Protein AF-0000000072196254 (afdb_homodimer)

pLDDT: mean 93.14, std 5.08, range [43.84, 98.44]

InterPro domains:
  IPR001898 Solute carrier family 13 [PF00939] (5-467)
  IPR001898 Solute carrier family 13 [TIGR00785] (22-461)
  IPR030676 Citrate carrier CitT-related [PIRSF002457] (6-467)
  IPR030676 Citrate carrier CitT-related [PTHR42826] (6-467)

Structure (mmCIF, N/CA/C/O backbone):
data_AF-0000000072196254-model_v1
#
loop_
_entity.id
_entity.type
_entity.pdbx_description
1 polymer 'Anion permease'
#
loop_
_atom_site.group_PDB
_atom_site.id
_atom_site.type_symbol
_atom_site.label_atom_id
_atom_site.label_alt_id
_atom_site.label_comp_id
_atom_site.label_asym_id
_atom_site.label_entity_id
_atom_site.label_seq_id
_atom_site.pdbx_PDB_ins_code
_atom_site.Cartn_x
_atom_site.Cartn_y
_atom_site.Cartn_z
_atom_site.occupancy
_atom_site.B_iso_or_equiv
_atom_site.auth_seq_id
_atom_site.auth_comp_id
_atom_site.auth_asym_id
_atom_site.auth_atom_id
_atom_site.pdbx_PDB_model_num
ATOM 1 N N . MET A 1 1 ? 19.438 -6.125 28.25 1 43.84 1 MET A N 1
ATOM 2 C CA . MET A 1 1 ? 18.188 -6.477 27.594 1 43.84 1 MET A CA 1
ATOM 3 C C . MET A 1 1 ? 17.781 -5.406 26.594 1 43.84 1 MET A C 1
ATOM 5 O O . MET A 1 1 ? 17.797 -4.215 26.906 1 43.84 1 MET A O 1
ATOM 9 N N . ASN A 1 2 ? 17.812 -5.668 25.266 1 67.06 2 ASN A N 1
ATOM 10 C CA . ASN A 1 2 ? 17.656 -4.75 24.141 1 67.06 2 ASN A CA 1
ATOM 11 C C . ASN A 1 2 ? 16.406 -3.898 24.281 1 67.06 2 ASN A C 1
ATOM 13 O O . ASN A 1 2 ? 15.398 -4.355 24.828 1 67.06 2 ASN A O 1
ATOM 17 N N . ASP A 1 3 ? 16.641 -2.545 24.5 1 82.88 3 ASP A N 1
ATOM 18 C CA . ASP A 1 3 ? 15.656 -1.481 24.656 1 82.88 3 ASP A CA 1
ATOM 19 C C . ASP A 1 3 ? 14.352 -1.836 23.953 1 82.88 3 ASP A C 1
ATOM 21 O O . ASP A 1 3 ? 13.273 -1.698 24.531 1 82.88 3 ASP A O 1
ATOM 25 N N . SER A 1 4 ? 14.438 -2.51 22.969 1 88.19 4 SER A N 1
ATOM 26 C CA . SER A 1 4 ? 13.227 -2.869 22.234 1 88.19 4 SER A CA 1
ATOM 27 C C . SER A 1 4 ? 12.508 -4.043 22.891 1 88.19 4 SER A C 1
ATOM 29 O O . SER A 1 4 ? 11.273 -4.066 22.938 1 88.19 4 SER A O 1
ATOM 31 N N . LYS A 1 5 ? 13.289 -4.973 23.562 1 88.69 5 LYS A N 1
ATOM 32 C CA . LYS A 1 5 ? 12.695 -6.121 24.234 1 88.69 5 LYS A CA 1
ATOM 33 C C . LYS A 1 5 ? 11.984 -5.703 25.516 1 88.69 5 LYS A C 1
ATOM 35 O O . LYS A 1 5 ? 10.914 -6.223 25.844 1 88.69 5 LYS A O 1
ATOM 40 N N . MET A 1 6 ? 12.508 -4.848 26.078 1 91.69 6 MET A N 1
ATOM 41 C CA . MET A 1 6 ? 11.898 -4.348 27.297 1 91.69 6 MET A CA 1
ATOM 42 C C . MET A 1 6 ? 10.609 -3.596 27 1 91.69 6 MET A C 1
ATOM 44 O O . MET A 1 6 ? 9.625 -3.732 27.734 1 91.69 6 MET A O 1
ATOM 48 N N . LYS A 1 7 ? 10.648 -2.801 26.016 1 93.31 7 LYS A N 1
ATOM 49 C CA . LYS A 1 7 ? 9.438 -2.088 25.609 1 93.31 7 LYS A CA 1
ATOM 50 C C . LYS A 1 7 ? 8.32 -3.061 25.234 1 93.31 7 LYS A C 1
ATOM 52 O O . LYS A 1 7 ? 7.16 -2.84 25.578 1 93.31 7 LYS A O 1
ATOM 57 N N . MET A 1 8 ? 8.727 -4.082 24.578 1 93.25 8 MET A N 1
ATOM 58 C CA . MET A 1 8 ? 7.742 -5.082 24.172 1 93.25 8 MET A CA 1
ATOM 59 C C . MET A 1 8 ? 7.148 -5.789 25.391 1 93.25 8 MET A C 1
ATOM 61 O O . MET A 1 8 ? 5.941 -6.031 25.438 1 93.25 8 MET A O 1
ATOM 65 N N . LEU A 1 9 ? 7.977 -6.145 26.297 1 93.5 9 LEU A N 1
ATOM 66 C CA . LEU A 1 9 ? 7.512 -6.797 27.516 1 93.5 9 LEU A CA 1
ATOM 67 C C . LEU A 1 9 ? 6.57 -5.887 28.297 1 93.5 9 LEU A C 1
ATOM 69 O O . LEU A 1 9 ? 5.586 -6.352 28.875 1 93.5 9 LEU A O 1
ATOM 73 N N . LEU A 1 10 ? 6.922 -4.66 28.328 1 94.12 10 LEU A N 1
ATOM 74 C CA . LEU A 1 10 ? 6.07 -3.682 28.984 1 94.12 10 LEU A CA 1
ATOM 75 C C . LEU A 1 10 ? 4.695 -3.615 28.328 1 94.12 10 LEU A C 1
ATOM 77 O O . LEU A 1 10 ? 3.674 -3.543 29.016 1 94.12 10 LEU A O 1
ATOM 81 N N . LEU A 1 11 ? 4.695 -3.643 27.031 1 94.75 11 LEU A N 1
ATOM 82 C CA . LEU A 1 11 ? 3.441 -3.586 26.281 1 94.75 11 LEU A CA 1
ATOM 83 C C . LEU A 1 11 ? 2.588 -4.82 26.562 1 94.75 11 LEU A C 1
ATOM 85 O O . LEU A 1 11 ? 1.375 -4.711 26.75 1 94.75 11 LEU A O 1
ATOM 89 N N . VAL A 1 12 ? 3.248 -5.938 26.578 1 94.88 12 VAL A N 1
ATOM 90 C CA . VAL A 1 12 ? 2.535 -7.18 26.859 1 94.88 12 VAL A CA 1
ATOM 91 C C . VAL A 1 12 ? 1.977 -7.145 28.281 1 94.88 12 VAL A C 1
ATOM 93 O O . VAL A 1 12 ? 0.838 -7.555 28.516 1 94.88 12 VAL A O 1
ATOM 96 N N . ALA A 1 13 ? 2.752 -6.645 29.172 1 96.12 13 ALA A N 1
ATOM 97 C CA . ALA A 1 13 ? 2.322 -6.539 30.562 1 96.12 13 ALA A CA 1
ATOM 98 C C . ALA A 1 13 ? 1.118 -5.613 30.703 1 96.12 13 ALA A C 1
ATOM 100 O O . ALA A 1 13 ? 0.129 -5.957 31.344 1 96.12 13 ALA A O 1
ATOM 101 N N . ILE A 1 14 ? 1.159 -4.531 30.125 1 95.5 14 ILE A N 1
ATOM 102 C CA . ILE A 1 14 ? 0.073 -3.559 30.203 1 95.5 14 ILE A CA 1
ATOM 103 C C . ILE A 1 14 ? -1.182 -4.141 29.547 1 95.5 14 ILE A C 1
ATOM 105 O O . ILE A 1 14 ? -2.279 -4.027 30.094 1 95.5 14 ILE A O 1
ATOM 109 N N . GLY A 1 15 ? -1.003 -4.719 28.344 1 95.56 15 GLY A N 1
ATOM 110 C CA . GLY A 1 15 ? -2.127 -5.355 27.688 1 95.56 15 GLY A CA 1
ATOM 111 C C . GLY A 1 15 ? -2.787 -6.43 28.516 1 95.56 15 GLY A C 1
ATOM 112 O O . GLY A 1 15 ? -4.016 -6.504 28.594 1 95.56 15 GLY A O 1
ATOM 113 N N . CYS A 1 16 ? -1.951 -7.215 29.203 1 96.44 16 CYS A N 1
ATOM 114 C CA . CYS A 1 16 ? -2.465 -8.273 30.062 1 96.44 16 CYS A CA 1
ATOM 115 C C . CYS A 1 16 ? -3.182 -7.699 31.281 1 96.44 16 CYS A C 1
ATOM 117 O O . CYS A 1 16 ? -4.238 -8.195 31.672 1 96.44 16 CYS A O 1
ATOM 119 N N . ILE A 1 17 ? -2.619 -6.699 31.844 1 96.56 17 ILE A N 1
ATOM 120 C CA . ILE A 1 17 ? -3.23 -6.066 33 1 96.56 17 ILE A CA 1
ATOM 121 C C . ILE A 1 17 ? -4.598 -5.504 32.625 1 96.56 17 ILE A C 1
ATOM 123 O O . ILE A 1 17 ? -5.59 -5.746 33.312 1 96.56 17 ILE A O 1
ATOM 127 N N . LEU A 1 18 ? -4.68 -4.809 31.516 1 95.38 18 LEU A N 1
ATOM 128 C CA . LEU A 1 18 ? -5.938 -4.219 31.078 1 95.38 18 LEU A CA 1
ATOM 129 C C . LEU A 1 18 ? -6.957 -5.301 30.734 1 95.38 18 LEU A C 1
ATOM 131 O O . LEU A 1 18 ? -8.141 -5.156 31.016 1 95.38 18 LEU A O 1
ATOM 135 N N . TRP A 1 19 ? -6.453 -6.355 30.141 1 95.12 19 TRP A N 1
ATOM 136 C CA . TRP A 1 19 ? -7.309 -7.449 29.688 1 95.12 19 TRP A CA 1
ATOM 137 C C . TRP A 1 19 ? -7.988 -8.141 30.859 1 95.12 19 TRP A C 1
ATOM 139 O O . TRP A 1 19 ? -9.141 -8.562 30.766 1 95.12 19 TRP A O 1
ATOM 149 N N . PHE A 1 20 ? -7.277 -8.141 32 1 95.75 20 PHE A N 1
ATOM 150 C CA . PHE A 1 20 ? -7.793 -8.938 33.125 1 95.75 20 PHE A CA 1
ATOM 151 C C . PHE A 1 20 ? -8.461 -8.039 34.156 1 95.75 20 PHE A C 1
ATOM 153 O O . PHE A 1 20 ? -9.047 -8.531 35.125 1 95.75 20 PHE A O 1
ATOM 160 N N . ILE A 1 21 ? -8.43 -6.801 34 1 95.69 21 ILE A N 1
ATOM 161 C CA . ILE A 1 21 ? -9.234 -5.898 34.812 1 95.69 21 ILE A CA 1
ATOM 162 C C . ILE A 1 21 ? -10.719 -6.141 34.531 1 95.69 21 ILE A C 1
ATOM 164 O O . ILE A 1 21 ? -11.133 -6.297 33.375 1 95.69 21 ILE A O 1
ATOM 168 N N . PRO A 1 22 ? -11.5 -6.168 35.625 1 95.44 22 PRO A N 1
ATOM 169 C CA . PRO A 1 22 ? -12.93 -6.398 35.438 1 95.44 22 PRO A CA 1
ATOM 170 C C . PRO A 1 22 ? -13.586 -5.305 34.594 1 95.44 22 PRO A C 1
ATOM 172 O O . PRO A 1 22 ? -13.266 -4.121 34.75 1 95.44 22 PRO A O 1
ATOM 175 N N . THR A 1 23 ? -14.43 -5.691 33.719 1 95.94 23 THR A N 1
ATOM 176 C CA . THR A 1 23 ? -15.156 -4.77 32.875 1 95.94 23 THR A CA 1
ATOM 177 C C . THR A 1 23 ? -15.992 -3.795 33.688 1 95.94 23 THR A C 1
ATOM 179 O O . THR A 1 23 ? -16.781 -4.215 34.531 1 95.94 23 THR A O 1
ATOM 182 N N . PRO A 1 24 ? -15.812 -2.555 33.469 1 93.25 24 PRO A N 1
ATOM 183 C CA . PRO A 1 24 ? -16.641 -1.579 34.188 1 93.25 24 PRO A CA 1
ATOM 184 C C . PRO A 1 24 ? -18.125 -1.787 33.938 1 93.25 24 PRO A C 1
ATOM 186 O O . PRO A 1 24 ? -18.531 -2.316 32.906 1 93.25 24 PRO A O 1
ATOM 189 N N . GLU A 1 25 ? -18.891 -1.293 34.875 1 93.19 25 GLU A N 1
ATOM 190 C CA . GLU A 1 25 ? -20.344 -1.405 34.75 1 93.19 25 GLU A CA 1
ATOM 191 C C . GLU A 1 25 ? -20.844 -0.64 33.531 1 93.19 25 GLU A C 1
ATOM 193 O O . GLU A 1 25 ? -20.406 0.475 33.25 1 93.19 25 GLU A O 1
ATOM 198 N N . GLY A 1 26 ? -21.656 -1.351 32.75 1 92.44 26 GLY A N 1
ATOM 199 C CA . GLY A 1 26 ? -22.266 -0.693 31.594 1 92.44 26 GLY A CA 1
ATOM 200 C C . GLY A 1 26 ? -21.594 -1.039 30.281 1 92.44 26 GLY A C 1
ATOM 201 O O . GLY A 1 26 ? -22.094 -0.704 29.203 1 92.44 26 GLY A O 1
ATOM 202 N N . LEU A 1 27 ? -20.5 -1.76 30.344 1 94.69 27 LEU A N 1
ATOM 203 C CA . LEU A 1 27 ? -19.766 -2.141 29.141 1 94.69 27 LEU A CA 1
ATOM 204 C C . LEU A 1 27 ? -19.812 -3.652 28.938 1 94.69 27 LEU A C 1
ATOM 206 O O . LEU A 1 27 ? -19.812 -4.41 29.906 1 94.69 27 LEU A O 1
ATOM 210 N N . SER A 1 28 ? -19.906 -4.012 27.734 1 96 28 SER A N 1
ATOM 211 C CA . SER A 1 28 ? -19.75 -5.43 27.422 1 96 28 SER A CA 1
ATOM 212 C C . SER A 1 28 ? -18.297 -5.867 27.547 1 96 28 SER A C 1
ATOM 214 O O . SER A 1 28 ? -17.391 -5.043 27.453 1 96 28 SER A O 1
ATOM 216 N N . ASP A 1 29 ? -18.125 -7.125 27.766 1 96.06 29 ASP A N 1
ATOM 217 C CA . ASP A 1 29 ? -16.766 -7.68 27.828 1 96.06 29 ASP A CA 1
ATOM 218 C C . ASP A 1 29 ? -16.016 -7.43 26.516 1 96.06 29 ASP A C 1
ATOM 220 O O . ASP A 1 29 ? -14.82 -7.137 26.531 1 96.06 29 ASP A O 1
ATOM 224 N N . GLN A 1 30 ? -16.719 -7.551 25.438 1 96.56 30 GLN A N 1
ATOM 225 C CA . GLN A 1 30 ? -16.109 -7.348 24.141 1 96.56 30 GLN A CA 1
ATOM 226 C C . GLN A 1 30 ? -15.625 -5.906 23.984 1 96.56 30 GLN A C 1
ATOM 228 O O . GLN A 1 30 ? -14.547 -5.664 23.438 1 96.56 30 GLN A O 1
ATOM 233 N N . ALA A 1 31 ? -16.484 -5.039 24.391 1 95.38 31 ALA A N 1
ATOM 234 C CA . ALA A 1 31 ? -16.109 -3.631 24.312 1 95.38 31 ALA A CA 1
ATOM 235 C C . ALA A 1 31 ? -14.859 -3.348 25.141 1 95.38 31 ALA A C 1
ATOM 237 O O . ALA A 1 31 ? -13.961 -2.629 24.688 1 95.38 31 ALA A O 1
ATOM 238 N N . TRP A 1 32 ? -14.781 -3.896 26.312 1 96.25 32 TRP A N 1
ATOM 239 C CA . TRP A 1 32 ? -13.633 -3.703 27.203 1 96.25 32 TRP A CA 1
ATOM 240 C C . TRP A 1 32 ? -12.383 -4.344 26.609 1 96.25 32 TRP A C 1
ATOM 242 O O . TRP A 1 32 ? -11.297 -3.758 26.656 1 96.25 32 TRP A O 1
ATOM 252 N N . GLN A 1 33 ? -12.5 -5.523 26.109 1 96.94 33 GLN A N 1
ATOM 253 C CA . GLN A 1 33 ? -11.383 -6.215 25.484 1 96.94 33 GLN A CA 1
ATOM 254 C C . GLN A 1 33 ? -10.859 -5.434 24.281 1 96.94 33 GLN A C 1
ATOM 256 O O . GLN A 1 33 ? -9.641 -5.336 24.078 1 96.94 33 GLN A O 1
ATOM 261 N N . MET A 1 34 ? -11.82 -4.91 23.438 1 95.81 34 MET A N 1
ATOM 262 C CA . MET A 1 34 ? -11.422 -4.086 22.312 1 95.81 34 MET A CA 1
ATOM 263 C C . MET A 1 34 ? -10.664 -2.848 22.766 1 95.81 34 MET A C 1
ATOM 265 O O . MET A 1 34 ? -9.68 -2.449 22.141 1 95.81 34 MET A O 1
ATOM 269 N N . MET A 1 35 ? -11.156 -2.285 23.828 1 94.69 35 MET A N 1
ATOM 270 C CA . MET A 1 35 ? -10.477 -1.129 24.422 1 94.69 35 MET A CA 1
ATOM 271 C C . MET A 1 35 ? -9.062 -1.494 24.859 1 94.69 35 MET A C 1
ATOM 273 O O . MET A 1 35 ? -8.117 -0.751 24.609 1 94.69 35 MET A O 1
ATOM 277 N N . ALA A 1 36 ? -8.844 -2.609 25.516 1 96.38 36 ALA A N 1
ATOM 278 C CA . ALA A 1 36 ? -7.535 -3.068 25.969 1 96.38 36 ALA A CA 1
ATOM 279 C C . ALA A 1 36 ? -6.57 -3.227 24.797 1 96.38 36 ALA A C 1
ATOM 281 O O . ALA A 1 36 ? -5.418 -2.801 24.875 1 96.38 36 ALA A O 1
ATOM 282 N N . ILE A 1 37 ? -7.055 -3.768 23.766 1 96.62 37 ILE A N 1
ATOM 283 C CA . ILE A 1 37 ? -6.227 -3.973 22.578 1 96.62 37 ILE A CA 1
ATOM 284 C C . ILE A 1 37 ? -5.898 -2.625 21.938 1 96.62 37 ILE A C 1
ATOM 286 O O . ILE A 1 37 ? -4.758 -2.381 21.547 1 96.62 37 ILE A O 1
ATOM 290 N N . PHE A 1 38 ? -6.91 -1.8 21.844 1 94.25 38 PHE A N 1
ATOM 291 C CA . PHE A 1 38 ? -6.715 -0.486 21.234 1 94.25 38 PHE A CA 1
ATOM 292 C C . PHE A 1 38 ? -5.672 0.312 22.016 1 94.25 38 PHE A C 1
ATOM 294 O O . PHE A 1 38 ? -4.727 0.844 21.422 1 94.25 38 PHE A O 1
ATOM 301 N N . VAL A 1 39 ? -5.805 0.424 23.281 1 92.69 39 VAL A N 1
ATOM 302 C CA . VAL A 1 39 ? -4.91 1.2 24.141 1 92.69 39 VAL A CA 1
ATOM 303 C C . VAL A 1 39 ? -3.498 0.625 24.062 1 92.69 39 VAL A C 1
ATOM 305 O O . VAL A 1 39 ? -2.521 1.373 24 1 92.69 39 VAL A O 1
ATOM 308 N N . THR A 1 40 ? -3.354 -0.661 24.094 1 95.19 40 THR A N 1
ATOM 309 C CA . THR A 1 40 ? -2.045 -1.294 23.984 1 95.19 40 THR A CA 1
ATOM 310 C C . THR A 1 40 ? -1.411 -0.998 22.625 1 95.19 40 THR A C 1
ATOM 312 O O . THR A 1 40 ? -0.205 -0.756 22.547 1 95.19 40 THR A O 1
ATOM 315 N N . THR A 1 41 ? -2.217 -1.013 21.578 1 94.06 41 THR A N 1
ATOM 316 C CA . THR A 1 41 ? -1.722 -0.695 20.25 1 94.06 41 THR A CA 1
ATOM 317 C C . THR A 1 41 ? -1.26 0.758 20.172 1 94.06 41 THR A C 1
ATOM 319 O O . THR A 1 41 ? -0.186 1.047 19.641 1 94.06 41 THR A O 1
ATOM 322 N N . VAL A 1 42 ? -2.027 1.624 20.719 1 89.69 42 VAL A N 1
ATOM 323 C CA . VAL A 1 42 ? -1.687 3.043 20.703 1 89.69 42 VAL A CA 1
ATOM 324 C C . VAL A 1 42 ? -0.41 3.275 21.516 1 89.69 42 VAL A C 1
ATOM 326 O O . VAL A 1 42 ? 0.484 4.004 21.078 1 89.69 42 VAL A O 1
ATOM 329 N N . LEU A 1 43 ? -0.294 2.637 22.656 1 90.25 43 LEU A N 1
ATOM 330 C CA . LEU A 1 43 ? 0.908 2.75 23.469 1 90.25 43 LEU A CA 1
ATOM 331 C C . LEU A 1 43 ? 2.129 2.227 22.719 1 90.25 43 LEU A C 1
ATOM 333 O O . LEU A 1 43 ? 3.236 2.74 22.891 1 90.25 43 LEU A O 1
ATOM 337 N N . SER A 1 44 ? 1.871 1.179 21.984 1 91.31 44 SER A N 1
ATOM 338 C CA . SER A 1 44 ? 2.979 0.62 21.219 1 91.31 44 SER A CA 1
ATOM 339 C C . SER A 1 44 ? 3.482 1.61 20.172 1 91.31 44 SER A C 1
ATOM 341 O O . SER A 1 44 ? 4.66 1.593 19.812 1 91.31 44 SER A O 1
ATOM 343 N N . LEU A 1 45 ? 2.633 2.445 19.688 1 83.12 45 LEU A N 1
ATOM 344 C CA . LEU A 1 45 ? 3.037 3.469 18.719 1 83.12 45 LEU A CA 1
ATOM 345 C C . LEU A 1 45 ? 3.883 4.543 19.406 1 83.12 45 LEU A C 1
ATOM 347 O O . LEU A 1 45 ? 4.762 5.137 18.766 1 83.12 45 LEU A O 1
ATOM 351 N N . ILE A 1 46 ? 3.607 4.812 20.672 1 82.62 46 ILE A N 1
ATOM 352 C CA . ILE A 1 46 ? 4.324 5.812 21.453 1 82.62 46 ILE A CA 1
ATOM 353 C C . ILE A 1 46 ? 5.707 5.285 21.828 1 82.62 46 ILE A C 1
ATOM 355 O O . ILE A 1 46 ? 6.715 5.957 21.609 1 82.62 46 ILE A O 1
ATOM 359 N N . LEU A 1 47 ? 5.73 4.016 22.328 1 85.62 47 LEU A N 1
ATOM 360 C CA . LEU A 1 47 ? 6.988 3.412 22.75 1 85.62 47 LEU A CA 1
ATOM 361 C C . LEU A 1 47 ? 7.824 2.988 21.547 1 85.62 47 LEU A C 1
ATOM 363 O O . LEU A 1 47 ? 9.055 2.936 21.625 1 85.62 47 LEU A O 1
ATOM 367 N N . ALA A 1 48 ? 7.188 2.613 20.484 1 87.5 48 ALA A N 1
ATOM 368 C CA . ALA A 1 48 ? 7.738 2.344 19.172 1 87.5 48 ALA A CA 1
ATOM 369 C C . ALA A 1 48 ? 8.852 1.305 19.234 1 87.5 48 ALA A C 1
ATOM 371 O O . ALA A 1 48 ? 9.961 1.534 18.734 1 87.5 48 ALA A O 1
ATOM 372 N N . PRO A 1 49 ? 8.586 0.104 19.844 1 91.69 49 PRO A N 1
ATOM 373 C CA . PRO A 1 49 ? 9.602 -0.951 19.766 1 91.69 49 PRO A CA 1
ATOM 374 C C . PRO A 1 49 ? 9.867 -1.401 18.328 1 91.69 49 PRO A C 1
ATOM 376 O O . PRO A 1 49 ? 10.977 -1.852 18.016 1 91.69 49 PRO A O 1
ATOM 379 N N . LEU A 1 50 ? 8.859 -1.367 17.5 1 93.12 50 LEU A N 1
ATOM 380 C CA . LEU A 1 50 ? 8.891 -1.55 16.047 1 93.12 50 LEU A CA 1
ATOM 381 C C . LEU A 1 50 ? 8.172 -0.409 15.336 1 93.12 50 LEU A C 1
ATOM 383 O O . LEU A 1 50 ? 7.465 0.376 15.969 1 93.12 50 LEU A O 1
ATOM 387 N N . PRO A 1 51 ? 8.461 -0.308 14.039 1 91.12 51 PRO A N 1
ATOM 388 C CA . PRO A 1 51 ? 7.742 0.738 13.305 1 91.12 51 PRO A CA 1
ATOM 389 C C . PRO A 1 51 ? 6.227 0.63 13.445 1 91.12 51 PRO A C 1
ATOM 391 O O . PRO A 1 51 ? 5.703 -0.46 13.688 1 91.12 51 PRO A O 1
ATOM 394 N N . LEU A 1 52 ? 5.586 1.716 13.227 1 89.88 52 LEU A N 1
ATOM 395 C CA . LEU A 1 52 ? 4.16 1.886 13.469 1 89.88 52 LEU A CA 1
ATOM 396 C C . LEU A 1 52 ? 3.354 0.818 12.734 1 89.88 52 LEU A C 1
ATOM 398 O O . LEU A 1 52 ? 2.436 0.224 13.305 1 89.88 52 LEU A O 1
ATOM 402 N N . GLY A 1 53 ? 3.746 0.604 11.477 1 93.62 53 GLY A N 1
ATOM 403 C CA . GLY A 1 53 ? 3.014 -0.367 10.68 1 93.62 53 GLY A CA 1
ATOM 404 C C . GLY A 1 53 ? 3.092 -1.776 11.234 1 93.62 53 GLY A C 1
ATOM 405 O O . GLY A 1 53 ? 2.088 -2.49 11.281 1 93.62 53 GLY A O 1
ATOM 406 N N . ALA A 1 54 ? 4.207 -2.191 11.68 1 95.75 54 ALA A N 1
ATOM 407 C CA . ALA A 1 54 ? 4.41 -3.516 12.266 1 95.75 54 ALA A CA 1
ATOM 408 C C . ALA A 1 54 ? 3.619 -3.67 13.562 1 95.75 54 ALA A C 1
ATOM 410 O O . ALA A 1 54 ? 2.996 -4.707 13.797 1 95.75 54 ALA A O 1
ATOM 411 N N . MET A 1 55 ? 3.629 -2.648 14.336 1 95.44 55 MET A N 1
ATOM 412 C CA . MET A 1 55 ? 2.914 -2.705 15.609 1 95.44 55 MET A CA 1
ATOM 413 C C . MET A 1 55 ? 1.405 -2.732 15.383 1 95.44 55 MET A C 1
ATOM 415 O O . MET A 1 55 ? 0.679 -3.426 16.094 1 95.44 55 MET A O 1
ATOM 419 N N . ALA A 1 56 ? 0.979 -1.953 14.438 1 95.5 56 ALA A N 1
ATOM 420 C CA . ALA A 1 56 ? -0.444 -1.954 14.109 1 95.5 56 ALA A CA 1
ATOM 421 C C . ALA A 1 56 ? -0.899 -3.336 13.648 1 95.5 56 ALA A C 1
ATOM 423 O O . ALA A 1 56 ? -1.927 -3.842 14.109 1 95.5 56 ALA A O 1
ATOM 424 N N . LEU A 1 57 ? -0.131 -3.959 12.789 1 97.19 57 LEU A N 1
ATOM 425 C CA . LEU A 1 57 ? -0.475 -5.289 12.297 1 97.19 57 LEU A CA 1
ATOM 426 C C . LEU A 1 57 ? -0.486 -6.305 13.43 1 97.19 57 LEU A C 1
ATOM 428 O O . LEU A 1 57 ? -1.292 -7.238 13.422 1 97.19 57 LEU A O 1
ATOM 432 N N . THR A 1 58 ? 0.414 -6.152 14.359 1 97.31 58 THR A N 1
ATOM 433 C CA . THR A 1 58 ? 0.439 -7.023 15.531 1 97.31 58 THR A CA 1
ATOM 434 C C . THR A 1 58 ? -0.85 -6.891 16.328 1 97.31 58 THR A C 1
ATOM 436 O O . THR A 1 58 ? -1.443 -7.891 16.734 1 97.31 58 THR A O 1
ATOM 439 N N . GLY A 1 59 ? -1.232 -5.664 16.562 1 97 59 GLY A N 1
ATOM 440 C CA . GLY A 1 59 ? -2.486 -5.438 17.266 1 97 59 GLY A CA 1
ATOM 441 C C . GLY A 1 59 ? -3.68 -6.07 16.578 1 97 59 GLY A C 1
ATOM 442 O O . GLY A 1 59 ? -4.523 -6.688 17.219 1 97 59 GLY A O 1
ATOM 443 N N . LEU A 1 60 ? -3.756 -5.898 15.258 1 97.81 60 LEU A N 1
ATOM 444 C CA . LEU A 1 60 ? -4.828 -6.488 14.469 1 97.81 60 LEU A CA 1
ATOM 445 C C . LEU A 1 60 ? -4.824 -8.008 14.586 1 97.81 60 LEU A C 1
ATOM 447 O O . LEU A 1 60 ? -5.875 -8.625 14.789 1 97.81 60 LEU A O 1
ATOM 451 N N . THR A 1 61 ? -3.682 -8.617 14.508 1 97.88 61 THR A N 1
ATOM 452 C CA . THR A 1 61 ? -3.543 -10.07 14.578 1 97.88 61 THR A CA 1
ATOM 453 C C . THR A 1 61 ? -3.943 -10.586 15.953 1 97.88 61 THR A C 1
ATOM 455 O O . THR A 1 61 ? -4.648 -11.594 16.062 1 97.88 61 THR A O 1
ATOM 458 N N . VAL A 1 62 ? -3.561 -9.859 16.984 1 97.19 62 VAL A N 1
ATOM 459 C CA . VAL A 1 62 ? -3.887 -10.258 18.344 1 97.19 62 VAL A CA 1
ATOM 460 C C . VAL A 1 62 ? -5.395 -10.156 18.562 1 97.19 62 VAL A C 1
ATOM 462 O O . VAL A 1 62 ? -5.996 -11.031 19.188 1 97.19 62 VAL A O 1
ATOM 465 N N . ALA A 1 63 ? -6 -9.125 18.031 1 97.44 63 ALA A N 1
ATOM 466 C CA . ALA A 1 63 ? -7.441 -8.922 18.172 1 97.44 63 ALA A CA 1
ATOM 467 C C . ALA A 1 63 ? -8.219 -10.086 17.562 1 97.44 63 ALA A C 1
ATOM 469 O O . ALA A 1 63 ? -9.242 -10.516 18.109 1 97.44 63 ALA A O 1
ATOM 470 N N . THR A 1 64 ? -7.746 -10.578 16.484 1 97.31 64 THR A N 1
ATOM 471 C CA . THR A 1 64 ? -8.43 -11.664 15.805 1 97.31 64 THR A CA 1
ATOM 472 C C . THR A 1 64 ? -8.102 -13.008 16.453 1 97.31 64 THR A C 1
ATOM 474 O O . THR A 1 64 ? -8.969 -13.875 16.578 1 97.31 64 THR A O 1
ATOM 477 N N . LEU A 1 65 ? -6.867 -13.164 16.844 1 95.69 65 LEU A N 1
ATOM 478 C CA . LEU A 1 65 ? -6.422 -14.406 17.469 1 95.69 65 LEU A CA 1
ATOM 479 C C . LEU A 1 65 ? -7.16 -14.648 18.781 1 95.69 65 LEU A C 1
ATOM 481 O O . LEU A 1 65 ? -7.512 -15.789 19.094 1 95.69 65 LEU A O 1
ATOM 485 N N . LEU A 1 66 ? -7.41 -13.562 19.5 1 95.62 66 LEU A N 1
ATOM 486 C CA . LEU A 1 66 ? -8.055 -13.672 20.797 1 95.62 66 LEU A CA 1
ATOM 487 C C . LEU A 1 66 ? -9.578 -13.727 20.656 1 95.62 66 LEU A C 1
ATOM 489 O O . LEU A 1 66 ? -10.297 -13.812 21.641 1 95.62 66 LEU A O 1
ATOM 493 N N . GLY A 1 67 ? -10.078 -13.625 19.438 1 95.06 67 GLY A N 1
ATOM 494 C CA . GLY A 1 67 ? -11.5 -13.797 19.156 1 95.06 67 GLY A CA 1
ATOM 495 C C . GLY A 1 67 ? -12.32 -12.562 19.453 1 95.06 67 GLY A C 1
ATOM 496 O O . GLY A 1 67 ? -13.547 -12.641 19.594 1 95.06 67 GLY A O 1
ATOM 497 N N . VAL A 1 68 ? -11.68 -11.406 19.609 1 96.38 68 VAL A N 1
ATOM 498 C CA . VAL A 1 68 ? -12.398 -10.164 19.875 1 96.38 68 VAL A CA 1
ATOM 499 C C . VAL A 1 68 ? -13.148 -9.711 18.625 1 96.38 68 VAL A C 1
ATOM 501 O O . VAL A 1 68 ? -14.258 -9.195 18.703 1 96.38 68 VAL A O 1
ATOM 504 N N . LEU A 1 69 ? -12.477 -9.859 17.469 1 96.62 69 LEU A N 1
ATOM 505 C CA . LEU A 1 69 ? -13.039 -9.516 16.172 1 96.62 69 LEU A CA 1
ATOM 506 C C . LEU A 1 69 ? -12.789 -10.625 15.156 1 96.62 69 LEU A C 1
ATOM 508 O O . LEU A 1 69 ? -11.711 -11.227 15.141 1 96.62 69 LEU A O 1
ATOM 512 N N . PRO A 1 70 ? -13.836 -10.883 14.359 1 96.75 70 PRO A N 1
ATOM 513 C CA . PRO A 1 70 ? -13.523 -11.727 13.203 1 96.75 70 PRO A CA 1
ATOM 514 C C . PRO A 1 70 ? -12.562 -11.062 12.227 1 96.75 70 PRO A C 1
ATOM 516 O O . PRO A 1 70 ? -12.484 -9.828 12.172 1 96.75 70 PRO A O 1
ATOM 519 N N . ILE A 1 71 ? -11.859 -11.844 11.477 1 97.31 71 ILE A N 1
ATOM 520 C CA . ILE A 1 71 ? -10.828 -11.352 10.562 1 97.31 71 ILE A CA 1
ATOM 521 C C . ILE A 1 71 ? -11.461 -10.43 9.523 1 97.31 71 ILE A C 1
ATOM 523 O O . ILE A 1 71 ? -10.859 -9.438 9.109 1 97.31 71 ILE A O 1
ATOM 527 N N . LYS A 1 72 ? -12.648 -10.727 9.086 1 95.88 72 LYS A N 1
ATOM 528 C CA . LYS A 1 72 ? -13.336 -9.891 8.094 1 95.88 72 LYS A CA 1
ATOM 529 C C . LYS A 1 72 ? -13.562 -8.484 8.625 1 95.88 72 LYS A C 1
ATOM 531 O O . LYS A 1 72 ? -13.43 -7.504 7.887 1 95.88 72 LYS A O 1
ATOM 536 N N . THR A 1 73 ? -13.875 -8.406 9.859 1 97.25 73 THR A N 1
ATOM 537 C CA . THR A 1 73 ? -14.086 -7.117 10.508 1 97.25 73 THR A CA 1
ATOM 538 C C . THR A 1 73 ? -12.75 -6.406 10.734 1 97.25 73 THR A C 1
ATOM 540 O O . THR A 1 73 ? -12.641 -5.195 10.516 1 97.25 73 THR A O 1
ATOM 543 N N . ALA A 1 74 ? -11.773 -7.176 11.133 1 97.81 74 ALA A N 1
ATOM 544 C CA . ALA A 1 74 ? -10.461 -6.617 11.461 1 97.81 74 ALA A CA 1
ATOM 545 C C . ALA A 1 74 ? -9.836 -5.945 10.242 1 97.81 74 ALA A C 1
ATOM 547 O O . ALA A 1 74 ? -9.047 -5.008 10.383 1 97.81 74 ALA A O 1
ATOM 548 N N . LEU A 1 75 ? -10.242 -6.348 9.055 1 98.06 75 LEU A N 1
ATOM 549 C CA . LEU A 1 75 ? -9.594 -5.863 7.84 1 98.06 75 LEU A CA 1
ATOM 550 C C . LEU A 1 75 ? -10.414 -4.754 7.191 1 98.06 75 LEU A C 1
ATOM 552 O O . LEU A 1 75 ? -10 -4.176 6.184 1 98.06 75 LEU A O 1
ATOM 556 N N . THR A 1 76 ? -11.523 -4.332 7.719 1 96.44 76 THR A N 1
ATOM 557 C CA . THR A 1 76 ? -12.453 -3.4 7.098 1 96.44 76 THR A CA 1
ATOM 558 C C . THR A 1 76 ? -11.797 -2.041 6.875 1 96.44 76 THR A C 1
ATOM 560 O O . THR A 1 76 ? -12.141 -1.326 5.934 1 96.44 76 THR A O 1
ATOM 563 N N . GLY A 1 77 ? -10.859 -1.694 7.75 1 95.62 77 GLY A N 1
ATOM 564 C CA . GLY A 1 77 ? -10.18 -0.417 7.609 1 95.62 77 GLY A CA 1
ATOM 565 C C . GLY A 1 77 ? -9.445 -0.274 6.293 1 95.62 77 GLY A C 1
ATOM 566 O O . GLY A 1 77 ? -9.273 0.838 5.789 1 95.62 77 GLY A O 1
ATOM 567 N N . PHE A 1 78 ? -9.047 -1.356 5.676 1 97.38 78 PHE A N 1
ATOM 568 C CA . PHE A 1 78 ? -8.266 -1.327 4.445 1 97.38 78 PHE A CA 1
ATOM 569 C C . PHE A 1 78 ? -9.141 -0.948 3.258 1 97.38 78 PHE A C 1
ATOM 571 O O . PHE A 1 78 ? -8.633 -0.632 2.18 1 97.38 78 PHE A O 1
ATOM 578 N N . ALA A 1 79 ? -10.422 -0.925 3.502 1 96.94 79 ALA A N 1
ATOM 579 C CA . ALA A 1 79 ? -11.352 -0.525 2.445 1 96.94 79 ALA A CA 1
ATOM 580 C C . ALA A 1 79 ? -11.844 0.902 2.662 1 96.94 79 ALA A C 1
ATOM 582 O O . ALA A 1 79 ? -12.758 1.361 1.971 1 96.94 79 ALA A O 1
ATOM 583 N N . HIS A 1 80 ? -11.289 1.582 3.578 1 94.31 80 HIS A N 1
ATOM 584 C CA . HIS A 1 80 ? -11.766 2.918 3.922 1 94.31 80 HIS A CA 1
ATOM 585 C C . HIS A 1 80 ? -11.352 3.938 2.865 1 94.31 80 HIS A C 1
ATOM 587 O O . HIS A 1 80 ? -10.172 4.062 2.545 1 94.31 80 HIS A O 1
ATOM 593 N N . PRO A 1 81 ? -12.289 4.75 2.398 1 94.62 81 PRO A N 1
ATOM 594 C CA . PRO A 1 81 ? -12 5.652 1.284 1 94.62 81 PRO A CA 1
ATOM 595 C C . PRO A 1 81 ? -10.938 6.695 1.633 1 94.62 81 PRO A C 1
ATOM 597 O O . PRO A 1 81 ? -10.07 6.996 0.811 1 94.62 81 PRO A O 1
ATOM 600 N N . THR A 1 82 ? -10.93 7.188 2.812 1 91.44 82 THR A N 1
ATOM 601 C CA . THR A 1 82 ? -10.008 8.25 3.203 1 91.44 82 THR A CA 1
ATOM 602 C C . THR A 1 82 ? -8.562 7.766 3.129 1 91.44 82 THR A C 1
ATOM 604 O O . THR A 1 82 ? -7.668 8.531 2.773 1 91.44 82 THR A O 1
ATOM 607 N N . ILE A 1 83 ? -8.367 6.574 3.498 1 93.19 83 ILE A N 1
ATOM 608 C CA . ILE A 1 83 ? -7.027 5.996 3.48 1 93.19 83 ILE A CA 1
ATOM 609 C C . ILE A 1 83 ? -6.496 5.969 2.051 1 93.19 83 ILE A C 1
ATOM 611 O O . ILE A 1 83 ? -5.352 6.344 1.799 1 93.19 83 ILE A O 1
ATOM 615 N N . TRP A 1 84 ? -7.297 5.629 1.122 1 95.25 84 TRP A N 1
ATOM 616 C CA . TRP A 1 84 ? -6.871 5.52 -0.269 1 95.25 84 TRP A CA 1
ATOM 617 C C . TRP A 1 84 ? -6.758 6.895 -0.915 1 95.25 84 TRP A C 1
ATOM 619 O O . TRP A 1 84 ? -6 7.078 -1.872 1 95.25 84 TRP A O 1
ATOM 629 N N . MET A 1 85 ? -7.527 7.887 -0.38 1 93.19 85 MET A N 1
ATOM 630 C CA . MET A 1 85 ? -7.305 9.266 -0.809 1 93.19 85 MET A CA 1
ATOM 631 C C . MET A 1 85 ? -5.891 9.727 -0.458 1 93.19 85 MET A C 1
ATOM 633 O O . MET A 1 85 ? -5.188 10.281 -1.302 1 93.19 85 MET A O 1
ATOM 637 N N . ILE A 1 86 ? -5.5 9.398 0.712 1 91.25 86 ILE A N 1
ATOM 638 C CA . ILE A 1 86 ? -4.188 9.812 1.206 1 91.25 86 ILE A CA 1
ATOM 639 C C . ILE A 1 86 ? -3.094 9.062 0.452 1 91.25 86 ILE A C 1
ATOM 641 O O . ILE A 1 86 ? -2.08 9.648 0.068 1 91.25 86 ILE A O 1
ATOM 645 N N . ALA A 1 87 ? -3.328 7.77 0.285 1 94.06 87 ALA A N 1
ATOM 646 C CA . ALA A 1 87 ? -2.352 6.977 -0.452 1 94.06 87 ALA A CA 1
ATOM 647 C C . ALA A 1 87 ? -2.15 7.52 -1.862 1 94.06 87 ALA A C 1
ATOM 649 O O . ALA A 1 87 ? -1.015 7.684 -2.316 1 94.06 87 ALA A O 1
ATOM 650 N N . ALA A 1 88 ? -3.24 7.785 -2.57 1 95.44 88 ALA A N 1
ATOM 651 C CA . ALA A 1 88 ? -3.158 8.352 -3.914 1 95.44 88 ALA A CA 1
ATOM 652 C C . ALA A 1 88 ? -2.385 9.664 -3.91 1 95.44 88 ALA A C 1
ATOM 654 O O . ALA A 1 88 ? -1.581 9.922 -4.812 1 95.44 88 ALA A O 1
ATOM 655 N N . ALA A 1 89 ? -2.613 10.406 -2.914 1 92.19 89 ALA A N 1
ATOM 656 C CA . ALA A 1 89 ? -1.913 11.68 -2.807 1 92.19 89 ALA A CA 1
ATOM 657 C C . ALA A 1 89 ? -0.415 11.469 -2.611 1 92.19 89 ALA A C 1
ATOM 659 O O . ALA A 1 89 ? 0.399 12.227 -3.148 1 92.19 89 ALA A O 1
ATOM 660 N N . PHE A 1 90 ? -0.038 10.508 -1.844 1 92.44 90 PHE A N 1
ATOM 661 C CA . PHE A 1 90 ? 1.369 10.156 -1.688 1 92.44 90 PHE A CA 1
ATOM 662 C C . PHE A 1 90 ? 1.984 9.773 -3.031 1 92.44 90 PHE A C 1
ATOM 664 O O . PHE A 1 90 ? 3.086 10.219 -3.361 1 92.44 90 PHE A O 1
ATOM 671 N N . PHE A 1 91 ? 1.235 9 -3.754 1 94.69 91 PHE A N 1
ATOM 672 C CA . PHE A 1 91 ? 1.746 8.547 -5.043 1 94.69 91 PHE A CA 1
ATOM 673 C C . PHE A 1 91 ? 1.927 9.719 -5.996 1 94.69 91 PHE A C 1
ATOM 675 O O . PHE A 1 91 ? 2.93 9.805 -6.707 1 94.69 91 PHE A O 1
ATOM 682 N N . ILE A 1 92 ? 1.02 10.594 -6.004 1 93.62 92 ILE A N 1
ATOM 683 C CA . ILE A 1 92 ? 1.037 11.758 -6.879 1 93.62 92 ILE A CA 1
ATOM 684 C C . ILE A 1 92 ? 2.182 12.688 -6.48 1 93.62 92 ILE A C 1
ATOM 686 O O . ILE A 1 92 ? 2.844 13.273 -7.34 1 93.62 92 ILE A O 1
ATOM 690 N N . SER A 1 93 ? 2.398 12.773 -5.211 1 89.19 93 SER A N 1
ATOM 691 C CA . SER A 1 93 ? 3.443 13.664 -4.715 1 89.19 93 SER A CA 1
ATOM 692 C C . SER A 1 93 ? 4.816 13.25 -5.238 1 89.19 93 SER A C 1
ATOM 694 O O . SER A 1 93 ? 5.695 14.102 -5.418 1 89.19 93 SER A O 1
ATOM 696 N N . ARG A 1 94 ? 4.992 12.047 -5.449 1 85.81 94 ARG A N 1
ATOM 697 C CA . ARG A 1 94 ? 6.223 11.562 -6.07 1 85.81 94 ARG A CA 1
ATOM 698 C C . ARG A 1 94 ? 6.422 12.195 -7.449 1 85.81 94 ARG A C 1
ATOM 700 O O . ARG A 1 94 ? 7.551 12.461 -7.855 1 85.81 94 ARG A O 1
ATOM 707 N N . GLY A 1 95 ? 5.391 12.406 -8.133 1 87.06 95 GLY A N 1
ATOM 708 C CA . GLY A 1 95 ? 5.453 13.062 -9.438 1 87.06 95 GLY A CA 1
ATOM 709 C C . GLY A 1 95 ? 5.953 14.492 -9.359 1 87.06 95 GLY A C 1
ATOM 710 O O . GLY A 1 95 ? 6.723 14.93 -10.219 1 87.06 95 GLY A O 1
ATOM 711 N N . PHE A 1 96 ? 5.641 15.18 -8.312 1 87.06 96 PHE A N 1
ATOM 712 C CA . PHE A 1 96 ? 6.082 16.547 -8.133 1 87.06 96 PHE A CA 1
ATOM 713 C C . PHE A 1 96 ? 7.598 16.625 -7.98 1 87.06 96 PHE A C 1
ATOM 715 O O . PHE A 1 96 ? 8.242 17.531 -8.508 1 87.06 96 PHE A O 1
ATOM 722 N N . ILE A 1 97 ? 8.078 15.641 -7.363 1 82.94 97 ILE A N 1
ATOM 723 C CA . ILE A 1 97 ? 9.5 15.625 -7.027 1 82.94 97 ILE A CA 1
ATOM 724 C C . ILE A 1 97 ? 10.312 15.133 -8.227 1 82.94 97 ILE A C 1
ATOM 726 O O . ILE A 1 97 ? 11.297 15.758 -8.609 1 82.94 97 ILE A O 1
ATOM 730 N N . THR A 1 98 ? 9.844 14.125 -8.891 1 87.44 98 THR A N 1
ATOM 731 C CA . THR A 1 98 ? 10.648 13.453 -9.906 1 87.44 98 THR A CA 1
ATOM 732 C C . THR A 1 98 ? 10.633 14.242 -11.211 1 87.44 98 THR A C 1
ATOM 734 O O . THR A 1 98 ? 11.586 14.18 -11.992 1 87.44 98 THR A O 1
ATOM 737 N N . THR A 1 99 ? 9.594 15.031 -11.453 1 91.81 99 THR A N 1
ATOM 738 C CA . THR A 1 99 ? 9.492 15.773 -12.703 1 91.81 99 THR A CA 1
ATOM 739 C C . THR A 1 99 ? 10.266 17.094 -12.617 1 91.81 99 THR A C 1
ATOM 741 O O . THR A 1 99 ? 10.539 17.719 -13.641 1 91.81 99 THR A O 1
ATOM 744 N N . GLY A 1 100 ? 10.555 17.531 -11.375 1 90 100 GLY A N 1
ATOM 745 C CA . GLY A 1 100 ? 11.219 18.812 -11.195 1 90 100 GLY A CA 1
ATOM 746 C C . GLY A 1 100 ? 10.258 19.969 -11.047 1 90 100 GLY A C 1
ATOM 747 O O . GLY A 1 100 ? 10.672 21.109 -10.812 1 90 100 GLY A O 1
ATOM 748 N N . PHE A 1 101 ? 9.031 19.688 -11.117 1 93.06 101 PHE A N 1
ATOM 749 C CA . PHE A 1 101 ? 8.016 20.734 -10.992 1 93.06 101 PHE A CA 1
ATOM 750 C C . PHE A 1 101 ? 8.141 21.453 -9.664 1 93.06 101 PHE A C 1
ATOM 752 O O . PHE A 1 101 ? 8.023 22.688 -9.609 1 93.06 101 PHE A O 1
ATOM 759 N N . GLY A 1 102 ? 8.391 20.781 -8.617 1 90.44 102 GLY A N 1
ATOM 760 C CA . GLY A 1 102 ? 8.586 21.391 -7.316 1 90.44 102 GLY A CA 1
ATOM 761 C C . GLY A 1 102 ? 9.734 22.375 -7.285 1 90.44 102 GLY A C 1
ATOM 762 O O . GLY A 1 102 ? 9.602 23.484 -6.754 1 90.44 102 GLY A O 1
ATOM 763 N N . ARG A 1 103 ? 10.828 22.078 -7.918 1 92.56 103 ARG A N 1
ATOM 764 C CA . ARG A 1 103 ? 12 22.938 -7.98 1 92.56 103 ARG A CA 1
ATOM 765 C C . ARG A 1 103 ? 11.719 24.188 -8.805 1 92.56 103 ARG A C 1
ATOM 767 O O . ARG A 1 103 ? 12.164 25.281 -8.453 1 92.56 103 ARG A O 1
ATOM 774 N N . ARG A 1 104 ? 11.055 23.938 -9.805 1 94.94 104 ARG A N 1
ATOM 775 C CA . ARG A 1 104 ? 10.727 25.047 -10.688 1 94.94 104 ARG A CA 1
ATOM 776 C C . ARG A 1 104 ? 9.891 26.094 -9.961 1 94.94 104 ARG A C 1
ATOM 778 O O . ARG A 1 104 ? 10.18 27.297 -10.031 1 94.94 104 ARG A O 1
ATOM 785 N N . VAL A 1 105 ? 8.906 25.641 -9.297 1 94.75 105 VAL A N 1
ATOM 786 C CA . VAL A 1 105 ? 8.016 26.531 -8.562 1 94.75 105 VAL A CA 1
ATOM 787 C C . VAL A 1 105 ? 8.797 27.234 -7.453 1 94.75 105 VAL A C 1
ATOM 789 O O . VAL A 1 105 ? 8.625 28.438 -7.227 1 94.75 105 VAL A O 1
ATOM 792 N N . GLY A 1 106 ? 9.641 26.516 -6.781 1 95 106 GLY A N 1
ATOM 793 C CA . GLY A 1 106 ? 10.484 27.094 -5.746 1 95 106 GLY A CA 1
ATOM 794 C C . GLY A 1 106 ? 11.367 28.219 -6.254 1 95 106 GLY A C 1
ATOM 795 O O . GLY A 1 106 ? 11.375 29.312 -5.688 1 95 106 GLY A O 1
ATOM 796 N N . TYR A 1 107 ? 12.109 27.922 -7.328 1 95.56 107 TYR A N 1
ATOM 797 C CA . TYR A 1 107 ? 12.977 28.953 -7.91 1 95.56 107 TYR A CA 1
ATOM 798 C C . TYR A 1 107 ? 12.164 30.125 -8.422 1 95.56 107 TYR A C 1
ATOM 800 O O . TYR A 1 107 ? 12.617 31.281 -8.359 1 95.56 107 TYR A O 1
ATOM 808 N N . TRP A 1 108 ? 10.992 29.844 -8.891 1 96.5 108 TRP A N 1
ATOM 809 C CA . TRP A 1 108 ? 10.141 30.922 -9.359 1 96.5 108 TRP A CA 1
ATOM 810 C C . TRP A 1 108 ? 9.789 31.875 -8.227 1 96.5 108 TRP A C 1
ATOM 812 O O . TRP A 1 108 ? 9.914 33.094 -8.375 1 96.5 108 TRP A O 1
ATOM 822 N N . PHE A 1 109 ? 9.414 31.391 -7.082 1 96.62 109 PHE A N 1
ATOM 823 C CA . PHE A 1 109 ? 9.078 32.219 -5.938 1 96.62 109 PHE A CA 1
ATOM 824 C C . PHE A 1 109 ? 10.305 33 -5.445 1 96.62 109 PHE A C 1
ATOM 826 O O . PHE A 1 109 ? 10.211 34.156 -5.105 1 96.62 109 PHE A O 1
ATOM 833 N N . ILE A 1 110 ? 11.383 32.281 -5.434 1 95.38 110 ILE A N 1
ATOM 834 C CA . ILE A 1 110 ? 12.617 32.906 -4.973 1 95.38 110 ILE A CA 1
ATOM 835 C C . ILE A 1 110 ? 13.016 34.031 -5.938 1 95.38 110 ILE A C 1
ATOM 837 O O . ILE A 1 110 ? 13.5 35.094 -5.512 1 95.38 110 ILE A O 1
ATOM 841 N N . SER A 1 111 ? 12.867 33.781 -7.195 1 96 111 SER A N 1
ATOM 842 C CA . SER A 1 111 ? 13.234 34.781 -8.195 1 96 111 SER A CA 1
ATOM 843 C C . SER A 1 111 ? 12.375 36.031 -8.055 1 96 111 SER A C 1
ATOM 845 O O . SER A 1 111 ? 12.82 37.125 -8.375 1 96 111 SER A O 1
ATOM 847 N N . LYS A 1 112 ? 11.234 35.938 -7.539 1 96.06 112 LYS A N 1
ATOM 848 C CA . LYS A 1 112 ? 10.32 37.062 -7.418 1 96.06 112 LYS A CA 1
ATOM 849 C C . LYS A 1 112 ? 10.477 37.75 -6.066 1 96.06 112 LYS A C 1
ATOM 851 O O . LYS A 1 112 ? 10.32 38.969 -5.965 1 96.06 112 LYS A O 1
ATOM 856 N N . LEU A 1 113 ? 10.789 36.938 -5.039 1 94.94 113 LEU A N 1
ATOM 857 C CA . LEU A 1 113 ? 10.711 37.5 -3.689 1 94.94 113 LEU A CA 1
ATOM 858 C C . LEU A 1 113 ? 12.086 37.531 -3.027 1 94.94 113 LEU A C 1
ATOM 860 O O . LEU A 1 113 ? 12.273 38.188 -2.012 1 94.94 113 LEU A O 1
ATOM 864 N N . GLY A 1 114 ? 13.023 36.875 -3.584 1 92.88 114 GLY A N 1
ATOM 865 C CA . GLY A 1 114 ? 14.273 36.562 -2.9 1 92.88 114 GLY A CA 1
ATOM 866 C C . GLY A 1 114 ? 15.258 37.719 -2.92 1 92.88 114 GLY A C 1
ATOM 867 O O . GLY A 1 114 ? 16.469 37.5 -3.021 1 92.88 114 GLY A O 1
ATOM 868 N N . HIS A 1 115 ? 14.797 38.938 -2.893 1 92.5 115 HIS A N 1
ATOM 869 C CA . HIS A 1 115 ? 15.688 40.094 -2.914 1 92.5 115 HIS A CA 1
ATOM 870 C C . HIS A 1 115 ? 16.234 40.406 -1.521 1 92.5 115 HIS A C 1
ATOM 872 O O . HIS A 1 115 ? 17.234 41.125 -1.38 1 92.5 115 HIS A O 1
ATOM 878 N N . ASN A 1 116 ? 15.648 39.938 -0.508 1 95.31 116 ASN A N 1
ATOM 879 C CA . ASN A 1 116 ? 16.125 40 0.868 1 95.31 116 ASN A CA 1
ATOM 880 C C . ASN A 1 116 ? 15.836 38.719 1.633 1 95.31 116 ASN A C 1
ATOM 882 O O . ASN A 1 116 ? 15.188 37.812 1.104 1 95.31 116 ASN A O 1
ATOM 886 N N . SER A 1 117 ? 16.391 38.688 2.834 1 95.94 117 SER A N 1
ATOM 887 C CA . SER A 1 117 ? 16.281 37.469 3.619 1 95.94 117 SER A CA 1
ATOM 888 C C . SER A 1 117 ? 14.836 37.156 3.947 1 95.94 117 SER A C 1
ATOM 890 O O . SER A 1 117 ? 14.43 35.969 3.918 1 95.94 117 SER A O 1
ATOM 892 N N . LEU A 1 118 ? 14.07 38.125 4.281 1 96.81 118 LEU A N 1
ATOM 893 C CA . LEU A 1 118 ? 12.648 37.906 4.562 1 96.81 118 LEU A CA 1
ATOM 894 C C . LEU A 1 118 ? 11.914 37.438 3.318 1 96.81 118 LEU A C 1
ATOM 896 O O . LEU A 1 118 ? 11.078 36.531 3.404 1 96.81 118 LEU A O 1
ATOM 900 N N . GLY A 1 119 ? 12.18 38.031 2.227 1 96.5 119 GLY A N 1
ATOM 901 C CA . GLY A 1 119 ? 11.609 37.594 0.964 1 96.5 119 GLY A CA 1
ATOM 902 C C . GLY A 1 119 ? 11.961 36.156 0.613 1 96.5 119 GLY A C 1
ATOM 903 O O . GLY A 1 119 ? 11.133 35.438 0.072 1 96.5 119 GLY A O 1
ATOM 904 N N . LEU A 1 120 ? 13.188 35.844 0.843 1 96.12 120 LEU A N 1
ATOM 905 C CA . LEU A 1 120 ? 13.617 34.469 0.611 1 96.12 120 LEU A CA 1
ATOM 906 C C . LEU A 1 120 ? 12.82 33.5 1.469 1 96.12 120 LEU A C 1
ATOM 908 O O . LEU A 1 120 ? 12.406 32.438 0.993 1 96.12 120 LEU A O 1
ATOM 912 N N . ALA A 1 121 ? 12.641 33.812 2.725 1 97.25 121 ALA A N 1
ATOM 913 C CA . ALA A 1 121 ? 11.836 33 3.619 1 97.25 121 ALA A CA 1
ATOM 914 C C . ALA A 1 121 ? 10.414 32.844 3.09 1 97.25 121 ALA A C 1
ATOM 916 O O . ALA A 1 121 ? 9.883 31.719 3.057 1 97.25 121 ALA A O 1
ATOM 917 N N . TYR A 1 122 ? 9.82 33.938 2.676 1 97.62 122 TYR A N 1
ATOM 918 C CA . TYR A 1 122 ? 8.469 33.875 2.137 1 97.62 122 TYR A CA 1
ATOM 919 C C . TYR A 1 122 ? 8.43 33.031 0.864 1 97.62 122 TYR A C 1
ATOM 921 O O . TYR A 1 122 ? 7.453 32.312 0.621 1 97.62 122 TYR A O 1
ATOM 929 N N . GLY A 1 123 ? 9.43 33.156 0.052 1 96.69 123 GLY A N 1
ATOM 930 C CA . GLY A 1 123 ? 9.492 32.344 -1.144 1 96.69 123 GLY A CA 1
ATOM 931 C C . GLY A 1 123 ? 9.453 30.844 -0.843 1 96.69 123 GLY A C 1
ATOM 932 O O . GLY A 1 123 ? 8.711 30.094 -1.48 1 96.69 123 GLY A O 1
ATOM 933 N N . LEU A 1 124 ? 10.219 30.453 0.093 1 96.38 124 LEU A N 1
ATOM 934 C CA . LEU A 1 124 ? 10.273 29.047 0.479 1 96.38 124 LEU A CA 1
ATOM 935 C C . LEU A 1 124 ? 8.953 28.609 1.114 1 96.38 124 LEU A C 1
ATOM 937 O O . LEU A 1 124 ? 8.445 27.516 0.812 1 96.38 124 LEU A O 1
ATOM 941 N N . VAL A 1 125 ? 8.391 29.422 1.935 1 96.88 125 VAL A N 1
ATOM 942 C CA . VAL A 1 125 ? 7.156 29.125 2.654 1 96.88 125 VAL A CA 1
ATOM 943 C C . VAL A 1 125 ? 5.992 29.031 1.669 1 96.88 125 VAL A C 1
ATOM 945 O O . VAL A 1 125 ? 5.148 28.141 1.778 1 96.88 125 VAL A O 1
ATOM 948 N N . LEU A 1 126 ? 5.945 29.906 0.745 1 97 126 LEU A N 1
ATOM 949 C CA . LEU A 1 126 ? 4.879 29.906 -0.249 1 97 126 LEU A CA 1
ATOM 950 C C . LEU A 1 126 ? 4.98 28.688 -1.157 1 97 126 LEU A C 1
ATOM 952 O O . LEU A 1 126 ? 3.965 28.156 -1.604 1 97 126 LEU A O 1
ATOM 956 N N . THR A 1 127 ? 6.188 28.297 -1.444 1 95.81 127 THR A N 1
ATOM 957 C CA . THR A 1 127 ? 6.367 27.062 -2.199 1 95.81 127 THR A CA 1
ATOM 958 C C . THR A 1 127 ? 5.746 25.875 -1.463 1 95.81 127 THR A C 1
ATOM 960 O O . THR A 1 127 ? 5.023 25.078 -2.061 1 95.81 127 THR A O 1
ATOM 963 N N . ASP A 1 128 ? 6.016 25.797 -0.2 1 96.06 128 ASP A N 1
ATOM 964 C CA . ASP A 1 128 ? 5.434 24.75 0.623 1 96.06 128 ASP A CA 1
ATOM 965 C C . ASP A 1 128 ? 3.91 24.844 0.633 1 96.06 128 ASP A C 1
ATOM 967 O O . ASP A 1 128 ? 3.221 23.828 0.509 1 96.06 128 ASP A O 1
ATOM 971 N N . LEU A 1 129 ? 3.402 26.016 0.814 1 96.44 129 LEU A N 1
ATOM 972 C CA . LEU A 1 129 ? 1.964 26.25 0.863 1 96.44 129 LEU A CA 1
ATOM 973 C C . LEU A 1 129 ? 1.295 25.797 -0.428 1 96.44 129 LEU A C 1
ATOM 975 O O . LEU A 1 129 ? 0.212 25.203 -0.395 1 96.44 129 LEU A O 1
ATOM 979 N N . LEU A 1 130 ? 1.912 26.047 -1.457 1 94.88 130 LEU A N 1
ATOM 980 C CA . LEU A 1 130 ? 1.329 25.719 -2.754 1 94.88 130 LEU A CA 1
ATOM 981 C C . LEU A 1 130 ? 1.126 24.219 -2.896 1 94.88 130 LEU A C 1
ATOM 983 O O . LEU A 1 130 ? 0.102 23.766 -3.42 1 94.88 130 LEU A O 1
ATOM 987 N N . PHE A 1 131 ? 2.002 23.422 -2.408 1 93.5 131 PHE A N 1
ATOM 988 C CA . PHE A 1 131 ? 1.956 21.984 -2.623 1 93.5 131 PHE A CA 1
ATOM 989 C C . PHE A 1 131 ? 1.238 21.297 -1.473 1 93.5 131 PHE A C 1
ATOM 991 O O . PHE A 1 131 ? 0.865 20.125 -1.585 1 93.5 131 PHE A O 1
ATOM 998 N N . ALA A 1 132 ? 1.009 21.984 -0.433 1 95.12 132 ALA A N 1
ATOM 999 C CA . ALA A 1 132 ? 0.466 21.406 0.796 1 95.12 132 ALA A CA 1
ATOM 1000 C C . ALA A 1 132 ? -0.894 20.766 0.547 1 95.12 132 ALA A C 1
ATOM 1002 O O . ALA A 1 132 ? -1.183 19.688 1.073 1 95.12 132 ALA A O 1
ATOM 1003 N N . PRO A 1 133 ? -1.752 21.312 -0.266 1 92.75 133 PRO A N 1
ATOM 1004 C CA . PRO A 1 133 ? -3.096 20.75 -0.434 1 92.75 133 PRO A CA 1
ATOM 1005 C C . PRO A 1 133 ? -3.086 19.359 -1.07 1 92.75 133 PRO A C 1
ATOM 1007 O O . PRO A 1 133 ? -4.016 18.578 -0.869 1 92.75 133 PRO A O 1
ATOM 1010 N N . ALA A 1 134 ? -2.02 19.047 -1.777 1 89.75 134 ALA A N 1
ATOM 1011 C CA . ALA A 1 134 ? -2.043 17.812 -2.543 1 89.75 134 ALA A CA 1
ATOM 1012 C C . ALA A 1 134 ? -0.908 16.875 -2.117 1 89.75 134 ALA A C 1
ATOM 1014 O O . ALA A 1 134 ? -0.646 15.867 -2.773 1 89.75 134 ALA A O 1
ATOM 1015 N N . THR A 1 135 ? -0.22 17.203 -1.104 1 90.75 135 THR A N 1
ATOM 1016 C CA . THR A 1 135 ? 0.917 16.406 -0.65 1 90.75 135 THR A CA 1
ATOM 1017 C C . THR A 1 135 ? 0.8 16.094 0.84 1 90.75 135 THR A C 1
ATOM 1019 O O . THR A 1 135 ? 1.274 16.875 1.679 1 90.75 135 THR A O 1
ATOM 1022 N N . PRO A 1 136 ? 0.334 14.93 1.071 1 90.69 136 PRO A N 1
ATOM 1023 C CA . PRO A 1 136 ? 0.088 14.602 2.477 1 90.69 136 PRO A CA 1
ATO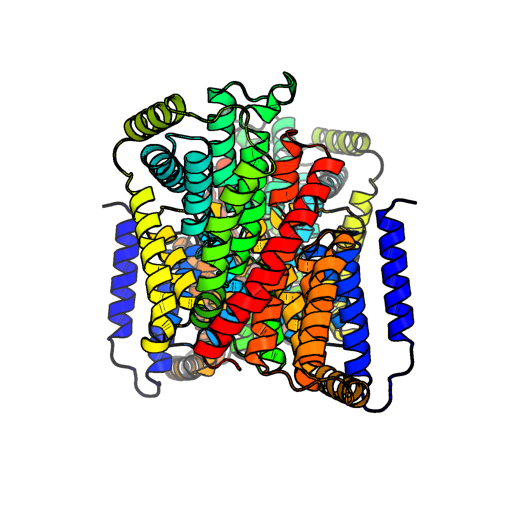M 1024 C C . PRO A 1 136 ? 1.374 14.32 3.25 1 90.69 136 PRO A C 1
ATOM 1026 O O . PRO A 1 136 ? 1.356 14.258 4.48 1 90.69 136 PRO A O 1
ATOM 1029 N N . SER A 1 137 ? 2.459 14.195 2.623 1 87.5 137 SER A N 1
ATOM 1030 C CA . SER A 1 137 ? 3.742 13.945 3.271 1 87.5 137 SER A CA 1
ATOM 1031 C C . SER A 1 137 ? 4.492 15.25 3.531 1 87.5 137 SER A C 1
ATOM 1033 O O . SER A 1 137 ? 5.098 15.812 2.619 1 87.5 137 SER A O 1
ATOM 1035 N N . THR A 1 138 ? 4.523 15.555 4.746 1 91 138 THR A N 1
ATOM 1036 C CA . THR A 1 138 ? 5.273 16.75 5.117 1 91 138 THR A CA 1
ATOM 1037 C C . THR A 1 138 ? 6.77 16.531 4.902 1 91 138 THR A C 1
ATOM 1039 O O . THR A 1 138 ? 7.488 17.469 4.527 1 91 138 THR A O 1
ATOM 1042 N N . THR A 1 139 ? 7.152 15.359 5.051 1 86.75 139 THR A N 1
ATOM 1043 C CA . THR A 1 139 ? 8.547 15 4.824 1 86.75 139 THR A CA 1
ATOM 1044 C C . THR A 1 139 ? 8.914 15.156 3.35 1 86.75 139 THR A C 1
ATOM 1046 O O . THR A 1 139 ? 10.008 15.625 3.025 1 86.75 139 THR A O 1
ATOM 1049 N N . ALA A 1 140 ? 8 14.797 2.592 1 87.06 140 ALA A N 1
ATOM 1050 C CA . ALA A 1 140 ? 8.25 14.906 1.156 1 87.06 140 ALA A CA 1
ATOM 1051 C C . ALA A 1 140 ? 8.312 16.359 0.717 1 87.06 140 ALA A C 1
ATOM 1053 O O . ALA A 1 140 ? 9.133 16.734 -0.122 1 87.06 140 ALA A O 1
ATOM 1054 N N . ARG A 1 141 ? 7.5 17.156 1.19 1 91.69 141 ARG A N 1
ATOM 1055 C CA . ARG A 1 141 ? 7.504 18.562 0.846 1 91.69 141 ARG A CA 1
ATOM 1056 C C . ARG A 1 141 ? 8.766 19.25 1.358 1 91.69 141 ARG A C 1
ATOM 1058 O O . ARG A 1 141 ? 9.469 19.922 0.597 1 91.69 141 ARG A O 1
ATOM 1065 N N . CYS A 1 142 ? 9.047 19 2.566 1 91.5 142 CYS A N 1
ATOM 1066 C CA . CYS A 1 142 ? 10.188 19.656 3.195 1 91.5 142 CYS A CA 1
ATOM 1067 C C . CYS A 1 142 ? 11.5 19.062 2.682 1 91.5 142 CYS A C 1
ATOM 1069 O O . CYS A 1 142 ? 12.391 19.812 2.264 1 91.5 142 CYS A O 1
ATOM 1071 N N . GLY A 1 143 ? 11.602 17.828 2.705 1 87.19 143 GLY A N 1
ATOM 1072 C CA . GLY A 1 143 ? 12.844 17.156 2.33 1 87.19 143 GLY A CA 1
ATOM 1073 C C . GLY A 1 143 ? 13.062 17.109 0.83 1 87.19 143 GLY A C 1
ATOM 1074 O O . GLY A 1 143 ? 14.195 17.203 0.361 1 87.19 143 GLY A O 1
ATOM 1075 N N . GLY A 1 144 ? 12.016 16.969 0.157 1 86.94 144 GLY A N 1
ATOM 1076 C CA . GLY A 1 144 ? 12.141 16.734 -1.272 1 86.94 144 GLY A CA 1
ATOM 1077 C C . GLY A 1 144 ? 12.102 18.016 -2.094 1 86.94 144 GLY A C 1
ATOM 1078 O O . GLY A 1 144 ? 12.68 18.062 -3.182 1 86.94 144 GLY A O 1
ATOM 1079 N N . ILE A 1 145 ? 11.438 18.969 -1.603 1 90.38 145 ILE A N 1
ATOM 1080 C CA . ILE A 1 145 ? 11.25 20.188 -2.404 1 90.38 145 ILE A CA 1
ATOM 1081 C C . ILE A 1 145 ? 11.945 21.359 -1.732 1 90.38 145 ILE A C 1
ATOM 1083 O O . ILE A 1 145 ? 12.82 22 -2.328 1 90.38 145 ILE A O 1
ATOM 1087 N N . ILE A 1 146 ? 11.75 21.531 -0.501 1 93.94 146 ILE A N 1
ATOM 1088 C CA . ILE A 1 146 ? 12.156 22.766 0.162 1 93.94 146 ILE A CA 1
ATOM 1089 C C . ILE A 1 146 ? 13.625 22.672 0.568 1 93.94 146 ILE A C 1
ATOM 1091 O O . ILE A 1 146 ? 14.383 23.641 0.417 1 93.94 146 ILE A O 1
ATOM 1095 N N . SER A 1 147 ? 14.039 21.531 1.023 1 91.81 147 SER A N 1
ATOM 1096 C CA . SER A 1 147 ? 15.383 21.375 1.562 1 91.81 147 SER A CA 1
ATOM 1097 C C . SER A 1 147 ? 16.438 21.609 0.487 1 91.81 147 SER A C 1
ATOM 1099 O O . SER A 1 147 ? 17.438 22.297 0.728 1 91.81 147 SER A O 1
ATOM 1101 N N . PRO A 1 148 ? 16.25 21.047 -0.657 1 90.38 148 PRO A N 1
ATOM 1102 C CA . PRO A 1 148 ? 17.234 21.359 -1.698 1 90.38 148 PRO A CA 1
ATOM 1103 C C . PRO A 1 148 ? 17.297 22.844 -2.033 1 90.38 148 PRO A C 1
ATOM 1105 O O . PRO A 1 148 ? 18.391 23.375 -2.295 1 90.38 148 PRO A O 1
ATOM 1108 N N . LEU A 1 149 ? 16.281 23.484 -2.049 1 92.56 149 LEU A N 1
ATOM 1109 C CA . LEU A 1 149 ? 16.234 24.922 -2.291 1 92.56 149 LEU A CA 1
ATOM 1110 C C . LEU A 1 149 ? 16.953 25.688 -1.176 1 92.56 149 LEU A C 1
ATOM 1112 O O . LEU A 1 149 ? 17.766 26.578 -1.444 1 92.56 149 LEU A O 1
ATOM 1116 N N . PHE A 1 150 ? 16.703 25.281 0.022 1 93.88 150 PHE A N 1
ATOM 1117 C CA . PHE A 1 150 ? 17.328 25.875 1.196 1 93.88 150 PHE A CA 1
ATOM 1118 C C . PHE A 1 150 ? 18.844 25.688 1.146 1 93.88 150 PHE A C 1
ATOM 1120 O O . PHE A 1 150 ? 19.594 26.641 1.387 1 93.88 150 PHE A O 1
ATOM 1127 N N . ARG A 1 151 ? 19.234 24.531 0.777 1 92.12 151 ARG A N 1
ATOM 1128 C CA . ARG A 1 151 ? 20.656 24.234 0.714 1 92.12 151 ARG A CA 1
ATOM 1129 C C . ARG A 1 151 ? 21.344 25.078 -0.359 1 92.12 151 ARG A C 1
ATOM 1131 O O . ARG A 1 151 ? 22.484 25.516 -0.18 1 92.12 151 ARG A O 1
ATOM 1138 N N . SER A 1 152 ? 20.672 25.219 -1.368 1 91.19 152 SER A N 1
ATOM 1139 C CA . SER A 1 152 ? 21.203 26.062 -2.43 1 91.19 152 SER A CA 1
ATOM 1140 C C . SER A 1 152 ? 21.406 27.5 -1.948 1 91.19 152 SER A C 1
ATOM 1142 O O . SER A 1 152 ? 22.406 28.141 -2.275 1 91.19 152 SER A O 1
ATOM 1144 N N . VAL A 1 153 ? 20.484 27.984 -1.247 1 92.5 153 VAL A N 1
ATOM 1145 C CA . VAL A 1 153 ? 20.578 29.344 -0.714 1 92.5 153 VAL A CA 1
ATOM 1146 C C . VAL A 1 153 ? 21.719 29.438 0.29 1 92.5 153 VAL A C 1
ATOM 1148 O O . VAL A 1 153 ? 22.531 30.359 0.238 1 92.5 153 VAL A O 1
ATOM 1151 N N . ALA A 1 154 ? 21.734 28.469 1.189 1 93.62 154 ALA A N 1
ATOM 1152 C CA . ALA A 1 154 ? 22.766 28.453 2.213 1 93.62 154 ALA A CA 1
ATOM 1153 C C . ALA A 1 154 ? 24.156 28.406 1.583 1 93.62 154 ALA A C 1
ATOM 1155 O O . ALA A 1 154 ? 25.062 29.125 2.02 1 93.62 154 ALA A O 1
ATOM 1156 N N . SER A 1 155 ? 24.25 27.625 0.586 1 92.25 155 SER A N 1
ATOM 1157 C CA . SER A 1 155 ? 25.516 27.484 -0.103 1 92.25 155 SER A CA 1
ATOM 1158 C C . SER A 1 155 ? 25.891 28.781 -0.835 1 92.25 155 SER A C 1
ATOM 1160 O O . SER A 1 155 ? 27.062 29.188 -0.816 1 92.25 155 SER A O 1
ATOM 1162 N N . ALA A 1 156 ? 24.984 29.391 -1.385 1 92.12 156 ALA A N 1
ATOM 1163 C CA . ALA A 1 156 ? 25.219 30.609 -2.15 1 92.12 156 ALA A CA 1
ATOM 1164 C C . ALA A 1 156 ? 25.75 31.719 -1.257 1 92.12 156 ALA A C 1
ATOM 1166 O O . ALA A 1 156 ? 26.531 32.562 -1.705 1 92.12 156 ALA A O 1
ATOM 1167 N N . TYR A 1 157 ? 25.438 31.734 -0.046 1 94.44 157 TYR A N 1
ATOM 1168 C CA . TYR A 1 157 ? 25.828 32.812 0.856 1 94.44 157 TYR A CA 1
ATOM 1169 C C . TYR A 1 157 ? 26.812 32.312 1.902 1 94.44 157 TYR A C 1
ATOM 1171 O O . TYR A 1 157 ? 27 32.938 2.943 1 94.44 157 TYR A O 1
ATOM 1179 N N . ASP A 1 158 ? 27.375 31.141 1.656 1 94.19 158 ASP A N 1
ATOM 1180 C CA . ASP A 1 158 ? 28.391 30.547 2.51 1 94.19 158 ASP A CA 1
ATOM 1181 C C . ASP A 1 158 ? 27.906 30.469 3.959 1 94.19 158 ASP A C 1
ATOM 1183 O O . ASP A 1 158 ? 28.656 30.797 4.883 1 94.19 158 ASP A O 1
ATOM 1187 N N . SER A 1 159 ? 26.688 30.203 4.164 1 95.94 159 SER A N 1
ATOM 1188 C CA . SER A 1 159 ? 26.125 29.891 5.477 1 95.94 159 SER A CA 1
ATOM 1189 C C . SER A 1 159 ? 26.266 28.406 5.793 1 95.94 159 SER A C 1
ATOM 1191 O O . SER A 1 159 ? 25.469 27.594 5.324 1 95.94 159 SER A O 1
ATOM 1193 N N . ASP A 1 160 ? 27.203 28.047 6.582 1 94.38 160 ASP A N 1
ATOM 1194 C CA . ASP A 1 160 ? 27.609 26.656 6.812 1 94.38 160 ASP A CA 1
ATOM 1195 C C . ASP A 1 160 ? 27.922 26.422 8.289 1 94.38 160 ASP A C 1
ATOM 1197 O O . ASP A 1 160 ? 28.859 27 8.836 1 94.38 160 ASP A O 1
ATOM 1201 N N . PRO A 1 161 ? 27.234 25.578 8.852 1 94.62 161 PRO A N 1
ATOM 1202 C CA . PRO A 1 161 ? 27.5 25.281 10.266 1 94.62 161 PRO A CA 1
ATOM 1203 C C . PRO A 1 161 ? 28.906 24.766 10.508 1 94.62 161 PRO A C 1
ATOM 1205 O O . PRO A 1 161 ? 29.5 25.047 11.562 1 94.62 161 PRO A O 1
ATOM 1208 N N . GLU A 1 162 ? 29.469 24.047 9.617 1 92 162 GLU A N 1
ATOM 1209 C CA . GLU A 1 162 ? 30.828 23.531 9.766 1 92 162 GLU A CA 1
ATOM 1210 C C . GLU A 1 162 ? 31.844 24.656 9.797 1 92 162 GLU A C 1
ATOM 1212 O O . GLU A 1 162 ? 32.938 24.516 10.375 1 92 162 GLU A O 1
ATOM 1217 N N . LYS A 1 163 ? 31.5 25.875 9.195 1 93.38 163 LYS A N 1
ATOM 1218 C CA . LYS A 1 163 ? 32.406 27.031 9.148 1 93.38 163 LYS A CA 1
ATOM 1219 C C . LYS A 1 163 ? 32.031 28.062 10.219 1 93.38 163 LYS A C 1
ATOM 1221 O O . LYS A 1 163 ? 32.656 29.109 10.305 1 93.38 163 LYS A O 1
ATOM 1226 N N . GLY A 1 164 ? 30.953 27.719 10.93 1 93.69 164 GLY A N 1
ATOM 1227 C CA . GLY A 1 164 ? 30.516 28.641 11.961 1 93.69 164 GLY A CA 1
ATOM 1228 C C . GLY A 1 164 ? 29.766 29.844 11.406 1 93.69 164 GLY A C 1
ATOM 1229 O O . GLY A 1 164 ? 29.703 30.891 12.047 1 93.69 164 GLY A O 1
ATOM 1230 N N . THR A 1 165 ? 29.312 29.797 10.25 1 96 165 THR A N 1
ATOM 1231 C CA . THR A 1 165 ? 28.625 30.906 9.609 1 96 165 THR A CA 1
ATOM 1232 C C . THR A 1 165 ? 27.141 30.609 9.461 1 96 165 THR A C 1
ATOM 1234 O O . THR A 1 165 ? 26.5 31.031 8.492 1 96 165 THR A O 1
ATOM 1237 N N . GLU A 1 166 ? 26.562 29.781 10.328 1 95.44 166 GLU A N 1
ATOM 1238 C CA . GLU A 1 166 ? 25.172 29.344 10.234 1 95.44 166 GLU A CA 1
ATOM 1239 C C . GLU A 1 166 ? 24.203 30.5 10.391 1 95.44 166 GLU A C 1
ATOM 1241 O O . GLU A 1 166 ? 23.094 30.469 9.859 1 95.44 166 GLU A O 1
ATOM 1246 N N . ASN A 1 167 ? 24.688 31.641 10.969 1 95.31 167 ASN A N 1
ATOM 1247 C CA . ASN A 1 167 ? 23.797 32.75 11.281 1 95.31 167 ASN A CA 1
ATOM 1248 C C . ASN A 1 167 ? 23.719 33.75 10.133 1 95.31 167 ASN A C 1
ATOM 1250 O O . ASN A 1 167 ? 22.938 34.688 10.188 1 95.31 167 ASN A O 1
ATOM 1254 N N . ARG A 1 168 ? 24.531 33.562 9.148 1 95.69 168 ARG A N 1
ATOM 1255 C CA . ARG A 1 168 ? 24.422 34.469 7.996 1 95.69 168 ARG A CA 1
ATOM 1256 C C . ARG A 1 168 ? 23 34.5 7.465 1 95.69 168 ARG A C 1
ATOM 1258 O O . ARG A 1 168 ? 22.375 35.562 7.402 1 95.69 168 ARG A O 1
ATOM 1265 N N . ILE A 1 169 ? 22.5 33.281 7.207 1 96.38 169 ILE A N 1
ATOM 1266 C CA . ILE A 1 169 ? 21.109 33.25 6.758 1 96.38 169 ILE A CA 1
ATOM 1267 C C . ILE A 1 169 ? 20.484 31.891 7.047 1 96.38 169 ILE A C 1
ATOM 1269 O O . ILE A 1 169 ? 19.266 31.781 7.16 1 96.38 169 ILE A O 1
ATOM 1273 N N . GLY A 1 170 ? 21.281 30.859 7.148 1 96.69 170 GLY A N 1
ATOM 1274 C CA . GLY A 1 170 ? 20.828 29.484 7.234 1 96.69 170 GLY A CA 1
ATOM 1275 C C . GLY A 1 170 ? 19.969 29.219 8.461 1 96.69 170 GLY A C 1
ATOM 1276 O O . GLY A 1 170 ? 18.891 28.625 8.352 1 96.69 170 GLY A O 1
ATOM 1277 N N . ALA A 1 171 ? 20.422 29.609 9.617 1 96.62 171 ALA A N 1
ATOM 1278 C CA . ALA A 1 171 ? 19.688 29.391 10.859 1 96.62 171 ALA A CA 1
ATOM 1279 C C . ALA A 1 171 ? 18.312 30.047 10.805 1 96.62 171 ALA A C 1
ATOM 1281 O O . ALA A 1 171 ? 17.328 29.469 11.258 1 96.62 171 ALA A O 1
ATOM 1282 N N . PHE A 1 172 ? 18.297 31.219 10.227 1 96.88 172 PHE A N 1
ATOM 1283 C CA . PHE A 1 172 ? 17.047 31.969 10.055 1 96.88 172 PHE A CA 1
ATOM 1284 C C . PHE A 1 172 ? 16.078 31.219 9.141 1 96.88 172 PHE A C 1
ATOM 1286 O O . PHE A 1 172 ? 14.922 31.016 9.492 1 96.88 172 PHE A O 1
ATOM 1293 N N . LEU A 1 173 ? 16.531 30.688 8.086 1 96.94 173 LEU A N 1
ATOM 1294 C CA . LEU A 1 173 ? 15.688 30.031 7.094 1 96.94 173 LEU A CA 1
ATOM 1295 C C . LEU A 1 173 ? 15.195 28.688 7.598 1 96.94 173 LEU A C 1
ATOM 1297 O O . LEU A 1 173 ? 14.039 28.312 7.383 1 96.94 173 LEU A O 1
ATOM 1301 N N . VAL A 1 174 ? 16.047 27.969 8.234 1 96.5 174 VAL A N 1
ATOM 1302 C CA . VAL A 1 174 ? 15.695 26.656 8.742 1 96.5 174 VAL A CA 1
ATOM 1303 C C . VAL A 1 174 ? 14.484 26.766 9.672 1 96.5 174 VAL A C 1
ATOM 1305 O O . VAL A 1 174 ? 13.539 25.984 9.555 1 96.5 174 VAL A O 1
ATOM 1308 N N . GLN A 1 175 ? 14.492 27.688 10.516 1 96.25 175 GLN A N 1
ATOM 1309 C CA . GLN A 1 175 ? 13.414 27.828 11.484 1 96.25 175 GLN A CA 1
ATOM 1310 C C . GLN A 1 175 ? 12.148 28.375 10.82 1 96.25 175 GLN A C 1
ATOM 1312 O O . GLN A 1 175 ? 11.039 28 11.195 1 96.25 175 GLN A O 1
ATOM 1317 N N . CYS A 1 176 ? 12.312 29.297 9.883 1 97 176 CYS A N 1
ATOM 1318 C CA . CYS A 1 176 ? 11.148 29.766 9.141 1 97 176 CYS A CA 1
ATOM 1319 C C . CYS A 1 176 ? 10.445 28.625 8.43 1 97 176 CYS A C 1
ATOM 1321 O O . CYS A 1 176 ? 9.219 28.5 8.492 1 97 176 CYS A O 1
ATOM 1323 N N . ILE A 1 177 ? 11.258 27.828 7.789 1 96.69 177 ILE A N 1
ATOM 1324 C CA . ILE A 1 177 ? 10.727 26.703 7.043 1 96.69 177 ILE A CA 1
ATOM 1325 C C . ILE A 1 177 ? 10.008 25.75 8 1 96.69 177 ILE A C 1
ATOM 1327 O O . ILE A 1 177 ? 8.875 25.328 7.742 1 96.69 177 ILE A O 1
ATOM 1331 N N . PHE A 1 178 ? 10.625 25.453 9.094 1 96.12 178 PHE A N 1
ATOM 1332 C CA . PHE A 1 178 ? 10.125 24.469 10.055 1 96.12 178 PHE A CA 1
ATOM 1333 C C . PHE A 1 178 ? 8.82 24.938 10.68 1 96.12 178 PHE A C 1
ATOM 1335 O O . PHE A 1 178 ? 7.836 24.203 10.703 1 96.12 178 PHE A O 1
ATOM 1342 N N . GLN A 1 179 ? 8.766 26.156 11.141 1 96.88 179 GLN A N 1
ATOM 1343 C CA . GLN A 1 179 ? 7.59 26.703 11.812 1 96.88 179 GLN A CA 1
ATOM 1344 C C . GLN A 1 179 ? 6.422 26.859 10.844 1 96.88 179 GLN A C 1
ATOM 1346 O O . GLN A 1 179 ? 5.277 26.562 11.188 1 96.88 179 GLN A O 1
ATOM 1351 N N . CYS A 1 180 ? 6.719 27.281 9.727 1 97.25 180 CYS A N 1
ATOM 1352 C CA . CYS A 1 180 ? 5.66 27.484 8.742 1 97.25 180 CYS A CA 1
ATOM 1353 C C . CYS A 1 180 ? 5.164 26.156 8.188 1 97.25 180 CYS A C 1
ATOM 1355 O O . CYS A 1 180 ? 4 26.031 7.801 1 97.25 180 CYS A O 1
ATOM 1357 N N . ASN A 1 181 ? 6.062 25.219 8.125 1 96.31 181 ASN A N 1
ATOM 1358 C CA . ASN A 1 181 ? 5.641 23.891 7.695 1 96.31 181 ASN A CA 1
ATOM 1359 C C . ASN A 1 181 ? 4.535 23.328 8.586 1 96.31 181 ASN A C 1
ATOM 1361 O O . ASN A 1 181 ? 3.59 22.703 8.094 1 96.31 181 ASN A O 1
ATOM 1365 N N . ALA A 1 182 ? 4.652 23.516 9.875 1 96 182 ALA A N 1
ATOM 1366 C CA . ALA A 1 182 ? 3.617 23.078 10.812 1 96 182 ALA A CA 1
ATOM 1367 C C . ALA A 1 182 ? 2.279 23.75 10.5 1 96 182 ALA A C 1
ATOM 1369 O O . ALA A 1 182 ? 1.226 23.109 10.617 1 96 182 ALA A O 1
ATOM 1370 N N . ILE A 1 183 ? 2.328 24.984 10.102 1 97.81 183 ILE A N 1
ATOM 1371 C CA . ILE A 1 183 ? 1.12 25.734 9.789 1 97.81 183 ILE A CA 1
ATOM 1372 C C . ILE A 1 183 ? 0.492 25.203 8.508 1 97.81 183 ILE A C 1
ATOM 1374 O O . ILE A 1 183 ? -0.715 24.953 8.453 1 97.81 183 ILE A O 1
ATOM 1378 N N . THR A 1 184 ? 1.294 25.016 7.48 1 97.5 184 THR A N 1
ATOM 1379 C CA . THR A 1 184 ? 0.761 24.516 6.219 1 97.5 184 THR A CA 1
ATOM 1380 C C . THR A 1 184 ? 0.163 23.125 6.398 1 97.5 184 THR A C 1
ATOM 1382 O O . THR A 1 184 ? -0.814 22.766 5.734 1 97.5 184 THR A O 1
ATOM 1385 N N . CYS A 1 185 ? 0.711 22.359 7.258 1 96.56 185 CYS A N 1
ATOM 1386 C CA . CYS A 1 185 ? 0.176 21.047 7.562 1 96.56 185 CYS A CA 1
ATOM 1387 C C . CYS A 1 185 ? -1.21 21.141 8.188 1 96.56 185 CYS A C 1
ATOM 1389 O O . CYS A 1 185 ? -2.045 20.266 8.008 1 96.56 185 CYS A O 1
ATOM 1391 N N . ALA A 1 186 ? -1.465 22.172 8.859 1 97.31 186 ALA A N 1
ATOM 1392 C CA . ALA A 1 186 ? -2.725 22.359 9.578 1 97.31 186 ALA A CA 1
ATOM 1393 C C . ALA A 1 186 ? -3.809 22.906 8.656 1 97.31 186 ALA A C 1
ATOM 1395 O O . ALA A 1 186 ? -4.996 22.859 8.992 1 97.31 186 ALA A O 1
ATOM 1396 N N . MET A 1 187 ? -3.463 23.312 7.539 1 97.38 187 MET A N 1
ATOM 1397 C CA . MET A 1 187 ? -4.359 24.156 6.75 1 97.38 187 MET A CA 1
ATOM 1398 C C . MET A 1 187 ? -5.27 23.297 5.875 1 97.38 187 MET A C 1
ATOM 1400 O O . MET A 1 187 ? -6.367 23.719 5.512 1 97.38 187 MET A O 1
ATOM 1404 N N . PHE A 1 188 ? -4.77 22.094 5.504 1 95.56 188 PHE A N 1
ATOM 1405 C CA . PHE A 1 188 ? -5.555 21.25 4.613 1 95.56 188 PHE A CA 1
ATOM 1406 C C . PHE A 1 188 ? -5.637 19.828 5.145 1 95.56 188 PHE A C 1
ATOM 1408 O O . PHE A 1 188 ? -4.699 19.344 5.785 1 95.56 188 PHE A O 1
ATOM 1415 N N . LEU A 1 189 ? -6.727 19.172 4.824 1 93.81 189 LEU A N 1
ATOM 1416 C CA . LEU A 1 189 ? -6.949 17.797 5.238 1 93.81 189 LEU A CA 1
ATOM 1417 C C . LEU A 1 189 ? -5.879 16.875 4.656 1 93.81 189 LEU A C 1
ATOM 1419 O O . LEU A 1 189 ? -5.48 15.898 5.297 1 93.81 189 LEU A O 1
ATOM 1423 N N . THR A 1 190 ? -5.379 17.203 3.467 1 92.5 190 THR A N 1
ATOM 1424 C CA . THR A 1 190 ? -4.461 16.344 2.734 1 92.5 190 THR A CA 1
ATOM 1425 C C . THR A 1 190 ? -3.029 16.859 2.84 1 92.5 190 THR A C 1
ATOM 1427 O O . THR A 1 190 ? -2.17 16.5 2.033 1 92.5 190 THR A O 1
ATOM 1430 N N . SER A 1 191 ? -2.777 17.703 3.793 1 95.25 191 SER A N 1
ATOM 1431 C CA . SER A 1 191 ? -1.437 18.266 3.889 1 95.25 191 SER A CA 1
ATOM 1432 C C . SER A 1 191 ? -0.573 17.484 4.867 1 95.25 191 SER A C 1
ATOM 1434 O O . SER A 1 191 ? 0.649 17.641 4.891 1 95.25 191 SER A O 1
ATOM 1436 N N . MET A 1 192 ? -1.24 16.672 5.613 1 94.06 192 MET A N 1
ATOM 1437 C CA . MET A 1 192 ? -0.572 15.82 6.59 1 94.06 192 MET A CA 1
ATOM 1438 C C . MET A 1 192 ? -1.347 14.523 6.797 1 94.06 192 MET A C 1
ATOM 1440 O O . MET A 1 192 ? -2.574 14.539 6.891 1 94.06 192 MET A O 1
ATOM 1444 N N . ALA A 1 193 ? -0.658 13.461 6.875 1 89.81 193 ALA A N 1
ATOM 1445 C CA . ALA A 1 193 ? -1.274 12.133 6.918 1 89.81 193 ALA A CA 1
ATOM 1446 C C . ALA A 1 193 ? -2.164 11.984 8.148 1 89.81 193 ALA A C 1
ATOM 1448 O O . ALA A 1 193 ? -3.17 11.273 8.117 1 89.81 193 ALA A O 1
ATOM 1449 N N . GLY A 1 194 ? -1.876 12.672 9.164 1 93.44 194 GLY A N 1
ATOM 1450 C CA . GLY A 1 194 ? -2.621 12.547 10.406 1 93.44 194 GLY A CA 1
ATOM 1451 C C . GLY A 1 194 ? -3.945 13.289 10.383 1 93.44 194 GLY A C 1
ATOM 1452 O O . GLY A 1 194 ? -4.836 13.008 11.188 1 93.44 194 GLY A O 1
ATOM 1453 N N . ASN A 1 195 ? -4.094 14.195 9.5 1 96.19 195 ASN A N 1
ATOM 1454 C CA . ASN A 1 195 ? -5.309 15.008 9.445 1 96.19 195 ASN A CA 1
ATOM 1455 C C . ASN A 1 195 ? -6.531 14.156 9.117 1 96.19 195 ASN A C 1
ATOM 1457 O O . ASN A 1 195 ? -7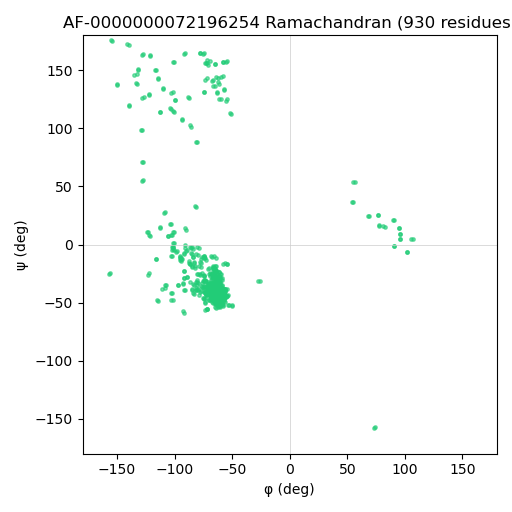.555 14.242 9.797 1 96.19 195 ASN A O 1
ATOM 1461 N N . PRO A 1 196 ? -6.406 13.383 8.109 1 94.06 196 PRO A N 1
ATOM 1462 C CA . PRO A 1 196 ? -7.543 12.5 7.828 1 94.06 196 PRO A CA 1
ATOM 1463 C C . PRO A 1 196 ? -7.836 11.531 8.969 1 94.06 196 PRO A C 1
ATOM 1465 O O . PRO A 1 196 ? -8.992 11.148 9.18 1 94.06 196 PRO A O 1
ATOM 1468 N N . LEU A 1 197 ? -6.852 11.102 9.648 1 93.31 197 LEU A N 1
ATOM 1469 C CA . LEU A 1 197 ? -7.055 10.25 10.82 1 93.31 197 LEU A CA 1
ATOM 1470 C C . LEU A 1 197 ? -7.922 10.953 11.859 1 93.31 197 LEU A C 1
ATOM 1472 O O . LEU A 1 197 ? -8.875 10.375 12.375 1 93.31 197 LEU A O 1
ATOM 1476 N N . ALA A 1 198 ? -7.613 12.18 12.133 1 95.38 198 ALA A N 1
ATOM 1477 C CA . ALA A 1 198 ? -8.414 12.984 13.055 1 95.38 198 ALA A CA 1
ATOM 1478 C C . ALA A 1 198 ? -9.844 13.133 12.555 1 95.38 198 ALA A C 1
ATOM 1480 O O . ALA A 1 198 ? -10.797 12.961 13.32 1 95.38 198 ALA A O 1
ATOM 1481 N N . ALA A 1 199 ? -9.922 13.406 11.32 1 94.81 199 ALA A N 1
ATOM 1482 C CA . ALA A 1 199 ? -11.242 13.57 10.719 1 94.81 199 ALA A CA 1
ATOM 1483 C C . ALA A 1 199 ? -12.07 12.289 10.844 1 94.81 199 ALA A C 1
ATOM 1485 O O . ALA A 1 199 ? -13.281 12.344 11.055 1 94.81 199 ALA A O 1
ATOM 1486 N N . ASN A 1 200 ? -11.5 11.273 10.695 1 92.94 200 ASN A N 1
ATOM 1487 C CA . ASN A 1 200 ? -12.211 10.008 10.82 1 92.94 200 ASN A CA 1
ATOM 1488 C C . ASN A 1 200 ? -12.625 9.727 12.266 1 92.94 200 ASN A C 1
ATOM 1490 O O . ASN A 1 200 ? -13.695 9.18 12.516 1 92.94 200 ASN A O 1
ATOM 1494 N N . PHE A 1 201 ? -11.75 9.961 13.188 1 93.62 201 PHE A N 1
ATOM 1495 C CA . PHE A 1 201 ? -12.117 9.836 14.594 1 93.62 201 PHE A CA 1
ATOM 1496 C C . PHE A 1 201 ? -13.305 10.727 14.93 1 93.62 201 PHE A C 1
ATOM 1498 O O . PHE A 1 201 ? -14.188 10.336 15.695 1 93.62 201 PHE A O 1
ATOM 1505 N N . ALA A 1 202 ? -13.305 11.875 14.352 1 95.81 202 ALA A N 1
ATOM 1506 C CA . ALA A 1 202 ? -14.438 12.781 14.547 1 95.81 202 ALA A CA 1
ATOM 1507 C C . ALA A 1 202 ? -15.719 12.188 13.969 1 95.81 202 ALA A C 1
ATOM 1509 O O . ALA A 1 202 ? -16.781 12.266 14.586 1 95.81 202 ALA A O 1
ATOM 1510 N N . LYS A 1 203 ? -15.555 11.641 12.844 1 93.38 203 LYS A N 1
ATOM 1511 C CA . LYS A 1 203 ? -16.703 11.031 12.18 1 93.38 203 LYS A CA 1
ATOM 1512 C C . LYS A 1 203 ? -17.312 9.938 13.047 1 93.38 203 LYS A C 1
ATOM 1514 O O . LYS A 1 203 ? -18.547 9.797 13.102 1 93.38 203 LYS A O 1
ATOM 1519 N N . GLU A 1 204 ? -16.516 9.219 13.664 1 90.12 204 GLU A N 1
ATOM 1520 C CA . GLU A 1 204 ? -16.984 8.156 14.547 1 90.12 204 GLU A CA 1
ATOM 1521 C C . GLU A 1 204 ? -17.781 8.719 15.727 1 90.12 204 GLU A C 1
ATOM 1523 O O . GLU A 1 204 ? -18.547 8.008 16.359 1 90.12 204 GLU A O 1
ATOM 1528 N N . GLN A 1 205 ? -17.531 9.93 16 1 91.19 205 GLN A N 1
ATOM 1529 C CA . GLN A 1 205 ? -18.266 10.602 17.078 1 91.19 205 GLN A CA 1
ATOM 1530 C C . GLN A 1 205 ? -19.375 11.484 16.531 1 91.19 205 GLN A C 1
ATOM 1532 O O . GLN A 1 205 ? -19.859 12.383 17.203 1 91.19 205 GLN A O 1
ATOM 1537 N N . GLY A 1 206 ? -19.625 11.32 15.234 1 92.06 206 GLY A N 1
ATOM 1538 C CA . GLY A 1 206 ? -20.781 11.953 14.617 1 92.06 206 GLY A CA 1
ATOM 1539 C C . GLY A 1 206 ? -20.453 13.273 13.945 1 92.06 206 GLY A C 1
ATOM 1540 O O . GLY A 1 206 ? -21.359 14.031 13.578 1 92.06 206 GLY A O 1
ATOM 1541 N N . VAL A 1 207 ? -19.203 13.633 13.82 1 95.44 207 VAL A N 1
ATOM 1542 C CA . VAL A 1 207 ? -18.812 14.906 13.227 1 95.44 207 VAL A CA 1
ATOM 1543 C C . VAL A 1 207 ? -18.094 14.648 11.898 1 95.44 207 VAL A C 1
ATOM 1545 O O . VAL A 1 207 ? -16.969 14.125 11.883 1 95.44 207 VAL A O 1
ATOM 1548 N N . GLU A 1 208 ? -18.672 15.055 10.836 1 93.38 208 GLU A N 1
ATOM 1549 C CA . GLU A 1 208 ? -18.078 14.828 9.523 1 93.38 208 GLU A CA 1
ATOM 1550 C C . GLU A 1 208 ? -17.391 16.094 9 1 93.38 208 GLU A C 1
ATOM 1552 O O . GLU A 1 208 ? -18.062 17.094 8.711 1 93.38 208 GLU A O 1
ATOM 1557 N N . ILE A 1 209 ? -16.156 16.031 8.867 1 93.88 209 ILE A N 1
ATOM 1558 C CA . ILE A 1 209 ? -15.367 17.141 8.359 1 93.88 209 ILE A CA 1
ATOM 1559 C C . ILE A 1 209 ? -15.039 16.922 6.887 1 93.88 209 ILE A C 1
ATOM 1561 O O . ILE A 1 209 ? -14.422 15.922 6.523 1 93.88 209 ILE A O 1
ATOM 1565 N N . THR A 1 210 ? -15.367 17.828 6.047 1 90.19 210 THR A N 1
ATOM 1566 C CA . THR A 1 210 ? -15.023 17.75 4.629 1 90.19 210 THR A CA 1
ATOM 1567 C C . THR A 1 210 ? -13.688 18.453 4.363 1 90.19 210 THR A C 1
ATOM 1569 O O . THR A 1 210 ? -13.195 19.203 5.207 1 90.19 210 THR A O 1
ATOM 1572 N N . TRP A 1 211 ? -13.164 18.156 3.23 1 91.31 211 TRP A N 1
ATOM 1573 C CA . TRP A 1 211 ? -11.906 18.797 2.842 1 91.31 211 TRP A CA 1
ATOM 1574 C C . TRP A 1 211 ? -12.062 20.312 2.812 1 91.31 211 TRP A C 1
ATOM 1576 O O . TRP A 1 211 ? -11.266 21.031 3.412 1 91.31 211 TRP A O 1
ATOM 1586 N N . ALA A 1 212 ? -13.086 20.797 2.115 1 91.5 212 ALA A N 1
ATOM 1587 C CA . ALA A 1 212 ? -13.328 22.234 1.998 1 91.5 212 ALA A CA 1
ATOM 1588 C C . ALA A 1 212 ? -13.625 22.859 3.359 1 91.5 212 ALA A C 1
ATOM 1590 O O . ALA A 1 212 ? -13.242 24 3.629 1 91.5 212 ALA A O 1
ATOM 1591 N N . GLY A 1 213 ? -14.359 22.094 4.129 1 92.81 213 GLY A N 1
ATOM 1592 C CA . GLY A 1 213 ? -14.656 22.578 5.469 1 92.81 213 GLY A CA 1
ATOM 1593 C C . GLY A 1 213 ? -13.406 22.812 6.305 1 92.81 213 GLY A C 1
ATOM 1594 O O . GLY A 1 213 ? -13.281 23.844 6.953 1 92.81 213 GLY A O 1
ATOM 1595 N N . TRP A 1 214 ? -12.539 21.859 6.281 1 95.81 214 TRP A N 1
ATOM 1596 C CA . TRP A 1 214 ? -11.273 21.984 6.996 1 95.81 214 TRP A CA 1
ATOM 1597 C C . TRP A 1 214 ? -10.469 23.172 6.473 1 95.81 214 TRP A C 1
ATOM 1599 O O . TRP A 1 214 ? -9.969 23.984 7.254 1 95.81 214 TRP A O 1
ATOM 1609 N N . ALA A 1 215 ? -10.359 23.25 5.168 1 95.88 215 ALA A N 1
ATOM 1610 C CA . ALA A 1 215 ? -9.57 24.312 4.535 1 95.88 215 ALA A CA 1
ATOM 1611 C C . ALA A 1 215 ? -10.133 25.688 4.875 1 95.88 215 ALA A C 1
ATOM 1613 O O . ALA A 1 215 ? -9.375 26.609 5.176 1 95.88 215 ALA A O 1
ATOM 1614 N N . THR A 1 216 ? -11.422 25.797 4.816 1 96.44 216 THR A N 1
ATOM 1615 C CA . THR A 1 216 ? -12.062 27.078 5.102 1 96.44 216 THR A CA 1
ATOM 1616 C C . THR A 1 216 ? -11.836 27.484 6.555 1 96.44 216 THR A C 1
ATOM 1618 O O . THR A 1 216 ? -11.609 28.656 6.848 1 96.44 216 THR A O 1
ATOM 1621 N N . ALA A 1 217 ? -11.883 26.562 7.41 1 97.31 217 ALA A N 1
ATOM 1622 C CA . ALA A 1 217 ? -11.703 26.859 8.828 1 97.31 217 ALA A CA 1
ATOM 1623 C C . ALA A 1 217 ? -10.273 27.297 9.125 1 97.31 217 ALA A C 1
ATOM 1625 O O . ALA A 1 217 ? -10.039 28.156 9.969 1 97.31 217 ALA A O 1
ATOM 1626 N N . ALA A 1 218 ? -9.328 26.75 8.461 1 98 218 ALA A N 1
ATOM 1627 C CA . ALA A 1 218 ? -7.922 26.953 8.812 1 98 218 ALA A CA 1
ATOM 1628 C C . ALA A 1 218 ? -7.309 28.078 8 1 98 218 ALA A C 1
ATOM 1630 O O . ALA A 1 218 ? -6.227 28.578 8.328 1 98 218 ALA A O 1
ATOM 1631 N N . ILE A 1 219 ? -7.961 28.578 6.969 1 97.75 219 ILE A N 1
ATOM 1632 C CA . ILE A 1 219 ? -7.34 29.406 5.945 1 97.75 219 ILE A CA 1
ATOM 1633 C C . ILE A 1 219 ? -6.949 30.766 6.547 1 97.75 219 ILE A C 1
ATOM 1635 O O . ILE A 1 219 ? -5.844 31.25 6.309 1 97.75 219 ILE A O 1
ATOM 1639 N N . VAL A 1 220 ? -7.766 31.422 7.332 1 98.25 220 VAL A N 1
ATOM 1640 C CA . VAL A 1 220 ? -7.52 32.781 7.812 1 98.25 220 VAL A CA 1
ATOM 1641 C C . VAL A 1 220 ? -6.43 32.75 8.875 1 98.25 220 VAL A C 1
ATOM 1643 O O . VAL A 1 220 ? -5.402 33.438 8.734 1 98.25 220 VAL A O 1
ATOM 1646 N N . PRO A 1 221 ? -6.621 31.969 9.914 1 98.31 221 PRO A N 1
ATOM 1647 C CA . PRO A 1 221 ? -5.531 31.938 10.891 1 98.31 221 PRO A CA 1
ATOM 1648 C C . PRO A 1 221 ? -4.242 31.359 10.312 1 98.31 221 PRO A C 1
ATOM 1650 O O . PRO A 1 221 ? -3.145 31.766 10.711 1 98.31 221 PRO A O 1
ATOM 1653 N N . GLY A 1 222 ? -4.344 30.438 9.43 1 98.31 222 GLY A N 1
ATOM 1654 C CA . GLY A 1 222 ? -3.172 29.844 8.797 1 98.31 222 GLY A CA 1
ATOM 1655 C C . GLY A 1 222 ? -2.371 30.859 7.988 1 98.31 222 GLY A C 1
ATOM 1656 O O . GLY A 1 222 ? -1.157 30.969 8.164 1 98.31 222 GLY A O 1
ATOM 1657 N N . LEU A 1 223 ? -3.053 31.609 7.117 1 98.25 223 LEU A N 1
ATOM 1658 C CA . LEU A 1 223 ? -2.383 32.594 6.297 1 98.25 223 LEU A CA 1
ATOM 1659 C C . LEU A 1 223 ? -1.772 33.688 7.168 1 98.25 223 LEU A C 1
ATOM 1661 O O . LEU A 1 223 ? -0.689 34.219 6.867 1 98.25 223 LEU A O 1
ATOM 1665 N N . LEU A 1 224 ? -2.461 34.031 8.188 1 98.44 224 LEU A N 1
ATOM 1666 C CA . LEU A 1 224 ? -1.929 35.062 9.094 1 98.44 224 LEU A CA 1
ATOM 1667 C C . LEU A 1 224 ? -0.639 34.562 9.75 1 98.44 224 LEU A C 1
ATOM 1669 O O . LEU A 1 224 ? 0.325 35.344 9.867 1 98.44 224 LEU A O 1
ATOM 1673 N N . CYS A 1 225 ? -0.654 33.375 10.18 1 98.25 225 CYS A N 1
ATOM 1674 C CA . CYS A 1 225 ? 0.544 32.812 10.797 1 98.25 225 CYS A CA 1
ATOM 1675 C C . CYS A 1 225 ? 1.688 32.719 9.797 1 98.25 225 CYS A C 1
ATOM 1677 O O . CYS A 1 225 ? 2.84 33 10.133 1 98.25 225 CYS A O 1
ATOM 1679 N N . LEU A 1 226 ? 1.378 32.281 8.531 1 98.06 226 LEU A N 1
ATOM 1680 C CA . LEU A 1 226 ? 2.412 32.188 7.508 1 98.06 226 LEU A CA 1
ATOM 1681 C C . LEU A 1 226 ? 3.02 33.562 7.211 1 98.06 226 LEU A C 1
ATOM 1683 O O . LEU A 1 226 ? 4.195 33.656 6.848 1 98.06 226 LEU A O 1
ATOM 1687 N N . PHE A 1 227 ? 2.266 34.594 7.426 1 97.88 227 PHE A N 1
ATOM 1688 C CA . PHE A 1 227 ? 2.752 35.938 7.246 1 97.88 227 PHE A CA 1
ATOM 1689 C C . PHE A 1 227 ? 3.553 36.406 8.461 1 97.88 227 PHE A C 1
ATOM 1691 O O . PHE A 1 227 ? 4.641 36.969 8.32 1 97.88 227 PHE A O 1
ATOM 1698 N N . LEU A 1 228 ? 3.117 36.062 9.633 1 97.88 228 LEU A N 1
ATOM 1699 C CA . LEU A 1 228 ? 3.656 36.625 10.875 1 97.88 228 LEU A CA 1
ATOM 1700 C C . LEU A 1 228 ? 4.934 35.875 11.273 1 97.88 228 LEU A C 1
ATOM 1702 O O . LEU A 1 228 ? 5.855 36.5 11.828 1 97.88 228 LEU A O 1
ATOM 1706 N N . ILE A 1 229 ? 5.035 34.625 11.039 1 97.56 229 ILE A N 1
ATOM 1707 C CA . ILE A 1 229 ? 6.113 33.812 11.586 1 97.56 229 ILE A CA 1
ATOM 1708 C C . ILE A 1 229 ? 7.453 34.281 11.016 1 97.56 229 ILE A C 1
ATOM 1710 O O . ILE A 1 229 ? 8.367 34.625 11.766 1 97.56 229 ILE A O 1
ATOM 1714 N N . PRO A 1 230 ? 7.605 34.344 9.633 1 97.19 230 PRO A N 1
ATOM 1715 C CA . PRO A 1 230 ? 8.883 34.844 9.125 1 97.19 230 PRO A CA 1
ATOM 1716 C C . PRO A 1 230 ? 9.172 36.281 9.57 1 97.19 230 PRO A C 1
ATOM 1718 O O . PRO A 1 230 ? 10.328 36.625 9.836 1 97.19 230 PRO A O 1
ATOM 1721 N N . LEU A 1 231 ? 8.156 37.062 9.719 1 97.12 231 LEU A N 1
ATOM 1722 C CA . LEU A 1 231 ? 8.328 38.469 10.148 1 97.12 231 LEU A CA 1
ATOM 1723 C C . LEU A 1 231 ? 8.859 38.531 11.578 1 97.12 231 LEU A C 1
ATOM 1725 O O . LEU A 1 231 ? 9.805 39.25 11.859 1 97.12 231 LEU A O 1
ATOM 1729 N N . VAL A 1 232 ? 8.25 37.781 12.453 1 96.81 232 VAL A N 1
ATOM 1730 C CA . VAL A 1 232 ? 8.672 37.75 13.852 1 96.81 232 VAL A CA 1
ATOM 1731 C C . VAL A 1 232 ? 10.078 37.156 13.961 1 96.81 232 VAL A C 1
ATOM 1733 O O . VAL A 1 232 ? 10.906 37.656 14.727 1 96.81 232 VAL A O 1
ATOM 1736 N N . MET A 1 233 ? 10.328 36.125 13.211 1 96.38 233 MET A N 1
ATOM 1737 C CA . MET A 1 233 ? 11.656 35.531 13.188 1 96.38 233 MET A CA 1
ATOM 1738 C C . MET A 1 233 ? 12.711 36.531 12.766 1 96.38 233 MET A C 1
ATOM 1740 O O . MET A 1 233 ? 13.805 36.594 13.336 1 96.38 233 MET A O 1
ATOM 1744 N N . TYR A 1 234 ? 12.406 37.344 11.773 1 95.94 234 TYR A N 1
ATOM 1745 C CA . TYR A 1 234 ? 13.312 38.344 11.227 1 95.94 234 TYR A CA 1
ATOM 1746 C C . TYR A 1 234 ? 13.68 39.375 12.281 1 95.94 234 TYR A C 1
ATOM 1748 O O . TYR A 1 234 ? 14.797 39.906 12.289 1 95.94 234 TYR A O 1
ATOM 1756 N N . PHE A 1 235 ? 12.797 39.594 13.234 1 95.25 235 PHE A N 1
ATOM 1757 C CA . PHE A 1 235 ? 13.031 40.625 14.234 1 95.25 235 PHE A CA 1
ATOM 1758 C C . PHE A 1 235 ? 13.617 40.031 15.508 1 95.25 235 PHE A C 1
ATOM 1760 O O . PHE A 1 235 ? 14.438 40.656 16.172 1 95.25 235 PHE A O 1
ATOM 1767 N N . VAL A 1 236 ? 13.242 38.875 15.859 1 93.81 236 VAL A N 1
ATOM 1768 C CA . VAL A 1 236 ? 13.617 38.281 17.141 1 93.81 236 VAL A CA 1
ATOM 1769 C C . VAL A 1 236 ? 14.898 37.469 16.984 1 93.81 236 VAL A C 1
ATOM 1771 O O . VAL A 1 236 ? 15.742 37.406 17.875 1 93.81 236 VAL A O 1
ATOM 1774 N N . PHE A 1 237 ? 15.008 36.75 15.828 1 93.25 237 PHE A N 1
ATOM 1775 C CA . PHE A 1 237 ? 16.188 35.969 15.484 1 93.25 237 PHE A CA 1
ATOM 1776 C C . PHE A 1 237 ? 16.688 36.344 14.094 1 93.25 237 PHE A C 1
ATOM 1778 O O . PHE A 1 237 ? 16.672 35.5 13.188 1 93.25 237 PHE A O 1
ATOM 1785 N N . PRO A 1 238 ? 17.234 37.5 14.008 1 94 238 PRO A N 1
ATOM 1786 C CA . PRO A 1 238 ? 17.547 38.031 12.688 1 94 238 PRO A CA 1
ATOM 1787 C C . PRO A 1 238 ? 18.75 37.344 12.047 1 94 238 PRO A C 1
ATOM 1789 O O . PRO A 1 238 ? 19.703 36.969 12.742 1 94 238 PRO A O 1
ATOM 1792 N N . PRO A 1 239 ? 18.609 37.156 10.703 1 95.69 239 PRO A N 1
ATOM 1793 C CA . PRO A 1 239 ? 19.812 36.75 9.969 1 95.69 239 PRO A CA 1
ATOM 1794 C C . PRO A 1 239 ? 20.859 37.875 9.898 1 95.69 239 PRO A C 1
ATOM 1796 O O . PRO A 1 239 ? 20.531 39.031 10.039 1 95.69 239 PRO A O 1
ATOM 1799 N N . GLU A 1 240 ? 22.062 37.469 9.68 1 95.94 240 GLU A N 1
ATOM 1800 C CA . GLU A 1 240 ? 23.125 38.438 9.508 1 95.94 240 GLU A CA 1
ATOM 1801 C C . GLU A 1 240 ? 23.016 39.156 8.164 1 95.94 240 GLU A C 1
ATOM 1803 O O . GLU A 1 240 ? 23.172 40.375 8.086 1 95.94 240 GLU A O 1
ATOM 1808 N N . LEU A 1 241 ? 22.719 38.375 7.246 1 94 241 LEU A N 1
ATOM 1809 C CA . LEU A 1 241 ? 22.547 38.906 5.906 1 94 241 LEU A CA 1
ATOM 1810 C C . LEU A 1 241 ? 21.109 39.375 5.691 1 94 241 LEU A C 1
ATOM 1812 O O . LEU A 1 241 ? 20.172 38.562 5.832 1 94 241 LEU A O 1
ATOM 1816 N N . LYS A 1 242 ? 20.953 40.562 5.285 1 93.25 242 LYS A N 1
ATOM 1817 C CA . LYS A 1 242 ? 19.609 41.094 5.117 1 93.25 242 LYS A CA 1
ATOM 1818 C C . LYS A 1 242 ? 19.25 41.25 3.641 1 93.25 242 LYS A C 1
ATOM 1820 O O . LYS A 1 242 ? 18.078 41.125 3.264 1 93.25 242 LYS A O 1
ATOM 1825 N N . LYS A 1 243 ? 20.219 41.594 2.828 1 92.56 243 LYS A N 1
ATOM 1826 C CA . LYS A 1 243 ? 20.016 41.688 1.387 1 92.56 243 LYS A CA 1
ATOM 1827 C C . LYS A 1 243 ? 20.562 40.469 0.665 1 92.56 243 LYS A C 1
ATOM 1829 O O . LYS A 1 243 ? 21.656 40 0.969 1 92.56 243 LYS A O 1
ATOM 1834 N N . THR A 1 244 ? 19.734 39.938 -0.185 1 91.44 244 THR A N 1
ATOM 1835 C CA . THR A 1 244 ? 20.125 38.688 -0.851 1 91.44 244 THR A CA 1
ATOM 1836 C C . THR A 1 244 ? 19.969 38.812 -2.363 1 91.44 244 THR A C 1
ATOM 1838 O O . THR A 1 244 ? 19.328 37.969 -2.998 1 91.44 244 THR A O 1
ATOM 1841 N N . PRO A 1 245 ? 20.562 39.781 -2.988 1 90.5 245 PRO A N 1
ATOM 1842 C CA . PRO A 1 245 ? 20.406 39.938 -4.434 1 90.5 245 PRO A CA 1
ATOM 1843 C C . PRO A 1 245 ? 21 38.812 -5.234 1 90.5 245 PRO A C 1
ATOM 1845 O O . PRO A 1 245 ? 20.5 38.438 -6.305 1 90.5 245 PRO A O 1
ATOM 1848 N N . GLU A 1 246 ? 21.953 38.156 -4.785 1 91.44 246 GLU A N 1
ATOM 1849 C CA . GLU A 1 246 ? 22.641 37.062 -5.477 1 91.44 246 GLU A CA 1
ATOM 1850 C C . GLU A 1 246 ? 21.703 35.875 -5.676 1 91.44 246 GLU A C 1
ATOM 1852 O O . GLU A 1 246 ? 21.688 35.25 -6.746 1 91.44 246 GLU A O 1
ATOM 1857 N N . MET A 1 247 ? 20.953 35.625 -4.656 1 91.19 247 MET A N 1
ATOM 1858 C CA . MET A 1 247 ? 20.078 34.469 -4.746 1 91.19 247 MET A CA 1
ATOM 1859 C C . MET A 1 247 ? 18.969 34.688 -5.762 1 91.19 247 MET A C 1
ATOM 1861 O O . MET A 1 247 ? 18.531 33.75 -6.434 1 91.19 247 MET A O 1
ATOM 1865 N N . ARG A 1 248 ? 18.516 35.844 -5.828 1 93.12 248 ARG A N 1
ATOM 1866 C CA . ARG A 1 248 ? 17.5 36.156 -6.836 1 93.12 248 ARG A CA 1
ATOM 1867 C C . ARG A 1 248 ? 18.047 35.906 -8.242 1 93.12 248 ARG A C 1
ATOM 1869 O O . ARG A 1 248 ? 17.344 35.344 -9.086 1 93.12 248 ARG A O 1
ATOM 1876 N N . GLU A 1 249 ? 19.234 36.281 -8.445 1 93.69 249 GLU A N 1
ATOM 1877 C CA . GLU A 1 249 ? 19.875 36.094 -9.742 1 93.69 249 GLU A CA 1
ATOM 1878 C C . GLU A 1 249 ? 20.141 34.625 -10.023 1 93.69 249 GLU A C 1
ATOM 1880 O O . GLU A 1 249 ? 19.969 34.156 -11.148 1 93.69 249 GLU A O 1
ATOM 1885 N N . ILE A 1 250 ? 20.516 33.969 -9.047 1 93.44 250 ILE A N 1
ATOM 1886 C CA . ILE A 1 250 ? 20.781 32.562 -9.188 1 93.44 250 ILE A CA 1
ATOM 1887 C C . ILE A 1 250 ? 19.484 31.828 -9.531 1 93.44 250 ILE A C 1
ATOM 1889 O O . ILE A 1 250 ? 19.469 30.938 -10.391 1 93.44 250 ILE A O 1
ATOM 1893 N N . ALA A 1 251 ? 18.469 32.188 -8.844 1 95.75 251 ALA A N 1
ATOM 1894 C CA . ALA A 1 251 ? 17.172 31.562 -9.102 1 95.75 251 ALA A CA 1
ATOM 1895 C C . ALA A 1 251 ? 16.719 31.812 -10.539 1 95.75 251 ALA A C 1
ATOM 1897 O O . ALA A 1 251 ? 16.188 30.922 -11.195 1 95.75 251 ALA A O 1
ATOM 1898 N N . ARG A 1 252 ? 16.938 32.969 -11.023 1 95.38 252 ARG A N 1
ATOM 1899 C CA . ARG A 1 252 ? 16.594 33.312 -12.398 1 95.38 252 ARG A CA 1
ATOM 1900 C C . ARG A 1 252 ? 17.406 32.469 -13.391 1 95.38 252 ARG A C 1
ATOM 1902 O O . ARG A 1 252 ? 16.891 32 -14.406 1 95.38 252 ARG A O 1
ATOM 1909 N N . GLN A 1 253 ? 18.609 32.312 -13.078 1 95.38 253 GLN A N 1
ATOM 1910 C CA . GLN A 1 253 ? 19.484 31.531 -13.938 1 95.38 253 GLN A CA 1
ATOM 1911 C C . GLN A 1 253 ? 19.094 30.047 -13.945 1 95.38 253 GLN A C 1
ATOM 1913 O O . GLN A 1 253 ? 19.094 29.406 -15 1 95.38 253 GLN A O 1
ATOM 1918 N N . LYS A 1 254 ? 18.859 29.609 -12.789 1 94.62 254 LYS A N 1
ATOM 1919 C CA . LYS A 1 254 ? 18.438 28.219 -12.688 1 94.62 254 LYS A CA 1
ATOM 1920 C C . LYS A 1 254 ? 17.141 27.969 -13.461 1 94.62 254 LYS A C 1
ATOM 1922 O O . LYS A 1 254 ? 17 26.953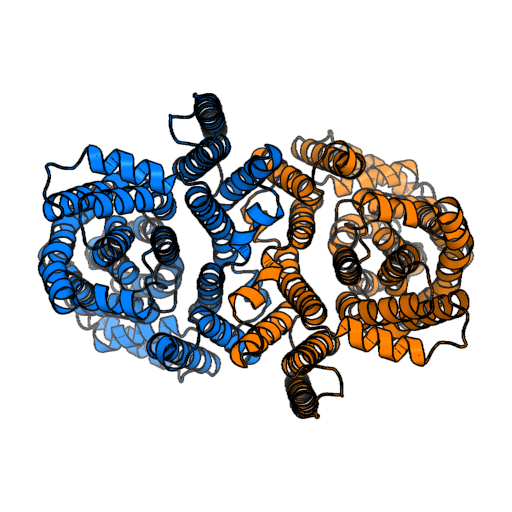 -14.133 1 94.62 254 LYS A O 1
ATOM 1927 N N . LEU A 1 255 ? 16.219 28.875 -13.406 1 95.25 255 LEU A N 1
ATOM 1928 C CA . LEU A 1 255 ? 14.961 28.766 -14.141 1 95.25 255 LEU A CA 1
ATOM 1929 C C . LEU A 1 255 ? 15.211 28.797 -15.641 1 95.25 255 LEU A C 1
ATOM 1931 O O . LEU A 1 255 ? 14.562 28.062 -16.391 1 95.25 255 LEU A O 1
ATOM 1935 N N . ALA A 1 256 ? 16.125 29.609 -15.969 1 95.31 256 ALA A N 1
ATOM 1936 C CA . ALA A 1 256 ? 16.484 29.688 -17.391 1 95.31 256 ALA A CA 1
ATOM 1937 C C . ALA A 1 256 ? 17.125 28.375 -17.859 1 95.31 256 ALA A C 1
ATOM 1939 O O . ALA A 1 256 ? 16.875 27.938 -18.984 1 95.31 256 ALA A O 1
ATOM 1940 N N . GLU A 1 257 ? 17.859 27.828 -17.031 1 95.06 257 GLU A N 1
ATOM 1941 C CA . GLU A 1 257 ? 18.516 26.562 -17.359 1 95.06 257 GLU A CA 1
ATOM 1942 C C . GLU A 1 257 ? 17.5 25.422 -17.469 1 95.06 257 GLU A C 1
ATOM 1944 O O . GLU A 1 257 ? 17.688 24.5 -18.266 1 95.06 257 GLU A O 1
ATOM 1949 N N . MET A 1 258 ? 16.547 25.516 -16.703 1 93.62 258 MET A N 1
ATOM 1950 C CA . MET A 1 258 ? 15.5 24.5 -16.734 1 93.62 258 MET A CA 1
ATOM 1951 C C . MET A 1 258 ? 14.688 24.594 -18.016 1 93.62 258 MET A C 1
ATOM 1953 O O . MET A 1 258 ? 14.094 23.594 -18.453 1 93.62 258 MET A O 1
ATOM 1957 N N . GLY A 1 259 ? 14.641 25.719 -18.641 1 93.56 259 GLY A N 1
ATOM 1958 C CA . GLY A 1 259 ? 13.938 25.875 -19.906 1 93.56 259 GLY A CA 1
ATOM 1959 C C . GLY A 1 259 ? 12.43 25.875 -19.75 1 93.56 259 GLY A C 1
ATOM 1960 O O . GLY A 1 259 ? 11.906 26.219 -18.688 1 93.56 259 GLY A O 1
ATOM 1961 N N . LYS A 1 260 ? 11.812 25.562 -20.859 1 94.88 260 LYS A N 1
ATOM 1962 C CA . LYS A 1 260 ? 10.352 25.516 -20.828 1 94.88 260 LYS A CA 1
ATOM 1963 C C . LYS A 1 260 ? 9.852 24.312 -20.047 1 94.88 260 LYS A C 1
ATOM 1965 O O . LYS A 1 260 ? 10.594 23.359 -19.828 1 94.88 260 LYS A O 1
ATOM 1970 N N . MET A 1 261 ? 8.672 24.422 -19.562 1 95.19 261 MET A N 1
ATOM 1971 C CA . MET A 1 261 ? 8.094 23.312 -18.812 1 95.19 261 MET A CA 1
ATOM 1972 C C . MET A 1 261 ? 8.062 22.047 -19.656 1 95.19 261 MET A C 1
ATOM 1974 O O . MET A 1 261 ? 7.668 22.094 -20.828 1 95.19 261 MET A O 1
ATOM 1978 N N . THR A 1 262 ? 8.461 21.031 -19.094 1 95.44 262 THR A N 1
ATOM 1979 C CA . THR A 1 262 ? 8.406 19.734 -19.766 1 95.44 262 THR A CA 1
ATOM 1980 C C . THR A 1 262 ? 6.973 19.203 -19.797 1 95.44 262 THR A C 1
ATOM 1982 O O . THR A 1 262 ? 6.102 19.719 -19.078 1 95.44 262 THR A O 1
ATOM 1985 N N . ARG A 1 263 ? 6.75 18.25 -20.625 1 95.81 263 ARG A N 1
ATOM 1986 C CA . ARG A 1 263 ? 5.438 17.609 -20.703 1 95.81 263 ARG A CA 1
ATOM 1987 C C . ARG A 1 263 ? 5.027 17.062 -19.328 1 95.81 263 ARG A C 1
ATOM 1989 O O . ARG A 1 263 ? 3.881 17.219 -18.906 1 95.81 263 ARG A O 1
ATOM 1996 N N . ASP A 1 264 ? 5.957 16.406 -18.688 1 96.44 264 ASP A N 1
ATOM 1997 C CA . ASP A 1 264 ? 5.668 15.797 -17.391 1 96.44 264 ASP A CA 1
ATOM 1998 C C . ASP A 1 264 ? 5.32 16.859 -16.359 1 96.44 264 ASP A C 1
ATOM 2000 O O . ASP A 1 264 ? 4.441 16.641 -15.516 1 96.44 264 ASP A O 1
ATOM 2004 N N . GLU A 1 265 ? 6.012 17.953 -16.359 1 96.19 265 GLU A N 1
ATOM 2005 C CA . GLU A 1 265 ? 5.68 19.047 -15.461 1 96.19 265 GLU A CA 1
ATOM 2006 C C . GLU A 1 265 ? 4.27 19.578 -15.719 1 96.19 265 GLU A C 1
ATOM 2008 O O . GLU A 1 265 ? 3.531 19.875 -14.781 1 96.19 265 GLU A O 1
ATOM 2013 N N . VAL A 1 266 ? 3.943 19.672 -16.922 1 96.88 266 VAL A N 1
ATOM 2014 C CA . VAL A 1 266 ? 2.621 20.156 -17.297 1 96.88 266 VAL A CA 1
ATOM 2015 C C . VAL A 1 266 ? 1.55 19.188 -16.812 1 96.88 266 VAL A C 1
ATOM 2017 O O . VAL A 1 266 ? 0.509 19.609 -16.297 1 96.88 266 VAL A O 1
ATOM 2020 N N . MET A 1 267 ? 1.761 17.906 -16.984 1 97.31 267 MET A N 1
ATOM 2021 C CA . MET A 1 267 ? 0.795 16.906 -16.547 1 97.31 267 MET A CA 1
ATOM 2022 C C . MET A 1 267 ? 0.598 16.953 -15.039 1 97.31 267 MET A C 1
ATOM 2024 O O . MET A 1 267 ? -0.525 16.812 -14.547 1 97.31 267 MET A O 1
ATOM 2028 N N . VAL A 1 268 ? 1.686 17.141 -14.344 1 95.62 268 VAL A N 1
ATOM 2029 C CA . VAL A 1 268 ? 1.589 17.234 -12.891 1 95.62 268 VAL A CA 1
ATOM 2030 C C . VAL A 1 268 ? 0.826 18.5 -12.508 1 95.62 268 VAL A C 1
ATOM 2032 O O . VAL A 1 268 ? 0.028 18.5 -11.57 1 95.62 268 VAL A O 1
ATOM 2035 N N . GLY A 1 269 ? 1.132 19.594 -13.18 1 95.38 269 GLY A N 1
ATOM 2036 C CA . GLY A 1 269 ? 0.393 20.828 -12.961 1 95.38 269 GLY A CA 1
ATOM 2037 C C . GLY A 1 269 ? -1.1 20.672 -13.188 1 95.38 269 GLY A C 1
ATOM 2038 O O . GLY A 1 269 ? -1.905 21.141 -12.383 1 95.38 269 GLY A O 1
ATOM 2039 N N . ILE A 1 270 ? -1.476 20.031 -14.234 1 97.06 270 ILE A N 1
ATOM 2040 C CA . ILE A 1 270 ? -2.875 19.766 -14.555 1 97.06 270 ILE A CA 1
ATOM 2041 C C . ILE A 1 270 ? -3.516 18.938 -13.445 1 97.06 270 ILE A C 1
ATOM 2043 O O . ILE A 1 270 ? -4.648 19.203 -13.031 1 97.06 270 ILE A O 1
ATOM 2047 N N . THR A 1 271 ? -2.816 17.938 -13.023 1 96.75 271 THR A N 1
ATOM 2048 C CA . THR A 1 271 ? -3.314 17.094 -11.945 1 96.75 271 THR A CA 1
ATOM 2049 C C . THR A 1 271 ? -3.562 17.891 -10.68 1 96.75 271 THR A C 1
ATOM 2051 O O . THR A 1 271 ? -4.605 17.75 -10.039 1 96.75 271 THR A O 1
ATOM 2054 N N . PHE A 1 272 ? -2.604 18.719 -10.398 1 94.44 272 PHE A N 1
ATOM 2055 C CA . PHE A 1 272 ? -2.707 19.531 -9.195 1 94.44 272 PHE A CA 1
ATOM 2056 C C . PHE A 1 272 ? -3.922 20.453 -9.273 1 94.44 272 PHE A C 1
ATOM 2058 O O . PHE A 1 272 ? -4.754 20.453 -8.359 1 94.44 272 PHE A O 1
ATOM 2065 N N . VAL A 1 273 ? -4.023 21.188 -10.258 1 95.69 273 VAL A N 1
ATOM 2066 C CA . VAL A 1 273 ? -5.117 22.141 -10.43 1 95.69 273 VAL A CA 1
ATOM 2067 C C . VAL A 1 273 ? -6.445 21.375 -10.508 1 95.69 273 VAL A C 1
ATOM 2069 O O . VAL A 1 273 ? -7.445 21.812 -9.93 1 95.69 273 VAL A O 1
ATOM 2072 N N . GLY A 1 274 ? -6.449 20.312 -11.195 1 96.12 274 GLY A N 1
ATOM 2073 C CA . GLY A 1 274 ? -7.648 19.5 -11.305 1 96.12 274 GLY A CA 1
ATOM 2074 C C . GLY A 1 274 ? -8.141 18.969 -9.961 1 96.12 274 GLY A C 1
ATOM 2075 O O . GLY A 1 274 ? -9.328 19.062 -9.656 1 96.12 274 GLY A O 1
ATOM 2076 N N . MET A 1 275 ? -7.258 18.453 -9.18 1 94.88 275 MET A N 1
ATOM 2077 C CA . MET A 1 275 ? -7.621 17.875 -7.891 1 94.88 275 MET A CA 1
ATOM 2078 C C . MET A 1 275 ? -8.164 18.953 -6.949 1 94.88 275 MET A C 1
ATOM 2080 O O . MET A 1 275 ? -9.219 18.766 -6.332 1 94.88 275 MET A O 1
ATOM 2084 N N . VAL A 1 276 ? -7.453 20.047 -6.859 1 92.44 276 VAL A N 1
ATOM 2085 C CA . VAL A 1 276 ? -7.887 21.109 -5.969 1 92.44 276 VAL A CA 1
ATOM 2086 C C . VAL A 1 276 ? -9.266 21.609 -6.395 1 92.44 276 VAL A C 1
ATOM 2088 O O . VAL A 1 276 ? -10.156 21.797 -5.559 1 92.44 276 VAL A O 1
ATOM 2091 N N . SER A 1 277 ? -9.461 21.766 -7.641 1 95.31 277 SER A N 1
ATOM 2092 C CA . SER A 1 277 ? -10.75 22.219 -8.164 1 95.31 277 SER A CA 1
ATOM 2093 C C . SER A 1 277 ? -11.859 21.219 -7.828 1 95.31 277 SER A C 1
ATOM 2095 O O . SER A 1 277 ? -12.938 21.625 -7.387 1 95.31 277 SER A O 1
ATOM 2097 N N . LEU A 1 278 ? -11.57 20 -7.984 1 94.56 278 LEU A N 1
ATOM 2098 C CA . LEU A 1 278 ? -12.586 18.969 -7.75 1 94.56 278 LEU A CA 1
ATOM 2099 C C . LEU A 1 278 ? -12.844 18.797 -6.258 1 94.56 278 LEU A C 1
ATOM 2101 O O . LEU A 1 278 ? -13.961 18.453 -5.852 1 94.56 278 LEU A O 1
ATOM 2105 N N . TRP A 1 279 ? -11.852 19.016 -5.441 1 91.25 279 TRP A N 1
ATOM 2106 C CA . TRP A 1 279 ? -12.062 18.938 -3.998 1 91.25 279 TRP A CA 1
ATOM 2107 C C . TRP A 1 279 ? -12.953 20.078 -3.512 1 91.25 279 TRP A C 1
ATOM 2109 O O . TRP A 1 279 ? -13.773 19.891 -2.607 1 91.25 279 TRP A O 1
ATOM 2119 N N . VAL A 1 280 ? -12.781 21.172 -4.113 1 89.56 280 VAL A N 1
ATOM 2120 C CA . VAL A 1 280 ? -13.594 22.328 -3.734 1 89.56 280 VAL A CA 1
ATOM 2121 C C . VAL A 1 280 ? -15.016 22.156 -4.27 1 89.56 280 VAL A C 1
ATOM 2123 O O . VAL A 1 280 ? -15.992 22.391 -3.555 1 89.56 280 VAL A O 1
ATOM 2126 N N . LEU A 1 281 ? -15.133 21.562 -5.453 1 91.75 281 LEU A N 1
ATOM 2127 C CA . LEU A 1 281 ? -16.422 21.484 -6.117 1 91.75 281 LEU A CA 1
ATOM 2128 C C . LEU A 1 281 ? -17.062 20.109 -5.895 1 91.75 281 LEU A C 1
ATOM 2130 O O . LEU A 1 281 ? -18.203 19.875 -6.309 1 91.75 281 LEU A O 1
ATOM 2134 N N . GLY A 1 282 ? -16.344 19.312 -5.32 1 86.62 282 GLY A N 1
ATOM 2135 C CA . GLY A 1 282 ? -16.766 17.938 -5.172 1 86.62 282 GLY A CA 1
ATOM 2136 C C . GLY A 1 282 ? -18.172 17.781 -4.625 1 86.62 282 GLY A C 1
ATOM 2137 O O . GLY A 1 282 ? -19.016 17.125 -5.234 1 86.62 282 GLY A O 1
ATOM 2138 N N . PRO A 1 283 ? -18.484 18.406 -3.535 1 83.94 283 PRO A N 1
ATOM 2139 C CA . PRO A 1 283 ? -19.828 18.281 -2.971 1 83.94 283 PRO A CA 1
ATOM 2140 C C . PRO A 1 283 ? -20.922 18.734 -3.941 1 83.94 283 PRO A C 1
ATOM 2142 O O . PRO A 1 283 ? -22 18.141 -3.988 1 83.94 283 PRO A O 1
ATOM 2145 N N . THR A 1 284 ? -20.656 19.641 -4.777 1 90 284 THR A N 1
ATOM 2146 C CA . THR A 1 284 ? -21.625 20.156 -5.746 1 90 284 THR A CA 1
ATOM 2147 C C . THR A 1 284 ? -21.734 19.219 -6.945 1 90 284 THR A C 1
ATOM 2149 O O . THR A 1 284 ? -22.828 19 -7.469 1 90 284 THR A O 1
ATOM 2152 N N . LEU A 1 285 ? -20.703 18.578 -7.305 1 92.5 285 LEU A N 1
ATOM 2153 C CA . LEU A 1 285 ? -20.688 17.734 -8.492 1 92.5 285 LEU A CA 1
ATOM 2154 C C . LEU A 1 285 ? -20.969 16.281 -8.133 1 92.5 285 LEU A C 1
ATOM 2156 O O . LEU A 1 285 ? -21.141 15.438 -9.016 1 92.5 285 LEU A O 1
ATOM 2160 N N . GLY A 1 286 ? -20.969 16.047 -6.859 1 91.81 286 GLY A N 1
ATOM 2161 C CA . GLY A 1 286 ? -21.203 14.68 -6.402 1 91.81 286 GLY A CA 1
ATOM 2162 C C . GLY A 1 286 ? -20 13.773 -6.566 1 91.81 286 GLY A C 1
ATOM 2163 O O . GLY A 1 286 ? -20.156 12.578 -6.816 1 91.81 286 GLY A O 1
ATOM 2164 N N . ILE A 1 287 ? -18.859 14.305 -6.578 1 93.62 287 ILE A N 1
ATOM 2165 C CA . ILE A 1 287 ? -17.625 13.531 -6.711 1 93.62 287 ILE A CA 1
ATOM 2166 C C . ILE A 1 287 ? -16.938 13.422 -5.352 1 93.62 287 ILE A C 1
ATOM 2168 O O . ILE A 1 287 ? -16.547 14.43 -4.762 1 93.62 287 ILE A O 1
ATOM 2172 N N . HIS A 1 288 ? -16.844 12.227 -4.926 1 93.38 288 HIS A N 1
ATOM 2173 C CA . HIS A 1 288 ? -16.203 11.969 -3.648 1 93.38 288 HIS A CA 1
ATOM 2174 C C . HIS A 1 288 ? -14.727 12.367 -3.691 1 93.38 288 HIS A C 1
ATOM 2176 O O . HIS A 1 288 ? -14.062 12.188 -4.715 1 93.38 288 HIS A O 1
ATOM 2182 N N . ALA A 1 289 ? -14.219 12.867 -2.623 1 91.94 289 ALA A N 1
ATOM 2183 C CA . ALA A 1 289 ? -12.844 13.352 -2.537 1 91.94 289 ALA A CA 1
ATOM 2184 C C . ALA A 1 289 ? -11.852 12.25 -2.896 1 91.94 289 ALA A C 1
ATOM 2186 O O . ALA A 1 289 ? -10.828 12.516 -3.533 1 91.94 289 ALA A O 1
ATOM 2187 N N . THR A 1 290 ? -12.148 11.062 -2.467 1 94.88 290 THR A N 1
ATOM 2188 C CA . THR A 1 290 ? -11.281 9.93 -2.762 1 94.88 290 THR A CA 1
ATOM 2189 C C . THR A 1 290 ? -11.234 9.664 -4.262 1 94.88 290 THR A C 1
ATOM 2191 O O . THR A 1 290 ? -10.172 9.367 -4.812 1 94.88 290 THR A O 1
ATOM 2194 N N . VAL A 1 291 ? -12.336 9.734 -4.938 1 96.69 291 VAL A N 1
ATOM 2195 C CA . VAL A 1 291 ? -12.398 9.539 -6.383 1 96.69 291 VAL A CA 1
ATOM 2196 C C . VAL A 1 291 ? -11.547 10.586 -7.09 1 96.69 291 VAL A C 1
ATOM 2198 O O . VAL A 1 291 ? -10.852 10.281 -8.055 1 96.69 291 VAL A O 1
ATOM 2201 N N . THR A 1 292 ? -11.602 11.781 -6.594 1 95.94 292 THR A N 1
ATOM 2202 C CA . THR A 1 292 ? -10.781 12.859 -7.137 1 95.94 292 THR A CA 1
ATOM 2203 C C . THR A 1 292 ? -9.297 12.5 -7.082 1 95.94 292 THR A C 1
ATOM 2205 O O . THR A 1 292 ? -8.586 12.641 -8.07 1 95.94 292 THR A O 1
ATOM 2208 N N . ALA A 1 293 ? -8.852 12.047 -5.945 1 95.62 293 ALA A N 1
ATOM 2209 C CA . ALA A 1 293 ? -7.445 11.688 -5.773 1 95.62 293 ALA A CA 1
ATOM 2210 C C . ALA A 1 293 ? -7.062 10.523 -6.684 1 95.62 293 ALA A C 1
ATOM 2212 O O . ALA A 1 293 ? -5.996 10.539 -7.305 1 95.62 293 ALA A O 1
ATOM 2213 N N . LEU A 1 294 ? -7.93 9.562 -6.754 1 97.81 294 LEU A N 1
ATOM 2214 C CA . LEU A 1 294 ? -7.656 8.406 -7.598 1 97.81 294 LEU A CA 1
ATOM 2215 C C . LEU A 1 294 ? -7.617 8.805 -9.07 1 97.81 294 LEU A C 1
ATOM 2217 O O . LEU A 1 294 ? -6.809 8.273 -9.836 1 97.81 294 LEU A O 1
ATOM 2221 N N . LEU A 1 295 ? -8.492 9.695 -9.469 1 97.5 295 LEU A N 1
ATOM 2222 C CA . LEU A 1 295 ? -8.492 10.211 -10.828 1 97.5 295 LEU A CA 1
ATOM 2223 C C . LEU A 1 295 ? -7.16 10.875 -11.164 1 97.5 295 LEU A C 1
ATOM 2225 O O . LEU A 1 295 ? -6.637 10.703 -12.266 1 97.5 295 LEU A O 1
ATOM 2229 N N . GLY A 1 296 ? -6.703 11.633 -10.258 1 97.19 296 GLY A N 1
ATOM 2230 C CA . GLY A 1 296 ? -5.391 12.242 -10.453 1 97.19 296 GLY A CA 1
ATOM 2231 C C . GLY A 1 296 ? -4.289 11.219 -10.648 1 97.19 296 GLY A C 1
ATOM 2232 O O . GLY A 1 296 ? -3.449 11.359 -11.539 1 97.19 296 GLY A O 1
ATOM 2233 N N . LEU A 1 297 ? -4.281 10.203 -9.828 1 97.5 297 LEU A N 1
ATOM 2234 C CA . LEU A 1 297 ? -3.273 9.148 -9.922 1 97.5 297 LEU A CA 1
ATOM 2235 C C . LEU A 1 297 ? -3.361 8.43 -11.266 1 97.5 297 LEU A C 1
ATOM 2237 O O . LEU A 1 297 ? -2.346 8.242 -11.938 1 97.5 297 LEU A O 1
ATOM 2241 N N . VAL A 1 298 ? -4.57 8.047 -11.648 1 97.5 298 VAL A N 1
ATOM 2242 C CA . VAL A 1 298 ? -4.793 7.316 -12.891 1 97.5 298 VAL A CA 1
ATOM 2243 C C . VAL A 1 298 ? -4.363 8.172 -14.078 1 97.5 298 VAL A C 1
ATOM 2245 O O . VAL A 1 298 ? -3.768 7.672 -15.031 1 97.5 298 VAL A O 1
ATOM 2248 N N . PHE A 1 299 ? -4.664 9.438 -14 1 97.5 299 PHE A N 1
ATOM 2249 C CA . PHE A 1 299 ? -4.277 10.352 -15.062 1 97.5 299 PHE A CA 1
ATOM 2250 C C . PHE A 1 299 ? -2.766 10.352 -15.258 1 97.5 299 PHE A C 1
ATOM 2252 O O . PHE A 1 299 ? -2.279 10.25 -16.391 1 97.5 299 PHE A O 1
ATOM 2259 N N . LEU A 1 300 ? -2.041 10.398 -14.203 1 97.38 300 LEU A N 1
ATOM 2260 C CA . LEU A 1 300 ? -0.586 10.445 -14.289 1 97.38 300 LEU A CA 1
ATOM 2261 C C . LEU A 1 300 ? -0.029 9.102 -14.75 1 97.38 300 LEU A C 1
ATOM 2263 O O . LEU A 1 300 ? 0.986 9.055 -15.453 1 97.38 300 LEU A O 1
ATOM 2267 N N . LEU A 1 301 ? -0.647 8.055 -14.375 1 96.56 301 LEU A N 1
ATOM 2268 C CA . LEU A 1 301 ? -0.222 6.742 -14.844 1 96.56 301 LEU A CA 1
ATOM 2269 C C . LEU A 1 301 ? -0.482 6.586 -16.328 1 96.56 301 LEU A C 1
ATOM 2271 O O . LEU A 1 301 ? 0.375 6.086 -17.062 1 96.56 301 LEU A O 1
ATOM 2275 N N . MET A 1 302 ? -1.612 7.047 -16.781 1 95 302 MET A N 1
ATOM 2276 C CA . MET A 1 302 ? -2 6.914 -18.188 1 95 302 MET A CA 1
ATOM 2277 C C . MET A 1 302 ? -1.104 7.766 -19.078 1 95 302 MET A C 1
ATOM 2279 O O . MET A 1 302 ? -0.828 7.391 -20.219 1 95 302 MET A O 1
ATOM 2283 N N . THR A 1 303 ? -0.705 8.852 -18.547 1 95.06 303 THR A N 1
ATOM 2284 C CA . THR A 1 303 ? 0.176 9.719 -19.312 1 95.06 303 THR A CA 1
ATOM 2285 C C . THR A 1 303 ? 1.634 9.305 -19.141 1 95.06 303 THR A C 1
ATOM 2287 O O . THR A 1 303 ? 2.531 9.898 -19.734 1 95.06 303 THR A O 1
ATOM 2290 N N . ARG A 1 304 ? 1.943 8.383 -18.281 1 94.31 304 ARG A N 1
ATOM 2291 C CA . ARG A 1 304 ? 3.264 7.809 -18.031 1 94.31 304 ARG A CA 1
ATOM 2292 C C . ARG A 1 304 ? 4.199 8.836 -17.406 1 94.31 304 ARG A C 1
ATOM 2294 O O . ARG A 1 304 ? 5.41 8.805 -17.641 1 94.31 304 ARG A O 1
ATOM 2301 N N . THR A 1 305 ? 3.51 9.75 -16.781 1 95.81 305 THR A N 1
ATOM 2302 C CA . THR A 1 305 ? 4.297 10.711 -16.016 1 95.81 305 THR A CA 1
ATOM 2303 C C . THR A 1 305 ? 4.902 10.055 -14.789 1 95.81 305 THR A C 1
ATOM 2305 O O . THR A 1 305 ? 6.008 10.406 -14.367 1 95.81 305 THR A O 1
ATOM 2308 N N . ILE A 1 306 ? 4.109 9.203 -14.188 1 95.56 306 ILE A N 1
ATOM 2309 C CA . ILE A 1 306 ? 4.621 8.32 -13.141 1 95.56 306 ILE A CA 1
ATOM 2310 C C . ILE A 1 306 ? 4.477 6.867 -13.586 1 95.56 306 ILE A C 1
ATOM 2312 O O . ILE A 1 306 ? 3.568 6.531 -14.344 1 95.56 306 ILE A O 1
ATOM 2316 N N . THR A 1 307 ? 5.367 6.09 -13.094 1 95.62 307 THR A N 1
ATOM 2317 C CA . THR A 1 307 ? 5.324 4.672 -13.445 1 95.62 307 THR A CA 1
ATOM 2318 C C . THR A 1 307 ? 4.699 3.857 -12.312 1 95.62 307 THR A C 1
ATOM 2320 O O . THR A 1 307 ? 4.672 4.301 -11.164 1 95.62 307 THR A O 1
ATOM 2323 N N . TRP A 1 308 ? 4.195 2.717 -12.672 1 95.69 308 TRP A N 1
ATOM 2324 C CA . TRP A 1 308 ? 3.641 1.823 -11.656 1 95.69 308 TRP A CA 1
ATOM 2325 C C . TRP A 1 308 ? 4.723 1.359 -10.688 1 95.69 308 TRP A C 1
ATOM 2327 O O . TRP A 1 308 ? 4.465 1.173 -9.5 1 95.69 308 TRP A O 1
ATOM 2337 N N . ASP A 1 309 ? 5.844 1.21 -11.219 1 95.38 309 ASP A N 1
ATOM 2338 C CA . ASP A 1 309 ? 6.969 0.83 -10.367 1 95.38 309 ASP A CA 1
ATOM 2339 C C . ASP A 1 309 ? 7.234 1.892 -9.305 1 95.38 309 ASP A C 1
ATOM 2341 O O . ASP A 1 309 ? 7.57 1.564 -8.164 1 95.38 309 ASP A O 1
ATOM 2345 N N . ALA A 1 310 ? 7.109 3.098 -9.68 1 94.5 310 ALA A N 1
ATOM 2346 C CA . ALA A 1 310 ? 7.281 4.188 -8.727 1 94.5 310 ALA A CA 1
ATOM 2347 C C . ALA A 1 310 ? 6.203 4.148 -7.645 1 94.5 310 ALA A C 1
ATOM 2349 O O . ALA A 1 310 ? 6.48 4.426 -6.477 1 94.5 310 ALA A O 1
ATOM 2350 N N . VAL A 1 311 ? 5.035 3.803 -8.055 1 95.69 311 VAL A N 1
ATOM 2351 C CA . VAL A 1 311 ? 3.926 3.682 -7.113 1 95.69 311 VAL A CA 1
ATOM 2352 C C . VAL A 1 311 ? 4.227 2.582 -6.098 1 95.69 311 VAL A C 1
ATOM 2354 O O . VAL A 1 311 ? 4.113 2.797 -4.891 1 95.69 311 VAL A O 1
ATOM 2357 N N . LEU A 1 312 ? 4.656 1.47 -6.555 1 96.12 312 LEU A N 1
ATOM 2358 C CA . LEU A 1 312 ? 4.965 0.331 -5.695 1 96.12 312 LEU A CA 1
ATOM 2359 C C . LEU A 1 312 ? 6.141 0.646 -4.777 1 96.12 312 LEU A C 1
ATOM 2361 O O . LEU A 1 312 ? 6.223 0.119 -3.668 1 96.12 312 LEU A O 1
ATOM 2365 N N . GLY A 1 313 ? 6.957 1.521 -5.262 1 94.62 313 GLY A N 1
ATOM 2366 C CA . GLY A 1 313 ? 8.156 1.858 -4.516 1 94.62 313 GLY A CA 1
ATOM 2367 C C . GLY A 1 313 ? 7.934 2.947 -3.484 1 94.62 313 GLY A C 1
ATOM 2368 O O . GLY A 1 313 ? 8.844 3.297 -2.732 1 94.62 313 GLY A O 1
ATOM 2369 N N . GLU A 1 314 ? 6.73 3.471 -3.441 1 93.69 314 GLU A N 1
ATOM 2370 C CA . GLU A 1 314 ? 6.43 4.512 -2.465 1 93.69 314 GLU A CA 1
ATOM 2371 C C . GLU A 1 314 ? 6.141 3.916 -1.091 1 93.69 314 GLU A C 1
ATOM 2373 O O . GLU A 1 314 ? 4.98 3.814 -0.684 1 93.69 314 GLU A O 1
ATOM 2378 N N . LYS A 1 315 ? 7.141 3.717 -0.296 1 93.62 315 LYS A N 1
ATOM 2379 C CA . LYS A 1 315 ? 7.055 2.99 0.966 1 93.62 315 LYS A CA 1
ATOM 2380 C C . LYS A 1 315 ? 6.18 3.736 1.972 1 93.62 315 LYS A C 1
ATOM 2382 O O . LYS A 1 315 ? 5.461 3.115 2.758 1 93.62 315 LYS A O 1
ATOM 2387 N N . GLU A 1 316 ? 6.199 5.031 1.922 1 90.44 316 GLU A N 1
ATOM 2388 C CA . GLU A 1 316 ? 5.449 5.824 2.895 1 90.44 316 GLU A CA 1
ATOM 2389 C C . GLU A 1 316 ? 3.945 5.664 2.699 1 90.44 316 GLU A C 1
ATOM 2391 O O . GLU A 1 316 ? 3.182 5.695 3.668 1 90.44 316 GLU A O 1
ATOM 2396 N N . ALA A 1 317 ? 3.59 5.555 1.458 1 93.75 317 ALA A N 1
ATOM 2397 C CA . ALA A 1 317 ? 2.174 5.344 1.178 1 93.75 317 ALA A CA 1
ATOM 2398 C C . ALA A 1 317 ? 1.696 4.008 1.741 1 93.75 317 ALA A C 1
ATOM 2400 O O . ALA A 1 317 ? 0.687 3.951 2.449 1 93.75 317 ALA A O 1
ATOM 2401 N N . TRP A 1 318 ? 2.387 2.984 1.515 1 95.69 318 TRP A N 1
ATOM 2402 C CA . TRP A 1 318 ? 2.01 1.647 1.964 1 95.69 318 TRP A CA 1
ATOM 2403 C C . TRP A 1 318 ? 2.102 1.538 3.482 1 95.69 318 TRP A C 1
ATOM 2405 O O . TRP A 1 318 ? 1.291 0.853 4.109 1 95.69 318 TRP A O 1
ATOM 2415 N N . HIS A 1 319 ? 3.102 2.213 4.031 1 94.31 319 HIS A N 1
ATOM 2416 C CA . HIS A 1 319 ? 3.225 2.307 5.48 1 94.31 319 HIS A CA 1
ATOM 2417 C C . HIS A 1 319 ? 1.992 2.959 6.098 1 94.31 319 HIS A C 1
ATOM 2419 O O . HIS A 1 319 ? 1.436 2.449 7.07 1 94.31 319 HIS A O 1
ATOM 2425 N N . THR A 1 320 ? 1.547 4.008 5.5 1 91.12 320 THR A N 1
ATOM 2426 C CA . THR A 1 320 ? 0.404 4.77 5.992 1 91.12 320 THR A CA 1
ATOM 2427 C C . THR A 1 320 ? -0.882 3.959 5.863 1 91.12 320 THR A C 1
ATOM 2429 O O . THR A 1 320 ? -1.699 3.928 6.785 1 91.12 320 THR A O 1
ATOM 2432 N N . ILE A 1 321 ? -1.035 3.268 4.719 1 95.56 321 ILE A N 1
ATOM 2433 C CA . ILE A 1 321 ? -2.219 2.441 4.512 1 95.56 321 ILE A CA 1
ATOM 2434 C C . ILE A 1 321 ? -2.346 1.428 5.645 1 95.56 321 ILE A C 1
ATOM 2436 O O . ILE A 1 321 ? -3.432 1.242 6.203 1 95.56 321 ILE A O 1
ATOM 2440 N N . THR A 1 322 ? -1.318 0.846 6.07 1 95.69 322 THR A N 1
ATOM 2441 C CA . THR A 1 322 ? -1.334 -0.274 7.004 1 95.69 322 THR A CA 1
ATOM 2442 C C . THR A 1 322 ? -1.713 0.197 8.406 1 95.69 322 THR A C 1
ATOM 2444 O O . THR A 1 322 ? -2.68 -0.295 8.992 1 95.69 322 THR A O 1
ATOM 2447 N N . TRP A 1 323 ? -0.954 1.171 8.898 1 92.56 323 TRP A N 1
ATOM 2448 C CA . TRP A 1 323 ? -1.235 1.559 10.281 1 92.56 323 TRP A CA 1
ATOM 2449 C C . TRP A 1 323 ? -2.559 2.309 10.375 1 92.56 323 TRP A C 1
ATOM 2451 O O . TRP A 1 323 ? -3.299 2.154 11.352 1 92.56 323 TRP A O 1
ATOM 2461 N N . PHE A 1 324 ? -2.85 3.191 9.359 1 92.38 324 PHE A N 1
ATOM 2462 C CA . PHE A 1 324 ? -4.086 3.967 9.344 1 92.38 324 PHE A CA 1
ATOM 2463 C C . PHE A 1 324 ? -5.301 3.049 9.305 1 92.38 324 PHE A C 1
ATOM 2465 O O . PHE A 1 324 ? -6.281 3.271 10.016 1 92.38 324 PHE A O 1
ATOM 2472 N N . ALA A 1 325 ? -5.246 2.004 8.484 1 96.12 325 ALA A N 1
ATOM 2473 C CA . ALA A 1 325 ? -6.359 1.068 8.344 1 96.12 325 ALA A CA 1
ATOM 2474 C C . ALA A 1 325 ? -6.672 0.381 9.672 1 96.12 325 ALA A C 1
ATOM 2476 O O . ALA A 1 325 ? -7.84 0.246 10.047 1 96.12 325 ALA A O 1
ATOM 2477 N N . VAL A 1 326 ? -5.688 0.039 10.391 1 96.12 326 VAL A N 1
ATOM 2478 C CA . VAL A 1 326 ? -5.867 -0.702 11.641 1 96.12 326 VAL A CA 1
ATOM 2479 C C . VAL A 1 326 ? -6.449 0.218 12.711 1 96.12 326 VAL A C 1
ATOM 2481 O O . VAL A 1 326 ? -7.398 -0.151 13.406 1 96.12 326 VAL A O 1
ATOM 2484 N N . LEU A 1 327 ? -5.973 1.407 12.797 1 91.75 327 LEU A N 1
ATOM 2485 C CA . LEU A 1 327 ? -6.422 2.332 13.836 1 91.75 327 LEU A CA 1
ATOM 2486 C C . LEU A 1 327 ? -7.855 2.779 13.578 1 91.75 327 LEU A C 1
ATOM 2488 O O . LEU A 1 327 ? -8.656 2.883 14.508 1 91.75 327 LEU A O 1
ATOM 2492 N N . VAL A 1 328 ? -8.109 3.029 12.312 1 91 328 VAL A N 1
ATOM 2493 C CA . VAL A 1 328 ? -9.461 3.449 11.961 1 91 328 VAL A CA 1
ATOM 2494 C C . VAL A 1 328 ? -10.445 2.328 12.281 1 91 328 VAL A C 1
ATOM 2496 O O . VAL A 1 328 ? -11.531 2.578 12.812 1 91 328 VAL A O 1
ATOM 2499 N N . MET A 1 329 ? -10.078 1.134 11.906 1 95.06 329 MET A N 1
ATOM 2500 C CA . MET A 1 329 ? -10.938 -0.012 12.203 1 95.06 329 MET A CA 1
ATOM 2501 C C . MET A 1 329 ? -11.133 -0.171 13.711 1 95.06 329 MET A C 1
ATOM 2503 O O . MET A 1 329 ? -12.258 -0.374 14.172 1 95.06 329 MET A O 1
ATOM 2507 N N . MET A 1 330 ? -10.078 -0.042 14.516 1 94.5 330 MET A N 1
ATOM 2508 C CA . MET A 1 330 ? -10.195 -0.214 15.969 1 94.5 330 MET A CA 1
ATOM 2509 C C . MET A 1 330 ? -11.062 0.877 16.578 1 94.5 330 MET A C 1
ATOM 2511 O O . MET A 1 330 ? -11.883 0.603 17.453 1 94.5 330 MET A O 1
ATOM 2515 N N . ALA A 1 331 ? -10.906 2.039 16.094 1 89.25 331 ALA A N 1
ATOM 2516 C CA . ALA A 1 331 ? -11.727 3.146 16.578 1 89.25 331 ALA A CA 1
ATOM 2517 C C . ALA A 1 331 ? -13.195 2.932 16.234 1 89.25 331 ALA A C 1
ATOM 2519 O O . ALA A 1 331 ? -14.078 3.17 17.062 1 89.25 331 ALA A O 1
ATOM 2520 N N . ALA A 1 332 ? -13.445 2.51 15.016 1 90.44 332 ALA A N 1
ATOM 2521 C CA . ALA A 1 332 ? -14.812 2.23 14.586 1 90.44 332 ALA A CA 1
ATOM 2522 C C . ALA A 1 332 ? -15.445 1.133 15.438 1 90.44 332 ALA A C 1
ATOM 2524 O O . ALA A 1 332 ? -16.625 1.208 15.781 1 90.44 332 ALA A O 1
ATOM 2525 N N . GLN A 1 333 ? -14.664 0.176 15.75 1 93.62 333 GLN A N 1
ATOM 2526 C CA . GLN A 1 333 ? -15.18 -0.929 16.547 1 93.62 333 GLN A CA 1
ATOM 2527 C C . GLN A 1 333 ? -15.445 -0.49 17.984 1 93.62 333 GLN A C 1
ATOM 2529 O O . GLN A 1 333 ? -16.406 -0.941 18.609 1 93.62 333 GLN A O 1
ATOM 2534 N N . LEU A 1 334 ? -14.633 0.361 18.547 1 91.19 334 LEU A N 1
ATOM 2535 C CA . LEU A 1 334 ? -14.883 0.898 19.891 1 91.19 334 LEU A CA 1
ATOM 2536 C C . LEU A 1 334 ? -16.203 1.667 19.922 1 91.19 334 LEU A C 1
ATOM 2538 O O . LEU A 1 334 ? -16.922 1.604 20.922 1 91.19 334 LEU A O 1
ATOM 2542 N N . ASN A 1 335 ? -16.438 2.346 18.875 1 87.94 335 ASN A N 1
ATOM 2543 C CA . ASN A 1 335 ? -17.703 3.08 18.766 1 87.94 335 ASN A CA 1
ATOM 2544 C C . ASN A 1 335 ? -18.891 2.135 18.641 1 87.94 335 ASN A C 1
ATOM 2546 O O . ASN A 1 335 ? -19.891 2.279 19.344 1 87.94 335 ASN A O 1
ATOM 2550 N N . SER A 1 336 ? -18.781 1.172 17.781 1 92.12 336 SER A N 1
ATOM 2551 C CA . SER A 1 336 ? -19.875 0.248 17.5 1 92.12 336 SER A CA 1
ATOM 2552 C C . SER A 1 336 ? -20.203 -0.617 18.719 1 92.12 336 SER A C 1
ATOM 2554 O O . SER A 1 336 ? -21.359 -0.999 18.922 1 92.12 336 SER A O 1
ATOM 2556 N N . LEU A 1 337 ? -19.172 -0.824 19.547 1 93.75 337 LEU A N 1
ATOM 2557 C CA . LEU A 1 337 ? -19.344 -1.684 20.719 1 93.75 337 LEU A CA 1
ATOM 2558 C C . LEU A 1 337 ? -19.812 -0.875 21.922 1 93.75 337 LEU A C 1
ATOM 2560 O O . LEU A 1 337 ? -20.031 -1.431 23 1 93.75 337 LEU A O 1
ATOM 2564 N N . GLY A 1 338 ? -19.891 0.486 21.734 1 89.69 338 GLY A N 1
ATOM 2565 C CA . GLY A 1 338 ? -20.531 1.318 22.75 1 89.69 338 GLY A CA 1
ATOM 2566 C C . GLY A 1 338 ? -19.547 1.925 23.734 1 89.69 338 GLY A C 1
ATOM 2567 O O . GLY A 1 338 ? -19.953 2.6 24.688 1 89.69 338 GLY A O 1
ATOM 2568 N N . PHE A 1 339 ? -18.312 1.729 23.531 1 90.88 339 PHE A N 1
ATOM 2569 C CA . PHE A 1 339 ? -17.328 2.232 24.484 1 90.88 339 PHE A CA 1
ATOM 2570 C C . PHE A 1 339 ? -17.297 3.756 24.484 1 90.88 339 PHE A C 1
ATOM 2572 O O . PHE A 1 339 ? -17.234 4.391 25.531 1 90.88 339 PHE A O 1
ATOM 2579 N N . ILE A 1 340 ? -17.266 4.367 23.344 1 82.19 340 ILE A N 1
ATOM 2580 C CA . ILE A 1 340 ? -17.141 5.816 23.219 1 82.19 340 ILE A CA 1
ATOM 2581 C C . ILE A 1 340 ? -18.328 6.492 23.891 1 82.19 340 ILE A C 1
ATOM 2583 O O . ILE A 1 340 ? -18.172 7.512 24.578 1 82.19 340 ILE A O 1
ATOM 2587 N N . GLY A 1 341 ? -19.531 5.918 23.625 1 82.62 341 GLY A N 1
ATOM 2588 C CA . GLY A 1 341 ? -20.703 6.434 24.312 1 82.62 341 GLY A CA 1
ATOM 2589 C C . GLY A 1 341 ? -20.594 6.359 25.828 1 82.62 341 GLY A C 1
ATOM 2590 O O . GLY A 1 341 ? -20.906 7.324 26.531 1 82.62 341 GLY A O 1
ATOM 2591 N N . TRP A 1 342 ? -20.156 5.297 26.328 1 88.81 342 TRP A N 1
ATOM 2592 C CA . TRP A 1 342 ? -19.969 5.082 27.766 1 88.81 342 TRP A CA 1
ATOM 2593 C C . TRP A 1 342 ? -18.953 6.059 28.328 1 88.81 342 TRP A C 1
ATOM 2595 O O . TRP A 1 342 ? -19.172 6.656 29.391 1 88.81 342 TRP A O 1
ATOM 2605 N N . PHE A 1 343 ? -17.906 6.215 27.672 1 85.12 343 PHE A N 1
ATOM 2606 C CA . PHE A 1 343 ? -16.828 7.098 28.094 1 85.12 343 PHE A CA 1
ATOM 2607 C C . PHE A 1 343 ? -17.281 8.547 28.125 1 85.12 343 PHE A C 1
ATOM 2609 O O . PHE A 1 343 ? -17 9.281 29.078 1 85.12 343 PHE A O 1
ATOM 2616 N N . SER A 1 344 ? -17.969 8.945 27.094 1 78.31 344 SER A N 1
ATOM 2617 C CA . SER A 1 344 ? -18.484 10.305 27 1 78.31 344 SER A CA 1
ATOM 2618 C C . SER A 1 344 ? -19.453 10.617 28.141 1 78.31 344 SER A C 1
ATOM 2620 O O . SER A 1 344 ? -19.406 11.703 28.719 1 78.31 344 SER A O 1
ATOM 2622 N N . GLN A 1 345 ? -20.266 9.703 28.406 1 82.62 345 GLN A N 1
ATOM 2623 C CA . GLN A 1 345 ? -21.234 9.883 29.484 1 82.62 345 GLN A CA 1
ATOM 2624 C C . GLN A 1 345 ? -20.516 9.984 30.844 1 82.62 345 GLN A C 1
ATOM 2626 O O . GLN A 1 345 ? -20.859 10.828 31.672 1 82.62 345 GLN A O 1
ATOM 2631 N N . SER A 1 346 ? -19.547 9.211 31.031 1 82.31 346 SER A N 1
ATOM 2632 C CA . SER A 1 346 ? -18.797 9.227 32.281 1 82.31 346 SER A CA 1
ATOM 2633 C C . SER A 1 346 ? -18.078 10.555 32.469 1 82.31 346 SER A C 1
ATOM 2635 O O . SER A 1 346 ? -17.938 11.031 33.594 1 82.31 346 SER A O 1
ATOM 2637 N N . MET A 1 347 ? -17.594 11.164 31.406 1 80.75 347 MET A N 1
ATOM 2638 C CA . MET A 1 347 ? -16.859 12.422 31.469 1 80.75 347 MET A CA 1
ATOM 2639 C C . MET A 1 347 ? -17.797 13.602 31.672 1 80.75 347 MET A C 1
ATOM 2641 O O . MET A 1 347 ? -17.469 14.562 32.375 1 80.75 347 MET A O 1
ATOM 2645 N N . SER A 1 348 ? -18.891 13.508 31 1 78.44 348 SER A N 1
ATOM 2646 C CA . SER A 1 348 ? -19.875 14.562 31.141 1 78.44 348 SER A CA 1
ATOM 2647 C C . SER A 1 348 ? -20.281 14.742 32.594 1 78.44 348 SER A C 1
ATOM 2649 O O . SER A 1 348 ? -20.438 15.875 33.062 1 78.44 348 SER A O 1
ATOM 2651 N N . ASP A 1 349 ? -20.375 13.773 33.219 1 78.25 349 ASP A N 1
ATOM 2652 C CA . ASP A 1 349 ? -20.766 13.805 34.625 1 78.25 349 ASP A CA 1
ATOM 2653 C C . ASP A 1 349 ? -19.672 14.461 35.5 1 78.25 349 ASP A C 1
ATOM 2655 O O . ASP A 1 349 ? -19.984 15.148 36.469 1 78.25 349 ASP A O 1
ATOM 2659 N N . SER A 1 350 ? -18.5 14.406 35.031 1 76.94 350 SER A N 1
ATOM 2660 C CA . SER A 1 350 ? -17.375 14.906 35.812 1 76.94 350 SER A CA 1
ATOM 2661 C C . SER A 1 350 ? -17.094 16.375 35.5 1 76.94 350 SER A C 1
ATOM 2663 O O . SER A 1 350 ? -16.484 17.078 36.312 1 76.94 350 SER A O 1
ATOM 2665 N N . LEU A 1 351 ? -17.5 16.891 34.344 1 77.75 351 LEU A N 1
ATOM 2666 C CA . LEU A 1 351 ? -17.109 18.219 33.875 1 77.75 351 LEU A CA 1
ATOM 2667 C C . LEU A 1 351 ? -18.266 19.203 34 1 77.75 351 LEU A C 1
ATOM 2669 O O . LEU A 1 351 ? -18.156 20.344 33.562 1 77.75 351 LEU A O 1
ATOM 2673 N N . SER A 1 352 ? -19.312 18.984 34.531 1 68.75 352 SER A N 1
ATOM 2674 C CA . SER A 1 352 ? -20.531 19.781 34.594 1 68.75 352 SER A CA 1
ATOM 2675 C C . SER A 1 352 ? -20.25 21.188 35.125 1 68.75 352 SER A C 1
ATOM 2677 O O . SER A 1 352 ? -20.938 22.141 34.781 1 68.75 352 SER A O 1
ATOM 2679 N N . GLY A 1 353 ? -19.25 21.422 35.688 1 70.69 353 GLY A N 1
ATOM 2680 C CA . GLY A 1 353 ? -19.062 22.719 36.312 1 70.69 353 GLY A CA 1
ATOM 2681 C C . GLY A 1 353 ? -18.219 23.672 35.5 1 70.69 353 GLY A C 1
ATOM 2682 O O . GLY A 1 353 ? -18.188 24.875 35.75 1 70.69 353 GLY A O 1
ATOM 2683 N N . PHE A 1 354 ? -17.703 23.297 34.469 1 81.69 354 PHE A N 1
ATOM 2684 C CA . PHE A 1 354 ? -16.812 24.156 33.719 1 81.69 354 PHE A CA 1
ATOM 2685 C C . PHE A 1 354 ? -17.469 24.594 32.406 1 81.69 354 PHE A C 1
ATOM 2687 O O . PHE A 1 354 ? -18.25 23.844 31.812 1 81.69 354 PHE A O 1
ATOM 2694 N N . GLY A 1 355 ? -17.391 25.891 32.062 1 89 355 GLY A N 1
ATOM 2695 C CA . GLY A 1 355 ? -17.828 26.328 30.734 1 89 355 GLY A CA 1
ATOM 2696 C C . GLY A 1 355 ? -17.094 25.641 29.594 1 89 355 GLY A C 1
ATOM 2697 O O . GLY A 1 355 ? -15.93 25.266 29.75 1 89 355 GLY A O 1
ATOM 2698 N N . TRP A 1 356 ? -17.797 25.406 28.531 1 92.5 356 TRP A N 1
ATOM 2699 C CA . TRP A 1 356 ? -17.219 24.641 27.422 1 92.5 356 TRP A CA 1
ATOM 2700 C C . TRP A 1 356 ? -16.031 25.359 26.812 1 92.5 356 TRP A C 1
ATOM 2702 O O . TRP A 1 356 ? -15.055 24.734 26.391 1 92.5 356 TRP A O 1
ATOM 2712 N N . VAL A 1 357 ? -16.031 26.688 26.828 1 94 357 VAL A N 1
ATOM 2713 C CA . VAL A 1 357 ? -14.938 27.469 26.266 1 94 357 VAL A CA 1
ATOM 2714 C C . VAL A 1 357 ? -13.656 27.219 27.047 1 94 357 VAL A C 1
ATOM 2716 O O . VAL A 1 357 ? -12.602 26.953 26.469 1 94 357 VAL A O 1
ATOM 2719 N N . THR A 1 358 ? -13.773 27.359 28.297 1 92.44 358 THR A N 1
ATOM 2720 C CA . THR A 1 358 ? -12.625 27.141 29.156 1 92.44 358 THR A CA 1
ATOM 2721 C C . THR A 1 358 ? -12.109 25.703 29.016 1 92.44 358 THR A C 1
ATOM 2723 O O . THR A 1 358 ? -10.898 25.484 28.984 1 92.44 358 THR A O 1
ATOM 2726 N N . THR A 1 359 ? -13.055 24.828 28.984 1 92.88 359 THR A N 1
ATOM 2727 C CA . THR A 1 359 ? -12.688 23.422 28.844 1 92.88 359 THR A CA 1
ATOM 2728 C C . THR A 1 359 ? -11.906 23.203 27.547 1 92.88 359 THR A C 1
ATOM 2730 O O . THR A 1 359 ? -10.852 22.562 27.562 1 92.88 359 THR A O 1
ATOM 2733 N N . VAL A 1 360 ? -12.328 23.719 26.469 1 94.62 360 VAL A N 1
ATOM 2734 C CA . VAL A 1 360 ? -11.695 23.531 25.156 1 94.62 360 VAL A CA 1
ATOM 2735 C C . VAL A 1 360 ? -10.312 24.172 25.156 1 94.62 360 VAL A C 1
ATOM 2737 O O . VAL A 1 360 ? -9.352 23.578 24.672 1 94.62 360 VAL A O 1
ATOM 2740 N N . VAL A 1 361 ? -10.211 25.312 25.734 1 94.69 361 VAL A N 1
ATOM 2741 C CA . VAL A 1 361 ? -8.93 26.016 25.75 1 94.69 361 VAL A CA 1
ATOM 2742 C C . VAL A 1 361 ? -7.914 25.219 26.578 1 94.69 361 VAL A C 1
ATOM 2744 O O . VAL A 1 361 ? -6.766 25.062 26.156 1 94.69 361 VAL A O 1
ATOM 2747 N N . VAL A 1 362 ? -8.312 24.75 27.672 1 93.06 362 VAL A N 1
ATOM 2748 C CA . VAL A 1 362 ? -7.43 23.953 28.516 1 93.06 362 VAL A CA 1
ATOM 2749 C C . VAL A 1 362 ? -7.027 22.672 27.781 1 93.06 362 VAL A C 1
ATOM 2751 O O . VAL A 1 362 ? -5.859 22.281 27.797 1 93.06 362 VAL A O 1
ATOM 2754 N N . LEU A 1 363 ? -8.031 22.062 27.188 1 93.94 363 LEU A N 1
ATOM 2755 C CA . LEU A 1 363 ? -7.762 20.844 26.438 1 93.94 363 LEU A CA 1
ATOM 2756 C C . LEU A 1 363 ? -6.754 21.109 25.312 1 93.94 363 LEU A C 1
ATOM 2758 O O . LEU A 1 363 ? -5.844 20.312 25.094 1 93.94 363 LEU A O 1
ATOM 2762 N N . LEU A 1 364 ? -6.895 22.203 24.656 1 96 364 LEU A N 1
ATOM 2763 C CA . LEU A 1 364 ? -6 22.547 23.547 1 96 364 LEU A CA 1
ATOM 2764 C C . LEU A 1 364 ? -4.578 22.766 24.047 1 96 364 LEU A C 1
ATOM 2766 O O . LEU A 1 364 ? -3.611 22.359 23.406 1 96 364 LEU A O 1
ATOM 2770 N N . LEU A 1 365 ? -4.457 23.406 25.188 1 94.62 365 LEU A N 1
ATOM 2771 C CA . LEU A 1 365 ? -3.141 23.672 25.766 1 94.62 365 LEU A CA 1
ATOM 2772 C C . LEU A 1 365 ? -2.473 22.375 26.203 1 94.62 365 LEU A C 1
ATOM 2774 O O . LEU A 1 365 ? -1.29 22.156 25.938 1 94.62 365 LEU A O 1
ATOM 2778 N N . VAL A 1 366 ? -3.227 21.547 26.812 1 92.12 366 VAL A N 1
ATOM 2779 C CA . VAL A 1 366 ? -2.703 20.234 27.219 1 92.12 366 VAL A CA 1
ATOM 2780 C C . VAL A 1 366 ? -2.344 19.422 25.984 1 92.12 366 VAL A C 1
ATOM 2782 O O . VAL A 1 366 ? -1.292 18.766 25.953 1 92.12 366 VAL A O 1
ATOM 2785 N N . TYR A 1 367 ? -3.244 19.453 25.094 1 93.31 367 TYR A N 1
ATOM 2786 C CA . TYR A 1 367 ? -3.041 18.75 23.828 1 93.31 367 TYR A CA 1
ATOM 2787 C C . TYR A 1 367 ? -1.759 19.203 23.141 1 93.31 367 TYR A C 1
ATOM 2789 O O . TYR A 1 367 ? -0.964 18.375 22.688 1 93.31 367 TYR A O 1
ATOM 2797 N N . TYR A 1 368 ? -1.529 20.438 23.094 1 94.75 368 TYR A N 1
ATOM 2798 C CA . TYR A 1 368 ? -0.371 21.031 22.438 1 94.75 368 TYR A CA 1
ATOM 2799 C C . TYR A 1 368 ? 0.916 20.688 23.172 1 94.75 368 TYR A C 1
ATOM 2801 O O . TYR A 1 368 ? 1.851 20.141 22.578 1 94.75 368 TYR A O 1
ATOM 2809 N N . TYR A 1 369 ? 1 20.859 24.422 1 92.5 369 TYR A N 1
ATOM 2810 C CA . TYR A 1 369 ? 2.262 20.781 25.156 1 92.5 369 TYR A CA 1
ATOM 2811 C C . TYR A 1 369 ? 2.559 19.344 25.562 1 92.5 369 TYR A C 1
ATOM 2813 O O . TYR A 1 369 ? 3.701 19 25.891 1 92.5 369 TYR A O 1
ATOM 2821 N N . SER A 1 370 ? 1.593 18.438 25.547 1 89.25 370 SER A N 1
ATOM 2822 C CA . SER A 1 370 ? 1.846 17.016 25.828 1 89.25 370 SER A CA 1
ATOM 2823 C C . SER A 1 370 ? 2.715 16.391 24.734 1 89.25 370 SER A C 1
ATOM 2825 O O . SER A 1 370 ? 3.324 15.344 24.953 1 89.25 370 SER A O 1
ATOM 2827 N N . HIS A 1 371 ? 2.723 17.078 23.641 1 87.5 371 HIS A N 1
ATOM 2828 C CA . HIS A 1 371 ? 3.51 16.562 22.516 1 87.5 371 HIS A CA 1
ATOM 2829 C C . HIS A 1 371 ? 5 16.547 22.859 1 87.5 371 HIS A C 1
ATOM 2831 O O . HIS A 1 371 ? 5.773 15.812 22.234 1 87.5 371 HIS A O 1
ATOM 2837 N N . TYR A 1 372 ? 5.527 17.328 23.844 1 83.19 372 TYR A N 1
ATOM 2838 C CA . TYR A 1 372 ? 6.926 17.297 24.266 1 83.19 372 TYR A CA 1
ATOM 2839 C C . TYR A 1 372 ? 7.32 15.898 24.734 1 83.19 372 TYR A C 1
ATOM 2841 O O . TYR A 1 372 ? 8.492 15.523 24.656 1 83.19 372 TYR A O 1
ATOM 2849 N N . LEU A 1 373 ? 6.285 15.141 25 1 78.12 373 LEU A N 1
ATOM 2850 C CA . LEU A 1 373 ? 6.551 13.82 25.547 1 78.12 373 LEU A CA 1
ATOM 2851 C C . LEU A 1 373 ? 6.402 12.75 24.469 1 78.12 373 LEU A C 1
ATOM 2853 O O . LEU A 1 373 ? 6.734 11.578 24.688 1 78.12 373 LEU A O 1
ATOM 2857 N N . MET A 1 374 ? 5.891 13.148 23.375 1 80.81 374 MET A N 1
ATOM 2858 C CA . MET A 1 374 ? 5.633 12.195 22.297 1 80.81 374 MET A CA 1
ATOM 2859 C C . MET A 1 374 ? 6.371 12.602 21.031 1 80.81 374 MET A C 1
ATOM 2861 O O . MET A 1 374 ? 6.219 13.719 20.547 1 80.81 374 MET A O 1
ATOM 2865 N N . ALA A 1 375 ? 7.066 11.672 20.484 1 71.62 375 ALA A N 1
ATOM 2866 C CA . ALA A 1 375 ? 7.922 11.969 19.344 1 71.62 375 ALA A CA 1
ATOM 2867 C C . ALA A 1 375 ? 7.168 11.766 18.031 1 71.62 375 ALA A C 1
ATOM 2869 O O . ALA A 1 375 ? 7.66 12.133 16.969 1 71.62 375 ALA A O 1
ATOM 2870 N N . SER A 1 376 ? 5.91 11.312 18.141 1 80.69 376 SER A N 1
ATOM 2871 C CA . SER A 1 376 ? 5.176 10.984 16.922 1 80.69 376 SER A CA 1
ATOM 2872 C C . SER A 1 376 ? 3.834 11.711 16.875 1 80.69 376 SER A C 1
ATOM 2874 O O . SER A 1 376 ? 3.018 11.578 17.797 1 80.69 376 SER A O 1
ATOM 2876 N N . ALA A 1 377 ? 3.701 12.375 15.766 1 86.31 377 ALA A N 1
ATOM 2877 C CA . ALA A 1 377 ? 2.426 13.055 15.57 1 86.31 377 ALA A CA 1
ATOM 2878 C C . ALA A 1 377 ? 1.278 12.062 15.445 1 86.31 377 ALA A C 1
ATOM 2880 O O . ALA A 1 377 ? 0.19 12.289 15.984 1 86.31 377 ALA A O 1
ATOM 2881 N N . MET A 1 378 ? 1.577 11.047 14.836 1 86.06 378 MET A N 1
ATOM 2882 C CA . MET A 1 378 ? 0.542 10.039 14.633 1 86.06 378 MET A CA 1
ATOM 2883 C C . MET A 1 378 ? 0.179 9.344 15.945 1 86.06 378 MET A C 1
ATOM 2885 O O . MET A 1 378 ? -0.992 9.062 16.188 1 86.06 378 MET A O 1
ATOM 2889 N N . ALA A 1 379 ? 1.201 9.062 16.656 1 82.44 379 ALA A N 1
ATOM 2890 C CA . ALA A 1 379 ? 0.959 8.484 17.969 1 82.44 379 ALA A CA 1
ATOM 2891 C C . ALA A 1 379 ? 0.127 9.43 18.844 1 82.44 379 ALA A C 1
ATOM 2893 O O . ALA A 1 379 ? -0.773 8.984 19.562 1 82.44 379 ALA A O 1
ATOM 2894 N N . HIS A 1 380 ? 0.423 10.672 18.734 1 89 380 HIS A N 1
ATOM 2895 C CA . HIS A 1 380 ? -0.272 11.68 19.531 1 89 380 HIS A CA 1
ATOM 2896 C C . HIS A 1 380 ? -1.746 11.758 19.141 1 89 380 HIS A C 1
ATOM 2898 O O . HIS A 1 380 ? -2.621 11.727 20.016 1 89 380 HIS A O 1
ATOM 2904 N N . ILE A 1 381 ? -2.008 11.789 17.906 1 92.62 381 ILE A N 1
ATOM 2905 C CA . ILE A 1 381 ? -3.375 11.875 17.406 1 92.62 381 ILE A CA 1
ATOM 2906 C C . ILE A 1 381 ? -4.145 10.609 17.781 1 92.62 381 ILE A C 1
ATOM 2908 O O . ILE A 1 381 ? -5.262 10.688 18.297 1 92.62 381 ILE A O 1
ATOM 2912 N N . SER A 1 382 ? -3.543 9.562 17.594 1 88.06 382 SER A N 1
ATOM 2913 C CA . SER A 1 382 ? -4.188 8.289 17.875 1 88.06 382 SER A CA 1
ATOM 2914 C C . SER A 1 382 ? -4.52 8.148 19.359 1 88.06 382 SER A C 1
ATOM 2916 O O . SER A 1 382 ? -5.547 7.57 19.719 1 88.06 382 SER A O 1
ATOM 2918 N N . ALA A 1 383 ? -3.674 8.688 20.172 1 84.69 383 ALA A N 1
ATOM 2919 C CA . ALA A 1 383 ? -3.793 8.492 21.609 1 84.69 383 ALA A CA 1
ATOM 2920 C C . ALA A 1 383 ? -4.773 9.484 22.234 1 84.69 383 ALA A C 1
ATOM 2922 O O . ALA A 1 383 ? -5.484 9.156 23.188 1 84.69 383 ALA A O 1
ATOM 2923 N N . MET A 1 384 ? -4.801 10.672 21.672 1 89.31 384 MET A N 1
ATOM 2924 C CA . MET A 1 384 ? -5.418 11.711 22.5 1 89.31 384 MET A CA 1
ATOM 2925 C C . MET A 1 384 ? -6.602 12.344 21.766 1 89.31 384 MET A C 1
ATOM 2927 O O . MET A 1 384 ? -7.539 12.82 22.406 1 89.31 384 MET A O 1
ATOM 2931 N N . TYR A 1 385 ? -6.652 12.312 20.484 1 93.88 385 TYR A N 1
ATOM 2932 C CA . TYR A 1 385 ? -7.617 13.102 19.734 1 93.88 385 TYR A CA 1
ATOM 2933 C C . TYR A 1 385 ? -9.047 12.711 20.094 1 93.88 385 TYR A C 1
ATOM 2935 O O . TYR A 1 385 ? -9.852 13.555 20.469 1 93.88 385 TYR A O 1
ATOM 2943 N N . SER A 1 386 ? -9.305 11.469 20 1 92.38 386 SER A N 1
ATOM 2944 C CA . SER A 1 386 ? -10.664 10.992 20.203 1 92.38 386 SER A CA 1
ATOM 2945 C C . SER A 1 386 ? -11.141 11.289 21.625 1 92.38 386 SER A C 1
ATOM 2947 O O . SER A 1 386 ? -12.273 11.719 21.828 1 92.38 386 SER A O 1
ATOM 2949 N N . ALA A 1 387 ? -10.281 11.008 22.578 1 89.94 387 ALA A N 1
ATOM 2950 C CA . ALA A 1 387 ? -10.633 11.242 23.969 1 89.94 387 ALA A CA 1
ATOM 2951 C C . ALA A 1 387 ? -10.883 12.727 24.234 1 89.94 387 ALA A C 1
ATOM 2953 O O . ALA A 1 387 ? -11.844 13.094 24.906 1 89.94 387 ALA A O 1
ATOM 2954 N N . PHE A 1 388 ? -10.055 13.57 23.734 1 93.75 388 PHE A N 1
ATOM 2955 C CA . PHE A 1 388 ? -10.18 15.008 23.938 1 93.75 388 PHE A CA 1
ATOM 2956 C C . PHE A 1 388 ? -11.43 15.547 23.266 1 93.75 388 PHE A C 1
ATOM 2958 O O . PHE A 1 388 ? -12.125 16.406 23.812 1 93.75 388 PHE A O 1
ATOM 2965 N N . LEU A 1 389 ? -11.688 15.008 22.062 1 95.5 389 LEU A N 1
ATOM 2966 C CA . LEU A 1 389 ? -12.898 15.43 21.359 1 95.5 389 LEU A CA 1
ATOM 2967 C C . LEU A 1 389 ? -14.148 15.039 22.141 1 95.5 389 LEU A C 1
ATOM 2969 O O . LEU A 1 389 ? -15.07 15.844 22.297 1 95.5 389 LEU A O 1
ATOM 2973 N N . ALA A 1 390 ? -14.164 13.891 22.656 1 92.25 390 ALA A N 1
ATOM 2974 C CA . ALA A 1 390 ? -15.297 13.422 23.453 1 92.25 390 ALA A CA 1
ATOM 2975 C C . ALA A 1 390 ? -15.516 14.297 24.688 1 92.25 390 ALA A C 1
ATOM 2977 O O . ALA A 1 390 ? -16.656 14.633 25.016 1 92.25 390 ALA A O 1
ATOM 2978 N N . ILE A 1 391 ? -14.469 14.625 25.328 1 91.5 391 ILE A N 1
ATOM 2979 C CA . ILE A 1 391 ? -14.539 15.469 26.516 1 91.5 391 ILE A CA 1
ATOM 2980 C C . ILE A 1 391 ? -15.078 16.844 26.141 1 91.5 391 ILE A C 1
ATOM 2982 O O . ILE A 1 391 ? -15.953 17.391 26.828 1 91.5 391 ILE A O 1
ATOM 2986 N N . ALA A 1 392 ? -14.555 17.391 25.078 1 94.25 392 ALA A N 1
ATOM 2987 C CA . ALA A 1 392 ? -15 18.703 24.625 1 94.25 392 ALA A CA 1
ATOM 2988 C C . ALA A 1 392 ? -16.484 18.703 24.312 1 94.25 392 ALA A C 1
ATOM 2990 O O . ALA A 1 392 ? -17.219 19.609 24.734 1 94.25 392 ALA A O 1
ATOM 2991 N N . ILE A 1 393 ? -16.906 17.734 23.609 1 92.81 393 ILE A N 1
ATOM 2992 C CA . ILE A 1 393 ? -18.312 17.625 23.234 1 92.81 393 ILE A CA 1
ATOM 2993 C C . ILE A 1 393 ? -19.188 17.453 24.484 1 92.81 393 ILE A C 1
ATOM 2995 O O . ILE A 1 393 ? -20.234 18.078 24.609 1 92.81 393 ILE A O 1
ATOM 2999 N N . SER A 1 394 ? -18.734 16.641 25.344 1 90.25 394 SER A N 1
ATOM 3000 C CA . SER A 1 394 ? -19.469 16.391 26.578 1 90.25 394 SER A CA 1
ATOM 3001 C C . SER A 1 394 ? -19.578 17.656 27.438 1 90.25 394 SER A C 1
ATOM 3003 O O . SER A 1 394 ? -20.531 17.828 28.188 1 90.25 394 SER A O 1
ATOM 3005 N N . ALA A 1 395 ? -18.656 18.5 27.312 1 91.38 395 ALA A N 1
ATOM 3006 C CA . ALA A 1 395 ? -18.641 19.766 28.062 1 91.38 395 ALA A CA 1
ATOM 3007 C C . ALA A 1 395 ? -19.562 20.797 27.422 1 91.38 395 ALA A C 1
ATOM 3009 O O . ALA A 1 395 ? -19.766 21.875 27.984 1 91.38 395 ALA A O 1
ATOM 3010 N N . GLY A 1 396 ? -20.031 20.469 26.266 1 91.75 396 GLY A N 1
ATOM 3011 C CA . GLY A 1 396 ? -21 21.344 25.625 1 91.75 396 GLY A CA 1
ATOM 3012 C C . GLY A 1 396 ? -20.422 22.109 24.453 1 91.75 396 GLY A C 1
ATOM 3013 O O . GLY A 1 396 ? -21.078 22.969 23.875 1 91.75 396 GLY A O 1
ATOM 3014 N N . ALA A 1 397 ? -19.234 21.859 24.094 1 95.12 397 ALA A N 1
ATOM 3015 C CA . ALA A 1 397 ? -18.625 22.547 22.953 1 95.12 397 ALA A CA 1
ATOM 3016 C C . ALA A 1 397 ? -19.312 22.156 21.641 1 95.12 397 ALA A C 1
ATOM 3018 O O . ALA A 1 397 ? -19.703 21 21.469 1 95.12 397 ALA A O 1
ATOM 3019 N N . PRO A 1 398 ? -19.469 23.156 20.734 1 96.94 398 PRO A N 1
ATOM 3020 C CA . PRO A 1 398 ? -19.938 22.75 19.406 1 96.94 398 PRO A CA 1
ATOM 3021 C C . PRO A 1 398 ? -19.062 21.688 18.781 1 96.94 398 PRO A C 1
ATOM 3023 O O . PRO A 1 398 ? -17.844 21.875 18.641 1 96.94 398 PRO A O 1
ATOM 3026 N N . PRO A 1 399 ? -19.641 20.594 18.422 1 96.75 399 PRO A N 1
ATOM 3027 C CA . PRO A 1 399 ? -18.859 19.422 17.984 1 96.75 399 PRO A CA 1
ATOM 3028 C C . PRO A 1 399 ? -17.938 19.734 16.812 1 96.75 399 PRO A C 1
ATOM 3030 O O . PRO A 1 399 ? -16.766 19.375 16.828 1 96.75 399 PRO A O 1
ATOM 3033 N N . MET A 1 400 ? -18.406 20.391 15.789 1 97.31 400 MET A N 1
ATOM 3034 C CA . MET A 1 400 ? -17.609 20.703 14.602 1 97.31 400 MET A CA 1
ATOM 3035 C C . MET A 1 400 ? -16.422 21.594 14.961 1 97.31 400 MET A C 1
ATOM 3037 O O . MET A 1 400 ? -15.305 21.375 14.484 1 97.31 400 MET A O 1
ATOM 3041 N N . LEU A 1 401 ? -16.688 22.547 15.797 1 97 401 LEU A N 1
ATOM 3042 C CA . LEU A 1 401 ? -15.617 23.422 16.234 1 97 401 LEU A CA 1
ATOM 3043 C C . LEU A 1 401 ? -14.531 22.656 16.969 1 97 401 LEU A C 1
ATOM 3045 O O . LEU A 1 401 ? -13.352 22.781 16.656 1 97 401 LEU A O 1
ATOM 3049 N N . ALA A 1 402 ? -14.984 21.891 17.938 1 97.19 402 ALA A N 1
ATOM 3050 C CA . ALA A 1 402 ? -14.039 21.109 18.734 1 97.19 402 ALA A CA 1
ATOM 3051 C C . ALA A 1 402 ? -13.227 20.156 17.844 1 97.19 402 ALA A C 1
ATOM 3053 O O . ALA A 1 402 ? -12.008 20.047 18.016 1 97.19 402 ALA A O 1
ATOM 3054 N N . ALA A 1 403 ? -13.898 19.516 16.906 1 97.69 403 ALA A N 1
ATOM 3055 C CA . ALA A 1 403 ? -13.258 18.547 16.016 1 97.69 403 ALA A CA 1
ATOM 3056 C C . ALA A 1 403 ? -12.203 19.219 15.148 1 97.69 403 ALA A C 1
ATOM 3058 O O . ALA A 1 403 ? -11.07 18.734 15.047 1 97.69 403 ALA A O 1
ATOM 3059 N N . ILE A 1 404 ? -12.492 20.312 14.555 1 96.75 404 ILE A N 1
ATOM 3060 C CA . ILE A 1 404 ? -11.602 20.969 13.617 1 96.75 404 ILE A CA 1
ATOM 3061 C C . ILE A 1 404 ? -10.43 21.594 14.367 1 96.75 404 ILE A C 1
ATOM 3063 O O . ILE A 1 404 ? -9.281 21.5 13.93 1 96.75 404 ILE A O 1
ATOM 3067 N N . VAL A 1 405 ? -10.719 22.219 15.492 1 97.12 405 VAL A N 1
ATOM 3068 C CA . VAL A 1 405 ? -9.68 22.938 16.234 1 97.12 405 VAL A CA 1
ATOM 3069 C C . VAL A 1 405 ? -8.672 21.922 16.797 1 97.12 405 VAL A C 1
ATOM 3071 O O . VAL A 1 405 ? -7.461 22.156 16.734 1 97.12 405 VAL A O 1
ATOM 3074 N N . LEU A 1 406 ? -9.164 20.859 17.328 1 96.88 406 LEU A N 1
ATOM 3075 C CA . LEU A 1 406 ? -8.266 19.812 17.797 1 96.88 406 LEU A CA 1
ATOM 3076 C C . LEU A 1 406 ? -7.449 19.25 16.641 1 96.88 406 LEU A C 1
ATOM 3078 O O . LEU A 1 406 ? -6.266 18.938 16.812 1 96.88 406 LEU A O 1
ATOM 3082 N N . GLY A 1 407 ? -8.109 19.078 15.492 1 97.12 407 GLY A N 1
ATOM 3083 C CA . GLY A 1 407 ? -7.387 18.656 14.297 1 97.12 407 GLY A CA 1
ATOM 3084 C C . GLY A 1 407 ? -6.273 19.609 13.906 1 97.12 407 GLY A C 1
ATOM 3085 O O . GLY A 1 407 ? -5.156 19.172 13.609 1 97.12 407 GLY A O 1
ATOM 3086 N N . ILE A 1 408 ? -6.547 20.844 13.969 1 97.56 408 ILE A N 1
ATOM 3087 C CA . ILE A 1 408 ? -5.578 21.875 13.625 1 97.56 408 ILE A CA 1
ATOM 3088 C C . ILE A 1 408 ? -4.414 21.844 14.609 1 97.56 408 ILE A C 1
ATOM 3090 O O . ILE A 1 408 ? -3.25 21.859 14.211 1 97.56 408 ILE A O 1
ATOM 3094 N N . PHE A 1 409 ? -4.672 21.719 15.812 1 97.06 409 PHE A N 1
ATOM 3095 C CA . PHE A 1 409 ? -3.658 21.734 16.859 1 97.06 409 PHE A CA 1
ATOM 3096 C C . PHE A 1 409 ? -2.816 20.469 16.812 1 97.06 409 PHE A C 1
ATOM 3098 O O . PHE A 1 409 ? -1.716 20.422 17.375 1 97.06 409 PHE A O 1
ATOM 3105 N N . SER A 1 410 ? -3.363 19.422 16.188 1 95.38 410 SER A N 1
ATOM 3106 C CA . SER A 1 410 ? -2.6 18.203 15.984 1 95.38 410 SER A CA 1
ATOM 3107 C C . SER A 1 410 ? -1.404 18.438 15.07 1 95.38 410 SER A C 1
ATOM 3109 O O . SER A 1 410 ? -0.509 17.594 14.977 1 95.38 410 SER A O 1
ATOM 3111 N N . ASN A 1 411 ? -1.353 19.547 14.438 1 96 411 ASN A N 1
ATOM 3112 C CA . ASN A 1 411 ? -0.258 19.922 13.547 1 96 411 ASN A CA 1
ATOM 3113 C C . ASN A 1 411 ? 0.61 21.016 14.164 1 96 411 ASN A C 1
ATOM 3115 O O . ASN A 1 411 ? 1.836 20.984 14.039 1 96 411 ASN A O 1
ATOM 3119 N N . LEU A 1 412 ? 0.007 21.938 14.859 1 95.5 412 LEU A N 1
ATOM 3120 C CA . LEU A 1 412 ? 0.691 23.125 15.383 1 95.5 412 LEU A CA 1
ATOM 3121 C C . LEU A 1 412 ? 1.773 22.719 16.391 1 95.5 412 LEU A C 1
ATOM 3123 O O . LEU A 1 412 ? 2.812 23.375 16.469 1 95.5 412 LEU A O 1
ATOM 3127 N N . TYR A 1 413 ? 1.526 21.672 17.047 1 92.38 413 TYR A N 1
ATOM 3128 C CA . TYR A 1 413 ? 2.469 21.297 18.094 1 92.38 413 TYR A CA 1
ATOM 3129 C C . TYR A 1 413 ? 3.754 20.734 17.484 1 92.38 413 TYR A C 1
ATOM 3131 O O . TYR A 1 413 ? 4.762 20.594 18.188 1 92.38 413 TYR A O 1
ATOM 3139 N N . MET A 1 414 ? 3.781 20.438 16.203 1 90.19 414 MET A N 1
ATOM 3140 C CA . MET A 1 414 ? 4.934 19.828 15.555 1 90.19 414 MET A CA 1
ATOM 3141 C C . MET A 1 414 ? 6.109 20.797 15.5 1 90.19 414 MET A C 1
ATOM 3143 O O . MET A 1 414 ? 7.246 20.391 15.258 1 90.19 414 MET A O 1
ATOM 3147 N N . SER A 1 415 ? 5.918 22.031 15.828 1 90.25 415 SER A N 1
ATOM 3148 C CA . SER A 1 415 ? 6.945 23.062 15.719 1 90.25 415 SER A CA 1
ATOM 3149 C C . SER A 1 415 ? 7.746 23.188 17.016 1 90.25 415 SER A C 1
ATOM 3151 O O . SER A 1 415 ? 8.586 24.078 17.141 1 90.25 415 SER A O 1
ATOM 3153 N N . THR A 1 416 ? 7.621 22.234 17.891 1 88.88 416 THR A N 1
ATOM 3154 C CA . THR A 1 416 ? 8.203 22.453 19.219 1 88.88 416 THR A CA 1
ATOM 3155 C C . THR A 1 416 ? 9.508 21.672 19.359 1 88.88 416 THR A C 1
ATOM 3157 O O . THR A 1 416 ? 10.484 22.203 19.906 1 88.88 416 THR A O 1
ATOM 3160 N N . THR A 1 417 ? 9.516 20.422 18.859 1 87.69 417 THR A N 1
ATOM 3161 C CA . THR A 1 417 ? 10.68 19.594 19.156 1 87.69 417 THR A CA 1
ATOM 3162 C C . THR A 1 417 ? 11.367 19.141 17.875 1 87.69 417 THR A C 1
ATOM 3164 O O . THR A 1 417 ? 10.781 19.234 16.797 1 87.69 417 THR A O 1
ATOM 3167 N N . HIS A 1 418 ? 12.625 18.703 18.031 1 88.12 418 HIS A N 1
ATOM 3168 C CA . HIS A 1 418 ? 13.438 18.297 16.891 1 88.12 418 HIS A CA 1
ATOM 3169 C C . HIS A 1 418 ? 13.07 16.891 16.422 1 88.12 418 HIS A C 1
ATOM 3171 O O . HIS A 1 418 ? 13.578 16.422 15.398 1 88.12 418 HIS A O 1
ATOM 3177 N N . TYR A 1 419 ? 12.195 16.25 17.062 1 80.88 419 TYR A N 1
ATOM 3178 C CA . TYR A 1 419 ? 11.812 14.883 16.703 1 80.88 419 TYR A CA 1
ATOM 3179 C C . TYR A 1 419 ? 10.312 14.797 16.438 1 80.88 419 TYR A C 1
ATOM 3181 O O . TYR A 1 419 ? 9.766 13.695 16.312 1 80.88 419 TYR A O 1
ATOM 3189 N N . SER A 1 420 ? 9.594 15.867 16.344 1 82.12 420 SER A N 1
ATOM 3190 C CA . SER A 1 420 ? 8.141 15.945 16.375 1 82.12 420 SER A CA 1
ATOM 3191 C C . SER A 1 420 ? 7.535 15.445 15.062 1 82.12 420 SER A C 1
ATOM 3193 O O . SER A 1 420 ? 6.371 15.031 15.023 1 82.12 420 SER A O 1
ATOM 3195 N N . SER A 1 421 ? 8.266 15.531 14.008 1 84.75 421 SER A N 1
ATOM 3196 C CA . SER A 1 421 ? 7.73 15.25 12.68 1 84.75 421 SER A CA 1
ATOM 3197 C C . SER A 1 421 ? 8.836 14.828 11.711 1 84.75 421 SER A C 1
ATOM 3199 O O . SER A 1 421 ? 10.008 14.781 12.094 1 84.75 421 SER A O 1
ATOM 3201 N N . GLY A 1 422 ? 8.5 14.492 10.578 1 83.44 422 GLY A N 1
ATOM 3202 C CA . GLY A 1 422 ? 9.445 14.086 9.555 1 83.44 422 GLY A CA 1
ATOM 3203 C C . GLY A 1 422 ? 10.438 15.172 9.195 1 83.44 422 GLY A C 1
ATOM 3204 O O . GLY A 1 422 ? 11.641 14.922 9.094 1 83.44 422 GLY A O 1
ATOM 3205 N N . PRO A 1 423 ? 9.945 16.328 9.086 1 90.5 423 PRO A N 1
ATOM 3206 C CA . PRO A 1 423 ? 10.836 17.438 8.711 1 90.5 423 PRO A CA 1
ATOM 3207 C C . PRO A 1 423 ? 11.82 17.797 9.82 1 90.5 423 PRO A C 1
ATOM 3209 O O . PRO A 1 423 ? 12.914 18.297 9.539 1 90.5 423 PRO A O 1
ATOM 3212 N N . ALA A 1 424 ? 11.484 17.547 11.023 1 91.06 424 ALA A N 1
ATOM 3213 C CA . ALA A 1 424 ? 12.266 18 12.164 1 91.06 424 ALA A CA 1
ATOM 3214 C C . ALA A 1 424 ? 13.672 17.422 12.141 1 91.06 424 ALA A C 1
ATOM 3216 O O . ALA A 1 424 ? 14.664 18.156 12.164 1 91.06 424 ALA A O 1
ATOM 3217 N N . PRO A 1 425 ? 13.805 16.172 12.016 1 88.62 425 PRO A N 1
ATOM 3218 C CA . PRO A 1 425 ? 15.164 15.625 11.977 1 88.62 425 PRO A CA 1
ATOM 3219 C C . PRO A 1 425 ? 15.93 16.047 10.719 1 88.62 425 PRO A C 1
ATOM 3221 O O . PRO A 1 425 ? 17.156 16.188 10.758 1 88.62 425 PRO A O 1
ATOM 3224 N N . ILE A 1 426 ? 15.266 16.281 9.664 1 89 426 ILE A N 1
ATOM 3225 C CA . ILE A 1 426 ? 15.898 16.703 8.414 1 89 426 ILE A CA 1
ATOM 3226 C C . ILE A 1 426 ? 16.5 18.094 8.594 1 89 426 ILE A C 1
ATOM 3228 O O . ILE A 1 426 ? 17.672 18.312 8.281 1 89 426 ILE A O 1
ATOM 3232 N N . LEU A 1 427 ? 15.758 18.922 9.141 1 93.06 427 LEU A N 1
ATOM 3233 C CA . LEU A 1 427 ? 16.188 20.312 9.273 1 93.06 427 LEU A CA 1
ATOM 3234 C C . LEU A 1 427 ? 17.156 20.469 10.445 1 93.06 427 LEU A C 1
ATOM 3236 O O . LEU A 1 427 ? 18.125 21.219 10.352 1 93.06 427 LEU A O 1
ATOM 3240 N N . PHE A 1 428 ? 16.891 19.781 11.484 1 92.75 428 PHE A N 1
ATOM 3241 C CA . PHE A 1 428 ? 17.797 19.828 12.625 1 92.75 428 PHE A CA 1
ATOM 3242 C C . PHE A 1 428 ? 19.141 19.203 12.273 1 92.75 428 PHE A C 1
ATOM 3244 O O . PHE A 1 428 ? 20.188 19.703 12.703 1 92.75 428 PHE A O 1
ATOM 3251 N N . GLY A 1 429 ? 19.109 18.219 11.562 1 90.56 429 GLY A N 1
ATOM 3252 C CA . GLY A 1 429 ? 20.312 17.516 11.164 1 90.56 429 GLY A CA 1
ATOM 3253 C C . GLY A 1 429 ? 21.219 18.328 10.258 1 90.56 429 GLY A C 1
ATOM 3254 O O . GLY A 1 429 ? 22.391 18.016 10.102 1 90.56 429 GLY A O 1
ATOM 3255 N N . ALA A 1 430 ? 20.625 19.281 9.688 1 91 430 ALA A N 1
ATOM 3256 C CA . ALA A 1 430 ? 21.422 20.172 8.852 1 91 430 ALA A CA 1
ATOM 3257 C C . ALA A 1 430 ? 22.453 20.938 9.688 1 91 430 ALA A C 1
ATOM 3259 O O . ALA A 1 430 ? 23.391 21.516 9.148 1 91 430 ALA A O 1
ATOM 3260 N N . GLY A 1 431 ? 22.203 21.047 11 1 91.88 431 GLY A N 1
ATOM 3261 C CA . GLY A 1 431 ? 23.25 21.469 11.906 1 91.88 431 GLY A CA 1
ATOM 3262 C C . GLY A 1 431 ? 23.219 22.969 12.188 1 91.88 431 GLY A C 1
ATOM 3263 O O . GLY A 1 431 ? 24.156 23.516 12.789 1 91.88 431 GLY A O 1
ATOM 3264 N N . PHE A 1 432 ? 22.203 23.625 11.875 1 95.56 432 PHE A N 1
ATOM 3265 C CA . PHE A 1 432 ? 22.188 25.078 11.961 1 95.56 432 PHE A CA 1
ATOM 3266 C C . PHE A 1 432 ? 21.781 25.547 13.359 1 95.56 432 PHE A C 1
ATOM 3268 O O . PHE A 1 432 ? 21.938 26.719 13.703 1 95.56 432 PHE A O 1
ATOM 3275 N N . HIS A 1 433 ? 21.25 24.656 14.125 1 95 433 HIS A N 1
ATOM 3276 C CA . HIS A 1 433 ? 20.797 25.016 15.461 1 95 433 HIS A CA 1
ATOM 3277 C C . HIS A 1 433 ? 21.234 23.969 16.484 1 95 433 HIS A C 1
ATOM 3279 O O . HIS A 1 433 ? 21.328 22.781 16.188 1 95 433 HIS A O 1
ATOM 3285 N N . SER A 1 434 ? 21.5 24.5 17.641 1 92.81 434 SER A N 1
ATOM 3286 C CA . SER A 1 434 ? 21.625 23.594 18.781 1 92.81 434 SER A CA 1
ATOM 3287 C C . SER A 1 434 ? 20.266 23.141 19.297 1 92.81 434 SER A C 1
ATOM 3289 O O . SER A 1 434 ? 19.234 23.703 18.922 1 92.81 434 SER A O 1
ATOM 3291 N N . LEU A 1 435 ? 20.328 22.125 20.078 1 92.12 435 LEU A N 1
ATOM 3292 C CA . LEU A 1 435 ? 19.094 21.594 20.656 1 92.12 435 LEU A CA 1
ATOM 3293 C C . LEU A 1 435 ? 18.391 22.641 21.5 1 92.12 435 LEU A C 1
ATOM 3295 O O . LEU A 1 435 ? 17.172 22.797 21.406 1 92.12 435 LEU A O 1
ATOM 3299 N N . GLN A 1 436 ? 19.109 23.312 22.297 1 90.94 436 GLN A N 1
ATOM 3300 C CA . GLN A 1 436 ? 18.547 24.344 23.188 1 90.94 436 GLN A CA 1
ATOM 3301 C C . GLN A 1 436 ? 17.906 25.469 22.375 1 90.94 436 GLN A C 1
ATOM 3303 O O . GLN A 1 436 ? 16.797 25.906 22.703 1 90.94 436 GLN A O 1
ATOM 3308 N N . SER A 1 437 ? 18.578 25.891 21.406 1 93.44 437 SER A N 1
ATOM 3309 C CA . SER A 1 437 ? 18.031 26.953 20.578 1 93.44 437 SER A CA 1
ATOM 3310 C C . SER A 1 437 ? 16.766 26.516 19.844 1 93.44 437 SER A C 1
ATOM 3312 O O . SER A 1 437 ? 15.82 27.297 19.719 1 93.44 437 SER A O 1
ATOM 3314 N N . TRP A 1 438 ? 16.766 25.297 19.391 1 94.88 438 TRP A N 1
ATOM 3315 C CA . TRP A 1 438 ? 15.609 24.75 18.688 1 94.88 438 TRP A CA 1
ATOM 3316 C C . TRP A 1 438 ? 14.367 24.766 19.578 1 94.88 438 TRP A C 1
ATOM 3318 O O . TRP A 1 438 ? 13.305 25.234 19.172 1 94.88 438 TRP A O 1
ATOM 3328 N N . TRP A 1 439 ? 14.508 24.281 20.766 1 92.94 439 TRP A N 1
ATOM 3329 C CA . TRP A 1 439 ? 13.383 24.172 21.703 1 92.94 439 TRP A CA 1
ATOM 3330 C C . TRP A 1 439 ? 12.938 25.562 22.172 1 92.94 439 TRP A C 1
ATOM 3332 O O . TRP A 1 439 ? 11.742 25.797 22.359 1 92.94 439 TRP A O 1
ATOM 3342 N N . LYS A 1 440 ? 13.875 26.422 22.359 1 93.06 440 LYS A N 1
ATOM 3343 C CA . LYS A 1 440 ? 13.555 27.781 22.75 1 93.06 440 LYS A CA 1
ATOM 3344 C C . LYS A 1 440 ? 12.719 28.484 21.703 1 93.06 440 LYS A C 1
ATOM 3346 O O . LYS A 1 440 ? 11.695 29.094 22.016 1 93.06 440 LYS A O 1
ATOM 3351 N N . ILE A 1 441 ? 13.156 28.391 20.516 1 94.94 441 ILE A N 1
ATOM 3352 C CA . ILE A 1 441 ? 12.438 29.031 19.422 1 94.94 441 ILE A CA 1
ATOM 3353 C C . ILE A 1 441 ? 11.047 28.422 19.281 1 94.94 441 ILE A C 1
ATOM 3355 O O . ILE A 1 441 ? 10.062 29.125 19.094 1 94.94 441 ILE A O 1
ATOM 3359 N N . GLY A 1 442 ? 11 27.125 19.391 1 94.38 442 GLY A N 1
ATOM 3360 C CA . GLY A 1 442 ? 9.719 26.438 19.328 1 94.38 442 GLY A CA 1
ATOM 3361 C C . GLY A 1 442 ? 8.734 26.938 20.391 1 94.38 442 GLY A C 1
ATOM 3362 O O . GLY A 1 442 ? 7.562 27.156 20.094 1 94.38 442 GLY A O 1
ATOM 3363 N N . PHE A 1 443 ? 9.242 27.062 21.547 1 93.94 443 PHE A N 1
ATOM 3364 C CA . PHE A 1 443 ? 8.391 27.531 22.641 1 93.94 443 PHE A CA 1
ATOM 3365 C C . PHE A 1 443 ? 7.914 28.969 22.375 1 93.94 443 PHE A C 1
ATOM 3367 O O . PHE A 1 443 ? 6.738 29.281 22.562 1 93.94 443 PHE A O 1
ATOM 3374 N N . ILE A 1 444 ? 8.758 29.828 21.969 1 94 444 ILE A N 1
ATOM 3375 C CA . ILE A 1 444 ? 8.43 31.234 21.719 1 94 444 ILE A CA 1
ATOM 3376 C C . ILE A 1 444 ? 7.352 31.312 20.641 1 94 444 ILE A C 1
ATOM 3378 O O . ILE A 1 444 ? 6.402 32.094 20.75 1 94 444 ILE A O 1
ATOM 3382 N N . PHE A 1 445 ? 7.488 30.531 19.672 1 94.12 445 PHE A N 1
ATOM 3383 C CA . PHE A 1 445 ? 6.547 30.625 18.562 1 94.12 445 PHE A CA 1
ATOM 3384 C C . PHE A 1 445 ? 5.211 30 18.938 1 94.12 445 PHE A C 1
ATOM 3386 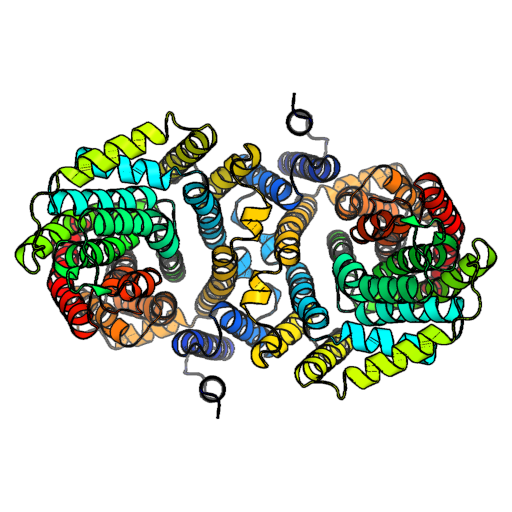O O . PHE A 1 445 ? 4.176 30.344 18.359 1 94.12 445 PHE A O 1
ATOM 3393 N N . SER A 1 446 ? 5.234 29.047 19.922 1 95.5 446 SER A N 1
ATOM 3394 C CA . SER A 1 446 ? 3.953 28.578 20.422 1 95.5 446 SER A CA 1
ATOM 3395 C C . SER A 1 446 ? 3.148 29.703 21.062 1 95.5 446 SER A C 1
ATOM 3397 O O . SER A 1 446 ? 1.918 29.719 20.984 1 95.5 446 SER A O 1
ATOM 3399 N N . LEU A 1 447 ? 3.842 30.672 21.578 1 94.94 447 LEU A N 1
ATOM 3400 C CA . LEU A 1 447 ? 3.203 31.812 22.234 1 94.94 447 LEU A CA 1
ATOM 3401 C C . LEU A 1 447 ? 2.617 32.781 21.203 1 94.94 447 LEU A C 1
ATOM 3403 O O . LEU A 1 447 ? 1.801 33.625 21.547 1 94.94 447 LEU A O 1
ATOM 3407 N N . ILE A 1 448 ? 2.934 32.594 20.016 1 95.25 448 ILE A N 1
ATOM 3408 C CA . ILE A 1 448 ? 2.404 33.438 18.953 1 95.25 448 ILE A CA 1
ATOM 3409 C C . ILE A 1 448 ? 1.297 32.688 18.203 1 95.25 448 ILE A C 1
ATOM 3411 O O . ILE A 1 448 ? 0.205 33.25 18 1 95.25 448 ILE A O 1
ATOM 3415 N N . VAL A 1 449 ? 1.592 31.5 17.859 1 97.19 449 VAL A N 1
ATOM 3416 C CA . VAL A 1 449 ? 0.711 30.703 17.016 1 97.19 449 VAL A CA 1
ATOM 3417 C C . VAL A 1 449 ? -0.573 30.375 17.766 1 97.19 449 VAL A C 1
ATOM 3419 O O . VAL A 1 449 ? -1.671 30.484 17.219 1 97.19 449 VAL A O 1
ATOM 3422 N N . ILE A 1 450 ? -0.478 29.953 19.078 1 97.19 450 ILE A N 1
ATOM 3423 C CA . ILE A 1 450 ? -1.636 29.516 19.859 1 97.19 450 ILE A CA 1
ATOM 3424 C C . ILE A 1 450 ? -2.617 30.672 20.016 1 97.19 450 ILE A C 1
ATOM 3426 O O . ILE A 1 450 ? -3.803 30.547 19.703 1 97.19 450 ILE A O 1
ATOM 3430 N N . PRO A 1 451 ? -2.17 31.875 20.375 1 96.94 451 PRO A N 1
ATOM 3431 C CA . PRO A 1 451 ? -3.109 33 20.484 1 96.94 451 PRO A CA 1
ATOM 3432 C C . PRO A 1 451 ? -3.754 33.344 19.141 1 96.94 451 PRO A C 1
ATOM 3434 O O . PRO A 1 451 ? -4.922 33.75 19.109 1 96.94 451 PRO A O 1
ATOM 3437 N N . VAL A 1 452 ? -2.992 33.312 18.062 1 97.75 452 VAL A N 1
ATOM 3438 C CA . VAL A 1 452 ? -3.564 33.594 16.766 1 97.75 452 VAL A CA 1
ATOM 3439 C C . VAL A 1 452 ? -4.727 32.656 16.469 1 9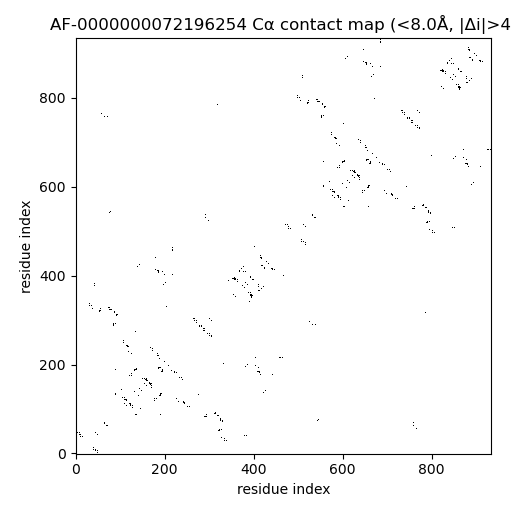7.75 452 VAL A C 1
ATOM 3441 O O . VAL A 1 452 ? -5.801 33.094 16.047 1 97.75 452 VAL A O 1
ATOM 3444 N N . PHE A 1 453 ? -4.559 31.406 16.719 1 97.06 453 PHE A N 1
ATOM 3445 C CA . PHE A 1 453 ? -5.605 30.422 16.406 1 97.06 453 PHE A CA 1
ATOM 3446 C C . PHE A 1 453 ? -6.746 30.531 17.406 1 97.06 453 PHE A C 1
ATOM 3448 O O . PHE A 1 453 ? -7.902 30.281 17.078 1 97.06 453 PHE A O 1
ATOM 3455 N N . ILE A 1 454 ? -6.449 30.922 18.641 1 95.75 454 ILE A N 1
ATOM 3456 C CA . ILE A 1 454 ? -7.496 31.031 19.656 1 95.75 454 ILE A CA 1
ATOM 3457 C C . ILE A 1 454 ? -8.328 32.281 19.406 1 95.75 454 ILE A C 1
ATOM 3459 O O . ILE A 1 454 ? -9.555 32.219 19.359 1 95.75 454 ILE A O 1
ATOM 3463 N N . PHE A 1 455 ? -7.684 33.406 19.141 1 96.75 455 PHE A N 1
ATOM 3464 C CA . PHE A 1 455 ? -8.414 34.656 19.062 1 96.75 455 PHE A CA 1
ATOM 3465 C C . PHE A 1 455 ? -8.844 34.938 17.625 1 96.75 455 PHE A C 1
ATOM 3467 O O . PHE A 1 455 ? -10.031 35.156 17.359 1 96.75 455 PHE A O 1
ATOM 3474 N N . VAL A 1 456 ? -7.883 35 16.703 1 97.75 456 VAL A N 1
ATOM 3475 C CA . VAL A 1 456 ? -8.234 35.25 15.305 1 97.75 456 VAL A CA 1
ATOM 3476 C C . VAL A 1 456 ? -9.016 34.062 14.742 1 97.75 456 VAL A C 1
ATOM 3478 O O . VAL A 1 456 ? -10.016 34.25 14.047 1 97.75 456 VAL A O 1
ATOM 3481 N N . GLY A 1 457 ? -8.539 32.906 14.984 1 97.25 457 GLY A N 1
ATOM 3482 C CA . GLY A 1 457 ? -9.297 31.734 14.594 1 97.25 457 GLY A CA 1
ATOM 3483 C C . GLY A 1 457 ? -10.68 31.672 15.211 1 97.25 457 GLY A C 1
ATOM 3484 O O . GLY A 1 457 ? -11.664 31.406 14.523 1 97.25 457 GLY A O 1
ATOM 3485 N N . GLY A 1 458 ? -10.727 31.922 16.531 1 95.81 458 GLY A N 1
ATOM 3486 C CA . GLY A 1 458 ? -12.016 31.953 17.203 1 95.81 458 GLY A CA 1
ATOM 3487 C C . GLY A 1 458 ? -13 32.906 16.562 1 95.81 458 GLY A C 1
ATOM 3488 O O . GLY A 1 458 ? -14.172 32.594 16.391 1 95.81 458 GLY A O 1
ATOM 3489 N N . ALA A 1 459 ? -12.508 34.062 16.234 1 97.5 459 ALA A N 1
ATOM 3490 C CA . ALA A 1 459 ? -13.352 35.062 15.57 1 97.5 459 ALA A CA 1
ATOM 3491 C C . ALA A 1 459 ? -13.766 34.594 14.18 1 97.5 459 ALA A C 1
ATOM 3493 O O . ALA A 1 459 ? -14.914 34.75 13.773 1 97.5 459 ALA A O 1
ATOM 3494 N N . TRP A 1 460 ? -12.852 34 13.477 1 98 460 TRP A N 1
ATOM 3495 C CA . TRP A 1 460 ? -13.109 33.5 12.133 1 98 460 TRP A CA 1
ATOM 3496 C C . TRP A 1 460 ? -14.141 32.375 12.18 1 98 460 TRP A C 1
ATOM 3498 O O . TRP A 1 460 ? -15.047 32.312 11.344 1 98 460 TRP A O 1
ATOM 3508 N N . TRP A 1 461 ? -14.016 31.531 13.148 1 97.69 461 TRP A N 1
ATOM 3509 C CA . TRP A 1 461 ? -14.922 30.391 13.273 1 97.69 461 TRP A CA 1
ATOM 3510 C C . TRP A 1 461 ? -16.328 30.859 13.656 1 97.69 461 TRP A C 1
ATOM 3512 O O . TRP A 1 461 ? -17.312 30.234 13.266 1 97.69 461 TRP A O 1
ATOM 3522 N N . LYS A 1 462 ? -16.406 31.906 14.43 1 96.81 462 LYS A N 1
ATOM 3523 C CA . LYS A 1 462 ? -17.703 32.5 14.727 1 96.81 462 LYS A CA 1
ATOM 3524 C C . LYS A 1 462 ? -18.359 33.062 13.461 1 96.81 462 LYS A C 1
ATOM 3526 O O . LYS A 1 462 ? -19.562 32.875 13.242 1 96.81 462 LYS A O 1
ATOM 3531 N N . LEU A 1 463 ? -17.578 33.656 12.656 1 97.5 463 LEU A N 1
ATOM 3532 C CA . LEU A 1 463 ? -18.078 34.219 11.398 1 97.5 463 LEU A CA 1
ATOM 3533 C C . LEU A 1 463 ? -18.562 33.094 10.477 1 97.5 463 LEU A C 1
ATOM 3535 O O . LEU A 1 463 ? -19.5 33.312 9.703 1 97.5 463 LEU A O 1
ATOM 3539 N N . LEU A 1 464 ? -17.906 31.953 10.547 1 97 464 LEU A N 1
ATOM 3540 C CA . LEU A 1 464 ? -18.281 30.797 9.734 1 97 464 LEU A CA 1
ATOM 3541 C C . LEU A 1 464 ? -19.516 30.109 10.297 1 97 464 LEU A C 1
ATOM 3543 O O . LEU A 1 464 ? -20.078 29.219 9.664 1 97 464 LEU A O 1
ATOM 3547 N N . GLY A 1 465 ? -19.875 30.406 11.547 1 96.12 465 GLY A N 1
ATOM 3548 C CA . GLY A 1 465 ? -21.047 29.828 12.172 1 96.12 465 GLY A CA 1
ATOM 3549 C C . GLY A 1 465 ? -20.75 28.531 12.906 1 96.12 465 GLY A C 1
ATOM 3550 O O . GLY A 1 465 ? -21.641 27.703 13.117 1 96.12 465 GLY A O 1
ATOM 3551 N N . LEU A 1 466 ? -19.484 28.406 13.219 1 95.5 466 LEU A N 1
ATOM 3552 C CA . LEU A 1 466 ? -19.094 27.172 13.891 1 95.5 466 LEU A CA 1
ATOM 3553 C C . LEU A 1 466 ? -19.359 27.266 15.391 1 95.5 466 LEU A C 1
ATOM 3555 O O . LEU A 1 466 ? -19.344 26.25 16.094 1 95.5 466 LEU A O 1
ATOM 3559 N N . TRP A 1 467 ? -19.562 28.438 15.852 1 93.12 467 TRP A N 1
ATOM 3560 C CA . TRP A 1 467 ? -20.016 28.672 17.219 1 93.12 467 TRP A CA 1
ATOM 3561 C C . TRP A 1 467 ? -20.625 30.047 17.375 1 93.12 467 TRP A C 1
ATOM 3563 O O . TRP A 1 467 ? -20.469 30.906 16.5 1 93.12 467 TRP A O 1
ATOM 3573 N N . MET B 1 1 ? 2.189 5.473 -33.844 1 44.69 1 MET B N 1
ATOM 3574 C CA . MET B 1 1 ? 1.358 5.539 -32.625 1 44.69 1 MET B CA 1
ATOM 3575 C C . MET B 1 1 ? 1.763 4.465 -31.641 1 44.69 1 MET B C 1
ATOM 3577 O O . MET B 1 1 ? 1.925 3.299 -32 1 44.69 1 MET B O 1
ATOM 3581 N N . ASN B 1 2 ? 2.336 4.812 -30.469 1 67.31 2 ASN B N 1
ATOM 3582 C CA . ASN B 1 2 ? 2.949 3.955 -29.469 1 67.31 2 ASN B CA 1
ATOM 3583 C C . ASN B 1 2 ? 2.018 2.816 -29.062 1 67.31 2 ASN B C 1
ATOM 3585 O O . ASN B 1 2 ? 0.798 2.986 -29.031 1 67.31 2 ASN B O 1
ATOM 3589 N N . ASP B 1 3 ? 2.439 1.563 -29.422 1 83.25 3 ASP B N 1
ATOM 3590 C CA . ASP B 1 3 ? 1.777 0.288 -29.172 1 83.25 3 ASP B CA 1
ATOM 3591 C C . ASP B 1 3 ? 0.911 0.357 -27.906 1 83.25 3 ASP B C 1
ATOM 3593 O O . ASP B 1 3 ? -0.243 -0.076 -27.922 1 83.25 3 ASP B O 1
ATOM 3597 N N . SER B 1 4 ? 1.294 1.068 -27.062 1 88.38 4 SER B N 1
ATOM 3598 C CA . SER B 1 4 ? 0.529 1.172 -25.812 1 88.38 4 SER B CA 1
ATOM 3599 C C . SER B 1 4 ? -0.672 2.096 -25.984 1 88.38 4 SER B C 1
ATOM 3601 O O . SER B 1 4 ? -1.751 1.821 -25.453 1 88.38 4 SER B O 1
ATOM 3603 N N . LYS B 1 5 ? -0.535 3.191 -26.859 1 88.75 5 LYS B N 1
ATOM 3604 C CA . LYS B 1 5 ? -1.631 4.125 -27.109 1 88.75 5 LYS B CA 1
ATOM 3605 C C . LYS B 1 5 ? -2.736 3.477 -27.938 1 88.75 5 LYS B C 1
ATOM 3607 O O . LYS B 1 5 ? -3.922 3.693 -27.672 1 88.75 5 LYS B O 1
ATOM 3612 N N . MET B 1 6 ? -2.371 2.686 -28.734 1 91.62 6 MET B N 1
ATOM 3613 C CA . MET B 1 6 ? -3.346 1.98 -29.562 1 91.62 6 MET B CA 1
ATOM 3614 C C . MET B 1 6 ? -4.129 0.965 -28.75 1 91.62 6 MET B C 1
ATOM 3616 O O . MET B 1 6 ? -5.34 0.823 -28.922 1 91.62 6 MET B O 1
ATOM 3620 N N . LYS B 1 7 ? -3.447 0.285 -27.922 1 93.31 7 LYS B N 1
ATOM 3621 C CA . LYS B 1 7 ? -4.113 -0.67 -27.047 1 93.31 7 LYS B CA 1
ATOM 3622 C C . LYS B 1 7 ? -5.117 0.03 -26.141 1 93.31 7 LYS B C 1
ATOM 3624 O O . LYS B 1 7 ? -6.219 -0.478 -25.906 1 93.31 7 LYS B O 1
ATOM 3629 N N . MET B 1 8 ? -4.699 1.162 -25.688 1 93.31 8 MET B N 1
ATOM 3630 C CA . MET B 1 8 ? -5.582 1.921 -24.797 1 93.31 8 MET B CA 1
ATOM 3631 C C . MET B 1 8 ? -6.824 2.391 -25.547 1 93.31 8 MET B C 1
ATOM 3633 O O . MET B 1 8 ? -7.934 2.334 -25.016 1 93.31 8 MET B O 1
ATOM 3637 N N . LEU B 1 9 ? -6.633 2.857 -26.719 1 93.56 9 LEU B N 1
ATOM 3638 C CA . LEU B 1 9 ? -7.754 3.307 -27.547 1 93.56 9 LEU B CA 1
ATOM 3639 C C . LEU B 1 9 ? -8.703 2.152 -27.844 1 93.56 9 LEU B C 1
ATOM 3641 O O . LEU B 1 9 ? -9.922 2.332 -27.859 1 93.56 9 LEU B O 1
ATOM 3645 N N . LEU B 1 10 ? -8.133 1.063 -28.094 1 94.19 10 LEU B N 1
ATOM 3646 C CA . LEU B 1 10 ? -8.938 -0.129 -28.328 1 94.19 10 LEU B CA 1
ATOM 3647 C C . LEU B 1 10 ? -9.773 -0.481 -27.109 1 94.19 10 LEU B C 1
ATOM 3649 O O . LEU B 1 10 ? -10.945 -0.838 -27.234 1 94.19 10 LEU B O 1
ATOM 3653 N N . LEU B 1 11 ? -9.164 -0.376 -25.969 1 94.81 11 LEU B N 1
ATOM 3654 C CA . LEU B 1 11 ? -9.867 -0.683 -24.719 1 94.81 11 LEU B CA 1
ATOM 3655 C C . LEU B 1 11 ? -11.016 0.293 -24.484 1 94.81 11 LEU B C 1
ATOM 3657 O O . LEU B 1 11 ? -12.109 -0.114 -24.094 1 94.81 11 LEU B O 1
ATOM 3661 N N . VAL B 1 12 ? -10.727 1.519 -24.75 1 94.94 12 VAL B N 1
ATOM 3662 C CA . VAL B 1 12 ? -11.766 2.533 -24.594 1 94.94 12 VAL B CA 1
ATOM 3663 C C . VAL B 1 12 ? -12.898 2.277 -25.578 1 94.94 12 VAL B C 1
ATOM 3665 O O . VAL B 1 12 ? -14.07 2.383 -25.219 1 94.94 12 VAL B O 1
ATOM 3668 N N . ALA B 1 13 ? -12.539 1.928 -26.766 1 96.19 13 ALA B N 1
ATOM 3669 C CA . ALA B 1 13 ? -13.539 1.638 -27.797 1 96.19 13 ALA B CA 1
ATOM 3670 C C . ALA B 1 13 ? -14.398 0.443 -27.406 1 96.19 13 ALA B C 1
ATOM 3672 O O . ALA B 1 13 ? -15.633 0.505 -27.484 1 96.19 13 ALA B O 1
ATOM 3673 N N . ILE B 1 14 ? -13.836 -0.562 -26.969 1 95.56 14 ILE B N 1
ATOM 3674 C CA . ILE B 1 14 ? -14.555 -1.768 -26.578 1 95.56 14 ILE B CA 1
ATOM 3675 C C . ILE B 1 14 ? -15.461 -1.466 -25.391 1 95.56 14 ILE B C 1
ATOM 3677 O O . ILE B 1 14 ? -16.625 -1.863 -25.375 1 95.56 14 ILE B O 1
ATOM 3681 N N . GLY B 1 15 ? -14.883 -0.783 -24.375 1 95.62 15 GLY B N 1
ATOM 3682 C CA . GLY B 1 15 ? -15.68 -0.395 -23.234 1 95.62 15 GLY B CA 1
ATOM 3683 C C . GLY B 1 15 ? -16.891 0.439 -23.594 1 95.62 15 GLY B C 1
ATOM 3684 O O . GLY B 1 15 ? -17.984 0.21 -23.078 1 95.62 15 GLY B O 1
ATOM 3685 N N . CYS B 1 16 ? -16.688 1.329 -24.562 1 96.44 16 CYS B N 1
ATOM 3686 C CA . CYS B 1 16 ? -17.766 2.184 -25.016 1 96.44 16 CYS B CA 1
ATOM 3687 C C . CYS B 1 16 ? -18.812 1.38 -25.781 1 96.44 16 CYS B C 1
ATOM 3689 O O . CYS B 1 16 ? -20.016 1.574 -25.594 1 96.44 16 CYS B O 1
ATOM 3691 N N . ILE B 1 17 ? -18.375 0.546 -26.562 1 96.56 17 ILE B N 1
ATOM 3692 C CA . ILE B 1 17 ? -19.297 -0.284 -27.344 1 96.56 17 ILE B CA 1
ATOM 3693 C C . ILE B 1 17 ? -20.141 -1.135 -26.406 1 96.56 17 ILE B C 1
ATOM 3695 O O . ILE B 1 17 ? -21.375 -1.168 -26.516 1 96.56 17 ILE B O 1
ATOM 3699 N N . LEU B 1 18 ? -19.516 -1.781 -25.453 1 95.44 18 LEU B N 1
ATOM 3700 C CA . LEU B 1 18 ? -20.234 -2.627 -24.5 1 95.44 18 LEU B CA 1
ATOM 3701 C C . LEU B 1 18 ? -21.203 -1.802 -23.656 1 95.44 18 LEU B C 1
ATOM 3703 O O . LEU B 1 18 ? -22.312 -2.242 -23.359 1 95.44 18 LEU B O 1
ATOM 3707 N N . TRP B 1 19 ? -20.75 -0.624 -23.297 1 95.06 19 TRP B N 1
ATOM 3708 C CA . TRP B 1 19 ? -21.516 0.257 -22.438 1 95.06 19 TRP B CA 1
ATOM 3709 C C . TRP B 1 19 ? -22.812 0.692 -23.109 1 95.06 19 TRP B C 1
ATOM 3711 O O . TRP B 1 19 ? -23.859 0.822 -22.453 1 95.06 19 TRP B O 1
ATOM 3721 N N . PHE B 1 20 ? -22.734 0.801 -24.453 1 95.69 20 PHE B N 1
ATOM 3722 C CA . PHE B 1 20 ? -23.891 1.377 -25.141 1 95.69 20 PHE B CA 1
ATOM 3723 C C . PHE B 1 20 ? -24.719 0.287 -25.797 1 95.69 20 PHE B C 1
ATOM 3725 O O . PHE B 1 20 ? -25.797 0.564 -26.344 1 95.69 20 PHE B O 1
ATOM 3732 N N . ILE B 1 21 ? -24.344 -0.899 -25.734 1 95.69 21 ILE B N 1
ATOM 3733 C CA . ILE B 1 21 ? -25.188 -2.016 -26.141 1 95.69 21 ILE B CA 1
ATOM 3734 C C . ILE B 1 21 ? -26.391 -2.121 -25.188 1 95.69 21 ILE B C 1
ATOM 3736 O O . ILE B 1 21 ? -26.234 -1.996 -23.969 1 95.69 21 ILE B O 1
ATOM 3740 N N . PRO B 1 22 ? -27.562 -2.34 -25.797 1 95.38 22 PRO B N 1
ATOM 3741 C CA . PRO B 1 22 ? -28.734 -2.445 -24.922 1 95.38 22 PRO B CA 1
ATOM 3742 C C . PRO B 1 22 ? -28.641 -3.613 -23.953 1 95.38 22 PRO B C 1
ATOM 3744 O O . PRO B 1 22 ? -28.141 -4.688 -24.297 1 95.38 22 PRO B O 1
ATOM 3747 N N . THR B 1 23 ? -29.062 -3.391 -22.781 1 95.94 23 THR B N 1
ATOM 3748 C CA . THR B 1 23 ? -29.047 -4.402 -21.719 1 95.94 23 THR B CA 1
ATOM 3749 C C . THR B 1 23 ? -29.906 -5.594 -22.109 1 95.94 23 THR B C 1
ATOM 3751 O O . THR B 1 23 ? -31.078 -5.43 -22.484 1 95.94 23 THR B O 1
ATOM 3754 N N . PRO B 1 24 ? -29.359 -6.75 -22.078 1 93.25 24 PRO B N 1
ATOM 3755 C CA . PRO B 1 24 ? -30.172 -7.938 -22.375 1 93.25 24 PRO B CA 1
ATOM 3756 C C . PRO B 1 24 ? -31.375 -8.07 -21.438 1 93.25 24 PRO B C 1
ATOM 3758 O O . PRO B 1 24 ? -31.344 -7.586 -20.312 1 93.25 24 PRO B O 1
ATOM 3761 N N . GLU B 1 25 ? -32.344 -8.781 -21.922 1 93.19 25 GLU B N 1
ATOM 3762 C CA . GLU B 1 25 ? -33.531 -9.008 -21.109 1 93.19 25 GLU B CA 1
ATOM 3763 C C . GLU B 1 25 ? -33.219 -9.789 -19.844 1 93.19 25 GLU B C 1
ATOM 3765 O O . GLU B 1 25 ? -32.438 -10.75 -19.891 1 93.19 25 GLU B O 1
ATOM 3770 N N . GLY B 1 26 ? -33.719 -9.258 -18.75 1 92.44 26 GLY B N 1
ATOM 3771 C CA . GLY B 1 26 ? -33.531 -9.969 -17.484 1 92.44 26 GLY B CA 1
ATOM 3772 C C . GLY B 1 26 ? -32.438 -9.391 -16.625 1 92.44 26 GLY B C 1
ATOM 3773 O O . GLY B 1 26 ? -32.281 -9.773 -15.469 1 92.44 26 GLY B O 1
ATOM 3774 N N . LEU B 1 27 ? -31.703 -8.438 -17.141 1 94.75 27 LEU B N 1
ATOM 3775 C CA . LEU B 1 27 ? -30.609 -7.82 -16.406 1 94.75 27 LEU B CA 1
ATOM 3776 C C . LEU B 1 27 ? -30.906 -6.348 -16.125 1 94.75 27 LEU B C 1
ATOM 3778 O O . LEU B 1 27 ? -31.547 -5.676 -16.922 1 94.75 27 LEU B O 1
ATOM 3782 N N . SER B 1 28 ? -30.5 -5.953 -15 1 95.94 28 SER B N 1
ATOM 3783 C CA . SER B 1 28 ? -30.562 -4.523 -14.719 1 95.94 28 SER B CA 1
ATOM 3784 C C . SER B 1 28 ? -29.5 -3.76 -15.484 1 95.94 28 SER B C 1
ATOM 3786 O O . SER B 1 28 ? -28.484 -4.336 -15.883 1 95.94 28 SER B O 1
ATOM 3788 N N . ASP B 1 29 ? -29.75 -2.506 -15.688 1 96.06 29 ASP B N 1
ATOM 3789 C CA . ASP B 1 29 ? -28.766 -1.65 -16.344 1 96.06 29 ASP B CA 1
ATOM 3790 C C . ASP B 1 29 ? -27.453 -1.628 -15.57 1 96.06 29 ASP B C 1
ATOM 3792 O O . ASP B 1 29 ? -26.375 -1.628 -16.172 1 96.06 29 ASP B O 1
ATOM 3796 N N . GLN B 1 30 ? -27.578 -1.609 -14.281 1 96.56 30 GLN B N 1
ATOM 3797 C CA . GLN B 1 30 ? -26.391 -1.576 -13.438 1 96.56 30 GLN B CA 1
ATOM 3798 C C . GLN B 1 30 ? -25.562 -2.848 -13.602 1 96.56 30 GLN B C 1
ATOM 3800 O O . GLN B 1 30 ? -24.328 -2.789 -13.656 1 96.56 30 GLN B O 1
ATOM 3805 N N . ALA B 1 31 ? -26.266 -3.922 -13.609 1 95.38 31 ALA B N 1
ATOM 3806 C CA . ALA B 1 31 ? -25.578 -5.195 -13.805 1 95.38 31 ALA B CA 1
ATOM 3807 C C . ALA B 1 31 ? -24.828 -5.219 -15.133 1 95.38 31 ALA B C 1
ATOM 3809 O O . ALA B 1 31 ? -23.688 -5.672 -15.203 1 95.38 31 ALA B O 1
ATOM 3810 N N . TRP B 1 32 ? -25.453 -4.742 -16.188 1 96.31 32 TRP B N 1
ATOM 3811 C CA . TRP B 1 32 ? -24.844 -4.711 -17.5 1 96.31 32 TRP B CA 1
ATOM 3812 C C . TRP B 1 32 ? -23.656 -3.756 -17.531 1 96.31 32 TRP B C 1
ATOM 3814 O O . TRP B 1 32 ? -22.609 -4.07 -18.109 1 96.31 32 TRP B O 1
ATOM 3824 N N . GLN B 1 33 ? -23.812 -2.609 -16.953 1 96.94 33 GLN B N 1
ATOM 3825 C CA . GLN B 1 33 ? -22.734 -1.631 -16.891 1 96.94 33 GLN B CA 1
ATOM 3826 C C . GLN B 1 33 ? -21.531 -2.188 -16.125 1 96.94 33 GLN B C 1
ATOM 3828 O O . GLN B 1 33 ? -20.391 -1.985 -16.531 1 96.94 33 GLN B O 1
ATOM 3833 N N . MET B 1 34 ? -21.828 -2.867 -14.977 1 95.81 34 MET B N 1
ATOM 3834 C CA . MET B 1 34 ? -20.75 -3.496 -14.211 1 95.81 34 MET B CA 1
ATOM 3835 C C . MET B 1 34 ? -20.031 -4.547 -15.047 1 95.81 34 MET B C 1
ATOM 3837 O O . MET B 1 34 ? -18.797 -4.656 -14.984 1 95.81 34 MET B O 1
ATOM 3841 N N . MET B 1 35 ? -20.812 -5.285 -15.781 1 94.75 35 MET B N 1
ATOM 3842 C CA . MET B 1 35 ? -20.234 -6.281 -16.688 1 94.75 35 MET B CA 1
ATOM 3843 C C . MET B 1 35 ? -19.328 -5.621 -17.719 1 94.75 35 MET B C 1
ATOM 3845 O O . MET B 1 35 ? -18.234 -6.098 -17.984 1 94.75 35 MET B O 1
ATOM 3849 N N . ALA B 1 36 ? -19.719 -4.535 -18.328 1 96.44 36 ALA B N 1
ATOM 3850 C CA . ALA B 1 36 ? -18.938 -3.809 -19.328 1 96.44 36 ALA B CA 1
ATOM 3851 C C . ALA B 1 36 ? -17.609 -3.352 -18.734 1 96.44 36 ALA B C 1
ATOM 3853 O O . ALA B 1 36 ? -16.547 -3.504 -19.359 1 96.44 36 ALA B O 1
ATOM 3854 N N . ILE B 1 37 ? -17.656 -2.865 -17.562 1 96.62 37 ILE B N 1
ATOM 3855 C CA . ILE B 1 37 ? -16.453 -2.396 -16.891 1 96.62 37 ILE B CA 1
ATOM 3856 C C . ILE B 1 37 ? -15.547 -3.586 -16.562 1 96.62 37 ILE B C 1
ATOM 3858 O O . ILE B 1 37 ? -14.328 -3.527 -16.766 1 96.62 37 ILE B O 1
ATOM 3862 N N . PHE B 1 38 ? -16.156 -4.625 -16.047 1 94.31 38 PHE B N 1
ATOM 3863 C CA . PHE B 1 38 ? -15.398 -5.816 -15.695 1 94.31 38 PHE B CA 1
ATOM 3864 C C . PHE B 1 38 ? -14.688 -6.391 -16.906 1 94.31 38 PHE B C 1
ATOM 3866 O O . PHE B 1 38 ? -13.477 -6.641 -16.875 1 94.31 38 PHE B O 1
ATOM 3873 N N . VAL B 1 39 ? -15.367 -6.602 -17.969 1 92.81 39 VAL B N 1
ATOM 3874 C CA . VAL B 1 39 ? -14.82 -7.195 -19.188 1 92.81 39 VAL B CA 1
ATOM 3875 C C . VAL B 1 39 ? -13.727 -6.297 -19.75 1 92.81 39 VAL B C 1
ATOM 3877 O O . VAL B 1 39 ? -12.68 -6.785 -20.188 1 92.81 39 VAL B O 1
ATOM 3880 N N . THR B 1 40 ? -13.93 -5.023 -19.766 1 95.25 40 THR B N 1
ATOM 3881 C CA . THR B 1 40 ? -12.914 -4.09 -20.25 1 95.25 40 THR B CA 1
ATOM 3882 C C . THR B 1 40 ? -11.672 -4.141 -19.375 1 95.25 40 THR B C 1
ATOM 3884 O O . THR B 1 40 ? -10.547 -4.086 -19.875 1 95.25 40 THR B O 1
ATOM 3887 N N . THR B 1 41 ? -11.859 -4.246 -18.078 1 94.19 41 THR B N 1
ATOM 3888 C CA . THR B 1 41 ? -10.734 -4.355 -17.156 1 94.19 41 THR B CA 1
ATOM 3889 C C . THR B 1 41 ? -9.961 -5.648 -17.391 1 94.19 41 THR B C 1
ATOM 3891 O O . THR B 1 41 ? -8.734 -5.637 -17.453 1 94.19 41 THR B O 1
ATOM 3894 N N . VAL B 1 42 ? -10.672 -6.699 -17.547 1 89.75 42 VAL B N 1
ATOM 3895 C CA . VAL B 1 42 ? -10.039 -7.992 -17.797 1 89.75 42 VAL B CA 1
ATOM 3896 C C . VAL B 1 42 ? -9.273 -7.961 -19.109 1 89.75 42 VAL B C 1
ATOM 3898 O O . VAL B 1 42 ? -8.133 -8.422 -19.188 1 89.75 42 VAL B O 1
ATOM 3901 N N . LEU B 1 43 ? -9.859 -7.406 -20.141 1 90.31 43 LEU B N 1
ATOM 3902 C CA . LEU B 1 43 ? -9.195 -7.277 -21.422 1 90.31 43 LEU B CA 1
ATOM 3903 C C . LEU B 1 43 ? -7.93 -6.434 -21.312 1 90.31 43 LEU B C 1
ATOM 3905 O O . LEU B 1 43 ? -6.945 -6.68 -22 1 90.31 43 LEU B O 1
ATOM 3909 N N . SER B 1 44 ? -8.062 -5.434 -20.469 1 91.5 44 SER B N 1
ATOM 3910 C CA . SER B 1 44 ? -6.891 -4.582 -20.281 1 91.5 44 SER B CA 1
ATOM 3911 C C . SER B 1 44 ? -5.734 -5.359 -19.656 1 91.5 44 SER B C 1
ATOM 3913 O O . SER B 1 44 ? -4.566 -5.043 -19.891 1 91.5 44 SER B O 1
ATOM 3915 N N . LEU B 1 45 ? -6.02 -6.32 -18.891 1 83.38 45 LEU B N 1
ATOM 3916 C CA . LEU B 1 45 ? -4.984 -7.16 -18.297 1 83.38 45 LEU B CA 1
ATOM 3917 C C . LEU B 1 45 ? -4.328 -8.039 -19.359 1 83.38 45 LEU B C 1
ATOM 3919 O O . LEU B 1 45 ? -3.146 -8.375 -19.25 1 83.38 45 LEU B O 1
ATOM 3923 N N . ILE B 1 46 ? -5.098 -8.469 -20.344 1 82.69 46 ILE B N 1
ATOM 3924 C CA . ILE B 1 46 ? -4.617 -9.32 -21.438 1 82.69 46 ILE B CA 1
ATOM 3925 C C . ILE B 1 46 ? -3.742 -8.5 -22.391 1 82.69 46 ILE B C 1
ATOM 3927 O O . ILE B 1 46 ? -2.621 -8.898 -22.703 1 82.69 46 ILE B O 1
ATOM 3931 N N . LEU B 1 47 ? -4.254 -7.289 -22.75 1 85.81 47 LEU B N 1
ATOM 3932 C CA . LEU B 1 47 ? -3.529 -6.434 -23.688 1 85.81 47 LEU B CA 1
ATOM 3933 C C . LEU B 1 47 ? -2.355 -5.75 -23 1 85.81 47 LEU B C 1
ATOM 3935 O O . LEU B 1 47 ? -1.361 -5.41 -23.641 1 85.81 47 LEU B O 1
ATOM 3939 N N . ALA B 1 48 ? -2.496 -5.445 -21.75 1 87.69 48 ALA B N 1
ATOM 3940 C CA . ALA B 1 48 ? -1.466 -4.973 -20.828 1 87.69 48 ALA B CA 1
ATOM 3941 C C . ALA B 1 48 ? -0.8 -3.705 -21.359 1 87.69 48 ALA B C 1
ATOM 3943 O O . ALA B 1 48 ? 0.428 -3.637 -21.453 1 87.69 48 ALA B O 1
ATOM 3944 N N . PRO B 1 49 ? -1.585 -2.674 -21.688 1 91.75 49 PRO B N 1
ATOM 3945 C CA . PRO B 1 49 ? -0.937 -1.405 -22.031 1 91.75 49 PRO B CA 1
ATOM 3946 C C . PRO B 1 49 ? -0.141 -0.819 -20.859 1 91.75 49 PRO B C 1
ATOM 3948 O O . PRO B 1 49 ? 0.839 -0.101 -21.078 1 91.75 49 PRO B O 1
ATOM 3951 N N . LEU B 1 50 ? -0.606 -1.018 -19.656 1 93.12 50 LEU B N 1
ATOM 3952 C CA . LEU B 1 50 ? 0.062 -0.743 -18.391 1 93.12 50 LEU B CA 1
ATOM 3953 C C . LEU B 1 50 ? 0.053 -1.975 -17.5 1 93.12 50 LEU B C 1
ATOM 3955 O O . LEU B 1 50 ? -0.657 -2.943 -17.766 1 93.12 50 LEU B O 1
ATOM 3959 N N . PRO B 1 51 ? 0.926 -1.93 -16.484 1 91.19 51 PRO B N 1
ATOM 3960 C CA . PRO B 1 51 ? 0.914 -3.066 -15.562 1 91.19 51 PRO B CA 1
ATOM 3961 C C . PRO B 1 51 ? -0.469 -3.33 -14.969 1 91.19 51 PRO B C 1
ATOM 3963 O O . PRO B 1 51 ? -1.289 -2.414 -14.875 1 91.19 51 PRO B O 1
ATOM 3966 N N . LEU B 1 52 ? -0.654 -4.543 -14.539 1 90.06 52 LEU B N 1
ATOM 3967 C CA . LEU B 1 52 ? -1.941 -5.062 -14.086 1 90.06 52 LEU B CA 1
ATOM 3968 C C . LEU B 1 52 ? -2.535 -4.168 -13 1 90.06 52 LEU B C 1
ATOM 3970 O O . LEU B 1 52 ? -3.723 -3.84 -13.039 1 90.06 52 LEU B O 1
ATOM 3974 N N . GLY B 1 53 ? -1.667 -3.76 -12.062 1 93.75 53 GLY B N 1
ATOM 3975 C CA . GLY B 1 53 ? -2.148 -2.941 -10.961 1 93.75 53 GLY B CA 1
ATOM 3976 C C . GLY B 1 53 ? -2.676 -1.591 -11.414 1 93.75 53 GLY B C 1
ATOM 3977 O O . GLY B 1 53 ? -3.723 -1.141 -10.938 1 93.75 53 GLY B O 1
ATOM 3978 N N . ALA B 1 54 ? -2.02 -0.983 -12.305 1 95.81 54 ALA B N 1
ATOM 3979 C CA . ALA B 1 54 ? -2.436 0.313 -12.828 1 95.81 54 ALA B CA 1
ATOM 3980 C C . ALA B 1 54 ? -3.754 0.198 -13.586 1 95.81 54 ALA B C 1
ATOM 3982 O O . ALA B 1 54 ? -4.645 1.037 -13.43 1 95.81 54 ALA B O 1
ATOM 3983 N N . MET B 1 55 ? -3.881 -0.821 -14.352 1 95.56 55 MET B N 1
ATOM 3984 C CA . MET B 1 55 ? -5.102 -1.014 -15.125 1 95.56 55 MET B CA 1
ATOM 3985 C C . MET B 1 55 ? -6.281 -1.334 -14.219 1 95.56 55 MET B C 1
ATOM 3987 O O . MET B 1 55 ? -7.398 -0.875 -14.469 1 95.56 55 MET B O 1
ATOM 3991 N N . ALA B 1 56 ? -6.012 -2.143 -13.219 1 95.62 56 ALA B N 1
ATOM 3992 C CA . ALA B 1 56 ? -7.07 -2.459 -12.258 1 95.62 56 ALA B CA 1
ATOM 3993 C C . ALA B 1 56 ? -7.57 -1.198 -11.562 1 95.62 56 ALA B C 1
ATOM 3995 O O . ALA B 1 56 ? -8.781 -0.975 -11.461 1 95.62 56 ALA B O 1
ATOM 3996 N N . LEU B 1 57 ? -6.656 -0.364 -11.133 1 97.25 57 LEU B N 1
ATOM 3997 C CA . LEU B 1 57 ? -7.031 0.873 -10.461 1 97.25 57 LEU B CA 1
ATOM 3998 C C . LEU B 1 57 ? -7.816 1.786 -11.391 1 97.25 57 LEU B C 1
ATOM 4000 O O . LEU B 1 57 ? -8.727 2.494 -10.953 1 97.25 57 LEU B O 1
ATOM 4004 N N . THR B 1 58 ? -7.449 1.807 -12.641 1 97.38 58 THR B N 1
ATOM 4005 C CA . THR B 1 58 ? -8.18 2.586 -13.633 1 97.38 58 THR B CA 1
ATOM 4006 C C . THR B 1 58 ? -9.625 2.1 -13.742 1 97.38 58 THR B C 1
ATOM 4008 O O . THR B 1 58 ? -10.555 2.904 -13.75 1 97.38 58 THR B O 1
ATOM 4011 N N . GLY B 1 59 ? -9.773 0.792 -13.844 1 97.06 59 GLY B N 1
ATOM 4012 C CA . GLY B 1 59 ? -11.109 0.233 -13.883 1 97.06 59 GLY B CA 1
ATOM 4013 C C . GLY B 1 59 ? -11.953 0.605 -12.68 1 97.06 59 GLY B C 1
ATOM 4014 O O . GLY B 1 59 ? -13.125 0.965 -12.812 1 97.06 59 GLY B O 1
ATOM 4015 N N . LEU B 1 60 ? -11.359 0.521 -11.484 1 97.88 60 LEU B N 1
ATOM 4016 C CA . LEU B 1 60 ? -12.039 0.885 -10.25 1 97.88 60 LEU B CA 1
ATOM 4017 C C . LEU B 1 60 ? -12.453 2.352 -10.266 1 97.88 60 LEU B C 1
ATOM 4019 O O . LEU B 1 60 ? -13.586 2.684 -9.922 1 97.88 60 LEU B O 1
ATOM 4023 N N . THR B 1 61 ? -11.594 3.193 -10.703 1 97.88 61 THR B N 1
ATOM 4024 C CA . THR B 1 61 ? -11.852 4.629 -10.742 1 97.88 61 THR B CA 1
ATOM 4025 C C . THR B 1 61 ? -12.961 4.953 -11.734 1 97.88 61 THR B C 1
ATOM 4027 O O . THR B 1 61 ? -13.859 5.746 -11.438 1 97.88 61 THR B O 1
ATOM 4030 N N . VAL B 1 62 ? -12.938 4.312 -12.852 1 97.19 62 VAL B N 1
ATOM 4031 C CA . VAL B 1 62 ? -13.953 4.527 -13.883 1 97.19 62 VAL B CA 1
ATOM 4032 C C . VAL B 1 62 ? -15.312 4.059 -13.375 1 97.19 62 VAL B C 1
ATOM 4034 O O . VAL B 1 62 ? -16.328 4.723 -13.594 1 97.19 62 VAL B O 1
ATOM 4037 N N . ALA B 1 63 ? -15.344 2.926 -12.703 1 97.5 63 ALA B N 1
ATOM 4038 C CA . ALA B 1 63 ? -16.594 2.383 -12.164 1 97.5 63 ALA B CA 1
ATOM 4039 C C . ALA B 1 63 ? -17.234 3.361 -11.195 1 97.5 63 ALA B C 1
ATOM 4041 O O . ALA B 1 63 ? -18.469 3.504 -11.172 1 97.5 63 ALA B O 1
ATOM 4042 N N . THR B 1 64 ? -16.438 4.027 -10.422 1 97.25 64 THR B N 1
ATOM 4043 C CA . THR B 1 64 ? -16.969 4.961 -9.43 1 97.25 64 THR B CA 1
ATOM 4044 C C . THR B 1 64 ? -17.312 6.301 -10.07 1 97.25 64 THR B C 1
ATOM 4046 O O . THR B 1 64 ? -18.312 6.926 -9.719 1 97.25 64 THR B O 1
ATOM 4049 N N . LEU B 1 65 ? -16.484 6.703 -11 1 95.69 65 LEU B N 1
ATOM 4050 C CA . LEU B 1 65 ? -16.688 7.98 -11.68 1 95.69 65 LEU B CA 1
ATOM 4051 C C . LEU B 1 65 ? -18 7.961 -12.477 1 95.69 65 LEU B C 1
ATOM 4053 O O . LEU B 1 65 ? -18.719 8.961 -12.516 1 95.69 65 LEU B O 1
ATOM 4057 N N . LEU B 1 66 ? -18.281 6.82 -13.055 1 95.62 66 LEU B N 1
ATOM 4058 C CA . LEU B 1 66 ? -19.469 6.688 -13.898 1 95.62 66 LEU B CA 1
ATOM 4059 C C . LEU B 1 66 ? -20.703 6.395 -13.047 1 95.62 66 LEU B C 1
ATOM 4061 O O . LEU B 1 66 ? -21.812 6.246 -13.578 1 95.62 66 LEU B O 1
ATOM 4065 N N . GLY B 1 67 ? -20.531 6.23 -11.742 1 95 67 GLY B N 1
ATOM 4066 C CA . GLY B 1 67 ? -21.656 6.082 -10.82 1 95 67 GLY B CA 1
ATOM 4067 C C . GLY B 1 67 ? -22.188 4.668 -10.773 1 95 67 GLY B C 1
ATOM 4068 O O . GLY B 1 67 ? -23.312 4.445 -10.305 1 95 67 GLY B O 1
ATOM 4069 N N . VAL B 1 68 ? -21.453 3.703 -11.273 1 96.44 68 VAL B N 1
ATOM 4070 C CA . VAL B 1 68 ? -21.891 2.312 -11.25 1 96.44 68 VAL B CA 1
ATOM 4071 C C . VAL B 1 68 ? -21.828 1.773 -9.82 1 96.44 68 VAL B C 1
ATOM 4073 O O . VAL B 1 68 ? -22.688 1 -9.406 1 96.44 68 VAL B O 1
ATOM 4076 N N . LEU B 1 69 ? -20.75 2.137 -9.109 1 96.69 69 LEU B N 1
ATOM 4077 C CA . LEU B 1 69 ? -20.531 1.745 -7.723 1 96.69 69 LEU B CA 1
ATOM 4078 C C . LEU B 1 69 ? -20.109 2.943 -6.879 1 96.69 69 LEU B C 1
ATOM 4080 O O . LEU B 1 69 ? -19.344 3.789 -7.336 1 96.69 69 LEU B O 1
ATOM 4084 N N . PRO B 1 70 ? -20.688 2.996 -5.672 1 96.75 70 PRO B N 1
ATOM 4085 C CA . PRO B 1 70 ? -20.094 3.959 -4.746 1 96.75 70 PRO B CA 1
ATOM 4086 C C . PRO B 1 70 ? -18.656 3.604 -4.379 1 96.75 70 PRO B C 1
ATOM 4088 O O . PRO B 1 70 ? -18.266 2.432 -4.438 1 96.75 70 PRO B O 1
ATOM 4091 N N . ILE B 1 71 ? -17.875 4.566 -3.988 1 97.25 71 ILE B N 1
ATOM 4092 C CA . ILE B 1 71 ? -16.469 4.387 -3.697 1 97.25 71 ILE B CA 1
ATOM 4093 C C . ILE B 1 71 ? -16.297 3.414 -2.533 1 97.25 71 ILE B C 1
ATOM 4095 O O . ILE B 1 71 ? -15.352 2.617 -2.514 1 97.25 71 ILE B O 1
ATOM 4099 N N . LYS B 1 72 ? -17.172 3.426 -1.593 1 95.81 72 LYS B N 1
ATOM 4100 C CA . LYS B 1 72 ? -17.094 2.52 -0.451 1 95.81 72 LYS B CA 1
ATOM 4101 C C . LYS B 1 72 ? -17.219 1.063 -0.896 1 95.81 72 LYS B C 1
ATOM 4103 O O . LYS B 1 72 ? -16.516 0.191 -0.365 1 95.81 72 LYS B O 1
ATOM 4108 N N . THR B 1 73 ? -18.031 0.859 -1.832 1 97.31 73 THR B N 1
ATOM 4109 C CA . THR B 1 73 ? -18.203 -0.482 -2.379 1 97.31 73 THR B CA 1
ATOM 4110 C C . THR B 1 73 ? -17.016 -0.87 -3.246 1 97.31 73 THR B C 1
ATOM 4112 O O . THR B 1 73 ? -16.531 -2 -3.172 1 97.31 73 THR B O 1
ATOM 4115 N N . ALA B 1 74 ? -16.547 0.091 -4.023 1 97.88 74 ALA B N 1
ATOM 4116 C CA . ALA B 1 74 ? -15.453 -0.16 -4.957 1 97.88 74 ALA B CA 1
ATOM 4117 C C . ALA B 1 74 ? -14.188 -0.587 -4.219 1 97.88 74 ALA B C 1
ATOM 4119 O O . ALA B 1 74 ? -13.352 -1.314 -4.77 1 97.88 74 ALA B O 1
ATOM 4120 N N . LEU B 1 75 ? -14.07 -0.233 -2.947 1 98.06 75 LEU B N 1
ATOM 4121 C CA . LEU B 1 75 ? -12.836 -0.474 -2.211 1 98.06 75 LEU B CA 1
ATOM 4122 C C . LEU B 1 75 ? -12.969 -1.704 -1.32 1 98.06 75 LEU B C 1
ATOM 4124 O O . LEU B 1 75 ? -12 -2.104 -0.664 1 98.06 75 LEU B O 1
ATOM 4128 N N . THR B 1 76 ? -14.047 -2.398 -1.296 1 96.56 76 THR B N 1
ATOM 4129 C CA . THR B 1 76 ? -14.328 -3.486 -0.366 1 96.56 76 THR B CA 1
ATOM 4130 C C . THR B 1 76 ? -13.344 -4.637 -0.564 1 96.56 76 THR B C 1
ATOM 4132 O O . THR B 1 76 ? -13.016 -5.352 0.384 1 96.56 76 THR B O 1
ATOM 4135 N N . GLY B 1 77 ? -12.875 -4.793 -1.788 1 95.69 77 GLY B N 1
ATOM 4136 C CA . GLY B 1 77 ? -11.93 -5.859 -2.061 1 95.69 77 GLY B CA 1
ATOM 4137 C C . GLY B 1 77 ? -10.648 -5.742 -1.251 1 95.69 77 GLY B C 1
ATOM 4138 O O . GLY B 1 77 ? -10 -6.75 -0.956 1 95.69 77 GLY B O 1
ATOM 4139 N N . PHE B 1 78 ? -10.281 -4.574 -0.839 1 97.38 78 PHE B N 1
ATOM 4140 C CA . PHE B 1 78 ? -9.031 -4.34 -0.125 1 97.38 78 PHE B CA 1
ATOM 4141 C C . PHE B 1 78 ? -9.125 -4.848 1.31 1 97.38 78 PHE B C 1
ATOM 4143 O O . PHE B 1 78 ? -8.109 -4.965 1.999 1 97.38 78 PHE B O 1
ATOM 4150 N N . ALA B 1 79 ? -10.32 -5.176 1.7 1 96.94 79 ALA B N 1
ATOM 4151 C CA . ALA B 1 79 ? -10.516 -5.719 3.041 1 96.94 79 ALA B CA 1
ATOM 4152 C C . ALA B 1 79 ? -10.703 -7.234 2.998 1 96.94 79 ALA B C 1
ATOM 4154 O O . ALA B 1 79 ? -11.039 -7.855 4.008 1 96.94 79 ALA B O 1
ATOM 4155 N N . HIS B 1 80 ? -10.508 -7.824 1.877 1 94.5 80 HIS B N 1
ATOM 4156 C CA . HIS B 1 80 ? -10.766 -9.25 1.725 1 94.5 80 HIS B CA 1
ATOM 4157 C C . HIS B 1 80 ? -9.68 -10.078 2.4 1 94.5 80 HIS B C 1
ATOM 4159 O O . HIS B 1 80 ? -8.492 -9.906 2.115 1 94.5 80 HIS B O 1
ATOM 4165 N N . PRO B 1 81 ? -10.055 -11.047 3.207 1 94.75 81 PRO B N 1
ATOM 4166 C CA . PRO B 1 81 ? -9.07 -11.789 3.998 1 94.75 81 PRO B CA 1
ATOM 4167 C C . PRO B 1 81 ? -8.086 -12.57 3.133 1 94.75 81 PRO B C 1
ATOM 4169 O O . PRO B 1 81 ? -6.891 -12.609 3.43 1 94.75 81 PRO B O 1
ATOM 4172 N N . THR B 1 82 ? -8.516 -13.133 2.059 1 91.62 82 THR B N 1
ATOM 4173 C CA . THR B 1 82 ? -7.664 -13.969 1.22 1 91.62 82 THR B CA 1
ATOM 4174 C C . THR B 1 82 ? -6.512 -13.156 0.639 1 91.62 82 THR B C 1
ATOM 4176 O O . THR B 1 82 ? -5.398 -13.664 0.488 1 91.62 82 THR B O 1
ATOM 4179 N N . ILE B 1 83 ? -6.809 -11.961 0.297 1 93.31 83 ILE B N 1
ATOM 4180 C CA . ILE B 1 83 ? -5.793 -11.086 -0.282 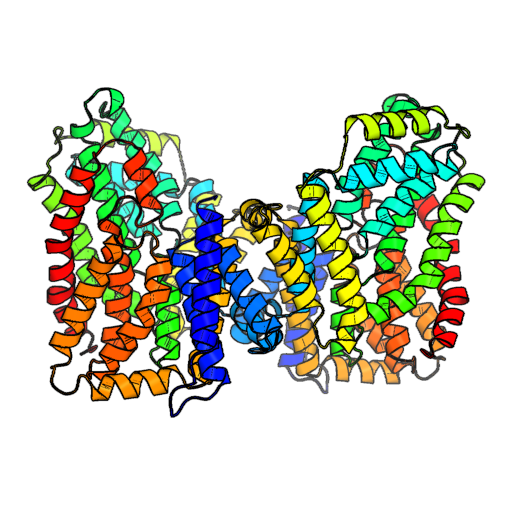1 93.31 83 ILE B CA 1
ATOM 4181 C C . ILE B 1 83 ? -4.68 -10.844 0.733 1 93.31 83 ILE B C 1
ATOM 4183 O O . ILE B 1 83 ? -3.496 -10.922 0.395 1 93.31 83 ILE B O 1
ATOM 4187 N N . TRP B 1 84 ? -5 -10.656 1.931 1 95.31 84 TRP B N 1
ATOM 4188 C CA . TRP B 1 84 ? -4.012 -10.367 2.963 1 95.31 84 TRP B CA 1
ATOM 4189 C C . TRP B 1 84 ? -3.285 -11.641 3.395 1 95.31 84 TRP B C 1
ATOM 4191 O O . TRP B 1 84 ? -2.146 -11.578 3.867 1 95.31 84 TRP B O 1
ATOM 4201 N N . MET B 1 85 ? -3.967 -12.812 3.234 1 93.38 85 MET B N 1
ATOM 4202 C CA . MET B 1 85 ? -3.248 -14.07 3.428 1 93.38 85 MET B CA 1
ATOM 4203 C C . MET B 1 85 ? -2.098 -14.195 2.434 1 93.38 85 MET B C 1
ATOM 4205 O O . MET B 1 85 ? -0.972 -14.516 2.816 1 93.38 85 MET B O 1
ATOM 4209 N N . ILE B 1 86 ? -2.379 -13.867 1.229 1 91.38 86 ILE B N 1
ATOM 4210 C CA . ILE B 1 86 ? -1.398 -13.984 0.154 1 91.38 86 ILE B CA 1
ATOM 4211 C C . ILE B 1 86 ? -0.293 -12.945 0.35 1 91.38 86 ILE B C 1
ATOM 4213 O O . ILE B 1 86 ? 0.889 -13.258 0.18 1 91.38 86 ILE B O 1
ATOM 4217 N N . ALA B 1 87 ? -0.73 -11.734 0.696 1 94.12 87 ALA B N 1
ATOM 4218 C CA . ALA B 1 87 ? 0.257 -10.68 0.936 1 94.12 87 ALA B CA 1
ATOM 4219 C C . ALA B 1 87 ? 1.217 -11.078 2.055 1 94.12 87 ALA B C 1
ATOM 4221 O O . ALA B 1 87 ? 2.434 -10.938 1.915 1 94.12 87 ALA B O 1
ATOM 4222 N N . ALA B 1 88 ? 0.69 -11.547 3.152 1 95.5 88 ALA B N 1
ATOM 4223 C CA . ALA B 1 88 ? 1.526 -11.992 4.266 1 95.5 88 ALA B CA 1
ATOM 4224 C C . ALA B 1 88 ? 2.496 -13.086 3.822 1 95.5 88 ALA B C 1
ATOM 4226 O O . ALA B 1 88 ? 3.664 -13.086 4.219 1 95.5 88 ALA B O 1
ATOM 4227 N N . ALA B 1 89 ? 2 -13.93 3.012 1 92.38 89 ALA B N 1
ATOM 4228 C CA . ALA B 1 89 ? 2.852 -15.016 2.518 1 92.38 89 ALA B CA 1
ATOM 4229 C C . ALA B 1 89 ? 3.986 -14.461 1.656 1 92.38 89 ALA B C 1
ATOM 4231 O O . ALA B 1 89 ? 5.109 -14.969 1.708 1 92.38 89 ALA B O 1
ATOM 4232 N N . PHE B 1 90 ? 3.719 -13.469 0.849 1 92.5 90 PHE B N 1
ATOM 4233 C CA . PHE B 1 90 ? 4.758 -12.805 0.07 1 92.5 90 PHE B CA 1
ATOM 4234 C C . PHE B 1 90 ? 5.824 -12.211 0.984 1 92.5 90 PHE B C 1
ATOM 4236 O O . PHE B 1 90 ? 7.02 -12.359 0.731 1 92.5 90 PHE B O 1
ATOM 4243 N N . PHE B 1 91 ? 5.332 -11.586 2.027 1 94.81 91 PHE B N 1
ATOM 4244 C CA . PHE B 1 91 ? 6.266 -10.945 2.949 1 94.81 91 PHE B CA 1
ATOM 4245 C C . PHE B 1 91 ? 7.145 -11.984 3.637 1 94.81 91 PHE B C 1
ATOM 4247 O O . PHE B 1 91 ? 8.352 -11.781 3.785 1 94.81 91 PHE B O 1
ATOM 4254 N N . ILE B 1 92 ? 6.59 -13.039 4.008 1 93.88 92 ILE B N 1
ATOM 4255 C CA . ILE B 1 92 ? 7.297 -14.109 4.703 1 93.88 92 ILE B CA 1
ATOM 4256 C C . ILE B 1 92 ? 8.305 -14.766 3.762 1 93.88 92 ILE B C 1
ATOM 4258 O O . ILE B 1 92 ? 9.414 -15.117 4.176 1 93.88 92 ILE B O 1
ATOM 4262 N N . SER B 1 93 ? 7.922 -14.891 2.543 1 89.25 93 SER B N 1
ATOM 4263 C CA . SER B 1 93 ? 8.789 -15.531 1.561 1 89.25 93 SER B CA 1
ATOM 4264 C C . SER B 1 93 ? 10.109 -14.773 1.405 1 89.25 93 SER B C 1
ATOM 4266 O O . SER B 1 93 ? 11.141 -15.375 1.099 1 89.25 93 SER B O 1
ATOM 4268 N N . ARG B 1 94 ? 10.047 -13.531 1.579 1 85.88 94 ARG B N 1
ATOM 4269 C CA . ARG B 1 94 ? 11.273 -12.742 1.574 1 85.88 94 ARG B CA 1
ATOM 4270 C C . ARG B 1 94 ? 12.242 -13.211 2.654 1 85.88 94 ARG B C 1
ATOM 4272 O O . ARG B 1 94 ? 13.461 -13.172 2.465 1 85.88 94 ARG B O 1
ATOM 4279 N N . GLY B 1 95 ? 11.75 -13.625 3.732 1 87.31 95 GLY B N 1
ATOM 4280 C CA . GLY B 1 95 ? 12.57 -14.156 4.805 1 87.31 95 GLY B CA 1
ATOM 4281 C C . GLY B 1 95 ? 13.297 -15.43 4.422 1 87.31 95 GLY B C 1
ATOM 4282 O O . GLY B 1 95 ? 14.461 -15.617 4.789 1 87.31 95 GLY B O 1
ATOM 4283 N N . PHE B 1 96 ? 12.695 -16.234 3.607 1 87.06 96 PHE B N 1
ATOM 4284 C CA . PHE B 1 96 ? 13.32 -17.484 3.162 1 87.06 96 PHE B CA 1
ATOM 4285 C C . PHE B 1 96 ? 14.547 -17.203 2.311 1 87.06 96 PHE B C 1
ATOM 4287 O O . PHE B 1 96 ? 15.562 -17.891 2.42 1 87.06 96 PHE B O 1
ATOM 4294 N N . ILE B 1 97 ? 14.43 -16.156 1.6 1 83.06 97 ILE B N 1
ATOM 4295 C CA . ILE B 1 97 ? 15.477 -15.828 0.636 1 83.06 97 ILE B CA 1
ATOM 4296 C C . ILE B 1 97 ? 16.609 -15.086 1.338 1 83.06 97 ILE B C 1
ATOM 4298 O O . ILE B 1 97 ? 17.781 -15.438 1.181 1 83.06 97 ILE B O 1
ATOM 4302 N N . THR B 1 98 ? 16.297 -14.188 2.201 1 87.5 98 THR B N 1
ATOM 4303 C CA . THR B 1 98 ? 17.297 -13.281 2.756 1 87.5 98 THR B CA 1
ATOM 4304 C C . THR B 1 98 ? 18.078 -13.961 3.873 1 87.5 98 THR B C 1
ATOM 4306 O O . THR B 1 98 ? 19.25 -13.633 4.113 1 87.5 98 THR B O 1
ATOM 4309 N N . THR B 1 99 ? 17.5 -14.961 4.535 1 91.88 99 THR B N 1
ATOM 4310 C CA . THR B 1 99 ? 18.172 -15.617 5.648 1 91.88 99 THR B CA 1
ATOM 4311 C C . THR B 1 99 ? 19.109 -16.719 5.141 1 91.88 99 THR B C 1
ATOM 4313 O O . THR B 1 99 ? 19.969 -17.188 5.879 1 91.88 99 THR B O 1
ATOM 4316 N N . GLY B 1 100 ? 18.875 -17.172 3.877 1 90.12 100 GLY B N 1
ATOM 4317 C CA . GLY B 1 100 ? 19.656 -18.266 3.338 1 90.12 100 GLY B CA 1
ATOM 4318 C C . GLY B 1 100 ? 19.047 -19.625 3.59 1 90.12 100 GLY B C 1
ATOM 4319 O O . GLY B 1 100 ? 19.562 -20.641 3.127 1 90.12 100 GLY B O 1
ATOM 4320 N N . PHE B 1 101 ? 17.969 -19.641 4.254 1 93.06 101 PHE B N 1
ATOM 4321 C CA . PHE B 1 101 ? 17.297 -20.891 4.562 1 93.06 101 PHE B CA 1
ATOM 4322 C C . PHE B 1 101 ? 16.953 -21.656 3.285 1 93.06 101 PHE B C 1
ATOM 4324 O O . PHE B 1 101 ? 17.125 -22.875 3.223 1 93.06 101 PHE B O 1
ATOM 4331 N N . GLY B 1 102 ? 16.516 -20.969 2.279 1 90.44 102 GLY B N 1
ATOM 4332 C CA . GLY B 1 102 ? 16.219 -21.609 1.003 1 90.44 102 GLY B CA 1
ATOM 4333 C C . GLY B 1 102 ? 17.422 -22.281 0.381 1 90.44 102 GLY B C 1
ATOM 4334 O O . GLY B 1 102 ? 17.328 -23.422 -0.086 1 90.44 102 GLY B O 1
ATOM 4335 N N . ARG B 1 103 ? 18.578 -21.719 0.452 1 92.56 103 ARG B N 1
ATOM 4336 C CA . ARG B 1 103 ? 19.812 -22.266 -0.089 1 92.56 103 ARG B CA 1
ATOM 4337 C C . ARG B 1 103 ? 20.266 -23.5 0.7 1 92.56 103 ARG B C 1
ATOM 4339 O O . ARG B 1 103 ? 20.734 -24.469 0.121 1 92.56 103 ARG B O 1
ATOM 4346 N N . ARG B 1 104 ? 20.109 -23.328 1.911 1 95 104 ARG B N 1
ATOM 4347 C CA . ARG B 1 104 ? 20.516 -24.438 2.777 1 95 104 ARG B CA 1
ATOM 4348 C C . ARG B 1 104 ? 19.703 -25.688 2.467 1 95 104 ARG B C 1
ATOM 4350 O O . ARG B 1 104 ? 20.266 -26.781 2.328 1 95 104 ARG B O 1
ATOM 4357 N N . VAL B 1 105 ? 18.438 -25.516 2.363 1 94.75 105 VAL B N 1
ATOM 4358 C CA . VAL B 1 105 ? 17.547 -26.656 2.078 1 94.75 105 VAL B CA 1
ATOM 4359 C C . VAL B 1 105 ? 17.875 -27.219 0.695 1 94.75 105 VAL B C 1
ATOM 4361 O O . VAL B 1 105 ? 17.906 -28.438 0.511 1 94.75 105 VAL B O 1
ATOM 4364 N N . GLY B 1 106 ? 18.094 -26.359 -0.242 1 94.94 106 GLY B N 1
ATOM 4365 C CA . GLY B 1 106 ? 18.469 -26.781 -1.582 1 94.94 106 GLY B CA 1
ATOM 4366 C C . GLY B 1 106 ? 19.734 -27.625 -1.613 1 94.94 106 GLY B C 1
ATOM 4367 O O . GLY B 1 106 ? 19.734 -28.719 -2.178 1 94.94 106 GLY B O 1
ATOM 4368 N N . TYR B 1 107 ? 20.781 -27.109 -1.005 1 95.5 107 TYR B N 1
ATOM 4369 C CA . TYR B 1 107 ? 22.031 -27.844 -0.956 1 95.5 107 TYR B CA 1
ATOM 4370 C C . TYR B 1 107 ? 21.875 -29.156 -0.192 1 95.5 107 TYR B C 1
ATOM 4372 O O . TYR B 1 107 ? 22.5 -30.156 -0.52 1 95.5 107 TYR B O 1
ATOM 4380 N N . TRP B 1 108 ? 21.031 -29.125 0.802 1 96.44 108 TRP B N 1
ATOM 4381 C CA . TRP B 1 108 ? 20.781 -30.344 1.559 1 96.44 108 TRP B CA 1
ATOM 4382 C C . TRP B 1 108 ? 20.188 -31.422 0.666 1 96.44 108 TRP B C 1
ATOM 4384 O O . TRP B 1 108 ? 20.656 -32.562 0.664 1 96.44 108 TRP B O 1
ATOM 4394 N N . PHE B 1 109 ? 19.203 -31.109 -0.138 1 96.56 109 PHE B N 1
ATOM 4395 C CA . PHE B 1 109 ? 18.578 -32.094 -1.036 1 96.56 109 PHE B CA 1
ATOM 4396 C C . PHE B 1 109 ? 19.578 -32.562 -2.09 1 96.56 109 PHE B C 1
ATOM 4398 O O . PHE B 1 109 ? 19.625 -33.75 -2.412 1 96.56 109 PHE B O 1
ATOM 4405 N N . ILE B 1 110 ? 20.328 -31.609 -2.566 1 95.38 110 ILE B N 1
ATOM 4406 C CA . ILE B 1 110 ? 21.312 -31.953 -3.584 1 95.38 110 ILE B CA 1
ATOM 4407 C C . ILE B 1 110 ? 22.375 -32.875 -2.984 1 95.38 110 ILE B C 1
ATOM 4409 O O . ILE B 1 110 ? 22.828 -33.812 -3.643 1 95.38 110 ILE B O 1
ATOM 4413 N N . SER B 1 111 ? 22.781 -32.594 -1.792 1 95.94 111 SER B N 1
ATOM 4414 C CA . SER B 1 111 ? 23.797 -33.406 -1.142 1 95.94 111 SER B CA 1
ATOM 4415 C C . SER B 1 111 ? 23.297 -34.844 -0.932 1 95.94 111 SER B C 1
ATOM 4417 O O . SER B 1 111 ? 24.094 -35.781 -0.922 1 95.94 111 SER B O 1
ATOM 4419 N N . LYS B 1 112 ? 22.062 -35.031 -0.83 1 95.94 112 LYS B N 1
ATOM 4420 C CA . LYS B 1 112 ? 21.5 -36.375 -0.568 1 95.94 112 LYS B CA 1
ATOM 4421 C C . LYS B 1 112 ? 21.156 -37.094 -1.869 1 95.94 112 LYS B C 1
ATOM 4423 O O . LYS B 1 112 ? 21.266 -38.312 -1.955 1 95.94 112 LYS B O 1
ATOM 4428 N N . LEU B 1 113 ? 20.75 -36.312 -2.877 1 94.88 113 LEU B N 1
ATOM 4429 C CA . LEU B 1 113 ? 20.188 -36.938 -4.059 1 94.88 113 LEU B CA 1
ATOM 4430 C C . LEU B 1 113 ? 21.047 -36.688 -5.285 1 94.88 113 LEU B C 1
ATOM 4432 O O . LEU B 1 113 ? 20.891 -37.344 -6.309 1 94.88 113 LEU B O 1
ATOM 4436 N N . GLY B 1 114 ? 21.953 -35.812 -5.199 1 92.75 114 GLY B N 1
ATOM 4437 C CA . GLY B 1 114 ? 22.625 -35.281 -6.371 1 92.75 114 GLY B CA 1
ATOM 4438 C C . GLY B 1 114 ? 23.75 -36.156 -6.883 1 92.75 114 GLY B C 1
ATOM 4439 O O . GLY B 1 114 ? 24.781 -35.656 -7.344 1 92.75 114 GLY B O 1
ATOM 4440 N N . HIS B 1 115 ? 23.625 -37.438 -6.762 1 92.38 115 HIS B N 1
ATOM 4441 C CA . HIS B 1 115 ? 24.672 -38.344 -7.223 1 92.38 115 HIS B CA 1
ATOM 4442 C C . HIS B 1 115 ? 24.562 -38.594 -8.727 1 92.38 115 HIS B C 1
ATOM 4444 O O . HIS B 1 115 ? 25.531 -39.062 -9.352 1 92.38 115 HIS B O 1
ATOM 4450 N N . ASN B 1 116 ? 23.484 -38.375 -9.32 1 95.19 116 ASN B N 1
ATOM 4451 C CA . ASN B 1 116 ? 23.266 -38.406 -10.766 1 95.19 116 ASN B CA 1
ATOM 4452 C C . ASN B 1 116 ? 22.344 -37.281 -11.227 1 95.19 116 ASN B C 1
ATOM 4454 O O . ASN B 1 116 ? 21.828 -36.5 -10.406 1 95.19 116 ASN B O 1
ATOM 4458 N N . SER B 1 117 ? 22.266 -37.188 -12.547 1 95.94 117 SER B N 1
ATOM 4459 C CA . SER B 1 117 ? 21.516 -36.062 -13.117 1 95.94 117 SER B CA 1
ATOM 4460 C C . SER B 1 117 ? 20.047 -36.125 -12.711 1 95.94 117 SER B C 1
ATOM 4462 O O . SER B 1 117 ? 19.438 -35.094 -12.422 1 95.94 117 SER B O 1
ATOM 4464 N N . LEU B 1 118 ? 19.469 -37.25 -12.711 1 96.69 118 LEU B N 1
ATOM 4465 C CA . LEU B 1 118 ? 18.094 -37.438 -12.273 1 96.69 118 LEU B CA 1
ATOM 4466 C C . LEU B 1 118 ? 17.922 -37.062 -10.805 1 96.69 118 LEU B C 1
ATOM 4468 O O . LEU B 1 118 ? 16.953 -36.375 -10.438 1 96.69 118 LEU B O 1
ATOM 4472 N N . GLY B 1 119 ? 18.812 -37.5 -10 1 96.44 119 GLY B N 1
ATOM 4473 C CA . GLY B 1 119 ? 18.812 -37.125 -8.594 1 96.44 119 GLY B CA 1
ATOM 4474 C C . GLY B 1 119 ? 18.922 -35.625 -8.367 1 96.44 119 GLY B C 1
ATOM 4475 O O . GLY B 1 119 ? 18.297 -35.094 -7.465 1 96.44 119 GLY B O 1
ATOM 4476 N N . LEU B 1 120 ? 19.781 -35.062 -9.125 1 96.12 120 LEU B N 1
ATOM 4477 C CA . LEU B 1 120 ? 19.938 -33.594 -9.047 1 96.12 120 LEU B CA 1
ATOM 4478 C C . LEU B 1 120 ? 18.625 -32.906 -9.375 1 96.12 120 LEU B C 1
ATOM 4480 O O . LEU B 1 120 ? 18.234 -31.938 -8.703 1 96.12 120 LEU B O 1
ATOM 4484 N N . ALA B 1 121 ? 17.953 -33.344 -10.422 1 97.25 121 ALA B N 1
ATOM 4485 C CA . ALA B 1 121 ? 16.656 -32.781 -10.789 1 97.25 121 ALA B CA 1
ATOM 4486 C C . ALA B 1 121 ? 15.656 -32.938 -9.648 1 97.25 121 ALA B C 1
ATOM 4488 O O . ALA B 1 121 ? 14.953 -31.984 -9.305 1 97.25 121 ALA B O 1
ATOM 4489 N N . TYR B 1 122 ? 15.609 -34.125 -9.07 1 97.56 122 TYR B N 1
ATOM 4490 C CA . TYR B 1 122 ? 14.695 -34.344 -7.953 1 97.56 122 TYR B CA 1
ATOM 4491 C C . TYR B 1 122 ? 15.055 -33.469 -6.766 1 97.56 122 TYR B C 1
ATOM 4493 O O . TYR B 1 122 ? 14.164 -32.969 -6.055 1 97.56 122 TYR B O 1
ATOM 4501 N N . GLY B 1 123 ? 16.312 -33.281 -6.531 1 96.62 123 GLY B N 1
ATOM 4502 C CA . GLY B 1 123 ? 16.719 -32.406 -5.457 1 96.62 123 GLY B CA 1
ATOM 4503 C C . GLY B 1 123 ? 16.203 -30.984 -5.625 1 96.62 123 GLY B C 1
ATOM 4504 O O . GLY B 1 123 ? 15.68 -30.391 -4.672 1 96.62 123 GLY B O 1
ATOM 4505 N N . LEU B 1 124 ? 16.328 -30.469 -6.781 1 96.38 124 LEU B N 1
ATOM 4506 C CA . LEU B 1 124 ? 15.852 -29.125 -7.062 1 96.38 124 LEU B CA 1
ATOM 4507 C C . LEU B 1 124 ? 14.328 -29.062 -6.98 1 96.38 124 LEU B C 1
ATOM 4509 O O . LEU B 1 124 ? 13.773 -28.109 -6.414 1 96.38 124 LEU B O 1
ATOM 4513 N N . VAL B 1 125 ? 13.648 -30.047 -7.5 1 96.88 125 VAL B N 1
ATOM 4514 C CA . VAL B 1 125 ? 12.195 -30.094 -7.539 1 96.88 125 VAL B CA 1
ATOM 4515 C C . VAL B 1 125 ? 11.641 -30.219 -6.121 1 96.88 125 VAL B C 1
ATOM 4517 O O . VAL B 1 125 ? 10.664 -29.562 -5.77 1 96.88 125 VAL B O 1
ATOM 4520 N N . LEU B 1 126 ? 12.25 -31.031 -5.328 1 96.94 126 LEU B N 1
ATOM 4521 C CA . LEU B 1 126 ? 11.805 -31.219 -3.951 1 96.94 126 LEU B CA 1
ATOM 4522 C C . LEU B 1 126 ? 12.023 -29.953 -3.131 1 96.94 126 LEU B C 1
ATOM 4524 O O . LEU B 1 126 ? 11.242 -29.641 -2.23 1 96.94 126 LEU B O 1
ATOM 4528 N N . THR B 1 127 ? 13.086 -29.25 -3.438 1 95.75 127 THR B N 1
ATOM 4529 C CA . THR B 1 127 ? 13.297 -27.969 -2.787 1 95.75 127 THR B CA 1
ATOM 4530 C C . THR B 1 127 ? 12.141 -27.016 -3.078 1 95.75 127 THR B C 1
ATOM 4532 O O . THR B 1 127 ? 11.609 -26.375 -2.166 1 95.75 127 THR B O 1
ATOM 4535 N N . ASP B 1 128 ? 11.758 -26.969 -4.289 1 96.06 128 ASP B N 1
ATOM 4536 C CA . ASP B 1 128 ? 10.625 -26.125 -4.68 1 96.06 128 ASP B CA 1
ATOM 4537 C C . ASP B 1 128 ? 9.352 -26.578 -3.979 1 96.06 128 ASP B C 1
ATOM 4539 O O . ASP B 1 128 ? 8.578 -25.75 -3.482 1 96.06 128 ASP B O 1
ATOM 4543 N N . LEU B 1 129 ? 9.117 -27.859 -3.986 1 96.44 129 LEU B N 1
ATOM 4544 C CA . LEU B 1 129 ? 7.922 -28.438 -3.367 1 96.44 129 LEU B CA 1
ATOM 4545 C C . LEU B 1 129 ? 7.852 -28.062 -1.89 1 96.44 129 LEU B C 1
ATOM 4547 O O . LEU B 1 129 ? 6.773 -27.75 -1.376 1 96.44 129 LEU B O 1
ATOM 4551 N N . LEU B 1 130 ? 8.914 -28.109 -1.292 1 94.88 130 LEU B N 1
ATOM 4552 C CA . LEU B 1 130 ? 8.945 -27.844 0.143 1 94.88 130 LEU B CA 1
ATOM 4553 C C . LEU B 1 130 ? 8.477 -26.422 0.448 1 94.88 130 LEU B C 1
ATOM 4555 O O . LEU B 1 130 ? 7.738 -26.203 1.412 1 94.88 130 LEU B O 1
ATOM 4559 N N . PHE B 1 131 ? 8.805 -25.484 -0.337 1 93.56 131 PHE B N 1
ATOM 4560 C CA . PHE B 1 131 ? 8.516 -24.078 -0.043 1 93.56 131 PHE B CA 1
ATOM 4561 C C . PHE B 1 131 ? 7.203 -23.656 -0.679 1 93.56 131 PHE B C 1
ATOM 4563 O O . PHE B 1 131 ? 6.652 -22.609 -0.338 1 93.56 131 PHE B O 1
ATOM 4570 N N . ALA B 1 132 ? 6.688 -24.453 -1.544 1 95.19 132 ALA B N 1
ATOM 4571 C CA . ALA B 1 132 ? 5.512 -24.109 -2.338 1 95.19 132 ALA B CA 1
ATOM 4572 C C . ALA B 1 132 ? 4.316 -23.797 -1.443 1 95.19 132 ALA B C 1
ATOM 4574 O O . ALA B 1 132 ? 3.566 -22.859 -1.706 1 95.19 132 ALA B O 1
ATOM 4575 N N . PRO B 1 133 ? 4.105 -24.469 -0.344 1 92.88 133 PRO B N 1
ATOM 4576 C CA . PRO B 1 133 ? 2.906 -24.25 0.468 1 92.88 133 PRO B CA 1
ATOM 4577 C C . PRO B 1 133 ? 2.879 -22.859 1.105 1 92.88 133 PRO B C 1
ATOM 4579 O O . PRO B 1 133 ? 1.805 -22.344 1.418 1 92.88 133 PRO B O 1
ATOM 4582 N N . ALA B 1 134 ? 4.035 -22.25 1.229 1 89.88 134 ALA B N 1
ATOM 4583 C CA . ALA B 1 134 ? 4.074 -21 1.991 1 89.88 134 ALA B CA 1
ATOM 4584 C C . ALA B 1 134 ? 4.617 -19.859 1.142 1 89.88 134 ALA B C 1
ATOM 4586 O O . ALA B 1 134 ? 4.895 -18.766 1.657 1 89.88 134 ALA B O 1
ATOM 4587 N N . THR B 1 135 ? 4.809 -20.062 -0.081 1 90.94 135 THR B N 1
ATOM 4588 C CA . THR B 1 135 ? 5.375 -19.047 -0.963 1 90.94 135 THR B CA 1
ATOM 4589 C C . THR B 1 135 ? 4.504 -18.859 -2.203 1 90.94 135 THR B C 1
ATOM 4591 O O . THR B 1 135 ? 4.691 -19.547 -3.209 1 90.94 135 THR B O 1
ATOM 4594 N N . PRO B 1 136 ? 3.729 -17.875 -2.125 1 90.81 136 PRO B N 1
ATOM 4595 C CA . PRO B 1 136 ? 2.779 -17.688 -3.225 1 90.81 136 PRO B CA 1
ATOM 4596 C C . PRO B 1 136 ? 3.439 -17.156 -4.496 1 90.81 136 PRO B C 1
ATOM 4598 O O . PRO B 1 136 ? 2.828 -17.172 -5.566 1 90.81 136 PRO B O 1
ATOM 4601 N N . SER B 1 137 ? 4.621 -16.734 -4.434 1 87.62 137 SER B N 1
ATOM 4602 C CA . SER B 1 137 ? 5.344 -16.219 -5.594 1 87.62 137 SER B CA 1
ATOM 4603 C C . SER B 1 137 ? 6.172 -17.312 -6.25 1 87.62 137 SER B C 1
ATOM 4605 O O . SER B 1 137 ? 7.254 -17.656 -5.77 1 87.62 137 SER B O 1
ATOM 4607 N N . THR B 1 138 ? 5.699 -17.719 -7.371 1 91.19 138 THR B N 1
ATOM 4608 C CA . THR B 1 138 ? 6.457 -18.719 -8.109 1 91.19 138 THR B CA 1
ATOM 4609 C C . THR B 1 138 ? 7.773 -18.141 -8.617 1 91.19 138 THR B C 1
ATOM 4611 O O . THR B 1 138 ? 8.789 -18.844 -8.672 1 91.19 138 THR B O 1
ATOM 4614 N N . THR B 1 139 ? 7.738 -16.891 -8.859 1 86.88 139 THR B N 1
ATOM 4615 C CA . THR B 1 139 ? 8.945 -16.203 -9.297 1 86.88 139 THR B CA 1
ATOM 4616 C C . THR B 1 139 ? 9.984 -16.172 -8.18 1 86.88 139 THR B C 1
ATOM 4618 O O . THR B 1 139 ? 11.18 -16.344 -8.438 1 86.88 139 THR B O 1
ATOM 4621 N N . ALA B 1 140 ? 9.492 -15.992 -7.062 1 87.25 140 ALA B N 1
ATOM 4622 C CA . ALA B 1 140 ? 10.406 -15.945 -5.922 1 87.25 140 ALA B CA 1
ATOM 4623 C C . ALA B 1 140 ? 11.008 -17.312 -5.648 1 87.25 140 ALA B C 1
ATOM 4625 O O . ALA B 1 140 ? 12.195 -17.422 -5.32 1 87.25 140 ALA B O 1
ATOM 4626 N N . ARG B 1 141 ? 10.289 -18.297 -5.73 1 91.62 141 ARG B N 1
ATOM 4627 C CA . ARG B 1 141 ? 10.789 -19.656 -5.508 1 91.62 141 ARG B CA 1
ATOM 4628 C C . ARG B 1 141 ? 11.789 -20.047 -6.59 1 91.62 141 ARG B C 1
ATOM 4630 O O . ARG B 1 141 ? 12.906 -20.484 -6.289 1 91.62 141 ARG B O 1
ATOM 4637 N N . CYS B 1 142 ? 11.398 -19.812 -7.773 1 91.56 142 CYS B N 1
ATOM 4638 C CA . CYS B 1 142 ? 12.234 -20.219 -8.898 1 91.56 142 CYS B CA 1
ATOM 4639 C C . CYS B 1 142 ? 13.453 -19.312 -9.031 1 91.56 142 CYS B C 1
ATOM 4641 O O . CYS B 1 142 ? 14.586 -19.797 -9.117 1 91.56 142 CYS B O 1
ATOM 4643 N N . GLY B 1 143 ? 13.227 -18.078 -9.023 1 87.25 143 GLY B N 1
ATOM 4644 C CA . GLY B 1 143 ? 14.289 -17.109 -9.234 1 87.25 143 GLY B CA 1
ATOM 4645 C C . GLY B 1 143 ? 15.172 -16.922 -8.016 1 87.25 143 GLY B C 1
ATOM 4646 O O . GLY B 1 143 ? 16.375 -16.703 -8.141 1 87.25 143 GLY B O 1
ATOM 4647 N N . GLY B 1 144 ? 14.562 -16.984 -6.93 1 87.12 144 GLY B N 1
ATOM 4648 C CA . GLY B 1 144 ? 15.281 -16.641 -5.715 1 87.12 144 GLY B CA 1
ATOM 4649 C C . GLY B 1 144 ? 15.938 -17.828 -5.047 1 87.12 144 GLY B C 1
ATOM 4650 O O . GLY B 1 144 ? 16.953 -17.688 -4.355 1 87.12 144 GLY B O 1
ATOM 4651 N N . ILE B 1 145 ? 15.383 -18.953 -5.211 1 90.38 145 ILE B N 1
ATOM 4652 C CA . ILE B 1 145 ? 15.883 -20.125 -4.488 1 90.38 145 ILE B CA 1
ATOM 4653 C C . ILE B 1 145 ? 16.453 -21.141 -5.473 1 90.38 145 ILE B C 1
ATOM 4655 O O . ILE B 1 145 ? 17.625 -21.5 -5.398 1 90.38 145 ILE B O 1
ATOM 4659 N N . ILE B 1 146 ? 15.742 -21.438 -6.488 1 94 146 ILE B N 1
ATOM 4660 C CA . ILE B 1 146 ? 16.078 -22.578 -7.336 1 94 146 ILE B CA 1
ATOM 4661 C C . ILE B 1 146 ? 17.109 -22.172 -8.375 1 94 146 ILE B C 1
ATOM 4663 O O . ILE B 1 146 ? 18.062 -22.906 -8.648 1 94 146 ILE B O 1
ATOM 4667 N N . SER B 1 147 ? 16.969 -20.969 -8.891 1 91.88 147 SER B N 1
ATOM 4668 C CA . SER B 1 147 ? 17.828 -20.531 -9.984 1 91.88 147 SER B CA 1
ATOM 4669 C C . SER B 1 147 ? 19.281 -20.438 -9.539 1 91.88 147 SER B C 1
ATOM 4671 O O . SER B 1 147 ? 20.188 -20.891 -10.258 1 91.88 147 SER B O 1
ATOM 4673 N N . PRO B 1 148 ? 19.531 -19.875 -8.422 1 90.38 148 PRO B N 1
ATOM 4674 C CA . PRO B 1 148 ? 20.922 -19.875 -7.98 1 90.38 148 PRO B CA 1
ATOM 4675 C C . PRO B 1 148 ? 21.5 -21.266 -7.801 1 90.38 148 PRO B C 1
ATOM 4677 O O . PRO B 1 148 ? 22.672 -21.516 -8.109 1 90.38 148 PRO B O 1
ATOM 4680 N N . LEU B 1 149 ? 20.797 -22.141 -7.332 1 92.62 149 LEU B N 1
ATOM 4681 C CA . LEU B 1 149 ? 21.219 -23.531 -7.184 1 92.62 149 LEU B CA 1
ATOM 4682 C C . LEU B 1 149 ? 21.484 -24.172 -8.539 1 92.62 149 LEU B C 1
ATOM 4684 O O . LEU B 1 149 ? 22.516 -24.812 -8.734 1 92.62 149 LEU B O 1
ATOM 4688 N N . PHE B 1 150 ? 20.609 -23.922 -9.461 1 93.94 150 PHE B N 1
ATOM 4689 C CA . PHE B 1 150 ? 20.75 -24.422 -10.828 1 93.94 150 PHE B CA 1
ATOM 4690 C C . PHE B 1 150 ? 22.016 -23.875 -11.477 1 93.94 150 PHE B C 1
ATOM 4692 O O . PHE B 1 150 ? 22.766 -24.641 -12.094 1 93.94 150 PHE B O 1
ATOM 4699 N N . ARG B 1 151 ? 22.234 -22.625 -11.258 1 92.12 151 ARG B N 1
ATOM 4700 C CA . ARG B 1 151 ? 23.406 -22 -11.859 1 92.12 151 ARG B CA 1
ATOM 4701 C C . ARG B 1 151 ? 24.688 -22.578 -11.281 1 92.12 151 ARG B C 1
ATOM 4703 O O . ARG B 1 151 ? 25.688 -22.75 -11.992 1 92.12 151 ARG B O 1
ATOM 4710 N N . SER B 1 152 ? 24.625 -22.828 -10.086 1 91.25 152 SER B N 1
ATOM 4711 C CA . SER B 1 152 ? 25.781 -23.453 -9.445 1 91.25 152 SER B CA 1
ATOM 4712 C C . SER B 1 152 ? 26.062 -24.828 -10.047 1 91.25 152 SER B C 1
ATOM 4714 O O . SER B 1 152 ? 27.234 -25.172 -10.281 1 91.25 152 SER B O 1
ATOM 4716 N N . VAL B 1 153 ? 25.078 -25.562 -10.266 1 92.56 153 VAL B N 1
ATOM 4717 C CA . VAL B 1 153 ? 25.219 -26.891 -10.852 1 92.56 153 VAL B CA 1
ATOM 4718 C C . VAL B 1 153 ? 25.75 -26.766 -12.273 1 92.56 153 VAL B C 1
ATOM 4720 O O . VAL B 1 153 ? 26.688 -27.469 -12.664 1 92.56 153 VAL B O 1
ATOM 4723 N N . ALA B 1 154 ? 25.109 -25.891 -13.016 1 93.62 154 ALA B N 1
ATOM 4724 C CA . ALA B 1 154 ? 25.516 -25.688 -14.406 1 93.62 154 ALA B CA 1
ATOM 4725 C C . ALA B 1 154 ? 26.984 -25.281 -14.5 1 93.62 154 ALA B C 1
ATOM 4727 O O . ALA B 1 154 ? 27.719 -25.781 -15.352 1 93.62 154 ALA B O 1
ATOM 4728 N N . SER B 1 155 ? 27.328 -24.438 -13.617 1 92.25 155 SER B N 1
ATOM 4729 C CA . SER B 1 155 ? 28.703 -23.953 -13.602 1 92.25 155 SER B CA 1
ATOM 4730 C C . SER B 1 155 ? 29.672 -25.062 -13.203 1 92.25 155 SER B C 1
ATOM 4732 O O . SER B 1 155 ? 30.766 -25.172 -13.781 1 92.25 155 SER B O 1
ATOM 4734 N N . ALA B 1 156 ? 29.312 -25.828 -12.32 1 92.06 156 ALA B N 1
ATOM 4735 C CA . ALA B 1 156 ? 30.156 -26.906 -11.82 1 92.06 156 ALA B CA 1
ATOM 4736 C C . ALA B 1 156 ? 30.469 -27.922 -12.922 1 92.06 156 ALA B C 1
ATOM 4738 O O . ALA B 1 156 ? 31.531 -28.531 -12.938 1 92.06 156 ALA B O 1
ATOM 4739 N N . TYR B 1 157 ? 29.625 -28.094 -13.852 1 94.38 157 TYR B N 1
ATOM 4740 C CA . TYR B 1 157 ? 29.797 -29.094 -14.883 1 94.38 157 TYR B CA 1
ATOM 4741 C C . TYR B 1 157 ? 30.031 -28.453 -16.25 1 94.38 157 TYR B C 1
ATOM 4743 O O . TYR B 1 157 ? 29.844 -29.094 -17.281 1 94.38 157 TYR B O 1
ATOM 4751 N N . ASP B 1 158 ? 30.328 -27.172 -16.219 1 94.06 158 ASP B N 1
ATOM 4752 C CA . ASP B 1 158 ? 30.656 -26.406 -17.422 1 94.06 158 ASP B CA 1
ATOM 4753 C C . ASP B 1 158 ? 29.547 -26.531 -18.469 1 94.06 158 ASP B C 1
ATOM 4755 O O . ASP B 1 158 ? 29.828 -26.75 -19.641 1 94.06 158 ASP B O 1
ATOM 4759 N N . SER B 1 159 ? 28.359 -26.578 -18.047 1 95.81 159 SER B N 1
ATOM 4760 C CA . SER B 1 159 ? 27.203 -26.5 -18.938 1 95.81 159 SER B CA 1
ATOM 4761 C C . SER B 1 159 ? 26.812 -25.047 -19.203 1 95.81 159 SER B C 1
ATOM 4763 O O . SER B 1 159 ? 26.156 -24.406 -18.375 1 95.81 159 SER B O 1
ATOM 4765 N N . ASP B 1 160 ? 27.141 -24.516 -20.312 1 94.31 160 ASP B N 1
ATOM 4766 C CA . ASP B 1 160 ? 27.047 -23.094 -20.641 1 94.31 160 ASP B CA 1
ATOM 4767 C C . ASP B 1 160 ? 26.562 -22.891 -22.062 1 94.31 160 ASP B C 1
ATOM 4769 O O . ASP B 1 160 ? 27.25 -23.266 -23.016 1 94.31 160 ASP B O 1
ATOM 4773 N N . PRO B 1 161 ? 25.516 -22.266 -22.203 1 94.56 161 PRO B N 1
ATOM 4774 C CA . PRO B 1 161 ? 25 -22.016 -23.547 1 94.56 161 PRO B CA 1
ATOM 4775 C C . PRO B 1 161 ? 25.969 -21.203 -24.406 1 94.56 161 PRO B C 1
ATOM 4777 O O . PRO B 1 161 ? 26.047 -21.406 -25.625 1 94.56 161 PRO B O 1
ATOM 4780 N N . GLU B 1 162 ? 26.688 -20.312 -23.828 1 91.88 162 GLU B N 1
ATOM 4781 C CA . GLU B 1 162 ? 27.641 -19.5 -24.562 1 91.88 162 GLU B CA 1
ATOM 4782 C C . GLU B 1 162 ? 28.766 -20.344 -25.141 1 91.88 162 GLU B C 1
ATOM 4784 O O . GLU B 1 162 ? 29.375 -19.984 -26.156 1 91.88 162 GLU B O 1
ATOM 4789 N N . LYS B 1 163 ? 29.047 -21.578 -24.531 1 93.31 163 LYS B N 1
ATOM 4790 C CA . LYS B 1 163 ? 30.109 -22.469 -24.969 1 93.31 163 LYS B CA 1
ATOM 4791 C C . LYS B 1 163 ? 29.562 -23.625 -25.797 1 93.31 163 LYS B C 1
ATOM 4793 O O . LYS B 1 163 ? 30.297 -24.516 -26.219 1 93.31 163 LYS B O 1
ATOM 4798 N N . GLY B 1 164 ? 28.234 -23.594 -25.906 1 93.5 164 GLY B N 1
ATOM 4799 C CA . GLY B 1 164 ? 27.594 -24.672 -26.656 1 93.5 164 GLY B CA 1
ATOM 4800 C C . GLY B 1 164 ? 27.5 -25.969 -25.875 1 93.5 164 GLY B C 1
ATOM 4801 O O . GLY B 1 164 ? 27.391 -27.047 -26.469 1 93.5 164 GLY B O 1
ATOM 4802 N N . THR B 1 165 ? 27.656 -25.969 -24.641 1 96 165 THR B N 1
ATOM 4803 C CA . THR B 1 165 ? 27.625 -27.172 -23.812 1 96 165 THR B CA 1
ATOM 4804 C C . THR B 1 165 ? 26.359 -27.219 -22.969 1 96 165 THR B C 1
ATOM 4806 O O . THR B 1 165 ? 26.375 -27.703 -21.828 1 96 165 THR B O 1
ATOM 4809 N N . GLU B 1 166 ? 25.25 -26.609 -23.438 1 95.38 166 GLU B N 1
ATOM 4810 C CA . GLU B 1 166 ? 24.016 -26.5 -22.672 1 95.38 166 GLU B CA 1
ATOM 4811 C C . GLU B 1 166 ? 23.406 -27.859 -22.422 1 95.38 166 GLU B C 1
ATOM 4813 O O . GLU B 1 166 ? 22.688 -28.062 -21.422 1 95.38 166 GLU B O 1
ATOM 4818 N N . ASN B 1 167 ? 23.812 -28.891 -23.203 1 95.25 167 ASN B N 1
ATOM 4819 C CA . ASN B 1 167 ? 23.172 -30.203 -23.125 1 95.25 167 ASN B CA 1
ATOM 4820 C C . ASN B 1 167 ? 23.875 -31.109 -22.125 1 95.25 167 ASN B C 1
ATOM 4822 O O . ASN B 1 167 ? 23.422 -32.219 -21.875 1 95.25 167 ASN B O 1
ATOM 4826 N N . ARG B 1 168 ? 25 -30.672 -21.625 1 95.56 168 ARG B N 1
ATOM 4827 C CA . ARG B 1 168 ? 25.656 -31.484 -20.609 1 95.56 168 ARG B CA 1
ATOM 4828 C C . ARG B 1 168 ? 24.703 -31.812 -19.469 1 95.56 168 ARG B C 1
ATOM 4830 O O . ARG B 1 168 ? 24.469 -33 -19.188 1 95.56 168 ARG B O 1
ATOM 4837 N N . ILE B 1 169 ? 24.109 -30.766 -18.953 1 96.25 169 ILE B N 1
ATOM 4838 C CA . ILE B 1 169 ? 23.141 -31.047 -17.906 1 96.25 169 ILE B CA 1
ATOM 4839 C C . ILE B 1 169 ? 22.141 -29.891 -17.797 1 96.25 169 ILE B C 1
ATOM 4841 O O . ILE B 1 169 ? 21.031 -30.078 -17.312 1 96.25 169 ILE B O 1
ATOM 4845 N N . GLY B 1 170 ? 22.516 -28.688 -18.203 1 96.56 170 GLY B N 1
ATOM 4846 C CA . GLY B 1 170 ? 21.75 -27.469 -17.984 1 96.56 170 GLY B CA 1
ATOM 4847 C C . GLY B 1 170 ? 20.391 -27.5 -18.641 1 96.56 170 GLY B C 1
ATOM 4848 O O . GLY B 1 170 ? 19.375 -27.188 -18.016 1 96.56 170 GLY B O 1
ATOM 4849 N N . ALA B 1 171 ? 20.328 -27.844 -19.906 1 96.56 171 ALA B N 1
ATOM 4850 C CA . ALA B 1 171 ? 19.078 -27.891 -20.641 1 96.56 171 ALA B CA 1
ATOM 4851 C C . ALA B 1 171 ? 18.094 -28.859 -19.984 1 96.56 171 ALA B C 1
ATOM 4853 O O . ALA B 1 171 ? 16.891 -28.547 -19.891 1 96.56 171 ALA B O 1
ATOM 4854 N N . PHE B 1 172 ? 18.609 -29.953 -19.531 1 96.81 172 PHE B N 1
ATOM 4855 C CA . PHE B 1 172 ? 17.812 -30.953 -18.844 1 96.81 172 PHE B CA 1
ATOM 4856 C C . PHE B 1 172 ? 17.25 -30.406 -17.547 1 96.81 172 PHE B C 1
ATOM 4858 O O . PHE B 1 172 ? 16.047 -30.5 -17.297 1 96.81 172 PHE B O 1
ATOM 4865 N N . LEU B 1 173 ? 18 -29.719 -16.797 1 96.88 173 LEU B N 1
ATOM 4866 C CA . LEU B 1 173 ? 17.594 -29.219 -15.484 1 96.88 173 LEU B CA 1
ATOM 4867 C C . LEU B 1 173 ? 16.609 -28.062 -15.625 1 96.88 173 LEU B C 1
ATOM 4869 O O . LEU B 1 173 ? 15.633 -27.969 -14.875 1 96.88 173 LEU B O 1
ATOM 4873 N N . VAL B 1 174 ? 16.875 -27.203 -16.547 1 96.44 174 VAL B N 1
ATOM 4874 C CA . VAL B 1 174 ? 16.016 -26.047 -16.75 1 96.44 174 VAL B CA 1
ATOM 4875 C C . VAL B 1 174 ? 14.578 -26.484 -17 1 96.44 174 VAL B C 1
ATOM 4877 O O . VAL B 1 174 ? 13.633 -25.953 -16.422 1 96.44 174 VAL B O 1
ATOM 4880 N N . GLN B 1 175 ? 14.398 -27.438 -17.797 1 96.12 175 GLN B N 1
ATOM 4881 C CA . GLN B 1 175 ? 13.055 -27.891 -18.156 1 96.12 175 GLN B CA 1
ATOM 4882 C C . GLN B 1 175 ? 12.43 -28.688 -17.016 1 96.12 175 GLN B C 1
ATOM 4884 O O . GLN B 1 175 ? 11.219 -28.609 -16.797 1 96.12 175 GLN B O 1
ATOM 4889 N N . CYS B 1 176 ? 13.234 -29.484 -16.312 1 96.94 176 CYS B N 1
ATOM 4890 C CA . CYS B 1 176 ? 12.703 -30.172 -15.141 1 96.94 176 CYS B CA 1
ATOM 4891 C C . CYS B 1 176 ? 12.164 -29.188 -14.117 1 96.94 176 CYS B C 1
ATOM 4893 O O . CYS B 1 176 ? 11.062 -29.359 -13.594 1 96.94 176 CYS B O 1
ATOM 4895 N N . ILE B 1 177 ? 12.953 -28.188 -13.906 1 96.62 177 ILE B N 1
ATOM 4896 C CA . ILE B 1 177 ? 12.578 -27.156 -12.938 1 96.62 177 ILE B CA 1
ATOM 4897 C C . ILE B 1 177 ? 11.297 -26.469 -13.383 1 96.62 177 ILE B C 1
ATOM 4899 O O . ILE B 1 177 ? 10.352 -26.328 -12.609 1 96.62 177 ILE B O 1
ATOM 4903 N N . PHE B 1 178 ? 11.258 -26.109 -14.594 1 96.19 178 PHE B N 1
ATOM 4904 C CA . PHE B 1 178 ? 10.148 -25.328 -15.148 1 96.19 178 PHE B CA 1
ATOM 4905 C C . PHE B 1 178 ? 8.859 -26.141 -15.109 1 96.19 178 PHE B C 1
ATOM 4907 O O . PHE B 1 178 ? 7.828 -25.656 -14.625 1 96.19 178 PHE B O 1
ATOM 4914 N N . GLN B 1 179 ? 8.852 -27.359 -15.594 1 96.88 179 GLN B N 1
ATOM 4915 C CA . GLN B 1 179 ? 7.668 -28.219 -15.664 1 96.88 179 GLN B CA 1
ATOM 4916 C C . GLN B 1 179 ? 7.168 -28.578 -14.273 1 96.88 179 GLN B C 1
ATOM 4918 O O . GLN B 1 179 ? 5.961 -28.578 -14.023 1 96.88 179 GLN B O 1
ATOM 4923 N N . CYS B 1 180 ? 8.062 -28.859 -13.438 1 97.25 180 CYS B N 1
ATOM 4924 C CA . CYS B 1 180 ? 7.672 -29.25 -12.086 1 97.25 180 CYS B CA 1
ATOM 4925 C C . CYS B 1 180 ? 7.191 -28.031 -11.289 1 97.25 180 CYS B C 1
ATOM 4927 O O . CYS B 1 180 ? 6.359 -28.172 -10.391 1 97.25 180 CYS B O 1
ATOM 4929 N N . ASN B 1 181 ? 7.746 -26.891 -11.617 1 96.31 181 ASN B N 1
ATOM 4930 C CA . ASN B 1 181 ? 7.273 -25.688 -10.961 1 96.31 181 ASN B CA 1
ATOM 4931 C C . ASN B 1 181 ? 5.781 -25.453 -11.203 1 96.31 181 ASN B C 1
ATOM 4933 O O . ASN B 1 181 ? 5.059 -25.062 -10.289 1 96.31 181 ASN B O 1
ATOM 4937 N N . ALA B 1 182 ? 5.332 -25.703 -12.391 1 96.06 182 ALA B N 1
ATOM 4938 C CA . ALA B 1 182 ? 3.91 -25.594 -12.703 1 96.06 182 ALA B CA 1
ATOM 4939 C C . ALA B 1 182 ? 3.076 -26.531 -11.844 1 96.06 182 ALA B C 1
ATOM 4941 O O . ALA B 1 182 ? 1.982 -26.172 -11.398 1 96.06 182 ALA B O 1
ATOM 4942 N N . ILE B 1 183 ? 3.604 -27.688 -11.594 1 97.81 183 ILE B N 1
ATOM 4943 C CA . ILE B 1 183 ? 2.902 -28.688 -10.789 1 97.81 183 ILE B CA 1
ATOM 4944 C C . ILE B 1 183 ? 2.84 -28.234 -9.336 1 97.81 183 ILE B C 1
ATOM 4946 O O . ILE B 1 183 ? 1.776 -28.266 -8.711 1 97.81 183 ILE B O 1
ATOM 4950 N N . THR B 1 184 ? 3.953 -27.797 -8.805 1 97.5 184 THR B N 1
ATOM 4951 C CA . THR B 1 184 ? 3.969 -27.359 -7.41 1 97.5 184 THR B CA 1
ATOM 4952 C C . THR B 1 184 ? 3.045 -26.172 -7.211 1 97.5 184 THR B C 1
ATOM 4954 O O . THR B 1 184 ? 2.436 -26.016 -6.152 1 97.5 184 THR B O 1
ATOM 4957 N N . CYS B 1 185 ? 2.934 -25.359 -8.164 1 96.56 185 CYS B N 1
ATOM 4958 C CA . CYS B 1 185 ? 2.021 -24.219 -8.109 1 96.56 185 CYS B CA 1
ATOM 4959 C C . CYS B 1 185 ? 0.573 -24.688 -8.016 1 96.56 185 CYS B C 1
ATOM 4961 O O . CYS B 1 185 ? -0.267 -24.016 -7.422 1 96.56 185 CYS B O 1
ATOM 4963 N N . ALA B 1 186 ? 0.287 -25.797 -8.57 1 97.31 186 ALA B N 1
ATOM 4964 C CA . ALA B 1 186 ? -1.078 -26.312 -8.625 1 97.31 186 ALA B CA 1
ATOM 4965 C C . ALA B 1 186 ? -1.439 -27.047 -7.336 1 97.31 186 ALA B C 1
ATOM 4967 O O . ALA B 1 186 ? -2.615 -27.312 -7.074 1 97.31 186 ALA B O 1
ATOM 4968 N N . MET B 1 187 ? -0.525 -27.297 -6.531 1 97.38 187 MET B N 1
ATOM 4969 C CA . MET B 1 187 ? -0.721 -28.266 -5.461 1 97.38 187 MET B CA 1
ATOM 4970 C C . MET B 1 187 ? -1.289 -27.594 -4.215 1 97.38 187 MET B C 1
ATOM 4972 O O . MET B 1 187 ? -1.945 -28.25 -3.4 1 97.38 187 MET B O 1
ATOM 4976 N N . PHE B 1 188 ? -0.984 -26.297 -4.066 1 95.62 188 PHE B N 1
ATOM 4977 C CA . PHE B 1 188 ? -1.436 -25.609 -2.859 1 95.62 188 PHE B CA 1
ATOM 4978 C C . PHE B 1 188 ? -2.096 -24.281 -3.207 1 95.62 188 PHE B C 1
ATOM 4980 O O . PHE B 1 188 ? -1.72 -23.625 -4.184 1 95.62 188 PHE B O 1
ATOM 4987 N N . LEU B 1 189 ? -3.023 -23.891 -2.367 1 93.81 189 LEU B N 1
ATOM 4988 C CA . LEU B 1 189 ? -3.736 -22.625 -2.543 1 93.81 189 LEU B CA 1
ATOM 4989 C C . LEU B 1 189 ? -2.775 -21.453 -2.475 1 93.81 189 LEU B C 1
ATOM 4991 O O . LEU B 1 189 ? -2.969 -20.453 -3.166 1 93.81 189 LEU B O 1
ATOM 4995 N N . THR B 1 190 ? -1.711 -21.578 -1.69 1 92.56 190 THR B N 1
ATOM 4996 C CA . THR B 1 190 ? -0.793 -20.469 -1.425 1 92.56 190 THR B CA 1
ATOM 4997 C C . THR B 1 190 ? 0.499 -20.641 -2.219 1 92.56 190 THR B C 1
ATOM 4999 O O . THR B 1 190 ? 1.523 -20.047 -1.881 1 92.56 190 THR B O 1
ATOM 5002 N N . SER B 1 191 ? 0.468 -21.469 -3.236 1 95.25 191 SER B N 1
ATOM 5003 C CA . SER B 1 191 ? 1.7 -21.703 -3.98 1 95.25 191 SER B CA 1
ATOM 5004 C C . SER B 1 191 ? 1.79 -20.781 -5.199 1 95.25 191 SER B C 1
ATOM 5006 O O . SER B 1 191 ? 2.857 -20.656 -5.801 1 95.25 191 SER B O 1
ATOM 5008 N N . MET B 1 192 ? 0.68 -20.203 -5.492 1 94 192 MET B N 1
ATOM 5009 C CA . MET B 1 192 ? 0.589 -19.281 -6.617 1 94 192 MET B CA 1
ATOM 5010 C C . MET B 1 192 ? -0.479 -18.219 -6.363 1 94 192 MET B C 1
ATOM 5012 O O . MET B 1 192 ? -1.564 -18.531 -5.871 1 94 192 MET B O 1
ATOM 5016 N N . ALA B 1 193 ? -0.179 -17.031 -6.684 1 89.94 193 ALA B N 1
ATOM 5017 C CA . ALA B 1 193 ? -1.04 -15.898 -6.359 1 89.94 193 ALA B CA 1
ATOM 5018 C C . ALA B 1 193 ? -2.408 -16.047 -7.02 1 89.94 193 ALA B C 1
ATOM 5020 O O . ALA B 1 193 ? -3.418 -15.594 -6.473 1 89.94 193 ALA B O 1
ATOM 5021 N N . GLY B 1 194 ? -2.488 -16.688 -8.102 1 93.38 194 GLY B N 1
ATOM 5022 C CA . GLY B 1 194 ? -3.73 -16.828 -8.844 1 93.38 194 GLY B CA 1
ATOM 5023 C C . GLY B 1 194 ? -4.668 -17.859 -8.242 1 93.38 194 GLY B C 1
ATOM 5024 O O . GLY B 1 194 ? -5.867 -17.859 -8.523 1 93.38 194 GLY B O 1
ATOM 5025 N N . ASN B 1 195 ? -4.152 -18.75 -7.426 1 96.25 195 ASN B N 1
ATOM 5026 C CA . ASN B 1 195 ? -4.969 -19.812 -6.855 1 96.25 195 ASN B CA 1
ATOM 5027 C C . ASN B 1 195 ? -6.055 -19.25 -5.938 1 96.25 195 ASN B C 1
ATOM 5029 O O . ASN B 1 195 ? -7.227 -19.609 -6.074 1 96.25 195 ASN B O 1
ATOM 5033 N N . PRO B 1 196 ? -5.66 -18.391 -5.09 1 94.19 196 PRO B N 1
ATOM 5034 C CA . PRO B 1 196 ? -6.707 -17.797 -4.254 1 94.19 196 PRO B CA 1
ATOM 5035 C C . PRO B 1 196 ? -7.727 -16.984 -5.062 1 94.19 196 PRO B C 1
ATOM 5037 O O . PRO B 1 196 ? -8.898 -16.906 -4.688 1 94.19 196 PRO B O 1
ATOM 5040 N N . LEU B 1 197 ? -7.297 -16.391 -6.074 1 93.44 197 LEU B N 1
ATOM 5041 C CA . LEU B 1 197 ? -8.219 -15.688 -6.961 1 93.44 197 LEU B CA 1
ATOM 5042 C C . LEU B 1 197 ? -9.273 -16.641 -7.512 1 93.44 197 LEU B C 1
ATOM 5044 O O . LEU B 1 197 ? -10.469 -16.328 -7.477 1 93.44 197 LEU B O 1
ATOM 5048 N N . ALA B 1 198 ? -8.859 -17.766 -7.984 1 95.31 198 ALA B N 1
ATOM 5049 C CA . ALA B 1 198 ? -9.773 -18.797 -8.469 1 95.31 198 ALA B CA 1
ATOM 5050 C C . ALA B 1 198 ? -10.727 -19.25 -7.363 1 95.31 198 ALA B C 1
ATOM 5052 O O . ALA B 1 198 ? -11.938 -19.359 -7.582 1 95.31 198 ALA B O 1
ATOM 5053 N N . ALA B 1 199 ? -10.156 -19.453 -6.246 1 94.88 199 ALA B N 1
ATOM 5054 C CA . ALA B 1 199 ? -10.961 -19.891 -5.105 1 94.88 199 ALA B CA 1
ATOM 5055 C C . ALA B 1 199 ? -12.023 -18.859 -4.754 1 94.88 199 ALA B C 1
ATOM 5057 O O . ALA B 1 199 ? -13.148 -19.203 -4.387 1 94.88 199 ALA B O 1
ATOM 5058 N N . ASN B 1 200 ? -11.711 -17.719 -4.84 1 93.06 200 ASN B N 1
ATOM 5059 C CA . ASN B 1 200 ? -12.68 -16.672 -4.539 1 93.06 200 ASN B CA 1
ATOM 5060 C C . ASN B 1 200 ? -13.766 -16.594 -5.602 1 93.06 200 ASN B C 1
ATOM 5062 O O . ASN B 1 200 ? -14.93 -16.328 -5.285 1 93.06 200 ASN B O 1
ATOM 5066 N N . PHE B 1 201 ? -13.406 -16.688 -6.84 1 93.75 201 PHE B N 1
ATOM 5067 C CA . PHE B 1 201 ? -14.406 -16.734 -7.898 1 93.75 201 PHE B CA 1
ATOM 5068 C C . PHE B 1 201 ? -15.359 -17.891 -7.688 1 93.75 201 PHE B C 1
ATOM 5070 O O . PHE B 1 201 ? -16.562 -17.766 -7.918 1 93.75 201 PHE B O 1
ATOM 5077 N N . ALA B 1 202 ? -14.828 -18.969 -7.254 1 95.81 202 ALA B N 1
ATOM 5078 C CA . ALA B 1 202 ? -15.656 -20.125 -6.941 1 95.81 202 ALA B CA 1
ATOM 5079 C C . ALA B 1 202 ? -16.625 -19.828 -5.793 1 95.81 202 ALA B C 1
ATOM 5081 O O . ALA B 1 202 ? -17.797 -20.188 -5.848 1 95.81 202 ALA B O 1
ATOM 5082 N N . LYS B 1 203 ? -16.078 -19.172 -4.844 1 93.5 203 LYS B N 1
ATOM 5083 C CA . LYS B 1 203 ? -16.891 -18.828 -3.686 1 93.5 203 LYS B CA 1
ATOM 5084 C C . LYS B 1 203 ? -18.078 -17.969 -4.094 1 93.5 203 LYS B C 1
ATOM 5086 O O . LYS B 1 203 ? -19.188 -18.125 -3.562 1 93.5 203 LYS B O 1
ATOM 5091 N N . GLU B 1 204 ? -17.859 -17.125 -4.98 1 90.31 204 GLU B N 1
ATOM 5092 C CA . GLU B 1 204 ? -18.922 -16.266 -5.477 1 90.31 204 GLU B CA 1
ATOM 5093 C C . GLU B 1 204 ? -20 -17.062 -6.184 1 90.31 204 GLU B C 1
ATOM 5095 O O . GLU B 1 204 ? -21.141 -16.594 -6.352 1 90.31 204 GLU B O 1
ATOM 5100 N N . GLN B 1 205 ? -19.656 -18.203 -6.605 1 91.31 205 GLN B N 1
ATOM 5101 C CA . GLN B 1 205 ? -20.609 -19.094 -7.25 1 91.31 205 GLN B CA 1
ATOM 5102 C C . GLN B 1 205 ? -21.078 -20.172 -6.289 1 91.31 205 GLN B C 1
ATOM 5104 O O . GLN B 1 205 ? -21.609 -21.203 -6.719 1 91.31 205 GLN B O 1
ATOM 5109 N N . GLY B 1 206 ? -20.734 -20 -5.027 1 92.12 206 GLY B N 1
ATOM 5110 C CA . GLY B 1 206 ? -21.281 -20.844 -3.977 1 92.12 206 GLY B CA 1
ATOM 5111 C C . GLY B 1 206 ? -20.375 -22.016 -3.621 1 92.12 206 GLY B C 1
ATOM 5112 O O . GLY B 1 206 ? -20.781 -22.938 -2.924 1 92.12 206 GLY B O 1
ATOM 5113 N N . VAL B 1 207 ? -19.172 -22.062 -4.113 1 95.44 207 VAL B N 1
ATOM 5114 C CA . VAL B 1 207 ? -18.25 -23.156 -3.848 1 95.44 207 VAL B CA 1
ATOM 5115 C C . VAL B 1 207 ? -17.078 -22.656 -3 1 95.44 207 VAL B C 1
ATOM 5117 O O . VAL B 1 207 ? -16.25 -21.875 -3.473 1 95.44 207 VAL B O 1
ATOM 5120 N N . GLU B 1 208 ? -16.969 -23.109 -1.821 1 93.44 208 GLU B N 1
ATOM 5121 C CA . GLU B 1 208 ? -15.906 -22.672 -0.929 1 93.44 208 GLU B CA 1
ATOM 5122 C C . GLU B 1 208 ? -14.773 -23.703 -0.871 1 93.44 208 GLU B C 1
ATOM 5124 O O . GLU B 1 208 ? -14.969 -24.812 -0.361 1 93.44 208 GLU B O 1
ATOM 5129 N N . ILE B 1 209 ? -13.68 -23.344 -1.328 1 93.94 209 ILE B N 1
ATOM 5130 C CA . ILE B 1 209 ? -12.5 -24.203 -1.326 1 93.94 209 ILE B CA 1
ATOM 5131 C C . ILE B 1 209 ? -11.586 -23.828 -0.162 1 93.94 209 ILE B C 1
ATOM 5133 O O . ILE B 1 209 ? -11.141 -22.688 -0.066 1 93.94 209 ILE B O 1
ATOM 5137 N N . THR B 1 210 ? -11.25 -24.719 0.67 1 90.31 210 THR B N 1
ATOM 5138 C CA . THR B 1 210 ? -10.312 -24.484 1.763 1 90.31 210 THR B CA 1
ATOM 5139 C C . THR B 1 210 ? -8.883 -24.812 1.333 1 90.31 210 THR B C 1
ATOM 5141 O O . THR B 1 210 ? -8.68 -25.469 0.31 1 90.31 210 THR B O 1
ATOM 5144 N N . TRP B 1 211 ? -7.977 -24.344 2.109 1 91.38 211 TRP B N 1
ATOM 5145 C CA . TRP B 1 211 ? -6.574 -24.641 1.829 1 91.38 211 TRP B CA 1
ATOM 5146 C C . TRP B 1 211 ? -6.328 -26.141 1.836 1 91.38 211 TRP B C 1
ATOM 5148 O O . TRP B 1 211 ? -5.758 -26.688 0.89 1 91.38 211 TRP B O 1
ATOM 5158 N N . ALA B 1 212 ? -6.77 -26.812 2.9 1 91.56 212 ALA B N 1
ATOM 5159 C CA . ALA B 1 212 ? -6.574 -28.266 3.027 1 91.56 212 ALA B CA 1
ATOM 5160 C C . ALA B 1 212 ? -7.324 -29.016 1.933 1 91.56 212 ALA B C 1
ATOM 5162 O O . ALA B 1 212 ? -6.852 -30.047 1.446 1 91.56 212 ALA B O 1
ATOM 5163 N N . GLY B 1 213 ? -8.484 -28.5 1.651 1 92.88 213 GLY B N 1
ATOM 5164 C CA . GLY B 1 213 ? -9.242 -29.109 0.579 1 92.88 213 GLY B CA 1
ATOM 5165 C C . GLY B 1 213 ? -8.516 -29.094 -0.753 1 92.88 213 GLY B C 1
ATOM 5166 O O . GLY B 1 213 ? -8.453 -30.125 -1.444 1 92.88 213 GLY B O 1
ATOM 5167 N N . TRP B 1 214 ? -7.996 -27.953 -1.083 1 95.88 214 TRP B N 1
ATOM 5168 C CA . TRP B 1 214 ? -7.219 -27.828 -2.312 1 95.88 214 TRP B CA 1
ATOM 5169 C C . TRP B 1 214 ? -6.008 -28.75 -2.295 1 95.88 214 TRP B C 1
ATOM 5171 O O . TRP B 1 214 ? -5.754 -29.469 -3.26 1 95.88 214 TRP B O 1
ATOM 5181 N N . ALA B 1 215 ? -5.293 -28.734 -1.202 1 95.88 215 ALA B N 1
ATOM 5182 C CA . ALA B 1 215 ? -4.074 -29.531 -1.073 1 95.88 215 ALA B CA 1
ATOM 5183 C C . ALA B 1 215 ? -4.379 -31.016 -1.192 1 95.88 215 ALA B C 1
ATOM 5185 O O . ALA B 1 215 ? -3.65 -31.75 -1.862 1 95.88 215 ALA B O 1
ATOM 5186 N N . THR B 1 216 ? -5.422 -31.438 -0.544 1 96.44 216 THR B N 1
ATOM 5187 C CA . THR B 1 216 ? -5.797 -32.844 -0.568 1 96.44 216 THR B CA 1
ATOM 5188 C C . THR B 1 216 ? -6.188 -33.281 -1.979 1 96.44 216 THR B C 1
ATOM 5190 O O . THR B 1 216 ? -5.844 -34.375 -2.414 1 96.44 216 THR B O 1
ATOM 5193 N N . ALA B 1 217 ? -6.844 -32.438 -2.656 1 97.31 217 ALA B N 1
ATOM 5194 C CA . ALA B 1 217 ? -7.289 -32.781 -4.008 1 97.31 217 ALA B CA 1
ATOM 5195 C C . ALA B 1 217 ? -6.105 -32.875 -4.969 1 97.31 217 ALA B C 1
ATOM 5197 O O . ALA B 1 217 ? -6.098 -33.719 -5.867 1 97.31 217 ALA B O 1
ATOM 5198 N N . ALA B 1 218 ? -5.113 -32.062 -4.777 1 98.06 218 ALA B N 1
ATOM 5199 C CA . ALA B 1 218 ? -4.039 -31.953 -5.758 1 98.06 218 ALA B CA 1
ATOM 5200 C C . ALA B 1 218 ? -2.865 -32.875 -5.395 1 98.06 218 ALA B C 1
ATOM 5202 O O . ALA B 1 218 ? -1.979 -33.094 -6.219 1 98.06 218 ALA B O 1
ATOM 5203 N N . ILE B 1 219 ? -2.816 -33.438 -4.223 1 97.75 219 ILE B N 1
ATOM 5204 C CA . ILE B 1 219 ? -1.611 -34.031 -3.66 1 97.75 219 ILE B CA 1
ATOM 5205 C C . ILE B 1 219 ? -1.237 -35.281 -4.449 1 97.75 219 ILE B C 1
ATOM 5207 O O . ILE B 1 219 ? -0.07 -35.469 -4.793 1 97.75 219 ILE B O 1
ATOM 5211 N N . VAL B 1 220 ? -2.141 -36.156 -4.762 1 98.19 220 VAL B N 1
ATOM 5212 C CA . VAL B 1 220 ? -1.829 -37.438 -5.379 1 98.19 220 VAL B CA 1
ATOM 5213 C C . VAL B 1 220 ? -1.406 -37.25 -6.828 1 98.19 220 VAL B C 1
ATOM 5215 O O . VAL B 1 220 ? -0.304 -37.625 -7.223 1 98.19 220 VAL B O 1
ATOM 5218 N N . PRO B 1 221 ? -2.25 -36.594 -7.633 1 98.31 221 PRO B N 1
ATOM 5219 C CA . PRO B 1 221 ? -1.784 -36.375 -9.008 1 98.31 221 PRO B CA 1
ATOM 5220 C C . PRO B 1 221 ? -0.559 -35.469 -9.07 1 98.31 221 PRO B C 1
ATOM 5222 O O . PRO B 1 221 ? 0.29 -35.625 -9.953 1 98.31 221 PRO B O 1
ATOM 5225 N N . GLY B 1 222 ? -0.446 -34.531 -8.164 1 98.25 222 GLY B N 1
ATOM 5226 C CA . GLY B 1 222 ? 0.71 -33.625 -8.117 1 98.25 222 GLY B CA 1
ATOM 5227 C C . GLY B 1 222 ? 2.008 -34.375 -7.836 1 98.25 222 GLY B C 1
ATOM 5228 O O . GLY B 1 222 ? 2.984 -34.219 -8.57 1 98.25 222 GLY B O 1
ATOM 5229 N N . LEU B 1 223 ? 2.006 -35.188 -6.82 1 98.25 223 LEU B N 1
ATOM 5230 C CA . LEU B 1 223 ? 3.199 -35.969 -6.465 1 98.25 223 LEU B CA 1
ATOM 5231 C C . LEU B 1 223 ? 3.576 -36.938 -7.582 1 98.25 223 LEU B C 1
ATOM 5233 O O . LEU B 1 223 ? 4.762 -37.156 -7.848 1 98.25 223 LEU B O 1
ATOM 5237 N N . LEU B 1 224 ? 2.6 -37.5 -8.148 1 98.38 224 LEU B N 1
ATOM 5238 C CA . LEU B 1 224 ? 2.869 -38.406 -9.258 1 98.38 224 LEU B CA 1
ATOM 5239 C C . LEU B 1 224 ? 3.547 -37.688 -10.414 1 98.38 224 LEU B C 1
ATOM 5241 O O . LEU B 1 224 ? 4.496 -38.188 -11.008 1 98.38 224 LEU B O 1
ATOM 5245 N N . CYS B 1 225 ? 3.037 -36.531 -10.719 1 98.25 225 CYS B N 1
ATOM 5246 C CA . CYS B 1 225 ? 3.635 -35.75 -11.797 1 98.25 225 CYS B CA 1
ATOM 5247 C C . CYS B 1 225 ? 5.059 -35.344 -11.445 1 98.25 225 CYS B C 1
ATOM 5249 O O . CYS B 1 225 ? 5.945 -35.344 -12.297 1 98.25 225 CYS B O 1
ATOM 5251 N N . LEU B 1 226 ? 5.285 -34.906 -10.156 1 98.06 226 LEU B N 1
ATOM 5252 C CA . LEU B 1 226 ? 6.621 -34.5 -9.734 1 98.06 226 LEU B CA 1
ATOM 5253 C C . LEU B 1 226 ? 7.602 -35.656 -9.836 1 98.06 226 LEU B C 1
ATOM 5255 O O . LEU B 1 226 ? 8.797 -35.469 -10.07 1 98.06 226 LEU B O 1
ATOM 5259 N N . PHE B 1 227 ? 7.098 -36.812 -9.703 1 97.94 227 PHE B N 1
ATOM 5260 C CA . PHE B 1 227 ? 7.918 -38.031 -9.852 1 97.94 227 PHE B CA 1
ATOM 5261 C C . PHE B 1 227 ? 8.141 -38.344 -11.32 1 97.94 227 PHE B C 1
ATOM 5263 O O . PHE B 1 227 ? 9.266 -38.625 -11.742 1 97.94 227 PHE B O 1
ATOM 5270 N N . LEU B 1 228 ? 7.168 -38.25 -12.164 1 97.88 228 LEU B N 1
ATOM 5271 C CA . LEU B 1 228 ? 7.176 -38.719 -13.539 1 97.88 228 LEU B CA 1
ATOM 5272 C C . LEU B 1 228 ? 7.898 -37.719 -14.453 1 97.88 228 LEU B C 1
ATOM 5274 O O . LEU B 1 228 ? 8.578 -38.125 -15.398 1 97.88 228 LEU B O 1
ATOM 5278 N N . ILE B 1 229 ? 7.793 -36.469 -14.203 1 97.5 229 ILE B N 1
ATOM 5279 C CA . ILE B 1 229 ? 8.258 -35.438 -15.141 1 97.5 229 ILE B CA 1
ATOM 5280 C C . ILE B 1 229 ? 9.773 -35.531 -15.297 1 97.5 229 ILE B C 1
ATOM 5282 O O . ILE B 1 229 ? 10.289 -35.719 -16.406 1 97.5 229 ILE B O 1
ATOM 5286 N N . PRO B 1 230 ? 10.555 -35.5 -14.172 1 97.19 230 PRO B N 1
ATOM 5287 C CA . PRO B 1 230 ? 12 -35.625 -14.344 1 97.19 230 PRO B CA 1
ATOM 5288 C C . PRO B 1 230 ? 12.391 -36.969 -14.961 1 97.19 230 PRO B C 1
ATOM 5290 O O . PRO B 1 230 ? 13.328 -37.062 -15.758 1 97.19 230 PRO B O 1
ATOM 5293 N N . LEU B 1 231 ? 11.656 -38 -14.641 1 97.06 231 LEU B N 1
ATOM 5294 C CA . LEU B 1 231 ? 11.938 -39.312 -15.18 1 97.06 231 LEU B CA 1
ATOM 5295 C C . LEU B 1 231 ? 11.727 -39.344 -16.688 1 97.06 231 LEU B C 1
ATOM 5297 O O . LEU B 1 231 ? 12.578 -39.844 -17.422 1 97.06 231 LEU B O 1
ATOM 5301 N N . VAL B 1 232 ? 10.617 -38.844 -17.141 1 96.69 232 VAL B N 1
ATOM 5302 C CA . VAL B 1 232 ? 10.312 -38.812 -18.562 1 96.69 232 VAL B CA 1
ATOM 5303 C C . VAL B 1 232 ? 11.312 -37.906 -19.281 1 96.69 232 VAL B C 1
ATOM 5305 O O . VAL B 1 232 ? 11.781 -38.25 -20.375 1 96.69 232 VAL B O 1
ATOM 5308 N N . MET B 1 233 ? 11.633 -36.812 -18.688 1 96.25 233 MET B N 1
ATOM 5309 C CA . MET B 1 233 ? 12.633 -35.906 -19.25 1 96.25 233 MET B CA 1
ATOM 5310 C C . MET B 1 233 ? 13.969 -36.594 -19.438 1 96.25 233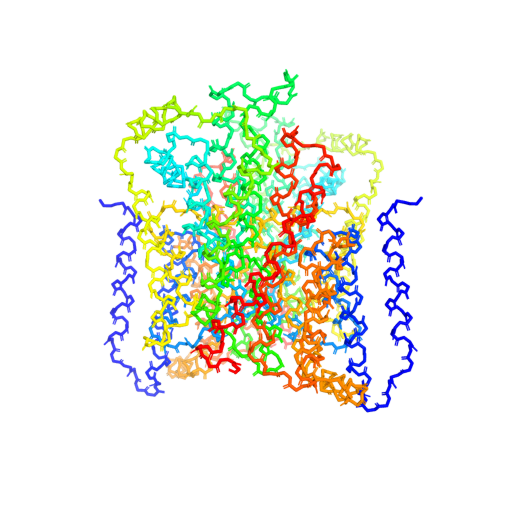 MET B C 1
ATOM 5312 O O . MET B 1 233 ? 14.641 -36.438 -20.453 1 96.25 233 MET B O 1
ATOM 5316 N N . TYR B 1 234 ? 14.359 -37.375 -18.469 1 95.81 234 TYR B N 1
ATOM 5317 C CA . TYR B 1 234 ? 15.625 -38.094 -18.469 1 95.81 234 TYR B CA 1
ATOM 5318 C C . TYR B 1 234 ? 15.695 -39.094 -19.625 1 95.81 234 TYR B C 1
ATOM 5320 O O . TYR B 1 234 ? 16.766 -39.312 -20.188 1 95.81 234 TYR B O 1
ATOM 5328 N N . PHE B 1 235 ? 14.547 -39.562 -20.047 1 95.19 235 PHE B N 1
ATOM 5329 C CA . PHE B 1 235 ? 14.523 -40.562 -21.094 1 95.19 235 PHE B CA 1
ATOM 5330 C C . PHE B 1 235 ? 14.289 -39.938 -22.469 1 95.19 235 PHE B C 1
ATOM 5332 O O . PHE B 1 235 ? 14.836 -40.406 -23.469 1 95.19 235 PHE B O 1
ATOM 5339 N N . VAL B 1 236 ? 13.531 -38.938 -22.531 1 93.62 236 VAL B N 1
ATOM 5340 C CA . VAL B 1 236 ? 13.109 -38.344 -23.812 1 93.62 236 VAL B CA 1
ATOM 5341 C C . VAL B 1 236 ? 14.078 -37.25 -24.219 1 93.62 236 VAL B C 1
ATOM 5343 O O . VAL B 1 236 ? 14.367 -37.094 -25.406 1 93.62 236 VAL B O 1
ATOM 5346 N N . PHE B 1 237 ? 14.531 -36.469 -23.219 1 93.06 237 PHE B N 1
ATOM 5347 C CA . PHE B 1 237 ? 15.508 -35.406 -23.438 1 93.06 237 PHE B CA 1
ATOM 5348 C C . PHE B 1 237 ? 16.672 -35.531 -22.469 1 93.06 237 PHE B C 1
ATOM 5350 O O . PHE B 1 237 ? 16.875 -34.688 -21.609 1 93.06 237 PHE B O 1
ATOM 5357 N N . PRO B 1 238 ? 17.453 -36.531 -22.703 1 93.94 238 PRO B N 1
ATOM 5358 C CA . PRO B 1 238 ? 18.484 -36.875 -21.719 1 93.94 238 PRO B CA 1
ATOM 5359 C C . PRO B 1 238 ? 19.641 -35.875 -21.672 1 93.94 238 PRO B C 1
ATOM 5361 O O . PRO B 1 238 ? 20.031 -35.344 -22.719 1 93.94 238 PRO B O 1
ATOM 5364 N N . PRO B 1 239 ? 20.109 -35.688 -20.406 1 95.62 239 PRO B N 1
ATOM 5365 C CA . PRO B 1 239 ? 21.375 -34.938 -20.312 1 95.62 239 PRO B CA 1
ATOM 5366 C C . PRO B 1 239 ? 22.562 -35.75 -20.797 1 95.62 239 PRO B C 1
ATOM 5368 O O . PRO B 1 239 ? 22.5 -37 -20.828 1 95.62 239 PRO B O 1
ATOM 5371 N N . GLU B 1 240 ? 23.594 -35.062 -21.156 1 95.88 240 GLU B N 1
ATOM 5372 C CA . GLU B 1 240 ? 24.812 -35.75 -21.562 1 95.88 240 GLU B CA 1
ATOM 5373 C C . GLU B 1 240 ? 25.516 -36.375 -20.359 1 95.88 240 GLU B C 1
ATOM 5375 O O . GLU B 1 240 ? 25.984 -37.531 -20.422 1 95.88 240 GLU B O 1
ATOM 5380 N N . LEU B 1 241 ? 25.516 -35.625 -19.375 1 93.81 241 LEU B N 1
ATOM 5381 C CA . LEU B 1 241 ? 26.125 -36.125 -18.141 1 93.81 241 LEU B CA 1
ATOM 5382 C C . LEU B 1 241 ? 25.109 -36.875 -17.297 1 93.81 241 LEU B C 1
ATOM 5384 O O . LEU B 1 241 ? 24.062 -36.344 -16.938 1 93.81 241 LEU B O 1
ATOM 5388 N N . LYS B 1 242 ? 25.453 -38.062 -16.938 1 93.06 242 LYS B N 1
ATOM 5389 C CA . LYS B 1 242 ? 24.516 -38.906 -16.188 1 93.06 242 LYS B CA 1
ATOM 5390 C C . LYS B 1 242 ? 24.953 -39.031 -14.734 1 93.06 242 LYS B C 1
ATOM 5392 O O . LYS B 1 242 ? 24.109 -39.156 -13.844 1 93.06 242 LYS B O 1
ATOM 5397 N N . LYS B 1 243 ? 26.234 -39.062 -14.484 1 92.25 243 LYS B N 1
ATOM 5398 C CA . LYS B 1 243 ? 26.766 -39.125 -13.117 1 92.25 243 LYS B CA 1
ATOM 5399 C C . LYS B 1 243 ? 27.281 -37.75 -12.68 1 92.25 243 LYS B C 1
ATOM 5401 O O . LYS B 1 243 ? 27.953 -37.062 -13.438 1 92.25 243 LYS B O 1
ATOM 5406 N N . THR B 1 244 ? 26.828 -37.375 -11.516 1 91.19 244 THR B N 1
ATOM 5407 C CA . THR B 1 244 ? 27.172 -36.031 -11.039 1 91.19 244 THR B CA 1
ATOM 5408 C C . THR B 1 244 ? 27.781 -36.094 -9.641 1 91.19 244 THR B C 1
ATOM 5410 O O . THR B 1 244 ? 27.344 -35.375 -8.742 1 91.19 244 THR B O 1
ATOM 5413 N N . PRO B 1 245 ? 28.812 -36.844 -9.438 1 90.38 245 PRO B N 1
ATOM 5414 C CA . PRO B 1 245 ? 29.391 -36.969 -8.094 1 90.38 245 PRO B CA 1
ATOM 5415 C C . PRO B 1 245 ? 30 -35.656 -7.613 1 90.38 245 PRO B C 1
ATOM 5417 O O . PRO B 1 245 ? 29.984 -35.344 -6.414 1 90.38 245 PRO B O 1
ATOM 5420 N N . GLU B 1 246 ? 30.438 -34.812 -8.43 1 91.25 246 GLU B N 1
ATOM 5421 C CA . GLU B 1 246 ? 31.078 -33.562 -8.078 1 91.25 246 GLU B CA 1
ATOM 5422 C C . GLU B 1 246 ? 30.094 -32.625 -7.391 1 91.25 246 GLU B C 1
ATOM 5424 O O . GLU B 1 246 ? 30.438 -31.953 -6.406 1 91.25 246 GLU B O 1
ATOM 5429 N N . MET B 1 247 ? 28.922 -32.625 -7.922 1 90.94 247 MET B N 1
ATOM 5430 C CA . MET B 1 247 ? 27.938 -31.688 -7.367 1 90.94 247 MET B CA 1
ATOM 5431 C C . MET B 1 247 ? 27.516 -32.094 -5.961 1 90.94 247 MET B C 1
ATOM 5433 O O . MET B 1 247 ? 27.25 -31.266 -5.109 1 90.94 247 MET B O 1
ATOM 5437 N N . ARG B 1 248 ? 27.438 -33.344 -5.766 1 93 248 ARG B N 1
ATOM 5438 C CA . ARG B 1 248 ? 27.125 -33.812 -4.426 1 93 248 ARG B CA 1
ATOM 5439 C C . ARG B 1 248 ? 28.188 -33.344 -3.422 1 93 248 ARG B C 1
ATOM 5441 O O . ARG B 1 248 ? 27.859 -32.938 -2.316 1 93 248 ARG B O 1
ATOM 5448 N N . GLU B 1 249 ? 29.375 -33.438 -3.816 1 93.56 249 GLU B N 1
ATOM 5449 C CA . GLU B 1 249 ? 30.484 -33 -2.957 1 93.56 249 GLU B CA 1
ATOM 5450 C C . GLU B 1 249 ? 30.484 -31.5 -2.752 1 93.56 249 GLU B C 1
ATOM 5452 O O . GLU B 1 249 ? 30.75 -31.016 -1.65 1 93.56 249 GLU B O 1
ATOM 5457 N N . ILE B 1 250 ? 30.219 -30.844 -3.764 1 93.38 250 ILE B N 1
ATOM 5458 C CA . ILE B 1 250 ? 30.156 -29.391 -3.682 1 93.38 250 ILE B CA 1
ATOM 5459 C C . ILE B 1 250 ? 29.031 -28.984 -2.729 1 93.38 250 ILE B C 1
ATOM 5461 O O . ILE B 1 250 ? 29.219 -28.078 -1.912 1 93.38 250 ILE B O 1
ATOM 5465 N N . ALA B 1 251 ? 27.938 -29.609 -2.879 1 95.62 251 ALA B N 1
ATOM 5466 C CA . ALA B 1 251 ? 26.797 -29.312 -2.008 1 95.62 251 ALA B CA 1
ATOM 5467 C C . ALA B 1 251 ? 27.156 -29.578 -0.544 1 95.62 251 ALA B C 1
ATOM 5469 O O . ALA B 1 251 ? 26.797 -28.781 0.336 1 95.62 251 ALA B O 1
ATOM 5470 N N . ARG B 1 252 ? 27.828 -30.578 -0.291 1 95.31 252 ARG B N 1
ATOM 5471 C CA . ARG B 1 252 ? 28.266 -30.906 1.064 1 95.31 252 ARG B CA 1
ATOM 5472 C C . ARG B 1 252 ? 29.234 -29.859 1.599 1 95.31 252 ARG B C 1
ATOM 5474 O O . ARG B 1 252 ? 29.141 -29.469 2.766 1 95.31 252 ARG B O 1
ATOM 5481 N N . GLN B 1 253 ? 30.062 -29.438 0.778 1 95.25 253 GLN B N 1
ATOM 5482 C CA . GLN B 1 253 ? 31.031 -28.422 1.164 1 95.25 253 GLN B CA 1
ATOM 5483 C C . GLN B 1 253 ? 30.328 -27.078 1.446 1 95.25 253 GLN B C 1
ATOM 5485 O O . GLN B 1 253 ? 30.672 -26.391 2.412 1 95.25 253 GLN B O 1
ATOM 5490 N N . LYS B 1 254 ? 29.5 -26.781 0.552 1 94.5 254 LYS B N 1
ATOM 5491 C CA . LYS B 1 254 ? 28.766 -25.531 0.742 1 94.5 254 LYS B CA 1
ATOM 5492 C C . LYS B 1 254 ? 27.969 -25.547 2.041 1 94.5 254 LYS B C 1
ATOM 5494 O O . LYS B 1 254 ? 27.906 -24.547 2.76 1 94.5 254 LYS B O 1
ATOM 5499 N N . LEU B 1 255 ? 27.359 -26.656 2.379 1 95.19 255 LEU B N 1
ATOM 5500 C CA . LEU B 1 255 ? 26.609 -26.797 3.621 1 95.19 255 LEU B CA 1
ATOM 5501 C C . LEU B 1 255 ? 27.531 -26.672 4.828 1 95.19 255 LEU B C 1
ATOM 5503 O O . LEU B 1 255 ? 27.156 -26.062 5.836 1 95.19 255 LEU B O 1
ATOM 5507 N N . ALA B 1 256 ? 28.641 -27.219 4.645 1 95.25 256 ALA B N 1
ATOM 5508 C CA . ALA B 1 256 ? 29.641 -27.109 5.711 1 95.25 256 ALA B CA 1
ATOM 5509 C C . ALA B 1 256 ? 30.094 -25.672 5.91 1 95.25 256 ALA B C 1
ATOM 5511 O O . ALA B 1 256 ? 30.297 -25.219 7.043 1 95.25 256 ALA B O 1
ATOM 5512 N N . GLU B 1 257 ? 30.203 -25.016 4.855 1 95 257 GLU B N 1
ATOM 5513 C CA . GLU B 1 257 ? 30.609 -23.609 4.898 1 95 257 GLU B CA 1
ATOM 5514 C C . GLU B 1 257 ? 29.531 -22.75 5.535 1 95 257 GLU B C 1
ATOM 5516 O O . GLU B 1 257 ? 29.828 -21.75 6.203 1 95 257 GLU B O 1
ATOM 5521 N N . MET B 1 258 ? 28.375 -23.109 5.301 1 93.56 258 MET B N 1
ATOM 5522 C CA . MET B 1 258 ? 27.266 -22.375 5.879 1 93.56 258 MET B CA 1
ATOM 5523 C C . MET B 1 258 ? 27.203 -22.562 7.387 1 93.56 258 MET B C 1
ATOM 5525 O O . MET B 1 258 ? 26.656 -21.719 8.109 1 93.56 258 MET B O 1
ATOM 5529 N N . GLY B 1 259 ? 27.719 -23.625 7.895 1 93.56 259 GLY B N 1
ATOM 5530 C CA . GLY B 1 259 ? 27.75 -23.875 9.328 1 93.56 259 GLY B CA 1
ATOM 5531 C C . GLY B 1 259 ? 26.406 -24.25 9.906 1 93.56 259 GLY B C 1
ATOM 5532 O O . GLY B 1 259 ? 25.531 -24.75 9.195 1 93.56 259 GLY B O 1
ATOM 5533 N N . LYS B 1 260 ? 26.312 -24.016 11.18 1 94.88 260 LYS B N 1
ATOM 5534 C CA . LYS B 1 260 ? 25.062 -24.312 11.859 1 94.88 260 LYS B CA 1
ATOM 5535 C C . LYS B 1 260 ? 23.969 -23.328 11.461 1 94.88 260 LYS B C 1
ATOM 5537 O O . LYS B 1 260 ? 24.266 -22.234 10.977 1 94.88 260 LYS B O 1
ATOM 5542 N N . MET B 1 261 ? 22.766 -23.766 11.57 1 95.12 261 MET B N 1
ATOM 5543 C CA . MET B 1 261 ? 21.656 -22.875 11.25 1 95.12 261 MET B CA 1
ATOM 5544 C C . MET B 1 261 ? 21.719 -21.609 12.094 1 95.12 261 MET B C 1
ATOM 5546 O O . MET B 1 261 ? 21.938 -21.672 13.305 1 95.12 261 MET B O 1
ATOM 5550 N N . THR B 1 262 ? 21.562 -20.562 11.445 1 95.44 262 THR B N 1
ATOM 5551 C CA . THR B 1 262 ? 21.516 -19.281 12.148 1 95.44 262 THR B CA 1
ATOM 5552 C C . THR B 1 262 ? 20.172 -19.109 12.875 1 95.44 262 THR B C 1
ATOM 5554 O O . THR B 1 262 ? 19.234 -19.859 12.625 1 95.44 262 THR B O 1
ATOM 5557 N N . ARG B 1 263 ? 20.141 -18.172 13.766 1 95.81 263 ARG B N 1
ATOM 5558 C CA . ARG B 1 263 ? 18.906 -17.875 14.477 1 95.81 263 ARG B CA 1
ATOM 5559 C C . ARG B 1 263 ? 17.797 -17.516 13.5 1 95.81 263 ARG B C 1
ATOM 5561 O O . ARG B 1 263 ? 16.656 -17.969 13.664 1 95.81 263 ARG B O 1
ATOM 5568 N N . ASP B 1 264 ? 18.125 -16.719 12.531 1 96.44 264 ASP B N 1
ATOM 5569 C CA . ASP B 1 264 ? 17.125 -16.281 11.562 1 96.44 264 ASP B CA 1
ATOM 5570 C C . ASP B 1 264 ? 16.594 -17.453 10.75 1 96.44 264 ASP B C 1
ATOM 5572 O O . ASP B 1 264 ? 15.406 -17.516 10.438 1 96.44 264 ASP B O 1
ATOM 5576 N N . GLU B 1 265 ? 17.453 -18.344 10.359 1 96.19 265 GLU B N 1
ATOM 5577 C CA . GLU B 1 265 ? 17.016 -19.531 9.656 1 96.19 265 GLU B CA 1
ATOM 5578 C C . GLU B 1 265 ? 16.062 -20.359 10.516 1 96.19 265 GLU B C 1
ATOM 5580 O O . GLU B 1 265 ? 15.062 -20.891 10.008 1 96.19 265 GLU B O 1
ATOM 5585 N N . VAL B 1 266 ? 16.375 -20.469 11.734 1 96.88 266 VAL B N 1
ATOM 5586 C CA . VAL B 1 266 ? 15.547 -21.234 12.656 1 96.88 266 VAL B CA 1
ATOM 5587 C C . VAL B 1 266 ? 14.172 -20.578 12.781 1 96.88 266 VAL B C 1
ATOM 5589 O O . VAL B 1 266 ? 13.148 -21.266 12.797 1 96.88 266 VAL B O 1
ATOM 5592 N N . MET B 1 267 ? 14.117 -19.297 12.898 1 97.25 267 MET B N 1
ATOM 5593 C CA . MET B 1 267 ? 12.852 -18.578 13.031 1 97.25 267 MET B CA 1
ATOM 5594 C C . MET B 1 267 ? 11.984 -18.766 11.789 1 97.25 267 MET B C 1
ATOM 5596 O O . MET B 1 267 ? 10.773 -18.938 11.891 1 97.25 267 MET B O 1
ATOM 5600 N N . VAL B 1 268 ? 12.633 -18.719 10.664 1 95.62 268 VAL B N 1
ATOM 5601 C CA . VAL B 1 268 ? 11.891 -18.922 9.422 1 95.62 268 VAL B CA 1
ATOM 5602 C C . VAL B 1 268 ? 11.375 -20.359 9.367 1 95.62 268 VAL B C 1
ATOM 5604 O O . VAL B 1 268 ? 10.25 -20.594 8.914 1 95.62 268 VAL B O 1
ATOM 5607 N N . GLY B 1 269 ? 12.203 -21.297 9.75 1 95.44 269 GLY B N 1
ATOM 5608 C CA . GLY B 1 269 ? 11.766 -22.688 9.828 1 95.44 269 GLY B CA 1
ATOM 5609 C C . GLY B 1 269 ? 10.57 -22.875 10.734 1 95.44 269 GLY B C 1
ATOM 5610 O O . GLY B 1 269 ? 9.617 -23.578 10.375 1 95.44 269 GLY B O 1
ATOM 5611 N N . ILE B 1 270 ? 10.586 -22.266 11.875 1 97.06 270 ILE B N 1
ATOM 5612 C CA . ILE B 1 270 ? 9.484 -22.344 12.828 1 97.06 270 ILE B CA 1
ATOM 5613 C C . ILE B 1 270 ? 8.219 -21.75 12.203 1 97.06 270 ILE B C 1
ATOM 5615 O O . ILE B 1 270 ? 7.133 -22.312 12.352 1 97.06 270 ILE B O 1
ATOM 5619 N N . THR B 1 271 ? 8.375 -20.656 11.562 1 96.75 271 THR B N 1
ATOM 5620 C CA . THR B 1 271 ? 7.25 -20.016 10.898 1 96.75 271 THR B CA 1
ATOM 5621 C C . THR B 1 271 ? 6.637 -20.938 9.852 1 96.75 271 THR B C 1
ATOM 5623 O O . THR B 1 271 ? 5.414 -21.078 9.781 1 96.75 271 THR B O 1
ATOM 5626 N N . PHE B 1 272 ? 7.516 -21.5 9.102 1 94.5 272 PHE B N 1
ATOM 5627 C CA . PHE B 1 272 ? 7.055 -22.391 8.039 1 94.5 272 PHE B CA 1
ATOM 5628 C C . PHE B 1 272 ? 6.277 -23.578 8.617 1 94.5 272 PHE B C 1
ATOM 5630 O O . PHE B 1 272 ? 5.145 -23.828 8.211 1 94.5 272 PHE B O 1
ATOM 5637 N N . VAL B 1 273 ? 6.828 -24.25 9.5 1 95.69 273 VAL B N 1
ATOM 5638 C CA . VAL B 1 273 ? 6.199 -25.422 10.102 1 95.69 273 VAL B CA 1
ATOM 5639 C C . VAL B 1 273 ? 4.926 -25.016 10.836 1 95.69 273 VAL B C 1
ATOM 5641 O O . VAL B 1 273 ? 3.908 -25.703 10.773 1 95.69 273 VAL B O 1
ATOM 5644 N N . GLY B 1 274 ? 4.988 -23.922 11.516 1 96.12 274 GLY B N 1
ATOM 5645 C CA . GLY B 1 274 ? 3.826 -23.406 12.227 1 96.12 274 GLY B CA 1
ATOM 5646 C C . GLY B 1 274 ? 2.658 -23.109 11.305 1 96.12 274 GLY B C 1
ATOM 5647 O O . GLY B 1 274 ? 1.522 -23.5 11.586 1 96.12 274 GLY B O 1
ATOM 5648 N N . MET B 1 275 ? 2.92 -22.438 10.227 1 94.94 275 MET B N 1
ATOM 5649 C CA . MET B 1 275 ? 1.867 -22.047 9.297 1 94.94 275 MET B CA 1
ATOM 5650 C C . MET B 1 275 ? 1.219 -23.281 8.656 1 94.94 275 MET B C 1
ATOM 5652 O O . MET B 1 275 ? -0.008 -23.375 8.617 1 94.94 275 MET B O 1
ATOM 5656 N N . VAL B 1 276 ? 2.049 -24.172 8.18 1 92.5 276 VAL B N 1
ATOM 5657 C CA . VAL B 1 276 ? 1.514 -25.375 7.535 1 92.5 276 VAL B CA 1
ATOM 5658 C C . VAL B 1 276 ? 0.662 -26.156 8.523 1 92.5 276 VAL B C 1
ATOM 5660 O O . VAL B 1 276 ? -0.439 -26.609 8.195 1 92.5 276 VAL B O 1
ATOM 5663 N N . SER B 1 277 ? 1.111 -26.281 9.711 1 95.31 277 SER B N 1
ATOM 5664 C CA . SER B 1 277 ? 0.366 -26.984 10.742 1 95.31 277 SER B CA 1
ATOM 5665 C C . SER B 1 277 ? -0.97 -26.312 11.023 1 95.31 277 SER B C 1
ATOM 5667 O O . SER B 1 277 ? -2.002 -26.969 11.117 1 95.31 277 SER B O 1
ATOM 5669 N N . LEU B 1 278 ? -0.948 -25.047 11.102 1 94.62 278 LEU B N 1
ATOM 5670 C CA . LEU B 1 278 ? -2.164 -24.297 11.422 1 94.62 278 LEU B CA 1
ATOM 5671 C C . LEU B 1 278 ? -3.125 -24.281 10.242 1 94.62 278 LEU B C 1
ATOM 5673 O O . LEU B 1 278 ? -4.344 -24.25 10.422 1 94.62 278 LEU B O 1
ATOM 5677 N N . TRP B 1 279 ? -2.617 -24.312 9.055 1 91.38 279 TRP B N 1
ATOM 5678 C CA . TRP B 1 279 ? -3.488 -24.375 7.887 1 91.38 279 TRP B CA 1
ATOM 5679 C C . TRP B 1 279 ? -4.207 -25.719 7.812 1 91.38 279 TRP B C 1
ATOM 5681 O O . TRP B 1 279 ? -5.371 -25.797 7.414 1 91.38 279 TRP B O 1
ATOM 5691 N N . VAL B 1 280 ? -3.508 -26.719 8.188 1 89.69 280 VAL B N 1
ATOM 5692 C CA . VAL B 1 280 ? -4.102 -28.047 8.172 1 89.69 280 VAL B CA 1
ATOM 5693 C C . VAL B 1 280 ? -5.102 -28.188 9.312 1 89.69 280 VAL B C 1
ATOM 5695 O O . VAL B 1 280 ? -6.207 -28.688 9.125 1 89.69 280 VAL B O 1
ATOM 5698 N N . LEU B 1 281 ? -4.773 -27.578 10.445 1 91.75 281 LEU B N 1
ATOM 5699 C CA . LEU B 1 281 ? -5.582 -27.75 11.641 1 91.75 281 LEU B CA 1
ATOM 5700 C C . LEU B 1 281 ? -6.551 -26.594 11.828 1 91.75 281 LEU B C 1
ATOM 5702 O O . LEU B 1 281 ? -7.379 -26.609 12.742 1 91.75 281 LEU B O 1
ATOM 5706 N N . GLY B 1 282 ? -6.422 -25.688 11.039 1 86.56 282 GLY B N 1
ATOM 5707 C CA . GLY B 1 282 ? -7.176 -24.453 11.18 1 86.56 282 GLY B CA 1
ATOM 5708 C C . GLY B 1 282 ? -8.664 -24.688 11.375 1 86.56 282 GLY B C 1
ATOM 5709 O O . GLY B 1 282 ? -9.25 -24.203 12.352 1 86.56 282 GLY B O 1
ATOM 5710 N N . PRO B 1 283 ? -9.297 -25.453 10.508 1 83.88 283 PRO B N 1
ATOM 5711 C CA . PRO B 1 283 ? -10.734 -25.688 10.664 1 83.88 283 PRO B CA 1
ATOM 5712 C C . PRO B 1 283 ? -11.086 -26.328 12.008 1 83.88 283 PRO B C 1
ATOM 5714 O O . PRO B 1 283 ? -12.125 -26 12.594 1 83.88 283 PRO B O 1
ATOM 5717 N N . THR B 1 284 ? -10.25 -27.062 12.586 1 90.12 284 THR B N 1
ATOM 5718 C CA . THR B 1 284 ? -10.477 -27.734 13.859 1 90.12 284 THR B CA 1
ATOM 5719 C C . THR B 1 284 ? -10.234 -26.781 15.023 1 90.12 284 THR B C 1
ATOM 5721 O O . THR B 1 284 ? -10.961 -26.797 16.016 1 90.12 284 THR B O 1
ATOM 5724 N N . LEU B 1 285 ? -9.352 -25.891 14.891 1 92.62 285 LEU B N 1
ATOM 5725 C CA . LEU B 1 285 ? -8.969 -25 15.969 1 92.62 285 LEU B CA 1
ATOM 5726 C C . LEU B 1 285 ? -9.734 -23.672 15.875 1 92.62 285 LEU B C 1
ATOM 5728 O O . LEU B 1 285 ? -9.656 -22.844 16.781 1 92.62 285 LEU B O 1
ATOM 5732 N N . GLY B 1 286 ? -10.391 -23.516 14.766 1 91.88 286 GLY B N 1
ATOM 5733 C CA . GLY B 1 286 ? -11.141 -22.281 14.562 1 91.88 286 GLY B CA 1
ATOM 5734 C C . GLY B 1 286 ? -10.258 -21.109 14.195 1 91.88 286 GLY B C 1
ATOM 5735 O O . GLY B 1 286 ? -10.555 -19.969 14.562 1 91.88 286 GLY B O 1
ATOM 5736 N N . ILE B 1 287 ? -9.156 -21.344 13.633 1 93.69 287 ILE B N 1
ATOM 5737 C CA . ILE B 1 287 ? -8.234 -20.297 13.219 1 93.69 287 ILE B CA 1
ATOM 5738 C C . ILE B 1 287 ? -8.312 -20.094 11.703 1 93.69 287 ILE B C 1
ATOM 5740 O O . ILE B 1 287 ? -8.016 -21.031 10.945 1 93.69 287 ILE B O 1
ATOM 5744 N N . HIS B 1 288 ? -8.727 -18.953 11.359 1 93.5 288 HIS B N 1
ATOM 5745 C CA . HIS B 1 288 ? -8.828 -18.625 9.945 1 93.5 288 HIS B CA 1
ATOM 5746 C C . HIS B 1 288 ? -7.465 -18.656 9.266 1 93.5 288 HIS B C 1
ATOM 5748 O O . HIS B 1 288 ? -6.461 -18.266 9.867 1 93.5 288 HIS B O 1
ATOM 5754 N N . ALA B 1 289 ? -7.418 -19.094 8.055 1 92.06 289 ALA B N 1
ATOM 5755 C CA . ALA B 1 289 ? -6.176 -19.234 7.301 1 92.06 289 ALA B CA 1
ATOM 5756 C C . ALA B 1 289 ? -5.422 -17.906 7.219 1 92.06 289 ALA B C 1
ATOM 5758 O O . ALA B 1 289 ? -4.191 -17.891 7.281 1 92.06 289 ALA B O 1
ATOM 5759 N N . THR B 1 290 ? -6.164 -16.859 7.062 1 94.94 290 THR B N 1
ATOM 5760 C CA . THR B 1 290 ? -5.555 -15.531 6.984 1 94.94 290 THR B CA 1
ATOM 5761 C C . THR B 1 290 ? -4.875 -15.172 8.297 1 94.94 290 THR B C 1
ATOM 5763 O O . THR B 1 290 ? -3.783 -14.594 8.305 1 94.94 290 THR B O 1
ATOM 5766 N N . VAL B 1 291 ? -5.473 -15.469 9.391 1 96.69 291 VAL B N 1
ATOM 5767 C CA . VAL B 1 291 ? -4.895 -15.203 10.703 1 96.69 291 VAL B CA 1
ATOM 5768 C C . VAL B 1 291 ? -3.59 -15.977 10.859 1 96.69 291 VAL B C 1
ATOM 5770 O O . VAL B 1 291 ? -2.613 -15.453 11.406 1 96.69 291 VAL B O 1
ATOM 5773 N N . THR B 1 292 ? -3.58 -17.188 10.391 1 96 292 THR B N 1
ATOM 5774 C CA . THR B 1 292 ? -2.373 -18 10.422 1 96 292 THR B CA 1
ATOM 5775 C C . THR B 1 292 ? -1.226 -17.297 9.703 1 96 292 THR B C 1
ATOM 5777 O O . THR B 1 292 ? -0.117 -17.203 10.234 1 96 292 THR B O 1
ATOM 5780 N N . ALA B 1 293 ? -1.484 -16.828 8.5 1 95.75 293 ALA B N 1
ATOM 5781 C CA . ALA B 1 293 ? -0.453 -16.156 7.715 1 95.75 293 ALA B CA 1
ATOM 5782 C C . ALA B 1 293 ? 0.025 -14.883 8.406 1 95.75 293 ALA B C 1
ATOM 5784 O O . ALA B 1 293 ? 1.227 -14.602 8.453 1 95.75 293 ALA B O 1
ATOM 5785 N N . LEU B 1 294 ? -0.917 -14.125 8.945 1 97.81 294 LEU B N 1
ATOM 5786 C CA . LEU B 1 294 ? -0.566 -12.891 9.633 1 97.81 294 LEU B CA 1
ATOM 5787 C C . LEU B 1 294 ? 0.253 -13.18 10.891 1 97.81 294 LEU B C 1
ATOM 5789 O O . LEU B 1 294 ? 1.177 -12.438 11.219 1 97.81 294 LEU B O 1
ATOM 5793 N N . LEU B 1 295 ? -0.096 -14.242 11.578 1 97.5 295 LEU B N 1
ATOM 5794 C CA . LEU B 1 295 ? 0.666 -14.664 12.75 1 97.5 295 LEU B CA 1
ATOM 5795 C C . LEU B 1 295 ? 2.113 -14.969 12.375 1 97.5 295 LEU B C 1
ATOM 5797 O O . LEU B 1 295 ? 3.037 -14.609 13.109 1 97.5 295 LEU B O 1
ATOM 5801 N N . GLY B 1 296 ? 2.275 -15.656 11.312 1 97.25 296 GLY B N 1
ATOM 5802 C CA . GLY B 1 296 ? 3.625 -15.914 10.836 1 97.25 296 GLY B CA 1
ATOM 5803 C C . GLY B 1 296 ? 4.41 -14.648 10.555 1 97.25 296 GLY B C 1
ATOM 5804 O O . GLY B 1 296 ? 5.578 -14.539 10.938 1 97.25 296 GLY B O 1
ATOM 5805 N N . LEU B 1 297 ? 3.777 -13.703 9.898 1 97.5 297 LEU B N 1
ATOM 5806 C CA . LEU B 1 297 ? 4.426 -12.438 9.57 1 97.5 297 LEU B CA 1
ATOM 5807 C C . LEU B 1 297 ? 4.809 -11.68 10.836 1 97.5 297 LEU B C 1
ATOM 5809 O O . LEU B 1 297 ? 5.945 -11.211 10.969 1 97.5 297 LEU B O 1
ATOM 5813 N N . VAL B 1 298 ? 3.881 -11.57 11.758 1 97.5 298 VAL B N 1
ATOM 5814 C CA . VAL B 1 298 ? 4.102 -10.844 13.008 1 97.5 298 VAL B CA 1
ATOM 5815 C C . VAL B 1 298 ? 5.227 -11.5 13.805 1 97.5 298 VAL B C 1
ATOM 5817 O O . VAL B 1 298 ? 6.055 -10.812 14.398 1 97.5 298 VAL B O 1
ATOM 5820 N N . PHE B 1 299 ? 5.23 -12.805 13.805 1 97.44 299 PHE B N 1
ATOM 5821 C CA . PHE B 1 299 ? 6.277 -13.539 14.5 1 97.44 299 PHE B CA 1
ATOM 5822 C C . PHE B 1 299 ? 7.652 -13.164 13.961 1 97.44 299 PHE B C 1
ATOM 5824 O O . PHE B 1 299 ? 8.57 -12.883 14.734 1 97.44 299 PHE B O 1
ATOM 5831 N N . LEU B 1 300 ? 7.797 -13.102 12.688 1 97.38 300 LEU B N 1
ATOM 5832 C CA . LEU B 1 300 ? 9.086 -12.797 12.07 1 97.38 300 LEU B CA 1
ATOM 5833 C C . LEU B 1 300 ? 9.453 -11.336 12.305 1 97.38 300 LEU B C 1
ATOM 5835 O O . LEU B 1 300 ? 10.633 -11 12.445 1 97.38 300 LEU B O 1
ATOM 5839 N N . LEU B 1 301 ? 8.492 -10.469 12.328 1 96.56 301 LEU B N 1
ATOM 5840 C CA . LEU B 1 301 ? 8.758 -9.062 12.617 1 96.56 301 LEU B CA 1
ATOM 5841 C C . LEU B 1 301 ? 9.203 -8.883 14.062 1 96.56 301 LEU B C 1
ATOM 5843 O O . LEU B 1 301 ? 10.156 -8.156 14.336 1 96.56 301 LEU B O 1
ATOM 5847 N N . MET B 1 302 ? 8.562 -9.586 14.953 1 94.94 302 MET B N 1
ATOM 5848 C CA . MET B 1 302 ? 8.859 -9.461 16.375 1 94.94 302 MET B CA 1
ATOM 5849 C C . MET B 1 302 ? 10.242 -10.016 16.703 1 94.94 302 MET B C 1
ATOM 5851 O O . MET B 1 302 ? 10.922 -9.516 17.594 1 94.94 302 MET B O 1
ATOM 5855 N N . THR B 1 303 ? 10.594 -11.023 15.977 1 95.06 303 THR B N 1
ATOM 5856 C CA . THR B 1 303 ? 11.914 -11.609 16.188 1 95.06 303 THR B CA 1
ATOM 5857 C C . THR B 1 303 ? 12.977 -10.859 15.391 1 95.06 303 THR B C 1
ATOM 5859 O O . THR B 1 303 ? 14.164 -11.188 15.469 1 95.06 303 THR B O 1
ATOM 5862 N N . ARG B 1 304 ? 12.609 -9.945 14.539 1 94.25 304 ARG B N 1
ATOM 5863 C CA . ARG B 1 304 ? 13.484 -9.094 13.742 1 94.25 304 ARG B CA 1
ATOM 5864 C C . ARG B 1 304 ? 14.227 -9.906 12.688 1 94.25 304 ARG B C 1
ATOM 5866 O O . ARG B 1 304 ? 15.359 -9.57 12.32 1 94.25 304 ARG B O 1
ATOM 5873 N N . THR B 1 305 ? 13.562 -10.969 12.406 1 95.81 305 THR B N 1
ATOM 5874 C CA . THR B 1 305 ? 14.102 -11.766 11.312 1 95.81 305 THR B CA 1
ATOM 5875 C C . THR B 1 305 ? 13.883 -11.062 9.977 1 95.81 305 THR B C 1
ATOM 5877 O O . THR B 1 305 ? 14.711 -11.164 9.062 1 95.81 305 THR B O 1
ATOM 5880 N N . ILE B 1 306 ? 12.727 -10.484 9.852 1 95.56 306 ILE B N 1
ATOM 5881 C CA . ILE B 1 306 ? 12.469 -9.57 8.742 1 95.56 306 ILE B CA 1
ATOM 5882 C C . ILE B 1 306 ? 12.203 -8.164 9.289 1 95.56 306 ILE B C 1
ATOM 5884 O O . ILE B 1 306 ? 11.695 -8.008 10.398 1 95.56 306 ILE B O 1
ATOM 5888 N N . THR B 1 307 ? 12.555 -7.219 8.484 1 95.62 307 THR B N 1
ATOM 5889 C CA . THR B 1 307 ? 12.344 -5.836 8.898 1 95.62 307 THR B CA 1
ATOM 5890 C C . THR B 1 307 ? 11.086 -5.262 8.25 1 95.62 307 THR B C 1
ATOM 5892 O O . THR B 1 307 ? 10.633 -5.762 7.219 1 95.62 307 THR B O 1
ATOM 5895 N N . TRP B 1 308 ? 10.555 -4.262 8.867 1 95.62 308 TRP B N 1
ATOM 5896 C CA . TRP B 1 308 ? 9.398 -3.59 8.289 1 95.62 308 TRP B CA 1
ATOM 5897 C C . TRP B 1 308 ? 9.75 -2.939 6.961 1 95.62 308 TRP B C 1
ATOM 5899 O O . TRP B 1 308 ? 8.922 -2.893 6.047 1 95.62 308 TRP B O 1
ATOM 5909 N N . ASP B 1 309 ? 10.914 -2.482 6.895 1 95.38 309 ASP B N 1
ATOM 5910 C CA . ASP B 1 309 ? 11.383 -1.899 5.641 1 95.38 309 ASP B CA 1
ATOM 5911 C C . ASP B 1 309 ? 11.367 -2.932 4.516 1 95.38 309 ASP B C 1
ATOM 5913 O O . ASP B 1 309 ? 11.039 -2.604 3.371 1 95.38 309 ASP B O 1
ATOM 5917 N N . ALA B 1 310 ? 11.727 -4.113 4.836 1 94.5 310 ALA B N 1
ATOM 5918 C CA . ALA B 1 310 ? 11.688 -5.191 3.852 1 94.5 310 ALA B CA 1
ATOM 5919 C C . ALA B 1 310 ? 10.258 -5.48 3.408 1 94.5 310 ALA B C 1
ATOM 5921 O O . ALA B 1 310 ? 10.008 -5.758 2.232 1 94.5 310 ALA B O 1
ATOM 5922 N N . VAL B 1 311 ? 9.367 -5.395 4.344 1 95.75 311 VAL B N 1
ATOM 5923 C CA . VAL B 1 311 ? 7.957 -5.602 4.047 1 95.75 311 VAL B CA 1
ATOM 5924 C C . VAL B 1 311 ? 7.469 -4.523 3.076 1 95.75 311 VAL B C 1
ATOM 5926 O O . VAL B 1 311 ? 6.859 -4.836 2.051 1 95.75 311 VAL B O 1
ATOM 5929 N N . LEU B 1 312 ? 7.789 -3.314 3.346 1 96.12 312 LEU B N 1
ATOM 5930 C CA . LEU B 1 312 ? 7.379 -2.188 2.514 1 96.12 312 LEU B CA 1
ATOM 5931 C C . LEU B 1 312 ? 8.023 -2.268 1.134 1 96.12 312 LEU B C 1
ATOM 5933 O O . LEU B 1 312 ? 7.445 -1.802 0.148 1 96.12 312 LEU B O 1
ATOM 5937 N N . GLY B 1 313 ? 9.148 -2.898 1.105 1 94.62 313 GLY B N 1
ATOM 5938 C CA . GLY B 1 313 ? 9.906 -2.986 -0.135 1 94.62 313 GLY B CA 1
ATOM 5939 C C . GLY B 1 313 ? 9.492 -4.16 -1.002 1 94.62 313 GLY B C 1
ATOM 5940 O O . GLY B 1 313 ? 10 -4.332 -2.111 1 94.62 313 GLY B O 1
ATOM 5941 N N . GLU B 1 314 ? 8.562 -4.949 -0.5 1 93.75 314 GLU B N 1
ATOM 5942 C CA . GLU B 1 314 ? 8.094 -6.094 -1.281 1 93.75 314 GLU B CA 1
ATOM 5943 C C . GLU B 1 314 ? 7.059 -5.668 -2.318 1 93.75 314 GLU B C 1
ATOM 5945 O O . GLU B 1 314 ? 5.859 -5.859 -2.121 1 93.75 314 GLU B O 1
ATOM 5950 N N . LYS B 1 315 ? 7.496 -5.293 -3.482 1 93.62 315 LYS B N 1
ATOM 5951 C CA . LYS B 1 315 ? 6.656 -4.684 -4.512 1 93.62 315 LYS B CA 1
ATOM 5952 C C . LYS B 1 315 ? 5.617 -5.676 -5.027 1 93.62 315 LYS B C 1
ATOM 5954 O O . LYS B 1 315 ? 4.488 -5.293 -5.34 1 93.62 315 LYS B O 1
ATOM 5959 N N . GLU B 1 316 ? 5.961 -6.922 -5.066 1 90.56 316 GLU B N 1
ATOM 5960 C CA . GLU B 1 316 ? 5.055 -7.926 -5.617 1 90.56 316 GLU B CA 1
ATOM 5961 C C . GLU B 1 316 ? 3.83 -8.109 -4.727 1 90.56 316 GLU B C 1
ATOM 5963 O O . GLU B 1 316 ? 2.732 -8.383 -5.223 1 90.56 316 GLU B O 1
ATOM 5968 N N . ALA B 1 317 ? 4.09 -8.016 -3.463 1 93.88 317 ALA B N 1
ATOM 5969 C CA . ALA B 1 317 ? 2.965 -8.125 -2.535 1 93.88 317 ALA B CA 1
ATOM 5970 C C . ALA B 1 317 ? 1.979 -6.98 -2.727 1 93.88 317 ALA B C 1
ATOM 5972 O O . ALA B 1 317 ? 0.774 -7.203 -2.871 1 93.88 317 ALA B O 1
ATOM 5973 N N . TRP B 1 318 ? 2.428 -5.82 -2.785 1 95.75 318 TRP B N 1
ATOM 5974 C CA . TRP B 1 318 ? 1.582 -4.641 -2.924 1 95.75 318 TRP B CA 1
ATOM 5975 C C . TRP B 1 318 ? 0.917 -4.605 -4.297 1 95.75 318 TRP B C 1
ATOM 5977 O O . TRP B 1 318 ? -0.231 -4.172 -4.426 1 95.75 318 TRP B O 1
ATOM 5987 N N . HIS B 1 319 ? 1.669 -5.047 -5.301 1 94.38 319 HIS B N 1
ATOM 5988 C CA . HIS B 1 319 ? 1.117 -5.199 -6.641 1 94.38 319 HIS B CA 1
ATOM 5989 C C . HIS B 1 319 ? -0.066 -6.16 -6.645 1 94.38 319 HIS B C 1
ATOM 5991 O O . HIS B 1 319 ? -1.117 -5.859 -7.215 1 94.38 319 HIS B O 1
ATOM 5997 N N . THR B 1 320 ? 0.087 -7.242 -5.961 1 91.25 320 THR B N 1
ATOM 5998 C CA . THR B 1 320 ? -0.936 -8.281 -5.902 1 91.25 320 THR B CA 1
ATOM 5999 C C . THR B 1 320 ? -2.16 -7.793 -5.133 1 91.25 320 THR B C 1
ATOM 6001 O O . THR B 1 320 ? -3.295 -8.008 -5.562 1 91.25 320 THR B O 1
ATOM 6004 N N . ILE B 1 321 ? -1.925 -7.086 -4.023 1 95.62 321 ILE B N 1
ATOM 6005 C CA . ILE B 1 321 ? -3.031 -6.555 -3.234 1 95.62 321 ILE B CA 1
ATOM 6006 C C . ILE B 1 321 ? -3.912 -5.668 -4.113 1 95.62 321 ILE B C 1
ATOM 6008 O O . ILE B 1 321 ? -5.141 -5.785 -4.09 1 95.62 321 ILE B O 1
ATOM 6012 N N . THR B 1 322 ? -3.357 -4.891 -4.934 1 95.75 322 THR B N 1
ATOM 6013 C CA . THR B 1 322 ? -4.074 -3.867 -5.684 1 95.75 322 THR B CA 1
ATOM 6014 C C . THR B 1 322 ? -4.941 -4.5 -6.77 1 95.75 322 THR B C 1
ATOM 6016 O O . THR B 1 322 ? -6.156 -4.289 -6.801 1 95.75 322 THR B O 1
ATOM 6019 N N . TRP B 1 323 ? -4.312 -5.293 -7.629 1 92.62 323 TRP B N 1
ATOM 6020 C CA . TRP B 1 323 ? -5.102 -5.824 -8.734 1 92.62 323 TRP B CA 1
ATOM 6021 C C . TRP B 1 323 ? -6.094 -6.871 -8.242 1 92.62 323 TRP B C 1
ATOM 6023 O O . TRP B 1 323 ? -7.215 -6.961 -8.742 1 92.62 323 TRP B O 1
ATOM 6033 N N . PHE B 1 324 ? -5.648 -7.723 -7.254 1 92.5 324 PHE B N 1
ATOM 6034 C CA . PHE B 1 324 ? -6.504 -8.766 -6.711 1 92.5 324 PHE B CA 1
ATOM 6035 C C . PHE B 1 324 ? -7.734 -8.164 -6.043 1 92.5 324 PHE B C 1
ATOM 6037 O O . PHE B 1 324 ? -8.852 -8.656 -6.227 1 92.5 324 PHE B O 1
ATOM 6044 N N . ALA B 1 325 ? -7.57 -7.098 -5.285 1 96.25 325 ALA B N 1
ATOM 6045 C CA . ALA B 1 325 ? -8.672 -6.449 -4.582 1 96.25 325 ALA B CA 1
ATOM 6046 C C . ALA B 1 325 ? -9.727 -5.938 -5.562 1 96.25 325 ALA B C 1
ATOM 6048 O O . ALA B 1 325 ? -10.922 -6.113 -5.34 1 96.25 325 ALA B O 1
ATOM 6049 N N . VAL B 1 326 ? -9.305 -5.402 -6.648 1 96.19 326 VAL B N 1
ATOM 6050 C CA . VAL B 1 326 ? -10.219 -4.805 -7.613 1 96.19 326 VAL B CA 1
ATOM 6051 C C . VAL B 1 326 ? -10.992 -5.902 -8.336 1 96.19 326 VAL B C 1
ATOM 6053 O O . VAL B 1 326 ? -12.219 -5.816 -8.477 1 96.19 326 VAL B O 1
ATOM 6056 N N . LEU B 1 327 ? -10.344 -6.961 -8.711 1 92 327 LEU B N 1
ATOM 6057 C CA . LEU B 1 327 ? -10.992 -8.023 -9.469 1 92 327 LEU B CA 1
ATOM 6058 C C . LEU B 1 327 ? -11.984 -8.789 -8.594 1 92 327 LEU B C 1
ATOM 6060 O O . LEU B 1 327 ? -13.078 -9.133 -9.047 1 92 327 LEU B O 1
ATOM 6064 N N . VAL B 1 328 ? -11.547 -9 -7.379 1 91.12 328 VAL B N 1
ATOM 6065 C CA . VAL B 1 328 ? -12.43 -9.711 -6.457 1 91.12 328 VAL B CA 1
ATOM 6066 C C . VAL B 1 328 ? -13.68 -8.883 -6.203 1 91.12 328 VAL B C 1
ATOM 6068 O O . VAL B 1 328 ? -14.797 -9.414 -6.18 1 91.12 328 VAL B O 1
ATOM 6071 N N . MET B 1 329 ? -13.484 -7.625 -5.996 1 95.12 329 MET B N 1
ATOM 6072 C CA . MET B 1 329 ? -14.625 -6.734 -5.785 1 95.12 329 MET B CA 1
ATOM 6073 C C . MET B 1 329 ? -15.539 -6.719 -7.008 1 95.12 329 MET B C 1
ATOM 6075 O O . MET B 1 329 ? -16.766 -6.82 -6.875 1 95.12 329 MET B O 1
ATOM 6079 N N . MET B 1 330 ? -15 -6.633 -8.203 1 94.56 330 MET B N 1
ATOM 6080 C CA . MET B 1 330 ? -15.812 -6.582 -9.414 1 94.56 330 MET B CA 1
ATOM 6081 C C . MET B 1 330 ? -16.578 -7.883 -9.602 1 94.56 330 MET B C 1
ATOM 6083 O O . MET B 1 330 ? -17.75 -7.867 -9.977 1 94.56 330 MET B O 1
ATOM 6087 N N . ALA B 1 331 ? -15.93 -8.953 -9.344 1 89.25 331 ALA B N 1
ATOM 6088 C CA . ALA B 1 331 ? -16.594 -10.25 -9.445 1 89.25 331 ALA B CA 1
ATOM 6089 C C . ALA B 1 331 ? -17.734 -10.367 -8.438 1 89.25 331 ALA B C 1
ATOM 6091 O O . ALA B 1 331 ? -18.812 -10.852 -8.773 1 89.25 331 ALA B O 1
ATOM 6092 N N . ALA B 1 332 ? -17.484 -9.93 -7.219 1 90.62 332 ALA B N 1
ATOM 6093 C CA . ALA B 1 332 ? -18.5 -9.961 -6.176 1 90.62 332 ALA B CA 1
ATOM 6094 C C . ALA B 1 332 ? -19.703 -9.102 -6.562 1 90.62 332 ALA B C 1
ATOM 6096 O O . ALA B 1 332 ? -20.859 -9.484 -6.32 1 90.62 332 ALA B O 1
ATOM 6097 N N . GLN B 1 333 ? -19.422 -8.016 -7.156 1 93.69 333 GLN B N 1
ATOM 6098 C CA . GLN B 1 333 ? -20.5 -7.117 -7.551 1 93.69 333 GLN B CA 1
ATOM 6099 C C . GLN B 1 333 ? -21.297 -7.699 -8.711 1 93.69 333 GLN B C 1
ATOM 6101 O O . GLN B 1 333 ? -22.516 -7.535 -8.781 1 93.69 333 GLN B O 1
ATOM 6106 N N . LEU B 1 334 ? -20.672 -8.359 -9.641 1 91.25 334 LEU B N 1
ATOM 6107 C CA . LEU B 1 334 ? -21.375 -9.023 -10.727 1 91.25 334 LEU B CA 1
ATOM 6108 C C . LEU B 1 334 ? -22.328 -10.086 -10.188 1 91.25 334 LEU B C 1
ATOM 6110 O O . LEU B 1 334 ? -23.438 -10.258 -10.711 1 91.25 334 LEU B O 1
ATOM 6114 N N . ASN B 1 335 ? -21.875 -10.734 -9.195 1 88.12 335 ASN B N 1
ATOM 6115 C CA . ASN B 1 335 ? -22.719 -11.742 -8.555 1 88.12 335 ASN B CA 1
ATOM 6116 C C . ASN B 1 335 ? -23.906 -11.102 -7.82 1 88.12 335 ASN B C 1
ATOM 6118 O O . ASN B 1 335 ? -25.047 -11.523 -7.992 1 88.12 335 ASN B O 1
ATOM 6122 N N . SER B 1 336 ? -23.641 -10.078 -7.066 1 92.31 336 SER B N 1
ATOM 6123 C CA . SER B 1 336 ? -24.656 -9.422 -6.246 1 92.31 336 SER B CA 1
ATOM 6124 C C . SER B 1 336 ? -25.703 -8.742 -7.109 1 92.31 336 SER B C 1
ATOM 6126 O O . SER B 1 336 ? -26.875 -8.656 -6.727 1 92.31 336 SER B O 1
ATOM 6128 N N . LEU B 1 337 ? -25.266 -8.367 -8.312 1 93.81 337 LEU B N 1
ATOM 6129 C CA . LEU B 1 337 ? -26.172 -7.645 -9.211 1 93.81 337 LEU B CA 1
ATOM 6130 C C . LEU B 1 337 ? -26.953 -8.617 -10.094 1 93.81 337 LEU B C 1
ATOM 6132 O O . LEU B 1 337 ? -27.766 -8.195 -10.914 1 93.81 337 LEU B O 1
ATOM 6136 N N . GLY B 1 338 ? -26.609 -9.93 -9.992 1 89.81 338 GLY B N 1
ATOM 6137 C CA . GLY B 1 338 ? -27.422 -10.953 -10.625 1 89.81 338 GLY B CA 1
ATOM 6138 C C . GLY B 1 338 ? -26.906 -11.367 -11.984 1 89.81 338 GLY B C 1
ATOM 6139 O O . GLY B 1 338 ? -27.531 -12.172 -12.68 1 89.81 338 GLY B O 1
ATOM 6140 N N . PHE B 1 339 ? -25.812 -10.875 -12.383 1 90.94 339 PHE B N 1
ATOM 6141 C CA . PHE B 1 339 ? -25.297 -11.195 -13.711 1 90.94 339 PHE B CA 1
ATOM 6142 C C . PHE B 1 339 ? -24.906 -12.664 -13.805 1 90.94 339 PHE B C 1
ATOM 6144 O O . PHE B 1 339 ? -25.188 -13.328 -14.805 1 90.94 339 PHE B O 1
ATOM 6151 N N . ILE B 1 340 ? -24.203 -13.188 -12.852 1 82.19 340 ILE B N 1
ATOM 6152 C CA . ILE B 1 340 ? -23.703 -14.555 -12.883 1 82.19 340 ILE B CA 1
ATOM 6153 C C . ILE B 1 340 ? -24.875 -15.531 -12.953 1 82.19 340 ILE B C 1
ATOM 6155 O O . ILE B 1 340 ? -24.812 -16.516 -13.688 1 82.19 340 ILE B O 1
ATOM 6159 N N . GLY B 1 341 ? -25.891 -15.25 -12.141 1 82.75 341 GLY B N 1
ATOM 6160 C CA . GLY B 1 341 ? -27.094 -16.062 -12.227 1 82.75 341 GLY B CA 1
ATOM 6161 C C . GLY B 1 341 ? -27.719 -16.062 -13.602 1 82.75 341 GLY B C 1
ATOM 6162 O O . GLY B 1 341 ? -28.078 -17.109 -14.141 1 82.75 341 GLY B O 1
ATOM 6163 N N . TRP B 1 342 ? -27.859 -14.953 -14.172 1 89.06 342 TRP B N 1
ATOM 6164 C CA . TRP B 1 342 ? -28.422 -14.789 -15.508 1 89.06 342 TRP B CA 1
ATOM 6165 C C . TRP B 1 342 ? -27.594 -15.523 -16.547 1 89.06 342 TRP B C 1
ATOM 6167 O O . TRP B 1 342 ? -28.125 -16.234 -17.406 1 89.06 342 TRP B O 1
ATOM 6177 N N . PHE B 1 343 ? -26.328 -15.391 -16.469 1 85.25 343 PHE B N 1
ATOM 6178 C CA . PHE B 1 343 ? -25.406 -16.016 -17.406 1 85.25 343 PHE B CA 1
ATOM 6179 C C . PHE B 1 343 ? -25.469 -17.531 -17.297 1 85.25 343 PHE B C 1
ATOM 6181 O O . PHE B 1 343 ? -25.484 -18.234 -18.312 1 85.25 343 PHE B O 1
ATOM 6188 N N . SER B 1 344 ? -25.484 -18.016 -16.094 1 78.56 344 SER B N 1
ATOM 6189 C CA . SER B 1 344 ? -25.547 -19.453 -15.852 1 78.56 344 SER B CA 1
ATOM 6190 C C . SER B 1 344 ? -26.828 -20.062 -16.422 1 78.56 344 SER B C 1
ATOM 6192 O O . SER B 1 344 ? -26.797 -21.125 -17.031 1 78.56 344 SER B O 1
ATOM 6194 N N . GLN B 1 345 ? -27.859 -19.391 -16.219 1 82.81 345 GLN B N 1
ATOM 6195 C CA . GLN B 1 345 ? -29.141 -19.859 -16.734 1 82.81 345 GLN B CA 1
ATOM 6196 C C . GLN B 1 345 ? -29.141 -19.875 -18.266 1 82.81 345 GLN B C 1
ATOM 6198 O O . GLN B 1 345 ? -29.625 -20.812 -18.875 1 82.81 345 GLN B O 1
ATOM 6203 N N . SER B 1 346 ? -28.609 -18.906 -18.828 1 82.44 346 SER B N 1
ATOM 6204 C CA . SER B 1 346 ? -28.547 -18.828 -20.281 1 82.44 346 SER B CA 1
ATOM 6205 C C . SER B 1 346 ? -27.703 -19.953 -20.875 1 82.44 346 SER B C 1
ATOM 6207 O O . SER B 1 346 ? -28.016 -20.469 -21.938 1 82.44 346 SER B O 1
ATOM 6209 N N . MET B 1 347 ? -26.656 -20.359 -20.188 1 81.31 347 MET B N 1
ATOM 6210 C CA . MET B 1 347 ? -25.75 -21.406 -20.672 1 81.31 347 MET B CA 1
ATOM 6211 C C . MET B 1 347 ? -26.375 -22.781 -20.469 1 81.31 347 MET B C 1
ATOM 6213 O O . MET B 1 347 ? -26.188 -23.672 -21.297 1 81.31 347 MET B O 1
ATOM 6217 N N . SER B 1 348 ? -26.984 -22.922 -19.359 1 78.62 348 SER B N 1
ATOM 6218 C CA . SER B 1 348 ? -27.641 -24.188 -19.094 1 78.62 348 SER B CA 1
ATOM 6219 C C . SER B 1 348 ? -28.625 -24.562 -20.203 1 78.62 348 SER B C 1
ATOM 6221 O O . SER B 1 348 ? -28.703 -25.719 -20.609 1 78.62 348 SER B O 1
ATOM 6223 N N . ASP B 1 349 ? -29.234 -23.672 -20.656 1 78.31 349 ASP B N 1
ATOM 6224 C CA . ASP B 1 349 ? -30.219 -23.891 -21.719 1 78.31 349 ASP B CA 1
ATOM 6225 C C . ASP B 1 349 ? -29.531 -24.328 -23.016 1 78.31 349 ASP B C 1
ATOM 6227 O O . ASP B 1 349 ? -30.078 -25.141 -23.766 1 78.31 349 ASP B O 1
ATOM 6231 N N . SER B 1 350 ? -28.328 -23.969 -23.172 1 77.19 350 SER B N 1
ATOM 6232 C CA . SER B 1 350 ? -27.625 -24.234 -24.422 1 77.19 350 SER B CA 1
ATOM 6233 C C . SER B 1 350 ? -26.891 -25.562 -24.359 1 77.19 350 SER B C 1
ATOM 6235 O O . SER B 1 350 ? -26.594 -26.172 -25.391 1 77.19 350 SER B O 1
ATOM 6237 N N . LEU B 1 351 ? -26.547 -26.094 -23.156 1 78 351 LEU B N 1
ATOM 6238 C CA . LEU B 1 351 ? -25.688 -27.25 -23 1 78 351 LEU B CA 1
ATOM 6239 C C . LEU B 1 351 ? -26.5 -28.5 -22.609 1 78 351 LEU B C 1
ATOM 6241 O O . LEU B 1 351 ? -25.922 -29.547 -22.328 1 78 351 LEU B O 1
ATOM 6245 N N . SER B 1 352 ? -27.688 -28.578 -22.562 1 69.5 352 SER B N 1
ATOM 6246 C CA . SER B 1 352 ? -28.578 -29.641 -22.094 1 69.5 352 SER B CA 1
ATOM 6247 C C . SER B 1 352 ? -28.266 -30.969 -22.797 1 69.5 352 SER B C 1
ATOM 6249 O O . SER B 1 352 ? -28.469 -32.031 -22.203 1 69.5 352 SER B O 1
ATOM 6251 N N . GLY B 1 353 ? -27.625 -31.016 -23.781 1 71.19 353 GLY B N 1
ATOM 6252 C CA . GLY B 1 353 ? -27.453 -32.281 -24.5 1 71.19 353 GLY B CA 1
ATOM 6253 C C . GLY B 1 353 ? -26.109 -32.938 -24.234 1 71.19 353 GLY B C 1
ATOM 6254 O O . GLY B 1 353 ? -25.922 -34.094 -24.547 1 71.19 353 GLY B O 1
ATOM 6255 N N . PHE B 1 354 ? -25.281 -32.375 -23.547 1 82.38 354 PHE B N 1
ATOM 6256 C CA . PHE B 1 354 ? -23.953 -32.938 -23.344 1 82.38 354 PHE B CA 1
ATOM 6257 C C . PHE B 1 354 ? -23.781 -33.438 -21.906 1 82.38 354 PHE B C 1
ATOM 6259 O O . PHE B 1 354 ? -24.344 -32.875 -20.984 1 82.38 354 PHE B O 1
ATOM 6266 N N . GLY B 1 355 ? -23.234 -34.625 -21.703 1 89.31 355 GLY B N 1
ATOM 6267 C CA . GLY B 1 355 ? -22.891 -35.094 -20.375 1 89.31 355 GLY B CA 1
ATOM 6268 C C . GLY B 1 355 ? -21.891 -34.188 -19.688 1 89.31 355 GLY B C 1
ATOM 6269 O O . GLY B 1 355 ? -21.062 -33.531 -20.344 1 89.31 355 GLY B O 1
ATOM 6270 N N . TRP B 1 356 ? -22.031 -34.031 -18.391 1 92.5 356 TRP B N 1
ATOM 6271 C CA . TRP B 1 356 ? -21.203 -33.094 -17.641 1 92.5 356 TRP B CA 1
ATOM 6272 C C . TRP B 1 356 ? -19.734 -33.469 -17.719 1 92.5 356 TRP B C 1
ATOM 6274 O O . TRP B 1 356 ? -18.859 -32.594 -17.75 1 92.5 356 TRP B O 1
ATOM 6284 N N . VAL B 1 357 ? -19.438 -34.75 -17.797 1 94.06 357 VAL B N 1
ATOM 6285 C CA . VAL B 1 357 ? -18.047 -35.219 -17.844 1 94.06 357 VAL B CA 1
ATOM 6286 C C . VAL B 1 357 ? -17.391 -34.719 -19.141 1 94.06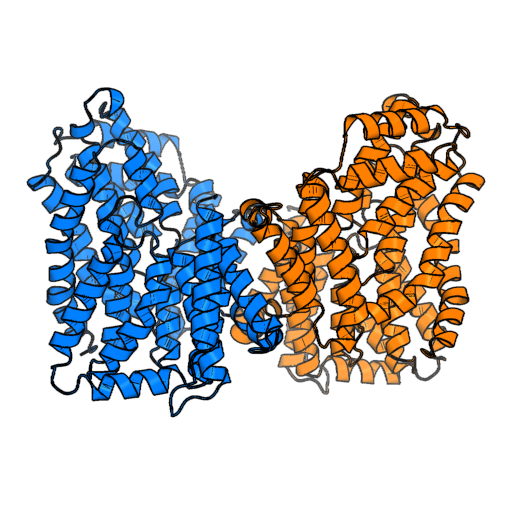 357 VAL B C 1
ATOM 6288 O O . VAL B 1 357 ? -16.297 -34.156 -19.094 1 94.06 357 VAL B O 1
ATOM 6291 N N . THR B 1 358 ? -18.047 -34.969 -20.188 1 92.44 358 THR B N 1
ATOM 6292 C CA . THR B 1 358 ? -17.531 -34.531 -21.484 1 92.44 358 THR B CA 1
ATOM 6293 C C . THR B 1 358 ? -17.375 -33.031 -21.516 1 92.44 358 THR B C 1
ATOM 6295 O O . THR B 1 358 ? -16.375 -32.5 -22.016 1 92.44 358 THR B O 1
ATOM 6298 N N . THR B 1 359 ? -18.375 -32.375 -20.984 1 92.88 359 THR B N 1
ATOM 6299 C CA . THR B 1 359 ? -18.328 -30.922 -20.953 1 92.88 359 THR B CA 1
ATOM 6300 C C . THR B 1 359 ? -17.109 -30.438 -20.156 1 92.88 359 THR B C 1
ATOM 6302 O O . THR B 1 359 ? -16.359 -29.578 -20.625 1 92.88 359 THR B O 1
ATOM 6305 N N . VAL B 1 360 ? -16.844 -30.969 -19.047 1 94.62 360 VAL B N 1
ATOM 6306 C CA . VAL B 1 360 ? -15.742 -30.547 -18.188 1 94.62 360 VAL B CA 1
ATOM 6307 C C . VAL B 1 360 ? -14.406 -30.844 -18.875 1 94.62 360 VAL B C 1
ATOM 6309 O O . VAL B 1 360 ? -13.5 -30 -18.875 1 94.62 360 VAL B O 1
ATOM 6312 N N . VAL B 1 361 ? -14.305 -31.969 -19.484 1 94.62 361 VAL B N 1
ATOM 6313 C CA . VAL B 1 361 ? -13.055 -32.344 -20.141 1 94.62 361 VAL B CA 1
ATOM 6314 C C . VAL B 1 361 ? -12.773 -31.391 -21.297 1 94.62 361 VAL B C 1
ATOM 6316 O O . VAL B 1 361 ? -11.641 -30.922 -21.453 1 94.62 361 VAL B O 1
ATOM 6319 N N . VAL B 1 362 ? -13.734 -31.094 -22.047 1 92.94 362 VAL B N 1
ATOM 6320 C CA . VAL B 1 362 ? -13.57 -30.156 -23.172 1 92.94 362 VAL B CA 1
ATOM 6321 C C . VAL B 1 362 ? -13.195 -28.781 -22.641 1 92.94 362 VAL B C 1
ATOM 6323 O O . VAL B 1 362 ? -12.297 -28.125 -23.172 1 92.94 362 VAL B O 1
ATOM 6326 N N . LEU B 1 363 ? -13.906 -28.391 -21.594 1 93.88 363 LEU B N 1
ATOM 6327 C CA . LEU B 1 363 ? -13.609 -27.094 -20.984 1 93.88 363 LEU B CA 1
ATOM 6328 C C . LEU B 1 363 ? -12.172 -27.047 -20.484 1 93.88 363 LEU B C 1
ATOM 6330 O O . LEU B 1 363 ? -11.477 -26.047 -20.672 1 93.88 363 LEU B O 1
ATOM 6334 N N . LEU B 1 364 ? -11.727 -28.078 -19.922 1 96 364 LEU B N 1
ATOM 6335 C CA . LEU B 1 364 ? -10.367 -28.125 -19.391 1 96 364 LEU B CA 1
ATOM 6336 C C . LEU B 1 364 ? -9.344 -28.047 -20.516 1 96 364 LEU B C 1
ATOM 6338 O O . LEU B 1 364 ? -8.312 -27.375 -20.375 1 96 364 LEU B O 1
ATOM 6342 N N . LEU B 1 365 ? -9.617 -28.719 -21.594 1 94.5 365 LEU B N 1
ATOM 6343 C CA . LEU B 1 365 ? -8.703 -28.703 -22.734 1 94.5 365 LEU B CA 1
ATOM 6344 C C . LEU B 1 365 ? -8.656 -27.312 -23.359 1 94.5 365 LEU B C 1
ATOM 6346 O O . LEU B 1 365 ? -7.57 -26.797 -23.672 1 94.5 365 LEU B O 1
ATOM 6350 N N . VAL B 1 366 ? -9.773 -26.703 -23.5 1 92 366 VAL B N 1
ATOM 6351 C CA . VAL B 1 366 ? -9.828 -25.344 -24.031 1 92 366 VAL B CA 1
ATOM 6352 C C . VAL B 1 366 ? -9.141 -24.391 -23.062 1 92 366 VAL B C 1
ATOM 6354 O O . VAL B 1 366 ? -8.375 -23.516 -23.484 1 92 366 VAL B O 1
ATOM 6357 N N . TYR B 1 367 ? -9.477 -24.594 -21.844 1 93.12 367 TYR B N 1
ATOM 6358 C CA . TYR B 1 367 ? -8.883 -23.781 -20.797 1 93.12 367 TYR B CA 1
ATOM 6359 C C . TYR B 1 367 ? -7.363 -23.875 -20.828 1 93.12 367 TYR B C 1
ATOM 6361 O O . TYR B 1 367 ? -6.668 -22.859 -20.75 1 93.12 367 TYR B O 1
ATOM 6369 N N . TYR B 1 368 ? -6.844 -25.016 -20.953 1 94.62 368 TYR B N 1
ATOM 6370 C CA . TYR B 1 368 ? -5.41 -25.281 -20.953 1 94.62 368 TYR B CA 1
ATOM 6371 C C . TYR B 1 368 ? -4.746 -24.672 -22.188 1 94.62 368 TYR B C 1
ATOM 6373 O O . TYR B 1 368 ? -3.803 -23.891 -22.078 1 94.62 368 TYR B O 1
ATOM 6381 N N . TYR B 1 369 ? -5.219 -24.891 -23.344 1 92.5 369 TYR B N 1
ATOM 6382 C CA . TYR B 1 369 ? -4.508 -24.562 -24.578 1 92.5 369 TYR B CA 1
ATOM 6383 C C . TYR B 1 369 ? -4.793 -23.125 -25 1 92.5 369 TYR B C 1
ATOM 6385 O O . TYR B 1 369 ? -4.051 -22.547 -25.797 1 92.5 369 TYR B O 1
ATOM 6393 N N . SER B 1 370 ? -5.812 -22.5 -24.469 1 89.19 370 SER B N 1
ATOM 6394 C CA . SER B 1 370 ? -6.062 -21.094 -24.75 1 89.19 370 SER B CA 1
ATOM 6395 C C . SER B 1 370 ? -4.969 -20.203 -24.172 1 89.19 370 SER B C 1
ATOM 6397 O O . SER B 1 370 ? -4.801 -19.062 -24.578 1 89.19 370 SER B O 1
ATOM 6399 N N . HIS B 1 371 ? -4.301 -20.766 -23.25 1 87.5 371 HIS B N 1
ATOM 6400 C CA . HIS B 1 371 ? -3.238 -20 -22.609 1 87.5 371 HIS B CA 1
ATOM 6401 C C . HIS B 1 371 ? -2.131 -19.656 -23.609 1 87.5 371 HIS B C 1
ATOM 6403 O O . HIS B 1 371 ? -1.352 -18.719 -23.375 1 87.5 371 HIS B O 1
ATOM 6409 N N . TYR B 1 372 ? -1.919 -20.375 -24.766 1 83.06 372 TYR B N 1
ATOM 6410 C CA . TYR B 1 372 ? -0.936 -20.031 -25.781 1 83.06 372 TYR B CA 1
ATOM 6411 C C . TYR B 1 372 ? -1.148 -18.609 -26.312 1 83.06 372 TYR B C 1
ATOM 6413 O O . TYR B 1 372 ? -0.205 -17.969 -26.766 1 83.06 372 TYR B O 1
ATOM 6421 N N . LEU B 1 373 ? -2.344 -18.141 -26 1 78.12 373 LEU B N 1
ATOM 6422 C CA . LEU B 1 373 ? -2.689 -16.828 -26.531 1 78.12 373 LEU B CA 1
ATOM 6423 C C . LEU B 1 373 ? -2.568 -15.766 -25.453 1 78.12 373 LEU B C 1
ATOM 6425 O O . LEU B 1 373 ? -2.682 -14.57 -25.734 1 78.12 373 LEU B O 1
ATOM 6429 N N . MET B 1 374 ? -2.398 -16.188 -24.266 1 80.5 374 MET B N 1
ATOM 6430 C CA . MET B 1 374 ? -2.342 -15.258 -23.141 1 80.5 374 MET B CA 1
ATOM 6431 C C . MET B 1 374 ? -1.021 -15.398 -22.391 1 80.5 374 MET B C 1
ATOM 6433 O O . MET B 1 374 ? -0.655 -16.484 -21.969 1 80.5 374 MET B O 1
ATOM 6437 N N . ALA B 1 375 ? -0.394 -14.297 -22.203 1 71.69 375 ALA B N 1
ATOM 6438 C CA . ALA B 1 375 ? 0.939 -14.312 -21.609 1 71.69 375 ALA B CA 1
ATOM 6439 C C . ALA B 1 375 ? 0.861 -14.195 -20.078 1 71.69 375 ALA B C 1
ATOM 6441 O O . ALA B 1 375 ? 1.873 -14.328 -19.391 1 71.69 375 ALA B O 1
ATOM 6442 N N . SER B 1 376 ? -0.377 -14.094 -19.562 1 80.88 376 SER B N 1
ATOM 6443 C CA . SER B 1 376 ? -0.522 -13.867 -18.141 1 80.88 376 SER B CA 1
ATOM 6444 C C . SER B 1 376 ? -1.47 -14.883 -17.5 1 80.88 376 SER B C 1
ATOM 6446 O O . SER B 1 376 ? -2.623 -15 -17.922 1 80.88 376 SER B O 1
ATOM 6448 N N . ALA B 1 377 ? -0.901 -15.484 -16.5 1 86.31 377 ALA B N 1
ATOM 6449 C CA . ALA B 1 377 ? -1.734 -16.438 -15.766 1 86.31 377 ALA B CA 1
ATOM 6450 C C . ALA B 1 377 ? -2.893 -15.742 -15.062 1 86.31 377 ALA B C 1
ATOM 6452 O O . ALA B 1 377 ? -4.02 -16.25 -15.055 1 86.31 377 ALA B O 1
ATOM 6453 N N . MET B 1 378 ? -2.59 -14.633 -14.609 1 85.94 378 MET B N 1
ATOM 6454 C CA . MET B 1 378 ? -3.615 -13.891 -13.875 1 85.94 378 MET B CA 1
ATOM 6455 C C . MET B 1 378 ? -4.699 -13.391 -14.82 1 85.94 378 MET B C 1
ATOM 6457 O O . MET B 1 378 ? -5.887 -13.406 -14.484 1 85.94 378 MET B O 1
ATOM 6461 N N . ALA B 1 379 ? -4.223 -12.93 -15.922 1 82.25 379 ALA B N 1
ATOM 6462 C CA . ALA B 1 379 ? -5.184 -12.508 -16.938 1 82.25 379 ALA B CA 1
ATOM 6463 C C . ALA B 1 379 ? -6.07 -13.672 -17.375 1 82.25 379 ALA B C 1
ATOM 6465 O O . ALA B 1 379 ? -7.277 -13.508 -17.547 1 82.25 379 ALA B O 1
ATOM 6466 N N . HIS B 1 380 ? -5.48 -14.773 -17.469 1 88.94 380 HIS B N 1
ATOM 6467 C CA . HIS B 1 380 ? -6.199 -15.969 -17.906 1 88.94 380 HIS B CA 1
ATOM 6468 C C . HIS B 1 380 ? -7.254 -16.375 -16.875 1 88.94 380 HIS B C 1
ATOM 6470 O O . HIS B 1 380 ? -8.414 -16.609 -17.234 1 88.94 380 HIS B O 1
ATOM 6476 N N . ILE B 1 381 ? -6.895 -16.422 -15.664 1 92.56 381 ILE B N 1
ATOM 6477 C CA . ILE B 1 381 ? -7.805 -16.797 -14.594 1 92.56 381 ILE B CA 1
ATOM 6478 C C . ILE B 1 381 ? -8.938 -15.789 -14.492 1 92.56 381 ILE B C 1
ATOM 6480 O O . ILE B 1 381 ? -10.109 -16.156 -14.438 1 92.56 381 ILE B O 1
ATOM 6484 N N . SER B 1 382 ? -8.578 -14.578 -14.547 1 88 382 SER B N 1
ATOM 6485 C CA . SER B 1 382 ? -9.562 -13.508 -14.422 1 88 382 SER B CA 1
ATOM 6486 C C . SER B 1 382 ? -10.57 -13.539 -15.562 1 88 382 SER B C 1
ATOM 6488 O O . SER B 1 382 ? -11.75 -13.258 -15.359 1 88 382 SER B O 1
ATOM 6490 N N . ALA B 1 383 ? -10.102 -13.969 -16.719 1 84.75 383 ALA B N 1
ATOM 6491 C CA . ALA B 1 383 ? -10.93 -13.891 -17.922 1 84.75 383 ALA B CA 1
ATOM 6492 C C . ALA B 1 383 ? -11.812 -15.125 -18.062 1 84.75 383 ALA B C 1
ATOM 6494 O O . ALA B 1 383 ? -12.953 -15.023 -18.531 1 84.75 383 ALA B O 1
ATOM 6495 N N . MET B 1 384 ? -11.312 -16.203 -17.609 1 89.19 384 MET B N 1
ATOM 6496 C CA . MET B 1 384 ? -11.969 -17.406 -18.109 1 89.19 384 MET B CA 1
ATOM 6497 C C . MET B 1 384 ? -12.484 -18.266 -16.953 1 89.19 384 MET B C 1
ATOM 6499 O O . MET B 1 384 ? -13.469 -18.984 -17.094 1 89.19 384 MET B O 1
ATOM 6503 N N . TYR B 1 385 ? -11.93 -18.203 -15.812 1 93.88 385 TYR B N 1
ATOM 6504 C CA . TYR B 1 385 ? -12.211 -19.156 -14.742 1 93.88 385 TYR B CA 1
ATOM 6505 C C . TYR B 1 385 ? -13.688 -19.125 -14.359 1 93.88 385 TYR B C 1
ATOM 6507 O O . TYR B 1 385 ? -14.352 -20.172 -14.375 1 93.88 385 TYR B O 1
ATOM 6515 N N . SER B 1 386 ? -14.156 -17.953 -14.078 1 92.38 386 SER B N 1
ATOM 6516 C CA . SER B 1 386 ? -15.523 -17.844 -13.594 1 92.38 386 SER B CA 1
ATOM 6517 C C . SER B 1 386 ? -16.531 -18.312 -14.633 1 92.38 386 SER B C 1
ATOM 6519 O O . SER B 1 386 ? -17.469 -19.031 -14.312 1 92.38 386 SER B O 1
ATOM 6521 N N . ALA B 1 387 ? -16.312 -17.922 -15.852 1 90 387 ALA B N 1
ATOM 6522 C CA . ALA B 1 387 ? -17.203 -18.328 -16.938 1 90 387 ALA B CA 1
ATOM 6523 C C . ALA B 1 387 ? -17.188 -19.828 -17.141 1 90 387 ALA B C 1
ATOM 6525 O O . ALA B 1 387 ? -18.234 -20.453 -17.281 1 90 387 ALA B O 1
ATOM 6526 N N . PHE B 1 388 ? -16.047 -20.406 -17.125 1 93.81 388 PHE B N 1
ATOM 6527 C CA . PHE B 1 388 ? -15.914 -21.844 -17.328 1 93.81 388 PHE B CA 1
ATOM 6528 C C . PHE B 1 388 ? -16.531 -22.625 -16.172 1 93.81 388 PHE B C 1
ATOM 6530 O O . PHE B 1 388 ? -17.188 -23.656 -16.391 1 93.81 388 PHE B O 1
ATOM 6537 N N . LEU B 1 389 ? -16.312 -22.109 -14.984 1 95.5 389 LEU B N 1
ATOM 6538 C CA . LEU B 1 389 ? -16.906 -22.75 -13.82 1 95.5 389 LEU B CA 1
ATOM 6539 C C . LEU B 1 389 ? -18.422 -22.719 -13.898 1 95.5 389 LEU B C 1
ATOM 6541 O O . LEU B 1 389 ? -19.078 -23.734 -13.664 1 95.5 389 LEU B O 1
ATOM 6545 N N . ALA B 1 390 ? -18.953 -21.641 -14.273 1 92.31 390 ALA B N 1
ATOM 6546 C CA . ALA B 1 390 ? -20.406 -21.516 -14.406 1 92.31 390 ALA B CA 1
ATOM 6547 C C . ALA B 1 390 ? -20.953 -22.484 -15.445 1 92.31 390 ALA B C 1
ATOM 6549 O O . ALA B 1 390 ? -21.984 -23.125 -15.219 1 92.31 390 ALA B O 1
ATOM 6550 N N . ILE B 1 391 ? -20.297 -22.594 -16.531 1 91.56 391 ILE B N 1
ATOM 6551 C CA . ILE B 1 391 ? -20.703 -23.516 -17.594 1 91.56 391 ILE B CA 1
ATOM 6552 C C . ILE B 1 391 ? -20.656 -24.953 -17.078 1 91.56 391 ILE B C 1
ATOM 6554 O O . ILE B 1 391 ? -21.594 -25.719 -17.297 1 91.56 391 ILE B O 1
ATOM 6558 N N . ALA B 1 392 ? -19.578 -25.297 -16.422 1 94.25 392 ALA B N 1
ATOM 6559 C CA . ALA B 1 392 ? -19.438 -26.641 -15.898 1 94.25 392 ALA B CA 1
ATOM 6560 C C . ALA B 1 392 ? -20.547 -26.984 -14.914 1 94.25 392 ALA B C 1
ATOM 6562 O O . ALA B 1 392 ? -21.156 -28.047 -14.992 1 94.25 392 ALA B O 1
ATOM 6563 N N . ILE B 1 393 ? -20.812 -26.078 -14.047 1 92.88 393 ILE B N 1
ATOM 6564 C CA . ILE B 1 393 ? -21.859 -26.297 -13.039 1 92.88 393 ILE B CA 1
ATOM 6565 C C . ILE B 1 393 ? -23.219 -26.406 -13.719 1 92.88 393 ILE B C 1
ATOM 6567 O O . ILE B 1 393 ? -24.031 -27.266 -13.383 1 92.88 393 ILE B O 1
ATOM 6571 N N . SER B 1 394 ? -23.438 -25.578 -14.656 1 90.38 394 SER B N 1
ATOM 6572 C CA . SER B 1 394 ? -24.703 -25.594 -15.383 1 90.38 394 SER B CA 1
ATOM 6573 C C . SER B 1 394 ? -24.891 -26.891 -16.156 1 90.38 394 SER B C 1
ATOM 6575 O O . SER B 1 394 ? -26.016 -27.344 -16.359 1 90.38 394 SER B O 1
ATOM 6577 N N . ALA B 1 395 ? -23.859 -27.5 -16.516 1 91.5 395 ALA B N 1
ATOM 6578 C CA . ALA B 1 395 ? -23.891 -28.75 -17.266 1 91.5 395 ALA B CA 1
ATOM 6579 C C . ALA B 1 395 ? -24.125 -29.938 -16.328 1 91.5 395 ALA B C 1
ATOM 6581 O O . ALA B 1 395 ? -24.297 -31.062 -16.781 1 91.5 395 ALA B O 1
ATOM 6582 N N . GLY B 1 396 ? -24.078 -29.641 -15.07 1 91.81 396 GLY B N 1
ATOM 6583 C CA . GLY B 1 396 ? -24.375 -30.688 -14.094 1 91.81 396 GLY B CA 1
ATOM 6584 C C . GLY B 1 396 ? -23.156 -31.219 -13.383 1 91.81 396 GLY B C 1
ATOM 6585 O O . GLY B 1 396 ? -23.234 -32.156 -12.609 1 91.81 396 GLY B O 1
ATOM 6586 N N . ALA B 1 397 ? -22.031 -30.672 -13.609 1 95.12 397 ALA B N 1
ATOM 6587 C CA . ALA B 1 397 ? -20.828 -31.125 -12.93 1 95.12 397 ALA B CA 1
ATOM 6588 C C . ALA B 1 397 ? -20.875 -30.812 -11.438 1 95.12 397 ALA B C 1
ATOM 6590 O O . ALA B 1 397 ? -21.406 -29.781 -11.031 1 95.12 397 ALA B O 1
ATOM 6591 N N . PRO B 1 398 ? -20.359 -31.781 -10.625 1 96.94 398 PRO B N 1
ATOM 6592 C CA . PRO B 1 398 ? -20.234 -31.406 -9.219 1 96.94 398 PRO B CA 1
ATOM 6593 C C . PRO B 1 398 ? -19.438 -30.109 -9.016 1 96.94 398 PRO B C 1
ATOM 6595 O O . PRO B 1 398 ? -18.297 -30.016 -9.469 1 96.94 398 PRO B O 1
ATOM 6598 N N . PRO B 1 399 ? -20.031 -29.188 -8.352 1 96.75 399 PRO B N 1
ATOM 6599 C CA . PRO B 1 399 ? -19.438 -27.844 -8.266 1 96.75 399 PRO B CA 1
ATOM 6600 C C . PRO B 1 399 ? -18.031 -27.844 -7.676 1 96.75 399 PRO B C 1
ATOM 6602 O O . PRO B 1 399 ? -17.125 -27.219 -8.227 1 96.75 399 PRO B O 1
ATOM 6605 N N . MET B 1 400 ? -17.797 -28.531 -6.621 1 97.31 400 MET B N 1
ATOM 6606 C CA . MET B 1 400 ? -16.484 -28.562 -5.965 1 97.31 400 MET B CA 1
ATOM 6607 C C . MET B 1 400 ? -15.438 -29.172 -6.887 1 97.31 400 MET B C 1
ATOM 6609 O O . MET B 1 400 ? -14.312 -28.672 -6.977 1 97.31 400 MET B O 1
ATOM 6613 N N . LEU B 1 401 ? -15.82 -30.203 -7.543 1 97 401 LEU B N 1
ATOM 6614 C CA . LEU B 1 401 ? -14.906 -30.844 -8.484 1 97 401 LEU B CA 1
ATOM 6615 C C . LEU B 1 401 ? -14.516 -29.875 -9.594 1 97 401 LEU B C 1
ATOM 6617 O O . LEU B 1 401 ? -13.328 -29.688 -9.875 1 97 401 LEU B O 1
ATOM 6621 N N . ALA B 1 402 ? -15.531 -29.297 -10.195 1 97.19 402 ALA B N 1
ATOM 6622 C CA . ALA B 1 402 ? -15.281 -28.359 -11.297 1 97.19 402 ALA B CA 1
ATOM 6623 C C . ALA B 1 402 ? -14.406 -27.203 -10.844 1 97.19 402 ALA B C 1
ATOM 6625 O O . ALA B 1 402 ? -13.469 -26.812 -11.539 1 97.19 402 ALA B O 1
ATOM 6626 N N . ALA B 1 403 ? -14.695 -26.672 -9.648 1 97.69 403 ALA B N 1
ATOM 6627 C CA . ALA B 1 403 ? -13.961 -25.531 -9.109 1 97.69 403 ALA B CA 1
ATOM 6628 C C . ALA B 1 403 ? -12.492 -25.875 -8.875 1 97.69 403 ALA B C 1
ATOM 6630 O O . ALA B 1 403 ? -11.602 -25.141 -9.297 1 97.69 403 ALA B O 1
ATOM 6631 N N . ILE B 1 404 ? -12.211 -26.953 -8.297 1 96.75 404 ILE B N 1
ATOM 6632 C CA . ILE B 1 404 ? -10.852 -27.328 -7.922 1 96.75 404 ILE B CA 1
ATOM 6633 C C . ILE B 1 404 ? -10.055 -27.703 -9.172 1 96.75 404 ILE B C 1
ATOM 6635 O O . ILE B 1 404 ? -8.898 -27.297 -9.328 1 96.75 404 ILE B O 1
ATOM 6639 N N . VAL B 1 405 ? -10.672 -28.453 -10.055 1 97 405 VAL B N 1
ATOM 6640 C CA . VAL B 1 405 ? -9.961 -28.938 -11.234 1 97 405 VAL B CA 1
ATOM 6641 C C . VAL B 1 405 ? -9.617 -27.766 -12.148 1 97 405 VAL B C 1
ATOM 6643 O O . VAL B 1 405 ? -8.5 -27.688 -12.68 1 97 405 VAL B O 1
ATOM 6646 N N . LEU B 1 406 ? -10.547 -26.875 -12.328 1 96.75 406 LEU B N 1
ATOM 6647 C CA . LEU B 1 406 ? -10.25 -25.688 -13.102 1 96.75 406 LEU B CA 1
ATOM 6648 C C . LEU B 1 406 ? -9.148 -24.859 -12.43 1 96.75 406 LEU B C 1
ATOM 6650 O O . LEU B 1 406 ? -8.297 -24.297 -13.117 1 96.75 406 LEU B O 1
ATOM 6654 N N . GLY B 1 407 ? -9.211 -24.781 -11.102 1 97.12 407 GLY B N 1
ATOM 6655 C CA . GLY B 1 407 ? -8.141 -24.125 -10.367 1 97.12 407 GLY B CA 1
ATOM 6656 C C . GLY B 1 407 ? -6.785 -24.766 -10.602 1 97.12 407 GLY B C 1
ATOM 6657 O O . GLY B 1 407 ? -5.797 -24.062 -10.836 1 97.12 407 GLY B O 1
ATOM 6658 N N . ILE B 1 408 ? -6.746 -26.031 -10.594 1 97.5 408 ILE B N 1
ATOM 6659 C CA . ILE B 1 408 ? -5.512 -26.781 -10.797 1 97.5 408 ILE B CA 1
ATOM 6660 C C . ILE B 1 408 ? -4.992 -26.531 -12.211 1 97.5 408 ILE B C 1
ATOM 6662 O O . ILE B 1 408 ? -3.811 -26.25 -12.406 1 97.5 408 ILE B O 1
ATOM 6666 N N . PHE B 1 409 ? -5.812 -26.547 -13.156 1 97 409 PHE B N 1
ATOM 6667 C CA . PHE B 1 409 ? -5.438 -26.375 -14.555 1 97 409 PHE B CA 1
ATOM 6668 C C . PHE B 1 409 ? -5.004 -24.938 -14.836 1 97 409 PHE B C 1
ATOM 6670 O O . PHE B 1 409 ? -4.34 -24.672 -15.844 1 97 409 PHE B O 1
ATOM 6677 N N . SER B 1 410 ? -5.418 -24.031 -13.945 1 95.25 410 SER B N 1
ATOM 6678 C CA . SER B 1 410 ? -4.965 -22.656 -14.047 1 95.25 410 SER B CA 1
ATOM 6679 C C . SER B 1 410 ? -3.461 -22.547 -13.812 1 95.25 410 SER B C 1
ATOM 6681 O O . SER B 1 410 ? -2.859 -21.5 -14.086 1 95.25 410 SER B O 1
ATOM 6683 N N . ASN B 1 411 ? -2.859 -23.547 -13.391 1 96 411 ASN B N 1
ATOM 6684 C CA . ASN B 1 411 ? -1.423 -23.594 -13.141 1 96 411 ASN B CA 1
ATOM 6685 C C . ASN B 1 411 ? -0.712 -24.5 -14.156 1 96 411 ASN B C 1
ATOM 6687 O O . ASN B 1 411 ? 0.377 -24.156 -14.625 1 96 411 ASN B O 1
ATOM 6691 N N . LEU B 1 412 ? -1.324 -25.594 -14.516 1 95.38 412 LEU B N 1
ATOM 6692 C CA . LEU B 1 412 ? -0.709 -26.594 -15.367 1 95.38 412 LEU B CA 1
ATOM 6693 C C . LEU B 1 412 ? -0.355 -26.016 -16.734 1 95.38 412 LEU B C 1
ATOM 6695 O O . LEU B 1 412 ? 0.641 -26.422 -17.344 1 95.38 412 LEU B O 1
ATOM 6699 N N . TYR B 1 413 ? -1.13 -25.109 -17.141 1 92.31 413 TYR B N 1
ATOM 6700 C CA . TYR B 1 413 ? -0.911 -24.578 -18.484 1 92.31 413 TYR B CA 1
ATOM 6701 C C . TYR B 1 413 ? 0.333 -23.703 -18.531 1 92.31 413 TYR B C 1
ATOM 6703 O O . TYR B 1 413 ? 0.827 -23.359 -19.609 1 92.31 413 TYR B O 1
ATOM 6711 N N . MET B 1 414 ? 0.881 -23.312 -17.391 1 90.12 414 MET B N 1
ATOM 6712 C CA . MET B 1 414 ? 2.02 -22.406 -17.328 1 90.12 414 MET B CA 1
ATOM 6713 C C . MET B 1 414 ? 3.277 -23.062 -17.891 1 90.12 414 MET B C 1
ATOM 6715 O O . MET B 1 414 ? 4.258 -22.391 -18.188 1 90.12 414 MET B O 1
ATOM 6719 N N . SER B 1 415 ? 3.273 -24.328 -18.141 1 90.25 415 SER B N 1
ATOM 6720 C CA . SER B 1 415 ? 4.445 -25.078 -18.594 1 90.25 415 SER B CA 1
ATOM 6721 C C . SER B 1 415 ? 4.551 -25.094 -20.109 1 90.25 415 SER B C 1
ATOM 6723 O O . SER B 1 415 ? 5.43 -25.766 -20.672 1 90.25 415 SER B O 1
ATOM 6725 N N . THR B 1 416 ? 3.779 -24.266 -20.781 1 88.75 416 THR B N 1
ATOM 6726 C CA . THR B 1 416 ? 3.705 -24.422 -22.219 1 88.75 416 THR B CA 1
ATOM 6727 C C . THR B 1 416 ? 4.562 -23.375 -22.922 1 88.75 416 THR B C 1
ATOM 6729 O O . THR B 1 416 ? 5.27 -23.672 -23.891 1 88.75 416 THR B O 1
ATOM 6732 N N . THR B 1 417 ? 4.52 -22.125 -22.422 1 87.75 417 THR B N 1
ATOM 6733 C CA . THR B 1 417 ? 5.172 -21.062 -23.188 1 87.75 417 THR B CA 1
ATOM 6734 C C . THR B 1 417 ? 6.246 -20.375 -22.344 1 87.75 417 THR B C 1
ATOM 6736 O O . THR B 1 417 ? 6.27 -20.516 -21.125 1 87.75 417 THR B O 1
ATOM 6739 N N . HIS B 1 418 ? 7.129 -19.641 -23.047 1 88.06 418 HIS B N 1
ATOM 6740 C CA . HIS B 1 418 ? 8.258 -18.984 -22.406 1 88.06 418 HIS B CA 1
ATOM 6741 C C . HIS B 1 418 ? 7.828 -17.672 -21.75 1 88.06 418 HIS B C 1
ATOM 6743 O O . HIS B 1 418 ? 8.625 -17.031 -21.047 1 88.06 418 HIS B O 1
ATOM 6749 N N . TYR B 1 419 ? 6.633 -17.312 -21.859 1 80.56 419 TYR B N 1
ATOM 6750 C CA . TYR B 1 419 ? 6.152 -16.062 -21.281 1 80.56 419 TYR B CA 1
ATOM 6751 C C . TYR B 1 419 ? 4.98 -16.312 -20.344 1 80.56 419 TYR B C 1
ATOM 6753 O O . TYR B 1 419 ? 4.309 -15.375 -19.906 1 80.56 419 TYR B O 1
ATOM 6761 N N . SER B 1 420 ? 4.66 -17.5 -19.984 1 82.25 420 SER B N 1
ATOM 6762 C CA . SER B 1 420 ? 3.426 -17.922 -19.328 1 82.25 420 SER B CA 1
ATOM 6763 C C . SER B 1 420 ? 3.404 -17.5 -17.859 1 82.25 420 SER B C 1
ATOM 6765 O O . SER B 1 420 ? 2.334 -17.359 -17.266 1 82.25 420 SER B O 1
ATOM 6767 N N . SER B 1 421 ? 4.547 -17.359 -17.281 1 84.75 421 SER B N 1
ATOM 6768 C CA . SER B 1 421 ? 4.648 -17.125 -15.844 1 84.75 421 SER B CA 1
ATOM 6769 C C . SER B 1 421 ? 5.934 -16.391 -15.484 1 84.75 421 SER B C 1
ATOM 6771 O O . SER B 1 421 ? 6.742 -16.094 -16.375 1 84.75 421 SER B O 1
ATOM 6773 N N . GLY B 1 422 ? 6.094 -16.062 -14.312 1 83.5 422 GLY B N 1
ATOM 6774 C CA . GLY B 1 422 ? 7.277 -15.375 -13.828 1 83.5 422 GLY B CA 1
ATOM 6775 C C . GLY B 1 422 ? 8.555 -16.172 -14.031 1 83.5 422 GLY B C 1
ATOM 6776 O O . GLY B 1 422 ? 9.562 -15.625 -14.5 1 83.5 422 GLY B O 1
ATOM 6777 N N . PRO B 1 423 ? 8.469 -17.406 -13.773 1 90.44 423 PRO B N 1
ATOM 6778 C CA . PRO B 1 423 ? 9.672 -18.234 -13.922 1 90.44 423 PRO B CA 1
ATOM 6779 C C . PRO B 1 423 ? 10.078 -18.422 -15.375 1 90.44 423 PRO B C 1
ATOM 6781 O O . PRO B 1 423 ? 11.258 -18.641 -15.672 1 90.44 423 PRO B O 1
ATOM 6784 N N . ALA B 1 424 ? 9.164 -18.328 -16.266 1 91 424 ALA B N 1
ATOM 6785 C CA . ALA B 1 424 ? 9.406 -18.672 -17.672 1 91 424 ALA B CA 1
ATOM 6786 C C . ALA B 1 424 ? 10.484 -17.766 -18.266 1 91 424 ALA B C 1
ATOM 6788 O O . ALA B 1 424 ? 11.492 -18.25 -18.781 1 91 424 ALA B O 1
ATOM 6789 N N . PRO B 1 425 ? 10.352 -16.516 -18.141 1 88.5 425 PRO B N 1
ATOM 6790 C CA . PRO B 1 425 ? 11.398 -15.672 -18.719 1 88.5 425 PRO B CA 1
ATOM 6791 C C . PRO B 1 425 ? 12.742 -15.82 -17.984 1 88.5 425 PRO B C 1
ATOM 6793 O O . PRO B 1 425 ? 13.797 -15.672 -18.609 1 88.5 425 PRO B O 1
ATOM 6796 N N . ILE B 1 426 ? 12.727 -16.141 -16.766 1 88.88 426 ILE B N 1
ATOM 6797 C CA . ILE B 1 426 ? 13.953 -16.312 -16 1 88.88 426 ILE B CA 1
ATOM 6798 C C . ILE B 1 426 ? 14.711 -17.531 -16.516 1 88.88 426 ILE B C 1
ATOM 6800 O O . ILE B 1 426 ? 15.906 -17.453 -16.797 1 88.88 426 ILE B O 1
ATOM 6804 N N . LEU B 1 427 ? 14.023 -18.547 -16.688 1 93 427 LEU B N 1
ATOM 6805 C CA . LEU B 1 427 ? 14.656 -19.797 -17.078 1 93 427 LEU B CA 1
ATOM 6806 C C . LEU B 1 427 ? 14.961 -19.812 -18.578 1 93 427 LEU B C 1
ATOM 6808 O O . LEU B 1 427 ? 16.016 -20.297 -19 1 93 427 LEU B O 1
ATOM 6812 N N . PHE B 1 428 ? 14.078 -19.281 -19.328 1 92.62 428 PHE B N 1
ATOM 6813 C CA . PHE B 1 428 ? 14.328 -19.188 -20.766 1 92.62 428 PHE B CA 1
ATOM 6814 C C . PHE B 1 428 ? 15.484 -18.25 -21.062 1 92.62 428 PHE B C 1
ATOM 6816 O O . PHE B 1 428 ? 16.297 -18.5 -21.953 1 92.62 428 PHE B O 1
ATOM 6823 N N . GLY B 1 429 ? 15.562 -17.234 -20.344 1 90.44 429 GLY B N 1
ATOM 6824 C CA . GLY B 1 429 ? 16.609 -16.234 -20.531 1 90.44 429 GLY B CA 1
ATOM 6825 C C . GLY B 1 429 ? 18 -16.766 -20.203 1 90.44 429 GLY B C 1
ATOM 6826 O O . GLY B 1 429 ? 19 -16.172 -20.594 1 90.44 429 GLY B O 1
ATOM 6827 N N . ALA B 1 430 ? 17.984 -17.797 -19.484 1 90.88 430 ALA B N 1
ATOM 6828 C CA . ALA B 1 430 ? 19.281 -18.406 -19.172 1 90.88 430 ALA B CA 1
ATOM 6829 C C . ALA B 1 430 ? 19.938 -18.969 -20.422 1 90.88 430 ALA B C 1
ATOM 6831 O O . ALA B 1 430 ? 21.125 -19.281 -20.438 1 90.88 430 ALA B O 1
ATOM 6832 N N . GLY B 1 431 ? 19.125 -19.219 -21.469 1 91.81 431 GLY B N 1
ATOM 6833 C CA . GLY B 1 431 ? 19.703 -19.438 -22.797 1 91.81 431 GLY B CA 1
ATOM 6834 C C . GLY B 1 431 ? 19.906 -20.906 -23.109 1 91.81 431 GLY B C 1
ATOM 6835 O O . GLY B 1 431 ? 20.547 -21.25 -24.109 1 91.81 431 GLY B O 1
ATOM 6836 N N . PHE B 1 432 ? 19.344 -21.766 -22.391 1 95.5 432 PHE B N 1
ATOM 6837 C CA . PHE B 1 432 ? 19.641 -23.188 -22.531 1 95.5 432 PHE B CA 1
ATOM 6838 C C . PHE B 1 432 ? 18.766 -23.812 -23.609 1 95.5 432 PHE B C 1
ATOM 6840 O O . PHE B 1 432 ? 19.016 -24.938 -24.047 1 95.5 432 PHE B O 1
ATOM 6847 N N . HIS B 1 433 ? 17.719 -23.141 -23.984 1 94.94 433 HIS B N 1
ATOM 6848 C CA . HIS B 1 433 ? 16.797 -23.672 -24.969 1 94.94 433 HIS B CA 1
ATOM 6849 C C . HIS B 1 433 ? 16.453 -22.641 -26.031 1 94.94 433 HIS B C 1
ATOM 6851 O O . HIS B 1 433 ? 16.391 -21.438 -25.734 1 94.94 433 HIS B O 1
ATOM 6857 N N . SER B 1 434 ? 16.25 -23.141 -27.172 1 92.69 434 SER B N 1
ATOM 6858 C CA . SER B 1 434 ? 15.609 -22.312 -28.203 1 92.69 434 SER B CA 1
ATOM 6859 C C . SER B 1 434 ? 14.102 -22.219 -27.984 1 92.69 434 SER B C 1
ATOM 6861 O O . SER B 1 434 ? 13.539 -23 -27.203 1 92.69 434 SER B O 1
ATOM 6863 N N . LEU B 1 435 ? 13.539 -21.281 -28.641 1 92.06 435 LEU B N 1
ATOM 6864 C CA . LEU B 1 435 ? 12.094 -21.094 -28.531 1 92.06 435 LEU B CA 1
ATOM 6865 C C . LEU B 1 435 ? 11.352 -22.344 -29.016 1 92.06 435 LEU B C 1
ATOM 6867 O O . LEU B 1 435 ? 10.398 -22.781 -28.359 1 92.06 435 LEU B O 1
ATOM 6871 N N . GLN B 1 436 ? 11.75 -22.875 -30.094 1 90.69 436 GLN B N 1
ATOM 6872 C CA . GLN B 1 436 ? 11.109 -24.047 -30.672 1 90.69 436 GLN B CA 1
ATOM 6873 C C . GLN B 1 436 ? 11.203 -25.25 -29.719 1 90.69 436 GLN B C 1
ATOM 6875 O O . GLN B 1 436 ? 10.219 -25.953 -29.516 1 90.69 436 GLN B O 1
ATOM 6880 N N . SER B 1 437 ? 12.344 -25.438 -29.203 1 93.31 437 SER B N 1
ATOM 6881 C CA . SER B 1 437 ? 12.531 -26.547 -28.281 1 93.31 437 SER B CA 1
ATOM 6882 C C . SER B 1 437 ? 11.688 -26.375 -27.031 1 93.31 437 SER B C 1
ATOM 6884 O O . SER B 1 437 ? 11.125 -27.344 -26.516 1 93.31 437 SER B O 1
ATOM 6886 N N . TRP B 1 438 ? 11.594 -25.172 -26.562 1 94.81 438 TRP B N 1
ATOM 6887 C CA . TRP B 1 438 ? 10.812 -24.875 -25.359 1 94.81 438 TRP B CA 1
ATOM 6888 C C . TRP B 1 438 ? 9.344 -25.234 -25.562 1 94.81 438 TRP B C 1
ATOM 6890 O O . TRP B 1 438 ? 8.75 -25.922 -24.734 1 94.81 438 TRP B O 1
ATOM 6900 N N . TRP B 1 439 ? 8.789 -24.797 -26.641 1 92.88 439 TRP B N 1
ATOM 6901 C CA . TRP B 1 439 ? 7.379 -25.016 -26.922 1 92.88 439 TRP B CA 1
ATOM 6902 C C . TRP B 1 439 ? 7.105 -26.5 -27.203 1 92.88 439 TRP B C 1
ATOM 6904 O O . TRP B 1 439 ? 6.059 -27.031 -26.828 1 92.88 439 TRP B O 1
ATOM 6914 N N . LYS B 1 440 ? 8.031 -27.109 -27.859 1 93 440 LYS B N 1
ATOM 6915 C CA . LYS B 1 440 ? 7.898 -28.531 -28.156 1 93 440 LYS B CA 1
ATOM 6916 C C . LYS B 1 440 ? 7.852 -29.359 -26.859 1 93 440 LYS B C 1
ATOM 6918 O O . LYS B 1 440 ? 6.98 -30.203 -26.688 1 93 440 LYS B O 1
ATOM 6923 N N . ILE B 1 441 ? 8.758 -29.109 -26.016 1 94.81 441 ILE B N 1
ATOM 6924 C CA . ILE B 1 441 ? 8.812 -29.828 -24.75 1 94.81 441 ILE B CA 1
ATOM 6925 C C . ILE B 1 441 ? 7.551 -29.547 -23.938 1 94.81 441 ILE B C 1
ATOM 6927 O O . ILE B 1 441 ? 6.961 -30.469 -23.359 1 94.81 441 ILE B O 1
ATOM 6931 N N . GLY B 1 442 ? 7.145 -28.297 -23.938 1 94.31 442 GLY B N 1
ATOM 6932 C CA . GLY B 1 442 ? 5.914 -27.938 -23.25 1 94.31 442 GLY B CA 1
ATOM 6933 C C . GLY B 1 442 ? 4.707 -28.719 -23.75 1 94.31 442 GLY B C 1
ATOM 6934 O O . GLY B 1 442 ? 3.896 -29.188 -22.953 1 94.31 442 GLY B O 1
ATOM 6935 N N . PHE B 1 443 ? 4.617 -28.797 -25.031 1 93.88 443 PHE B N 1
ATOM 6936 C CA . PHE B 1 443 ? 3.494 -29.531 -25.609 1 93.88 443 PHE B CA 1
ATOM 6937 C C . PHE B 1 443 ? 3.559 -31.016 -25.234 1 93.88 443 PHE B C 1
ATOM 6939 O O . PHE B 1 443 ? 2.547 -31.609 -24.859 1 93.88 443 PHE B O 1
ATOM 6946 N N . ILE B 1 444 ? 4.672 -31.625 -25.312 1 93.94 444 ILE B N 1
ATOM 6947 C CA . ILE B 1 444 ? 4.855 -33.031 -25.016 1 93.94 444 ILE B CA 1
ATOM 6948 C C . ILE B 1 444 ? 4.461 -33.312 -23.562 1 93.94 444 ILE B C 1
ATOM 6950 O O . ILE B 1 444 ? 3.771 -34.281 -23.281 1 93.94 444 ILE B O 1
ATOM 6954 N N . PHE B 1 445 ? 4.84 -32.469 -22.734 1 94 445 PHE B N 1
ATOM 6955 C CA . PHE B 1 445 ? 4.578 -32.688 -21.328 1 94 445 PHE B CA 1
ATOM 6956 C C . PHE B 1 445 ? 3.111 -32.438 -21 1 94 445 PHE B C 1
ATOM 6958 O O . PHE B 1 445 ? 2.578 -33 -20.031 1 94 445 PHE B O 1
ATOM 6965 N N . SER B 1 446 ? 2.455 -31.562 -21.812 1 95.44 446 SER B N 1
ATOM 6966 C CA . SER B 1 446 ? 1.012 -31.438 -21.641 1 95.44 446 SER B CA 1
ATOM 6967 C C . SER B 1 446 ? 0.303 -32.75 -21.891 1 95.44 446 SER B C 1
ATOM 6969 O O . SER B 1 446 ? -0.709 -33.062 -21.25 1 95.44 446 SER B O 1
ATOM 6971 N N . LEU B 1 447 ? 0.864 -33.562 -22.703 1 94.81 447 LEU B N 1
ATOM 6972 C CA . LEU B 1 447 ? 0.282 -34.875 -23.047 1 94.81 447 LEU B CA 1
ATOM 6973 C C . LEU B 1 447 ? 0.495 -35.875 -21.938 1 94.81 447 LEU B C 1
ATOM 6975 O O . LEU B 1 447 ? -0.156 -36.938 -21.906 1 94.81 447 LEU B O 1
ATOM 6979 N N . ILE B 1 448 ? 1.296 -35.562 -21.031 1 95.12 448 ILE B N 1
ATOM 6980 C CA . ILE B 1 448 ? 1.545 -36.438 -19.891 1 95.12 448 ILE B CA 1
ATOM 6981 C C . ILE B 1 448 ? 0.77 -35.938 -18.672 1 95.12 448 ILE B C 1
ATOM 6983 O O . ILE B 1 448 ? 0.057 -36.688 -18.016 1 95.12 448 ILE B O 1
ATOM 6987 N N . VAL B 1 449 ? 0.89 -34.688 -18.438 1 97.12 449 VAL B N 1
ATOM 6988 C CA . VAL B 1 449 ? 0.348 -34.062 -17.219 1 97.12 449 VAL B CA 1
ATOM 6989 C C . VAL B 1 449 ? -1.178 -34.094 -17.266 1 97.12 449 VAL B C 1
ATOM 6991 O O . VAL B 1 449 ? -1.828 -34.438 -16.281 1 97.12 449 VAL B O 1
ATOM 6994 N N . ILE B 1 450 ? -1.798 -33.75 -18.453 1 97.19 450 ILE B N 1
ATOM 6995 C CA . ILE B 1 450 ? -3.25 -33.656 -18.562 1 97.19 450 ILE B CA 1
ATOM 6996 C C . ILE B 1 450 ? -3.875 -35 -18.297 1 97.19 450 ILE B C 1
ATOM 6998 O O . ILE B 1 450 ? -4.77 -35.156 -17.469 1 97.19 450 ILE B O 1
ATOM 7002 N N . PRO B 1 451 ? -3.395 -36.094 -18.906 1 96.88 451 PRO B N 1
ATOM 7003 C CA . PRO B 1 451 ? -3.979 -37.406 -18.625 1 96.88 451 PRO B CA 1
ATOM 7004 C C . PRO B 1 451 ? -3.811 -37.812 -17.172 1 96.88 451 PRO B C 1
ATOM 7006 O O . PRO B 1 451 ? -4.695 -38.469 -16.594 1 96.88 451 PRO B O 1
ATOM 7009 N N . VAL B 1 452 ? -2.666 -37.531 -16.562 1 97.69 452 VAL B N 1
ATOM 7010 C CA . VAL B 1 452 ? -2.465 -37.875 -15.164 1 97.69 452 VAL B CA 1
ATOM 7011 C C . VAL B 1 452 ? -3.545 -37.219 -14.312 1 97.69 452 VAL B C 1
ATOM 7013 O O . VAL B 1 452 ? -4.156 -37.875 -13.461 1 97.69 452 VAL B O 1
ATOM 7016 N N . PHE B 1 453 ? -3.82 -35.969 -14.531 1 97 453 PHE B N 1
ATOM 7017 C CA . PHE B 1 453 ? -4.801 -35.25 -13.711 1 97 453 PHE B CA 1
ATOM 7018 C C . PHE B 1 453 ? -6.219 -35.688 -14.07 1 97 453 PHE B C 1
ATOM 7020 O O . PHE B 1 453 ? -7.098 -35.719 -13.211 1 97 453 PHE B O 1
ATOM 7027 N N . ILE B 1 454 ? -6.449 -36.062 -15.32 1 95.69 454 ILE B N 1
ATOM 7028 C CA . ILE B 1 454 ? -7.789 -36.5 -15.719 1 95.69 454 ILE B CA 1
ATOM 7029 C C . ILE B 1 454 ? -8.07 -37.875 -15.18 1 95.69 454 ILE B C 1
ATOM 7031 O O . ILE B 1 454 ? -9.109 -38.125 -14.555 1 95.69 454 ILE B O 1
ATOM 7035 N N . PHE B 1 455 ? -7.137 -38.812 -15.312 1 96.75 455 PHE B N 1
ATOM 7036 C CA . PHE B 1 455 ? -7.414 -40.188 -14.977 1 96.75 455 PHE B CA 1
ATOM 7037 C C . PHE B 1 455 ? -7.043 -40.469 -13.523 1 96.75 455 PHE B C 1
ATOM 7039 O O . PHE B 1 455 ? -7.879 -40.938 -12.742 1 96.75 455 PHE B O 1
ATOM 7046 N N . VAL B 1 456 ? -5.77 -40.25 -13.164 1 97.75 456 VAL B N 1
ATOM 7047 C CA . VAL B 1 456 ? -5.352 -40.5 -11.789 1 97.75 456 VAL B CA 1
ATOM 7048 C C . VAL B 1 456 ? -6.035 -39.5 -10.852 1 97.75 456 VAL B C 1
ATOM 7050 O O . VAL B 1 456 ? -6.52 -39.875 -9.781 1 97.75 456 VAL B O 1
ATOM 7053 N N . GLY B 1 457 ? -6.023 -38.281 -11.219 1 97.25 457 GLY B N 1
ATOM 7054 C CA . GLY B 1 457 ? -6.77 -37.281 -10.461 1 97.25 457 GLY B CA 1
ATOM 7055 C C . GLY B 1 457 ? -8.25 -37.594 -10.352 1 97.25 457 GLY B C 1
ATOM 7056 O O . GLY B 1 457 ? -8.828 -37.531 -9.266 1 97.25 457 GLY B O 1
ATOM 7057 N N . GLY B 1 458 ? -8.836 -37.938 -11.508 1 95.88 458 GLY B N 1
ATOM 7058 C CA . GLY B 1 458 ? -10.242 -38.312 -11.5 1 95.88 458 GLY B CA 1
ATOM 7059 C C . GLY B 1 458 ? -10.547 -39.438 -10.539 1 95.88 458 GLY B C 1
ATOM 7060 O O . GLY B 1 458 ? -11.539 -39.406 -9.805 1 95.88 458 GLY B O 1
ATOM 7061 N N . ALA B 1 459 ? -9.711 -40.438 -10.539 1 97.5 459 ALA B N 1
ATOM 7062 C CA . ALA B 1 459 ? -9.883 -41.531 -9.617 1 97.5 459 ALA B CA 1
ATOM 7063 C C . ALA B 1 459 ? -9.695 -41.094 -8.172 1 97.5 459 ALA B C 1
ATOM 7065 O O . ALA B 1 459 ? -10.453 -41.5 -7.285 1 97.5 459 ALA B O 1
ATOM 7066 N N . TRP B 1 460 ? -8.719 -40.281 -7.941 1 97.94 460 TRP B N 1
ATOM 7067 C CA . TRP B 1 460 ? -8.438 -39.75 -6.609 1 97.94 460 TRP B CA 1
ATOM 7068 C C . TRP B 1 460 ? -9.602 -38.906 -6.102 1 97.94 460 TRP B C 1
ATOM 7070 O O . TRP B 1 460 ? -10.008 -39.031 -4.941 1 97.94 460 TRP B O 1
ATOM 7080 N N . TRP B 1 461 ? -10.148 -38.125 -6.965 1 97.69 461 TRP B N 1
ATOM 7081 C CA . TRP B 1 461 ? -11.25 -37.25 -6.582 1 97.69 461 TRP B CA 1
ATOM 7082 C C . TRP B 1 461 ? -12.508 -38.062 -6.289 1 97.69 461 TRP B C 1
ATOM 7084 O O . TRP B 1 461 ? -13.32 -37.656 -5.445 1 97.69 461 TRP B O 1
ATOM 7094 N N . LYS B 1 462 ? -12.695 -39.156 -6.996 1 96.88 462 LYS B N 1
ATOM 7095 C CA . LYS B 1 462 ? -13.805 -40.062 -6.676 1 96.88 462 LYS B CA 1
ATOM 7096 C C . LYS B 1 462 ? -13.625 -40.656 -5.289 1 96.88 462 LYS B C 1
ATOM 7098 O O . LYS B 1 462 ? -14.586 -40.781 -4.523 1 96.88 462 LYS B O 1
ATOM 7103 N N . LEU B 1 463 ? -12.438 -41.031 -4.984 1 97.5 463 LEU B N 1
ATOM 7104 C CA . LEU B 1 463 ? -12.133 -41.594 -3.674 1 97.5 463 LEU B CA 1
ATOM 7105 C C . LEU B 1 463 ? -12.383 -40.562 -2.568 1 97.5 463 LEU B C 1
ATOM 7107 O O . LEU B 1 463 ? -12.781 -40.938 -1.461 1 97.5 463 LEU B O 1
ATOM 7111 N N . LEU B 1 464 ? -12.148 -39.312 -2.867 1 96.94 464 LEU B N 1
ATOM 7112 C CA . LEU B 1 464 ? -12.359 -38.219 -1.905 1 96.94 464 LEU B CA 1
ATOM 7113 C C . LEU B 1 464 ? -13.844 -37.875 -1.788 1 96.94 464 LEU B C 1
ATOM 7115 O O . LEU B 1 464 ? -14.242 -37.125 -0.909 1 96.94 464 LEU B O 1
ATOM 7119 N N . GLY B 1 465 ? -14.656 -38.344 -2.742 1 96.12 465 GLY B N 1
ATOM 7120 C CA . GLY B 1 465 ? -16.094 -38.094 -2.711 1 96.12 465 GLY B CA 1
ATOM 7121 C C . GLY B 1 465 ? -16.484 -36.812 -3.424 1 96.12 465 GLY B C 1
ATOM 7122 O O . GLY B 1 465 ? -17.547 -36.25 -3.143 1 96.12 465 GLY B O 1
ATOM 7123 N N . LEU B 1 466 ? -15.586 -36.406 -4.293 1 95.5 466 LEU B N 1
ATOM 7124 C CA . LEU B 1 466 ? -15.875 -35.156 -4.992 1 95.5 466 LEU B CA 1
ATOM 7125 C C . LEU B 1 466 ? -16.781 -35.406 -6.191 1 95.5 466 LEU B C 1
ATOM 7127 O O . LEU B 1 466 ? -17.328 -34.469 -6.762 1 95.5 466 LEU B O 1
ATOM 7131 N N . TRP B 1 467 ? -16.875 -36.656 -6.562 1 93.25 467 TRP B N 1
ATOM 7132 C CA . TRP B 1 467 ? -17.844 -37.062 -7.578 1 93.25 467 TRP B CA 1
ATOM 7133 C C . TRP B 1 467 ? -18.109 -38.562 -7.508 1 93.25 467 TRP B C 1
ATOM 7135 O O . TRP B 1 467 ? -17.359 -39.281 -6.863 1 93.25 467 TRP B O 1
#

Foldseek 3Di:
DPLLVVLVVVLVVQLVVQLPPDDDPPFDNLLSNLVSLLQSLLVCPQSCSDHNLVSLVVSLVVCCVVPSDPNVLLQVLLVDLLLLLLLLLLLLLVLCQVQCLLVLQLLVQCLVQVQWLLSNLLSLLVSLLLSQQRHQALLCSCVRRRVVLLVVLCVQQVCAVVVPNVQQRNLLNLLSNLQLSLLSNLQFCNRHLCSVLLQLLLVLVPAHAARLNLNLLSVVLSVVLNVVVSVVSCVVRNGNTTGDNPSSVVSVVVSVVVPDRDPSSVLSVCLSVQLVVCSNCVVVVVHDSSNSSVVSSVSCCVVVSDDVVSSVVSVVSVSSSSSSSSLSSSSNVSSVSCNLVVLLVVLLVVQQPDALLVLLLVLLVCLQVVLVSGLELNSSCSNPSSNSLSNSVSNPAQNNVSSSLSSSSSSSSLQAALRNHSSSVVSVVSPSDDRVVSNVSSVVVCVVSSCSCSPVSVVSCVVVVSD/DPLLVVLVVVLVVQLVVQLPPDDDPPFDNLLSNLVSLLQSLLVCPQSCSDHNLVSLVVSLVVCCVVPSDPNVLLQVLLVDLLLLLLLLLLLLLVLCQPQCLLVLQLLVQCLVQVQWLLSNLLSLLVSLLLSLQRHQALLCSCVRRRVVLLVVLCVQQVCAVVVPNVQQRPLLNLLSNLLLSLLSNLQFCNNHLCSVLLQLLLVLVPAHAARVNLNLLSVVLSVVLNVVVSVVSCVVRNGNTTGDNPSSVVSVVVSVVVPDRDPSSVLSVCLSVQLVVCSNCVVVVVHDSSNSSVVSSVSCCVVVSDDVVSSVVSVVSVSSSSSSSSLSSSSNVSSVSCNLVVLLVVLLVVQQPDALLVLLLVLLVCLLVVLVSGLELNSSCSNPSSVSLSNSVSNPAQNNVSSSLSSSSSSSSLQAALRNHSSSVVSVVSPSDDRVRSNVSSVVVCVVSSCSCSPVSVVSCVVVVSD

Radius of gyration: 30.43 Å; Cα contacts (8 Å, |Δi|>4): 1465; chains: 2; bounding box: 66×83×69 Å

Organism: NCBI:txid1219067

Sequence (934 aa):
MNDSKMKMLLLVAIGCILWFIPTPEGLSDQAWQMMAIFVTTVLSLILAPLPLGAMALTGLTVATLLGVLPIKTALTGFAHPTIWMIAAAFFISRGFITTGFGRRVGYWFISKLGHNSLGLAYGLVLTDLLFAPATPSTTARCGGIISPLFRSVASAYDSDPEKGTENRIGAFLVQCIFQCNAITCAMFLTSMAGNPLAANFAKEQGVEITWAGWATAAIVPGLLCLFLIPLVMYFVFPPELKKTPEMREIARQKLAEMGKMTRDEVMVGITFVGMVSLWVLGPTLGIHATVTALLGLVFLLMTRTITWDAVLGEKEAWHTITWFAVLVMMAAQLNSLGFIGWFSQSMSDSLSGFGWVTTVVVLLLVYYYSHYLMASAMAHISAMYSAFLAIAISAGAPPMLAAIVLGIFSNLYMSTTHYSSGPAPILFGAGFHSLQSWWKIGFIFSLIVIPVFIFVGGAWWKLLGLWMNDSKMKMLLLVAIGCILWFIPTPEGLSDQAWQMMAIFVTTVLSLILAPLPLGAMALTGLTVATLLGVLPIKTALTGFAHPTIWMIAAAFFISRGFITTGFGRRVGYWFISKLGHNSLGLAYGLVLTDLLFAPATPSTTARCGGIISPLFRSVASAYDSDPEKGTENRIGAFLVQCIFQCNAITCAMFLTSMAGNPLAANFAKEQGVEITWAGWATAAIVPGLLCLFLIPLVMYFVFPPELKKTPEMREIARQKLAEMGKMTRDEVMVGITFVGMVSLWVLGPTLGIHATVTALLGLVFLLMTRTITWDAVLGEKEAWHTITWFAVLVMMAAQLNSLGFIGWFSQSMSDSLSGFGWVTTVVVLLLVYYYSHYLMASAMAHISAMYSAFLAIAISAGAPPMLAAIVLGIFSNLYMSTTHYSSGPAPILFGAGFHSLQSWWKIGFIFSLIVIPVFIFVGGAWWKLLGLW

Secondary structure (DSSP, 8-state):
--HHHHHHHHHHHHHHHHHHSPPPTT--HHHHHHHHHHHHHHHHHHH-SS-HHHHHHHHHHHHHHTTSS-HHHHTGGGG-HHHHHHHHHHHHHHHHHHHSHHHHHHHHHHHHHTTBHHHHHHHHHHHHHHHGGG---HHIIIIIIIHHHHHHHHHHTT--GGGT-TTTTHHHHHHHHHHHHHHHHHH-TTSSTHHHHHHHHHHHTT----HHHHHHHHHHHHHHHHHHHHHHHHHHS--S--B-HHHHHHHHHHHHHH-SPPHHHHHHHHHHHHHHHHHHHHHHHT--HHHHHHHHHHHHHHTTSS-HHHHHT-HHHHHHHHHHHHHHHHHHHHHHTTHHHHHHHHHHHHHTTS-HHHHHHHHHHHHHHGGGG-S-HHHHIIIIIHHHHHHHHHTT--HHHHHHHHHHHHHHGGGS-TTSSSHHHHHHHTTSS-HHHHHHHHHHHHHHHHHIIIIIHHHHHHHTT--/--HHHHHHHHHHHHHHHHHHSPPPTT--HHHHHHHHHHHHHHHHHHH-SS-HHHHHHHHHHHHHHTTSS-HHHHTGGGG-HHHHHHHHHHHHHHHHHHHSHHHHHHHHHHHHHTTBHHHHHHHHHHHHHHHGGG---HHIIIIIIIHHHHHHHHHHTT--GGGT-TTTTHHHHHHHHHHHHHHHHHH-TTSSTHHHHHHHHHHHTT----HHHHHHHHHHHHHHHHHHHHHHHHHHS--S--B-HHHHHHHHHHHHHH-SPPHHHHHHHHHHHHHHHHHHHHHHHT--HHHHHHHHHHHHHHTTSS-HHHHHT-HHHHHHHHHHHHHHHHHHHHHHTTHHHHHHHHHHHHHTTS-HHHHHHHHHHHHHHGGGG-S-HHHHIIIIIHHHHHHHHHTT--HHHHHHHHHHHHHHGGGS-TTSSSHHHHHHHTTSS-HHHHHHHHHHHHHHHHHIIIIIHHHHHHHTT--

Nearest PDB structures (foldseek):
  6wtw-assembly1_A  TM=6.158E-01  e=1.347E-28  Lactobacillus acidophilus
  8uvc-assembly1_A  TM=8.697E-01  e=5.597E-15  Homo sapiens
  6okz-assembly2_A  TM=8.868E-01  e=7.561E-13  Vibrio cholerae O1 biovar El Tor str. N16961
  6ol0-assembly2_B  TM=8.784E-01  e=5.680E-13  Vibrio cholerae O1 biovar El Tor str. N16961
  4f35-assembly1_C  TM=8.625E-01  e=1.219E-11  Vibrio cholerae

Solvent-accessible surface area (backbone atoms only — not comparable to full-atom values): 45845 Å² total; per-residue (Å²): 127,59,72,44,56,52,49,47,51,51,42,53,49,52,30,50,52,50,57,68,47,78,63,57,90,94,53,47,65,61,30,45,46,50,47,26,49,46,54,36,37,39,47,42,44,66,70,40,62,48,59,53,39,59,44,30,52,41,40,49,45,48,39,35,72,72,63,74,36,58,61,62,60,56,28,45,23,54,18,37,50,67,52,52,22,49,32,26,23,41,50,45,40,51,44,37,56,75,56,40,43,44,52,53,52,33,30,50,34,22,42,74,33,11,56,23,45,65,31,33,44,49,12,54,46,50,41,50,48,69,48,19,62,57,23,22,44,51,36,51,47,38,60,60,38,45,41,58,55,49,48,51,52,20,58,72,65,64,22,34,46,93,77,69,28,16,52,34,41,34,34,38,42,51,49,39,47,48,48,39,47,20,41,39,31,32,26,24,42,39,8,23,69,56,40,49,54,46,39,48,49,30,37,68,73,74,34,81,69,46,56,50,56,43,26,62,66,24,44,63,39,34,52,50,45,59,57,46,49,49,54,51,39,53,70,78,51,52,40,68,46,56,71,29,58,64,56,18,53,47,24,48,48,51,49,58,70,61,53,71,81,46,70,52,31,50,53,50,49,50,35,50,56,49,38,56,51,41,48,66,41,9,82,82,72,71,43,54,61,37,56,42,30,44,48,40,38,43,50,34,46,74,68,60,59,38,53,69,67,56,49,46,63,38,41,67,33,57,44,47,44,49,26,51,16,38,51,52,30,50,52,49,48,35,43,75,50,42,42,54,61,54,51,30,54,58,42,30,71,72,41,73,85,51,57,28,66,61,49,43,52,52,49,50,51,51,59,34,60,53,42,82,78,38,58,39,50,58,33,47,46,70,62,41,45,56,59,52,43,38,48,32,40,45,37,63,32,48,55,64,40,48,44,51,51,53,43,32,44,64,24,51,42,39,38,35,46,61,51,21,44,66,41,25,48,59,56,48,66,67,47,48,54,53,71,67,57,46,39,50,52,18,51,56,47,47,67,49,53,52,53,39,47,55,52,53,23,44,52,51,36,38,74,72,63,47,94,129,58,70,44,57,53,48,47,50,50,44,52,50,50,31,51,51,50,57,67,48,78,62,57,90,95,54,48,65,62,32,44,47,51,47,24,49,47,52,37,37,41,49,41,44,67,70,41,60,50,60,54,39,57,44,31,52,42,41,50,47,50,39,36,73,72,62,74,36,57,62,60,61,57,29,45,22,53,18,39,51,67,52,52,21,49,32,26,23,39,49,45,38,49,41,37,57,75,56,40,41,44,51,51,52,34,30,51,34,22,41,74,33,10,54,23,47,66,30,33,43,50,14,55,47,51,41,49,50,70,47,19,62,56,23,22,43,53,36,52,48,38,60,60,38,45,42,58,54,49,49,51,51,19,57,74,65,63,22,32,45,95,76,68,29,16,52,35,41,34,34,40,43,52,51,40,47,49,49,40,47,20,42,38,30,32,25,24,43,39,8,23,69,55,40,48,55,44,38,49,48,31,36,70,73,74,34,81,70,47,57,50,54,42,26,62,65,24,42,63,40,35,52,49,46,60,56,45,50,50,53,50,40,51,70,76,50,50,40,68,45,57,72,28,59,64,54,18,52,48,24,47,48,52,51,58,70,62,52,70,83,48,70,52,32,49,53,50,50,50,36,50,54,49,39,55,50,42,47,66,40,10,83,81,72,70,45,55,62,37,56,41,31,43,48,39,37,44,50,34,46,75,68,59,60,39,52,68,66,56,48,46,62,39,41,67,32,58,42,47,43,50,28,51,15,38,51,51,29,49,52,47,47,37,43,74,50,41,42,53,60,52,50,32,54,59,45,29,71,72,40,70,84,51,57,30,66,63,50,42,51,51,49,49,51,50,59,34,61,52,42,85,77,39,59,38,50,57,32,47,47,69,62,40,46,55,59,52,41,38,48,33,41,45,36,61,32,49,54,62,39,48,45,50,52,53,44,31,44,64,24,53,44,40,39,34,46,61,51,21,44,66,42,26,47,59,56,48,66,66,48,47,56,52,71,67,57,45,39,50,53,17,53,55,47,46,68,48,52,51,52,40,45,54,52,53,24,44,53,50,36,39,74,73,62,47,94